Protein AF-A0AAV3VY71-F1 (afdb_monomer)

Foldseek 3Di:
DDDQDDPPDDLVNLLCLLCPFLLNVQLVVDPLDPCLNVLLSLLLVVLVVLLVVQPAPLLNLVGSLQLSLLSNLLRLLCVQLVLSVLDHNHLSSLLSLLSSQLQVLQSDQDLQLADPVVCVVLPCDPPCSNVSSVVCSLRSSLSVQCVSCVVVCVVPVLVNLSSQQSSLLSSLLVDALPDPSNFHDPVSCVSSVDDRLLSLLSSLSNNLSVLLCLAVVSGVLLVSLLVPGDDLLSNLSSVSRDQFHDWDRQHPLEIETEGADAPPDDPVLLLLVLLSVLSNLVSQSSQVSNVVSSSHRDYYHYVVRRGHHYHDPVSVSNCVLCVDPLCVQCSSVSNVVNGDQLSQPHDDDPVVVVSSVVSVRDDHDHCVVVVQPPPPVQPDSLLSRLQSCLVVVDPPVVVVLVVLVVVLVVCVVVLVLVSNLVSLLSCLVRPLCVPCLSNVLSLLSLLLLPQAVVSVCSSVVRQDQDDLVSLLSQLLNCLLLVPPVSNVVSLVVNLVDQPLPRDLDPSVLSSVLSNLLSCCVNPVPNCVVSVVSVLVSCVVVCSNNLSVVVSNVLSVLLLCLQQAHDDDLCVVVVNPDDPLVSLLSQLSNCLLQVVLVSNVVSLVVNVVVDDPPHLLVQLSLLSVVVSVLLVCVQCVPDPDDPPVVVVSVVVSVVSLVVNSVNVSVVSNVVNLVVQLPDPPHDLSRNSSSLSSQLSVCSVSSRLNSNLVSLQSLLSSLLVVLVVCLVVVHDNLSLLSSLVSQLSNLDPPPPPPVLLLSLLSCVLRPLVSLQVSLCSLLPTGGLSSVLVVLVSLLNCQQSHDPVCLVSVLVSVLVNVVVCVVNRPDDPCVSVNSVQSVLQNDADDPVSCVSCVVVLLVQLLDLVCLVPPVSSNLSSLVRDDLVSNLVSLVSNLVVCLVPVVCVVSNLVSLQVSLVVPVVCLVVSLVSLVVSCVVPVPCVSVQSSVVRPDPDLVPHDADPLVVLLVLLLVLLVVQVVCLVVVHDDVVSLVVNLVSQQSHLCQPPDPVSLVSSLVSLLVSLVVCVLRDFLVSLLSSLSSLLSNLVNHDLVSLLSSLVSLVVSVVSNVVNVVVVVPDDDPCVPVVLVRVVSNVLSSLVSCLSSVVSDDPVSLVVVLVVLLVCVVVDDLQSLLSLLSSLLCQLQPHDPVSVVSSLVSLVSLVVCCVVCCVPDVSNLLSSLVSLQVNLLVQVPDPDPRLVSCQPDPSNLVSVLSSLLVLLPDSRDSSNVSSLSSLVSNPDVSSNCVSLVVHDPSSNVSNVVVVD

Organism: NCBI:txid223919

Radius of gyration: 44.7 Å; Cα contacts (8 Å, |Δi|>4): 1406; chains: 1; bounding box: 114×66×112 Å

Sequence (1257 aa):
MKELPDFNINIYQAINYIFESDLAVVAFKNPPFINFVNIVRRTIETIDRLSENCNMPEFTNHGLRHICSLVKRTSEWAITDGWIENINCKEAGYLLMALIVHDLGMLSQETSDLSSDVALEYKRGIGDLATWVRKTHVLRLSKLLHRIFYEFENEDIEVKNHIEAIAQMAASHNYWPWDKEYDIDEKLTKFIGIENDRIYGLNAVIAVVDLLDEDSNRCDSEVLIKHKRGNKINIAHWYRHALTAKVNPIKNHKVKISLRAIDGMDESFEDVFKVIRNQFRIVLVYKKYLSIINAQIDELEFEPTNEMPKIDKEVKELDVWNEKVELKYSMKELLMLTFIPETRGERCDSKLYNELVKLNLEQVKPLEETGLTDNNQLLFDDEKLLYKISYMKLENYDEIFSYYKEQVEHSFLLGEVGKVKNICCMILEYLECSNIDRTYWVFVYLIYLLDSEQDYRLISEKINFSGRYGVLLQLVIALLNNDEKECQICWNKLLTINLMKFNKDSETRLLFSILIEYSYQFFYKTTDKYIQELMNKIKENEFLYSYLVKVQTRLSIQFRLITGEDINVDILDKFNIEKEERILCEIWKNFFVSDAEKLDASLRKVSKLITPESKYYKSYMGLFIATEHIRDLSIKESSIKKEDIYTKHYRFIRLEMENQYNVLEQRREKNIEKFLNDELYDHKQIERLIVSGQMEAMRNWDILNFISFRSLYARYYEKLGEKCYDSGKNSSYICRAIICWIQSLKTYDEKKDKKKLIGIIEVNEKNNIEELYRLIFHNIAMVYWDNASTWLKALGDLMPKELVDDWVRWIYKYNSIIRSHMSIIRLADLDFIKTIIEEYKFNDEQMNILEPILVGICKKDYYWSIELELCKSIMMTLSIEKCKEIIEQLTIATEERPGYSSIYINTMLKLAHERFEISEYIKEMMQKRYNLTENEKYLEYQKLIGVKCIENLEMPDIFKINTEVKHILEEYEVELSKGHHNVSNIKNIAEIVSNKNLSICDEKSICCLLEEIKRFTHNNASRLYQLDYNIIFSILVSISNGGSDETRKAILSIGFEIYGEFLTNEKFFSNQKKSLKRSIIDQRDMKEIGFLYMFSSLIDYSDNKQLNNTMEWCIDIAEHIKEDSMHFYVYIFSYSYIFRNDYLKNISYRGLELLAIIIKFKSETKKDYLYYVLLGIQEFIHNIKHSEKNSFDKIKENKTYVKWLKRILNFGSKSIYYENRKKVFKIIEEINDNKLFEKVCEILKEDARMSIAKYFE

Solvent-accessible surface area (backbone atoms only — not comparable to full-atom values): 69212 Å² total; per-residue (Å²): 132,80,78,85,74,62,95,84,63,47,72,69,56,46,50,51,54,50,56,71,28,65,45,39,53,44,8,65,74,48,50,71,51,87,66,45,71,58,50,54,52,50,48,55,56,47,40,45,54,31,27,75,67,33,90,46,70,76,36,39,70,67,18,62,67,39,41,50,50,48,55,46,50,53,26,50,28,23,60,59,49,50,24,56,79,68,50,53,28,44,57,31,30,47,49,54,53,16,60,62,47,38,57,52,22,52,40,49,89,61,71,81,30,38,53,73,67,54,44,66,73,59,56,86,49,92,89,46,55,67,62,51,30,68,78,40,15,58,73,17,32,49,52,43,51,52,64,74,41,44,70,56,31,73,77,36,69,66,49,49,55,54,53,46,48,32,33,31,46,21,36,12,57,82,43,53,95,84,43,77,66,30,50,64,58,71,68,48,37,62,70,72,69,54,60,67,68,55,50,46,14,49,26,33,50,50,30,40,48,58,66,61,58,56,17,37,84,73,39,66,29,60,60,51,59,66,69,68,58,65,58,71,55,55,50,27,42,32,49,52,18,49,31,24,54,36,61,47,74,48,45,78,34,28,35,44,37,34,47,39,31,52,79,91,68,56,82,86,45,41,57,54,56,44,26,55,53,25,55,58,50,54,53,55,75,37,25,76,38,15,47,70,48,52,60,35,59,79,46,80,46,50,41,53,74,88,57,75,39,64,68,45,82,87,55,68,70,65,44,58,43,73,76,33,74,86,33,55,80,40,44,69,59,35,37,56,68,62,49,64,60,75,38,40,57,48,96,63,57,77,67,61,44,61,58,52,63,76,61,70,62,63,93,41,79,42,58,63,84,70,67,72,63,77,50,87,79,61,86,48,77,73,48,54,54,51,49,49,48,51,72,65,67,53,93,60,52,70,63,54,56,50,50,54,50,52,52,36,53,52,29,53,75,73,34,38,55,69,58,31,48,48,55,38,52,47,45,67,73,51,40,88,66,79,52,29,80,79,45,47,56,46,54,42,53,48,64,74,67,53,49,52,64,67,56,50,49,57,54,66,76,64,62,64,75,60,55,83,52,25,44,54,53,48,28,45,50,21,54,51,63,69,35,67,67,57,28,52,54,29,50,56,52,52,71,71,50,73,68,79,74,59,74,95,50,70,51,54,50,48,43,54,48,51,44,52,51,51,42,46,74,78,30,60,89,69,35,55,61,58,50,51,54,48,48,64,64,32,52,86,37,57,81,53,31,61,53,50,51,47,54,53,51,50,49,55,50,52,53,32,39,64,31,42,49,90,75,74,69,71,58,53,74,77,60,82,63,58,74,65,59,52,51,51,49,53,37,51,47,24,50,29,64,51,38,61,70,62,28,53,56,42,52,62,54,43,67,76,71,47,47,90,86,37,95,52,30,63,22,52,50,30,45,52,51,50,53,49,47,57,48,44,73,74,46,78,87,66,99,73,73,64,65,69,55,49,53,55,48,48,52,46,51,48,52,44,71,68,34,54,61,44,56,49,53,55,46,29,52,52,46,42,55,53,45,70,72,46,94,86,56,63,67,57,59,46,51,37,48,45,52,52,52,33,52,52,16,59,76,56,59,22,54,42,56,33,27,53,37,26,43,53,50,12,55,52,24,39,58,51,19,54,57,24,53,80,70,76,44,77,45,67,36,36,53,51,11,53,53,23,38,28,63,22,78,57,85,81,78,56,71,71,54,58,40,36,53,53,23,51,33,61,76,73,42,60,67,55,52,50,52,50,52,52,36,63,61,70,45,47,17,57,58,32,46,68,50,39,36,62,49,45,42,71,52,35,75,72,61,55,80,86,46,50,68,51,47,56,54,38,52,50,52,52,52,57,48,47,69,74,73,40,101,66,81,65,68,74,69,50,57,34,51,39,45,44,58,74,74,50,89,75,53,73,73,57,42,68,62,44,45,70,54,54,52,58,53,59,64,39,72,70,40,63,77,74,44,45,67,46,48,48,54,49,56,73,70,50,56,72,70,58,45,52,56,40,51,53,50,53,56,54,56,41,72,82,37,72,92,44,54,67,60,51,52,57,49,54,49,53,48,25,71,79,39,61,92,48,30,70,60,50,36,52,53,29,50,55,47,22,78,73,65,73,44,62,65,34,56,60,53,37,67,52,58,86,57,92,52,71,84,76,50,70,84,60,61,61,66,59,51,42,51,50,48,49,50,45,52,51,54,48,50,56,36,48,76,72,73,46,87,65,69,64,53,62,50,50,48,35,62,69,44,63,79,48,38,48,57,81,50,59,67,70,63,52,50,50,46,52,49,50,55,47,50,52,49,63,78,33,59,92,74,64,55,56,69,53,52,24,50,50,30,50,36,52,43,38,50,38,79,18,38,50,76,68,47,37,37,49,47,50,53,51,52,50,52,56,51,50,55,48,61,62,50,50,69,62,58,73,73,57,71,90,85,53,68,69,60,53,66,72,46,58,52,54,39,52,46,22,49,44,52,35,46,58,75,45,54,89,59,54,53,75,66,63,47,50,56,50,54,53,50,56,49,75,48,50,91,70,64,55,43,88,52,35,19,46,54,45,31,46,28,52,51,39,43,68,76,53,57,76,70,49,24,54,54,20,48,52,44,52,50,48,54,54,48,50,40,68,74,39,43,89,83,44,65,59,41,56,46,26,39,48,49,13,51,36,54,46,50,54,53,42,72,74,41,95,57,88,52,59,62,56,55,72,70,36,66,66,59,52,53,50,52,49,52,53,47,55,50,27,62,67,42,56,38,45,66,37,30,54,48,40,49,51,40,57,57,69,58,77,41,72,72,56,53,49,54,52,53,75,65,49,55,71,71,60,44,52,60,52,53,66,68,78,102

Structure (mmCIF, N/CA/C/O backbone):
data_AF-A0AAV3VY71-F1
#
_entry.id   AF-A0AAV3VY71-F1
#
loop_
_atom_site.group_PDB
_atom_site.id
_atom_site.type_symbol
_atom_site.label_atom_id
_atom_site.label_alt_id
_atom_site.label_comp_id
_atom_site.label_asym_id
_atom_site.label_entity_id
_atom_site.label_seq_id
_atom_site.pdbx_PDB_ins_code
_atom_site.Cartn_x
_atom_site.Cartn_y
_atom_site.Cartn_z
_atom_site.occupancy
_atom_site.B_iso_or_equiv
_atom_site.auth_seq_id
_atom_site.auth_comp_id
_atom_site.auth_asym_id
_atom_site.auth_atom_id
_atom_site.pdbx_PDB_model_num
ATOM 1 N N . MET A 1 1 ? -28.220 12.076 53.683 1.00 46.00 1 MET A N 1
ATOM 2 C CA . MET A 1 1 ? -27.997 12.637 52.328 1.00 46.00 1 MET A CA 1
ATOM 3 C C . MET A 1 1 ? -29.329 12.823 51.599 1.00 46.00 1 MET A C 1
ATOM 5 O O . MET A 1 1 ? -30.300 12.172 51.970 1.00 46.00 1 MET A O 1
ATOM 9 N N . LYS A 1 2 ? -29.394 13.719 50.599 1.00 44.66 2 LYS A N 1
ATOM 10 C CA . LYS A 1 2 ? -30.541 13.835 49.669 1.00 44.66 2 LYS A CA 1
ATOM 11 C C . LYS A 1 2 ? -30.701 12.531 48.858 1.00 44.66 2 LYS A C 1
ATOM 13 O O . LYS A 1 2 ? -29.743 11.757 48.753 1.00 44.66 2 LYS A O 1
ATOM 18 N N . GLU A 1 3 ? -31.893 12.285 48.301 1.00 56.34 3 GLU A N 1
ATOM 19 C CA . GLU A 1 3 ? -32.127 11.195 47.334 1.00 56.34 3 GLU A CA 1
ATOM 20 C C . GLU A 1 3 ? -31.067 11.212 46.218 1.00 56.34 3 GLU A C 1
ATOM 22 O O . GLU A 1 3 ? -30.446 12.249 45.968 1.00 56.34 3 GLU A O 1
ATOM 27 N N . LEU A 1 4 ? -30.803 10.049 45.602 1.00 55.25 4 LEU A N 1
ATOM 28 C CA . LEU A 1 4 ? -29.862 9.994 44.477 1.00 55.25 4 LEU A CA 1
ATOM 29 C C . LEU A 1 4 ? -30.320 11.012 43.417 1.00 55.25 4 LEU A C 1
ATOM 31 O O . LEU A 1 4 ? -31.502 11.012 43.073 1.00 55.25 4 LEU A O 1
ATOM 35 N N . PRO A 1 5 ? -29.431 11.892 42.935 1.00 56.69 5 PRO A N 1
ATOM 36 C CA . PRO A 1 5 ? -29.774 12.821 41.868 1.00 56.69 5 PRO A CA 1
ATOM 37 C C . PRO A 1 5 ? -30.229 12.065 40.609 1.00 56.69 5 PRO A C 1
ATOM 39 O O . PRO A 1 5 ? -29.777 10.947 40.341 1.00 56.69 5 PRO A O 1
ATOM 42 N N . ASP A 1 6 ? -31.141 12.693 39.861 1.00 56.69 6 ASP A N 1
ATOM 43 C CA . ASP A 1 6 ? -31.670 12.195 38.585 1.00 56.69 6 ASP A CA 1
ATOM 44 C C . ASP A 1 6 ? -30.529 11.859 37.600 1.00 56.69 6 ASP A C 1
ATOM 46 O O . ASP A 1 6 ? -29.410 12.363 37.723 1.00 56.69 6 ASP A O 1
ATOM 50 N N . PHE A 1 7 ? -30.808 11.013 36.608 1.00 56.50 7 PHE A N 1
ATOM 51 C CA . PHE A 1 7 ? -29.862 10.546 35.591 1.00 56.50 7 PHE A CA 1
ATOM 52 C C . PHE A 1 7 ? -29.117 11.687 34.879 1.00 56.50 7 PHE A C 1
ATOM 54 O O . PHE A 1 7 ? -27.956 11.524 34.512 1.00 56.50 7 PHE A O 1
ATOM 61 N N . ASN A 1 8 ? -29.738 12.866 34.784 1.00 63.25 8 ASN A N 1
ATOM 62 C CA . ASN A 1 8 ? -29.177 14.091 34.206 1.00 63.25 8 ASN A CA 1
ATOM 63 C C . ASN A 1 8 ? -28.442 14.977 35.236 1.00 63.25 8 ASN A C 1
ATOM 65 O O . ASN A 1 8 ? -28.621 16.199 35.249 1.00 63.25 8 ASN A O 1
ATOM 69 N N . ILE A 1 9 ? -27.648 14.382 36.132 1.00 75.69 9 ILE A N 1
ATOM 70 C CA . ILE A 1 9 ? -26.863 15.144 37.110 1.00 75.69 9 ILE A CA 1
ATOM 71 C C . ILE A 1 9 ? -25.789 15.977 36.398 1.00 75.69 9 ILE A C 1
ATOM 73 O O . ILE A 1 9 ? -24.968 15.448 35.655 1.00 75.69 9 ILE A O 1
ATOM 77 N N . ASN A 1 10 ? -25.769 17.289 36.638 1.00 82.19 10 ASN A N 1
ATOM 78 C CA . ASN A 1 10 ? -24.692 18.140 36.130 1.00 82.19 10 ASN A CA 1
ATOM 79 C C . ASN A 1 10 ? -23.477 18.149 37.071 1.00 82.19 10 ASN A C 1
ATOM 81 O O . ASN A 1 10 ? -23.571 17.817 38.256 1.00 82.19 10 ASN A O 1
ATOM 85 N N . ILE A 1 11 ? -22.339 18.612 36.556 1.00 87.12 11 ILE A N 1
ATOM 86 C CA . ILE A 1 11 ? -21.078 18.679 37.298 1.00 87.12 11 ILE A CA 1
ATOM 87 C C . ILE A 1 11 ? -21.177 19.407 38.650 1.00 87.12 11 ILE A C 1
ATOM 89 O O . ILE A 1 11 ? -20.615 18.945 39.640 1.00 87.12 11 ILE A O 1
ATOM 93 N N . TYR A 1 12 ? -21.930 20.509 38.743 1.00 84.75 12 TYR A N 1
ATOM 94 C CA . TYR A 1 12 ? -22.078 21.261 39.995 1.00 84.75 12 TYR A CA 1
ATOM 95 C C . TYR A 1 12 ? -22.870 20.479 41.043 1.00 84.75 12 TYR A C 1
ATOM 97 O O . TYR A 1 12 ? -22.529 20.501 42.225 1.00 84.75 12 TYR A O 1
ATOM 105 N N . GLN A 1 13 ? -23.918 19.776 40.614 1.00 85.38 13 GLN A N 1
ATOM 106 C CA . GLN A 1 13 ? -24.685 18.890 41.481 1.00 85.38 13 GLN A CA 1
ATOM 107 C C . GLN A 1 13 ? -23.823 17.721 41.963 1.00 85.38 13 GLN A C 1
ATOM 109 O O . GLN A 1 13 ? -23.858 17.431 43.153 1.00 85.38 13 GLN A O 1
ATOM 114 N N . ALA A 1 14 ? -23.015 17.111 41.088 1.00 88.06 14 ALA A N 1
ATOM 115 C CA . ALA A 1 14 ? -22.105 16.021 41.450 1.00 88.06 14 ALA A CA 1
ATOM 116 C C . ALA A 1 14 ? -21.040 16.463 42.463 1.00 88.06 14 ALA A C 1
ATOM 118 O O . ALA A 1 14 ? -20.851 15.808 43.487 1.00 88.06 14 ALA A O 1
ATOM 119 N N . ILE A 1 15 ? -20.392 17.609 42.218 1.00 89.38 15 ILE A N 1
ATOM 120 C CA . ILE A 1 15 ? -19.400 18.187 43.134 1.00 89.38 15 ILE A CA 1
ATOM 121 C C . ILE A 1 15 ? -20.032 18.448 44.499 1.00 89.38 15 ILE A C 1
ATOM 123 O O . ILE A 1 15 ? -19.516 17.960 45.500 1.00 89.38 15 ILE A O 1
ATOM 127 N N . ASN A 1 16 ? -21.159 19.165 44.550 1.00 88.50 16 ASN A N 1
ATOM 128 C CA . ASN A 1 16 ? -21.824 19.464 45.818 1.00 88.50 16 ASN A CA 1
ATOM 129 C C . ASN A 1 16 ? -22.248 18.180 46.537 1.00 88.50 16 ASN A C 1
ATOM 131 O O . ASN A 1 16 ? -22.034 18.053 47.735 1.00 88.50 16 ASN A O 1
ATOM 135 N N . TYR A 1 17 ? -22.791 17.207 45.804 1.00 89.69 17 TYR A N 1
ATOM 136 C CA . TYR A 1 17 ? -23.241 15.942 46.373 1.00 89.69 17 TYR A CA 1
ATOM 137 C C . TYR A 1 17 ? -22.098 15.143 47.009 1.00 89.69 17 TYR A C 1
ATOM 139 O O . TYR A 1 17 ? -22.233 14.661 48.133 1.00 89.69 17 TYR A O 1
ATOM 147 N N . ILE A 1 18 ? -20.961 15.031 46.315 1.00 92.69 18 ILE A N 1
ATOM 148 C CA . ILE A 1 18 ? -19.771 14.345 46.831 1.00 92.69 18 ILE A CA 1
ATOM 149 C C . ILE A 1 18 ? -19.171 15.131 48.000 1.00 92.69 18 ILE A C 1
ATOM 151 O O . ILE A 1 18 ? -18.834 14.533 49.018 1.00 92.69 18 ILE A O 1
ATOM 155 N N . PHE A 1 19 ? -19.070 16.459 47.900 1.00 93.62 19 PHE A N 1
ATOM 156 C CA . PHE A 1 19 ? -18.446 17.303 48.927 1.00 93.62 19 PHE A CA 1
ATOM 157 C C . PHE A 1 19 ? -19.280 17.382 50.215 1.00 93.62 19 PHE A C 1
ATOM 159 O O . PHE A 1 19 ? -18.713 17.532 51.294 1.00 93.62 19 PHE A O 1
ATOM 166 N N . GLU A 1 20 ? -20.606 17.257 50.114 1.00 91.56 20 GLU A N 1
ATOM 167 C CA . GLU A 1 20 ? -21.534 17.194 51.252 1.00 91.56 20 GLU A CA 1
ATOM 168 C C . GLU A 1 20 ? -21.656 15.780 51.856 1.00 91.56 20 GLU A C 1
ATOM 170 O O . GLU A 1 20 ? -22.380 15.602 52.837 1.00 91.56 20 GLU A O 1
ATOM 175 N N . SER A 1 21 ? -20.985 14.766 51.295 1.00 93.38 21 SER A N 1
ATOM 176 C CA . SER A 1 21 ? -21.010 13.403 51.841 1.00 93.38 21 SER A CA 1
ATOM 177 C C . SER A 1 21 ? -20.244 13.299 53.162 1.00 93.38 21 SER A C 1
ATOM 179 O O . SER A 1 21 ? -19.217 13.953 53.349 1.00 93.38 21 SER A O 1
ATOM 181 N N . ASP A 1 22 ? -20.708 12.439 54.072 1.00 93.56 22 ASP A N 1
ATOM 182 C CA . ASP A 1 22 ? -20.070 12.256 55.382 1.00 93.56 22 ASP A CA 1
ATOM 183 C C . ASP A 1 22 ? -18.600 11.816 55.252 1.00 93.56 22 ASP A C 1
ATOM 185 O O . ASP A 1 22 ? -17.736 12.305 55.985 1.00 93.56 22 ASP A O 1
ATOM 189 N N . LEU A 1 23 ? -18.288 10.976 54.256 1.00 95.06 23 LEU A N 1
ATOM 190 C CA . LEU A 1 23 ? -16.916 10.566 53.953 1.00 95.06 23 LEU A CA 1
ATOM 191 C C . LEU A 1 23 ? -16.037 11.757 53.530 1.00 95.06 23 LEU A C 1
ATOM 193 O O . LEU A 1 23 ? -14.920 11.908 54.032 1.00 95.06 23 LEU A O 1
ATOM 197 N N . ALA A 1 24 ? -16.538 12.634 52.653 1.00 94.75 24 ALA A N 1
ATOM 198 C CA . ALA A 1 24 ? -15.802 13.821 52.219 1.00 94.75 24 ALA A CA 1
ATOM 199 C C . ALA A 1 24 ? -15.635 14.851 53.340 1.00 94.75 24 ALA A C 1
ATOM 201 O O . ALA A 1 24 ? -14.554 15.420 53.496 1.00 94.75 24 ALA A O 1
ATOM 202 N N . VAL A 1 25 ? -16.656 15.039 54.179 1.00 94.06 25 VAL A N 1
ATOM 203 C CA . VAL A 1 25 ? -16.579 15.916 55.354 1.00 94.06 25 VAL A CA 1
ATOM 204 C C . VAL A 1 25 ? -15.474 15.457 56.310 1.00 94.06 25 VAL A C 1
ATOM 206 O O . VAL A 1 25 ? -14.746 16.296 56.842 1.00 94.06 25 VAL A O 1
ATOM 209 N N . VAL A 1 26 ? -15.300 14.147 56.522 1.00 95.50 26 VAL A N 1
ATOM 210 C CA . VAL A 1 26 ? -14.182 13.617 57.322 1.00 95.50 26 VAL A CA 1
ATOM 211 C C . VAL A 1 26 ? -12.843 13.811 56.607 1.00 95.50 26 VAL A C 1
ATOM 213 O O . VAL A 1 26 ? -11.899 14.299 57.230 1.00 95.50 26 VAL A O 1
ATOM 216 N N . ALA A 1 27 ? -12.761 13.506 55.310 1.00 96.19 27 ALA A N 1
ATOM 217 C CA . ALA A 1 27 ? -11.540 13.672 54.519 1.00 96.19 27 ALA A CA 1
ATOM 218 C C . ALA A 1 27 ? -11.027 15.125 54.501 1.00 96.19 27 ALA A C 1
ATOM 220 O O . ALA A 1 27 ? -9.825 15.370 54.590 1.00 96.19 27 ALA A O 1
ATOM 221 N N . PHE A 1 28 ? -11.927 16.109 54.421 1.00 95.50 28 PHE A N 1
ATOM 222 C CA . PHE A 1 28 ? -11.566 17.523 54.287 1.00 95.50 28 PHE A CA 1
ATOM 223 C C . PHE A 1 28 ? -11.209 18.217 55.607 1.00 95.50 28 PHE A C 1
ATOM 225 O O . PHE A 1 28 ? -10.631 19.303 55.571 1.00 95.50 28 PHE A O 1
ATOM 232 N N . LYS A 1 29 ? -11.488 17.607 56.770 1.00 93.19 29 LYS A N 1
ATOM 233 C CA . LYS A 1 29 ? -11.072 18.155 58.078 1.00 93.19 29 LYS A CA 1
ATOM 234 C C . LYS A 1 29 ? -9.551 18.241 58.210 1.00 93.19 29 LYS A C 1
ATOM 236 O O . LYS A 1 29 ? -9.044 19.212 58.761 1.00 93.19 29 LYS A O 1
ATOM 241 N N . ASN A 1 30 ? -8.842 17.224 57.724 1.00 91.69 30 ASN A N 1
ATOM 242 C CA . ASN A 1 30 ? -7.384 17.188 57.675 1.00 91.69 30 ASN A CA 1
ATOM 243 C C . ASN A 1 30 ? -6.943 16.363 56.450 1.00 91.69 30 ASN A C 1
ATOM 245 O O . ASN A 1 30 ? -6.755 15.148 56.580 1.00 91.69 30 ASN A O 1
ATOM 249 N N . PRO A 1 31 ? -6.862 16.988 55.259 1.00 91.50 31 PRO A N 1
ATOM 250 C CA . PRO A 1 31 ? -6.631 16.280 54.006 1.00 91.50 31 PRO A CA 1
ATOM 251 C C . PRO A 1 31 ? -5.272 15.562 53.980 1.00 91.50 31 PRO A C 1
ATOM 253 O O . PRO A 1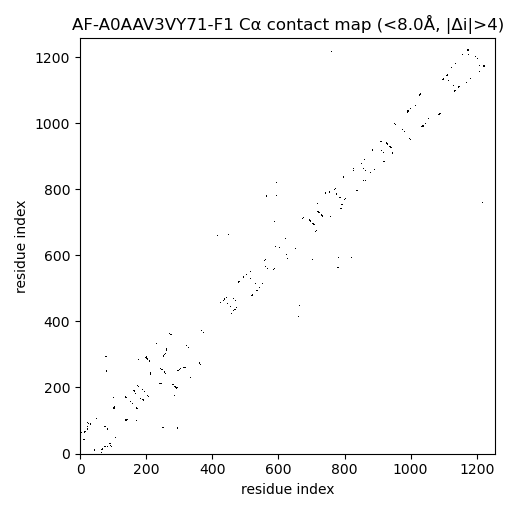 31 ? -4.327 16.009 54.632 1.00 91.50 31 PRO A O 1
ATOM 256 N N . PRO A 1 32 ? -5.140 14.467 53.204 1.00 91.19 32 PRO A N 1
ATOM 257 C CA . PRO A 1 32 ? -3.940 13.631 53.204 1.00 91.19 32 PRO A CA 1
ATOM 258 C C . PRO A 1 32 ? -2.674 14.344 52.703 1.00 91.19 32 PRO A C 1
ATOM 260 O O . PRO A 1 32 ? -1.582 13.920 53.079 1.00 91.19 32 PRO A O 1
ATOM 263 N N . PHE A 1 33 ? -2.818 15.389 51.878 1.00 91.62 33 PHE A N 1
ATOM 264 C CA . PHE A 1 33 ? -1.736 16.218 51.335 1.00 91.62 33 PHE A CA 1
ATOM 265 C C . PHE A 1 33 ? -2.266 17.580 50.826 1.00 91.62 33 PHE A C 1
ATOM 267 O O . PHE A 1 33 ? -3.481 17.817 50.777 1.00 91.62 33 PHE A O 1
ATOM 274 N N . ILE A 1 34 ? -1.360 18.502 50.479 1.00 85.75 34 ILE A N 1
ATOM 275 C CA . ILE A 1 34 ? -1.691 19.866 50.020 1.00 85.75 34 ILE A CA 1
ATOM 276 C C . ILE A 1 34 ? -2.453 19.806 48.682 1.00 85.75 34 ILE A C 1
ATOM 278 O O . ILE A 1 34 ? -2.233 18.920 47.871 1.00 85.75 34 ILE A O 1
ATOM 282 N N . ASN A 1 35 ? -3.386 20.733 48.439 1.00 86.62 35 ASN A N 1
ATOM 283 C CA . ASN A 1 35 ? -4.239 20.773 47.235 1.00 86.62 35 ASN A CA 1
ATOM 284 C C . ASN A 1 35 ? -5.231 19.606 47.051 1.00 86.62 35 ASN A C 1
ATOM 286 O O . ASN A 1 35 ? -5.971 19.618 46.068 1.00 86.62 35 ASN A O 1
ATOM 290 N N . PHE A 1 36 ? -5.352 18.666 47.997 1.00 93.06 36 PHE A N 1
ATOM 291 C CA . PHE A 1 36 ? -6.254 17.507 47.888 1.00 93.06 36 PHE A CA 1
ATOM 292 C C . PHE A 1 36 ? -7.687 17.859 47.444 1.00 93.06 36 PHE A C 1
ATOM 294 O O . PHE A 1 36 ? -8.204 17.263 46.507 1.00 93.06 36 PHE A O 1
ATOM 301 N N . VAL A 1 37 ? -8.321 18.874 48.045 1.00 93.00 37 VAL A N 1
ATOM 302 C CA . VAL A 1 37 ? -9.694 19.294 47.685 1.00 93.00 37 VAL A CA 1
ATOM 303 C C . VAL A 1 37 ? -9.789 19.759 46.224 1.00 93.00 37 VAL A C 1
ATOM 305 O O . VAL A 1 37 ? -10.756 19.446 45.528 1.00 93.00 37 VAL A O 1
ATOM 308 N N . ASN A 1 38 ? -8.770 20.476 45.735 1.00 89.31 38 ASN A N 1
ATOM 309 C CA . ASN A 1 38 ? -8.694 20.905 44.338 1.00 89.31 38 ASN A CA 1
ATOM 310 C C . ASN A 1 38 ? -8.489 19.708 43.403 1.00 89.31 38 ASN A C 1
ATOM 312 O O . ASN A 1 38 ? -9.104 19.675 42.339 1.00 89.31 38 ASN A O 1
ATOM 316 N N . ILE A 1 39 ? -7.689 18.718 43.812 1.00 92.19 39 ILE A N 1
ATOM 317 C CA . ILE A 1 39 ? -7.515 17.463 43.072 1.00 92.19 39 ILE A CA 1
ATOM 318 C C . ILE A 1 39 ? -8.837 16.696 42.998 1.00 92.19 39 ILE A C 1
ATOM 320 O O . ILE A 1 39 ? -9.237 16.317 41.901 1.00 92.19 39 ILE A O 1
ATOM 324 N N . VAL A 1 40 ? -9.575 16.541 44.103 1.00 94.31 40 VAL A N 1
ATOM 325 C CA . VAL A 1 40 ? -10.899 15.889 44.095 1.00 94.31 40 VAL A CA 1
ATOM 326 C C . VAL A 1 40 ? -11.850 16.614 43.136 1.00 94.31 40 VAL A C 1
ATOM 328 O O . VAL A 1 40 ? -12.450 15.977 42.271 1.00 94.31 40 VAL A O 1
ATOM 331 N N . ARG A 1 41 ? -11.929 17.953 43.201 1.00 92.50 41 ARG A N 1
ATOM 332 C CA . ARG A 1 41 ? -12.740 18.745 42.257 1.00 92.50 41 ARG A CA 1
ATOM 333 C C . ARG A 1 41 ? -12.315 18.504 40.806 1.00 92.50 41 ARG A C 1
ATOM 335 O O . ARG A 1 41 ? -13.159 18.242 39.952 1.00 92.50 41 ARG A O 1
ATOM 342 N N . ARG A 1 42 ? -11.008 18.560 40.531 1.00 89.88 42 ARG A N 1
ATOM 343 C CA . ARG A 1 42 ? -10.445 18.363 39.191 1.00 89.88 42 ARG A CA 1
ATOM 344 C C . ARG A 1 42 ? -10.691 16.956 38.658 1.00 89.88 42 ARG A C 1
ATOM 346 O O . ARG A 1 42 ? -10.878 16.784 37.457 1.00 89.88 42 ARG A O 1
ATOM 353 N N . THR A 1 43 ? -10.720 15.965 39.538 1.00 92.12 43 THR A N 1
ATOM 354 C CA . THR A 1 43 ? -11.038 14.579 39.194 1.00 92.12 43 THR A CA 1
ATOM 355 C C . THR A 1 43 ? -12.470 14.472 38.693 1.00 92.12 43 THR A C 1
ATOM 357 O O . THR A 1 43 ? -12.691 13.948 37.608 1.00 92.12 43 THR A O 1
ATOM 360 N N . ILE A 1 44 ? -13.427 15.053 39.423 1.00 92.81 44 ILE A N 1
ATOM 361 C CA . ILE A 1 44 ? -14.845 15.073 39.037 1.00 92.81 44 ILE A CA 1
ATOM 362 C C . ILE A 1 44 ? -15.031 15.818 37.702 1.00 92.81 44 ILE A C 1
ATOM 364 O O . ILE A 1 44 ? -15.691 15.304 36.804 1.00 92.81 44 ILE A O 1
ATOM 368 N N . GLU A 1 45 ? -14.377 16.975 37.524 1.00 88.19 45 GLU A N 1
ATOM 369 C CA . GLU A 1 45 ? -14.349 17.704 36.240 1.00 88.19 45 GLU A CA 1
ATOM 370 C C . GLU A 1 45 ? -13.775 16.868 35.090 1.00 88.19 45 GLU A C 1
ATOM 372 O O . GLU A 1 45 ? -14.220 16.973 33.948 1.00 88.19 45 GLU A O 1
ATOM 377 N N . THR A 1 46 ? -12.760 16.054 35.371 1.00 88.25 46 THR A N 1
ATOM 378 C CA . THR A 1 46 ? -12.116 15.221 34.355 1.00 88.25 46 THR A CA 1
ATOM 379 C C . THR A 1 46 ? -12.979 14.020 33.994 1.00 88.25 46 THR A C 1
ATOM 381 O O . THR 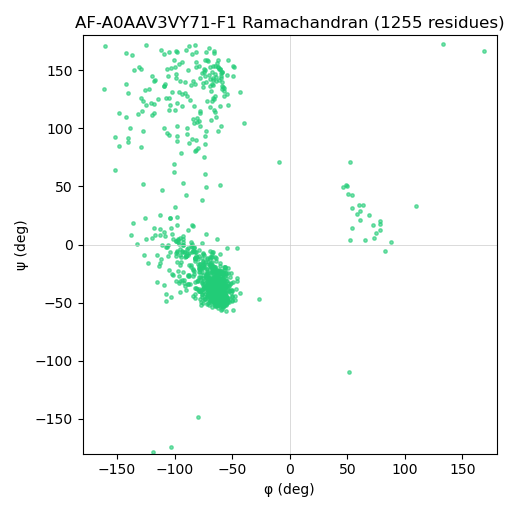A 1 46 ? -13.068 13.691 32.817 1.00 88.25 46 THR A O 1
ATOM 384 N N . ILE A 1 47 ? -13.655 13.408 34.968 1.00 89.81 47 ILE A N 1
ATOM 385 C CA . ILE A 1 47 ? -14.625 12.329 34.740 1.00 89.81 47 ILE A CA 1
ATOM 386 C C . ILE A 1 47 ? -15.760 12.813 33.841 1.00 89.81 47 ILE A C 1
ATOM 388 O O . ILE A 1 47 ? -16.095 12.128 32.881 1.00 89.81 47 ILE A O 1
ATOM 392 N N . ASP A 1 48 ? -16.301 14.003 34.108 1.00 88.06 48 ASP A N 1
ATOM 393 C CA . ASP A 1 48 ? -17.347 14.619 33.285 1.00 88.06 48 ASP A CA 1
ATOM 394 C C . ASP A 1 48 ? -16.879 14.787 31.830 1.00 88.06 48 ASP A C 1
ATOM 396 O O . ASP A 1 48 ? -17.472 14.238 30.905 1.00 88.06 48 ASP A O 1
ATOM 400 N N . ARG A 1 49 ? -15.710 15.411 31.631 1.00 85.31 49 ARG A N 1
ATOM 401 C CA . ARG A 1 49 ? -15.119 15.597 30.295 1.00 85.31 49 ARG A CA 1
ATOM 402 C C . ARG A 1 49 ? -14.802 14.286 29.586 1.00 85.31 49 ARG A C 1
ATOM 404 O O . ARG A 1 49 ? -14.984 14.192 28.376 1.00 85.31 49 ARG A O 1
ATOM 411 N N . LEU A 1 50 ? -14.255 13.295 30.289 1.00 84.50 50 LEU A N 1
ATOM 412 C CA . LEU A 1 50 ? -13.948 11.996 29.691 1.00 84.50 50 LEU A CA 1
ATOM 413 C C . LEU A 1 50 ? -15.232 11.247 29.332 1.00 84.50 50 LEU A C 1
ATOM 415 O O . LEU A 1 50 ? -15.272 10.617 28.284 1.00 84.50 50 LEU A O 1
ATOM 419 N N . SER A 1 51 ? -16.285 11.366 30.144 1.00 83.19 51 SER A N 1
ATOM 420 C CA . SER A 1 51 ? -17.607 10.810 29.850 1.00 83.19 51 SER A CA 1
ATOM 421 C C . SER A 1 51 ? -18.227 11.459 28.607 1.00 83.19 51 SER A C 1
ATOM 423 O O . SER A 1 51 ? -18.646 10.738 27.704 1.00 83.19 51 SER A O 1
ATOM 425 N N . GLU A 1 52 ? -18.181 12.792 28.484 1.00 77.69 52 GLU A N 1
ATOM 426 C CA . GLU A 1 52 ? -18.657 13.526 27.296 1.00 77.69 52 GLU A CA 1
ATOM 427 C C . GLU A 1 52 ? -17.884 13.166 26.015 1.00 77.69 52 GLU A C 1
ATOM 429 O O . GLU A 1 52 ? -18.463 13.115 24.930 1.00 77.69 52 GLU A O 1
ATOM 434 N N . ASN A 1 53 ? -16.579 12.901 26.132 1.00 75.38 53 ASN A N 1
ATOM 435 C CA . ASN A 1 53 ? -15.722 12.515 25.006 1.00 75.38 53 ASN A CA 1
ATOM 436 C C . ASN A 1 53 ? -15.678 10.995 24.762 1.00 75.38 53 ASN A C 1
ATOM 438 O O . ASN A 1 53 ? -15.041 10.539 23.806 1.00 75.38 53 ASN A O 1
ATOM 442 N N . CYS A 1 54 ? -16.332 10.193 25.606 1.00 74.25 54 CYS A N 1
ATOM 443 C CA . CYS A 1 54 ? -16.378 8.751 25.438 1.00 74.25 54 CYS A CA 1
ATOM 444 C C . CYS A 1 54 ? -17.399 8.399 24.352 1.00 74.25 54 CYS A C 1
ATOM 446 O O . CYS A 1 54 ? -18.603 8.335 24.582 1.00 74.25 54 CYS A O 1
ATOM 448 N N . ASN A 1 55 ? -16.903 8.093 23.153 1.00 68.06 55 ASN A N 1
ATOM 449 C CA . ASN A 1 55 ? -17.740 7.669 22.024 1.00 68.06 55 ASN A CA 1
ATOM 450 C C . ASN A 1 55 ? -18.312 6.242 22.168 1.00 68.06 55 ASN A C 1
ATOM 452 O O . ASN A 1 55 ? -18.854 5.709 21.201 1.00 68.06 55 ASN A O 1
ATOM 456 N N . MET A 1 56 ? -18.167 5.612 23.339 1.00 74.00 56 MET A N 1
ATOM 457 C CA . MET A 1 56 ? -18.733 4.300 23.658 1.00 74.00 56 MET A CA 1
ATOM 458 C C . MET A 1 56 ? -19.865 4.481 24.674 1.00 74.00 56 MET A C 1
ATOM 460 O O . MET A 1 56 ? -19.589 4.640 25.868 1.00 74.00 56 MET A O 1
ATOM 464 N N . PRO A 1 57 ? -21.134 4.460 24.223 1.00 67.25 57 PRO A N 1
ATOM 465 C CA . PRO A 1 57 ? -22.309 4.569 25.091 1.00 67.25 57 PRO A CA 1
ATOM 466 C C . PRO A 1 57 ? -22.320 3.550 26.235 1.00 67.25 57 PRO A C 1
ATOM 468 O O . PRO A 1 57 ? -22.993 3.750 27.241 1.00 67.25 57 PRO A O 1
ATOM 471 N N . GLU A 1 58 ? -21.564 2.460 26.102 1.00 69.06 58 GLU A N 1
ATOM 472 C CA . GLU A 1 58 ? -21.472 1.409 27.109 1.00 69.06 58 GLU A CA 1
ATOM 473 C C . GLU A 1 58 ? -20.629 1.751 28.323 1.00 69.06 58 GLU A C 1
ATOM 475 O O . GLU A 1 58 ? -20.740 1.049 29.324 1.00 69.06 58 GLU A O 1
ATOM 480 N N . PHE A 1 59 ? -19.828 2.817 28.248 1.00 77.12 59 PHE A N 1
ATOM 481 C CA . PHE A 1 59 ? -18.999 3.264 29.363 1.00 77.12 59 PHE A CA 1
ATOM 482 C C . PHE A 1 59 ? -19.392 4.636 29.906 1.00 77.12 59 PHE A C 1
ATOM 484 O O . PHE A 1 59 ? -18.926 5.025 30.973 1.00 77.12 59 PHE A O 1
ATOM 491 N N . THR A 1 60 ? -20.294 5.369 29.245 1.00 69.19 60 THR A N 1
ATOM 492 C CA . THR A 1 60 ? -20.753 6.683 29.730 1.00 69.19 60 THR A CA 1
ATOM 493 C C . THR A 1 60 ? -21.481 6.589 31.079 1.00 69.19 60 THR A C 1
ATOM 495 O O . THR A 1 60 ? -21.454 7.535 31.865 1.00 69.19 60 THR A O 1
ATOM 498 N N . ASN A 1 61 ? -22.062 5.430 31.408 1.00 70.50 61 ASN A N 1
ATOM 499 C CA . ASN A 1 61 ? -22.664 5.125 32.714 1.00 70.50 61 ASN A CA 1
ATOM 500 C C . ASN A 1 61 ? -21.641 4.985 33.866 1.00 70.50 61 ASN A C 1
ATOM 502 O O . ASN A 1 61 ? -22.056 4.977 35.027 1.00 70.50 61 ASN A O 1
ATOM 506 N N . HIS A 1 62 ? -20.336 4.922 33.575 1.00 76.75 62 HIS A N 1
ATOM 507 C CA . HIS A 1 62 ? -19.248 5.007 34.562 1.00 76.75 62 HIS A CA 1
ATOM 508 C C . HIS A 1 62 ? -18.799 6.466 34.825 1.00 76.75 62 HIS A C 1
ATOM 510 O O . HIS A 1 62 ? -17.774 6.705 35.455 1.00 76.75 62 HIS A O 1
ATOM 516 N N . GLY A 1 63 ? -19.570 7.460 34.356 1.00 81.50 63 GLY A N 1
ATOM 517 C CA . GLY A 1 63 ? -19.370 8.889 34.636 1.00 81.50 63 GLY A CA 1
ATOM 518 C C . GLY A 1 63 ? -19.885 9.352 36.012 1.00 81.50 63 GLY A C 1
ATOM 519 O O . GLY A 1 63 ? -19.920 8.600 36.987 1.00 81.50 63 GLY A O 1
ATOM 520 N N . LEU A 1 64 ? -20.337 10.611 36.101 1.00 86.19 64 LEU A N 1
ATOM 521 C CA . LEU A 1 64 ? -20.671 11.292 37.367 1.00 86.19 64 LEU A CA 1
ATOM 522 C C . LEU A 1 64 ? -21.684 10.558 38.262 1.00 86.19 64 LEU A C 1
ATOM 524 O O . LEU A 1 64 ? -21.584 10.593 39.490 1.00 86.19 64 LEU A O 1
ATOM 528 N N . ARG A 1 65 ? -22.674 9.890 37.668 1.00 79.69 65 ARG A N 1
ATOM 529 C CA . ARG A 1 65 ? -23.741 9.226 38.425 1.00 79.69 65 ARG A CA 1
ATOM 530 C C . ARG A 1 65 ? -23.255 7.997 39.188 1.00 79.69 65 ARG A C 1
ATOM 532 O O . ARG A 1 65 ? -23.670 7.781 40.325 1.00 79.69 65 ARG A O 1
ATOM 539 N N . HIS A 1 66 ? -22.362 7.224 38.583 1.00 84.00 66 HIS A N 1
ATOM 540 C CA . HIS A 1 66 ? -21.779 6.044 39.210 1.00 84.00 66 HIS A CA 1
ATOM 541 C C . HIS A 1 66 ? -20.921 6.420 40.417 1.00 84.00 66 HIS A C 1
ATOM 543 O O . HIS A 1 66 ? -21.171 5.924 41.513 1.00 84.00 66 HIS A O 1
ATOM 549 N N . ILE A 1 67 ? -20.020 7.395 40.269 1.00 88.75 67 ILE A N 1
ATOM 550 C CA . ILE A 1 67 ? -19.191 7.845 41.395 1.00 88.75 67 ILE A CA 1
ATOM 551 C C . ILE A 1 67 ? -20.036 8.432 42.539 1.00 88.75 67 ILE A C 1
ATOM 553 O O . ILE A 1 67 ? -19.728 8.208 43.707 1.00 88.75 67 ILE A O 1
ATOM 557 N N . CYS A 1 68 ? -21.151 9.116 42.238 1.00 87.69 68 CYS A N 1
ATOM 558 C CA . CYS A 1 68 ? -22.078 9.589 43.271 1.00 87.69 68 CYS A CA 1
ATOM 559 C C . CYS A 1 68 ? -22.777 8.429 43.998 1.00 87.69 68 CYS A C 1
ATOM 561 O O . CYS A 1 68 ? -22.948 8.507 45.215 1.00 87.69 68 CYS A O 1
ATOM 563 N N . SER A 1 69 ? -23.166 7.363 43.282 1.00 84.88 69 SER A N 1
ATOM 564 C CA . SER A 1 69 ? -23.750 6.145 43.874 1.00 84.88 69 SER A CA 1
ATOM 565 C C . SER A 1 69 ? -22.781 5.492 44.855 1.00 84.88 69 SER A C 1
ATOM 567 O O . SER A 1 69 ? -23.146 5.270 46.010 1.00 84.88 69 SER A O 1
ATOM 569 N N . LEU A 1 70 ? -21.533 5.266 44.437 1.00 89.69 70 LEU A N 1
ATOM 570 C CA . LEU A 1 70 ? -20.518 4.636 45.282 1.00 89.69 70 LEU A CA 1
ATOM 571 C C . LEU A 1 70 ? -20.218 5.473 46.527 1.00 89.69 70 LEU A C 1
ATOM 573 O O . LEU A 1 70 ? -20.306 4.967 47.643 1.00 89.69 70 LEU A O 1
ATOM 577 N N . VAL A 1 71 ? -19.950 6.776 46.368 1.00 91.81 71 VAL A N 1
ATOM 578 C CA . VAL A 1 71 ? -19.669 7.669 47.507 1.00 91.81 71 VAL A CA 1
ATOM 579 C C . VAL A 1 71 ? -20.851 7.721 48.478 1.00 91.81 71 VAL A C 1
ATOM 581 O O . VAL A 1 71 ? -20.645 7.706 49.695 1.00 91.81 71 VAL A O 1
ATOM 584 N N . LYS A 1 72 ? -22.090 7.731 47.967 1.00 86.75 72 LYS A N 1
ATOM 585 C CA . LYS A 1 72 ? -23.298 7.663 48.796 1.00 86.75 72 LYS A CA 1
ATOM 586 C C . LYS A 1 72 ? -23.361 6.360 49.582 1.00 86.75 72 LYS A C 1
ATOM 588 O O . LYS A 1 72 ? -23.503 6.412 50.800 1.00 86.75 72 LYS A O 1
ATOM 593 N N . ARG A 1 73 ? -23.272 5.211 48.904 1.00 87.06 73 ARG A N 1
ATOM 594 C CA . ARG A 1 73 ? -23.380 3.888 49.541 1.00 87.06 73 ARG A CA 1
ATOM 595 C C . ARG A 1 73 ? -22.320 3.720 50.615 1.00 87.06 73 ARG A C 1
ATOM 597 O O . ARG A 1 73 ? -22.660 3.332 51.727 1.00 87.06 73 ARG A O 1
ATOM 604 N N . THR A 1 74 ? -21.079 4.095 50.316 1.00 93.25 74 THR A N 1
ATOM 605 C CA . THR A 1 74 ? -19.989 4.065 51.290 1.00 93.25 74 THR A CA 1
ATOM 606 C C . THR A 1 74 ? -20.276 4.979 52.477 1.00 93.25 74 THR A C 1
ATOM 608 O O . THR A 1 74 ? -20.111 4.553 53.613 1.00 93.25 74 THR A O 1
ATOM 611 N N . SER A 1 75 ? -20.747 6.209 52.248 1.00 92.56 75 SER A N 1
ATOM 612 C CA . SER A 1 75 ? -21.043 7.155 53.336 1.00 92.56 75 SER A CA 1
ATOM 613 C C . SER A 1 75 ? -22.206 6.687 54.218 1.00 92.56 75 SER A C 1
ATOM 615 O O . SER A 1 75 ? -22.105 6.719 55.442 1.00 92.56 75 SER A O 1
ATOM 617 N N . GLU A 1 76 ? -23.299 6.206 53.620 1.00 89.88 76 GLU A N 1
ATOM 618 C CA . GLU A 1 76 ? -24.457 5.683 54.356 1.00 89.88 76 GLU A CA 1
ATOM 619 C C . GLU A 1 76 ? -24.107 4.419 55.144 1.00 89.88 76 GLU A C 1
ATOM 621 O O . GLU A 1 76 ? -24.546 4.272 56.286 1.00 89.88 76 GLU A O 1
ATOM 626 N N . TRP A 1 77 ? -23.286 3.542 54.563 1.00 93.25 77 TRP A N 1
ATOM 627 C CA . TRP A 1 77 ? -22.743 2.374 55.244 1.00 93.25 77 TRP A CA 1
ATOM 628 C C . TRP A 1 77 ? -21.871 2.775 56.436 1.00 93.25 77 TRP A C 1
ATOM 630 O O . TRP A 1 77 ? -22.094 2.297 57.547 1.00 93.25 77 TRP A O 1
ATOM 640 N N . ALA A 1 78 ? -20.938 3.707 56.227 1.00 93.81 78 ALA A N 1
ATOM 641 C CA . ALA A 1 78 ? -20.018 4.190 57.253 1.00 93.81 78 ALA A CA 1
ATOM 642 C C . ALA A 1 78 ? -20.729 4.801 58.454 1.00 93.81 78 ALA A C 1
ATOM 644 O O . ALA A 1 78 ? -20.319 4.584 59.595 1.00 93.81 78 ALA A O 1
ATOM 645 N N . ILE A 1 79 ? -21.805 5.543 58.198 1.00 93.12 79 ILE A N 1
ATOM 646 C CA . ILE A 1 79 ? -22.627 6.160 59.237 1.00 93.12 79 ILE A CA 1
ATOM 647 C C . ILE A 1 79 ? -23.499 5.117 59.934 1.00 93.12 79 ILE A C 1
ATOM 649 O O . ILE A 1 79 ? -23.561 5.101 61.160 1.00 93.12 79 ILE A O 1
ATOM 653 N N . THR A 1 80 ? -24.177 4.249 59.177 1.00 90.44 80 THR A N 1
ATOM 654 C CA . THR A 1 80 ? -25.153 3.313 59.759 1.00 90.44 80 THR A CA 1
ATOM 655 C C . THR A 1 80 ? -24.484 2.251 60.625 1.00 90.44 80 THR A C 1
ATOM 657 O O . THR A 1 80 ? -24.987 1.947 61.703 1.00 90.44 80 THR A O 1
ATOM 660 N N . ASP A 1 81 ? -23.342 1.728 60.180 1.00 91.38 81 ASP A N 1
ATOM 661 C CA . ASP A 1 81 ? -22.583 0.705 60.907 1.00 91.38 81 ASP A CA 1
ATOM 662 C C . ASP A 1 81 ? -21.497 1.323 61.818 1.00 91.38 81 ASP A C 1
ATOM 664 O O . ASP A 1 81 ? -20.744 0.612 62.482 1.00 91.38 81 ASP A O 1
ATOM 668 N N . GLY A 1 82 ? -21.411 2.659 61.872 1.00 91.06 82 GLY A N 1
ATOM 669 C CA . GLY A 1 82 ? -20.563 3.411 62.802 1.00 91.06 82 GLY A CA 1
ATOM 670 C C . GLY A 1 82 ? -19.059 3.380 62.511 1.00 91.06 82 GLY A C 1
ATOM 671 O O . GLY A 1 82 ? -18.276 3.919 63.291 1.00 91.06 82 GLY A O 1
ATOM 672 N N . TRP A 1 83 ? -18.611 2.786 61.401 1.00 94.56 83 TRP A N 1
ATOM 673 C CA . TRP A 1 83 ? -17.181 2.707 61.089 1.00 94.56 83 TRP A CA 1
ATOM 674 C C . TRP A 1 83 ? -16.575 4.017 60.572 1.00 94.56 83 TRP A C 1
ATOM 676 O O . TRP A 1 83 ? -15.351 4.150 60.561 1.00 94.56 83 TRP A O 1
ATOM 686 N N . ILE A 1 84 ? -17.391 5.021 60.230 1.00 94.25 84 ILE A N 1
ATOM 687 C CA . ILE A 1 84 ? -16.898 6.367 59.894 1.00 94.25 84 ILE A CA 1
ATOM 688 C C . ILE A 1 84 ? -16.087 6.993 61.041 1.00 94.25 84 ILE A C 1
ATOM 690 O O . ILE A 1 84 ? -15.157 7.756 60.798 1.00 94.25 84 ILE A O 1
ATOM 694 N N . GLU A 1 85 ? -16.418 6.650 62.291 1.00 89.88 85 GLU A N 1
ATOM 695 C CA . GLU A 1 85 ? -15.722 7.123 63.493 1.00 89.88 85 GLU A CA 1
ATOM 696 C C . GLU A 1 85 ? -14.409 6.364 63.741 1.00 89.88 85 GLU A C 1
ATOM 698 O O . GLU A 1 85 ? -13.531 6.851 64.453 1.00 89.88 85 GLU A O 1
ATOM 703 N N . ASN A 1 86 ? -14.256 5.189 63.123 1.00 89.62 86 ASN A N 1
ATOM 704 C CA . ASN A 1 86 ? -13.088 4.327 63.273 1.00 89.62 86 ASN A CA 1
ATOM 705 C C . ASN A 1 86 ? -11.988 4.624 62.254 1.00 89.62 86 ASN A C 1
ATOM 707 O O . ASN A 1 86 ? -10.898 4.065 62.391 1.00 89.62 86 ASN A O 1
ATOM 711 N N . ILE A 1 87 ? -12.246 5.459 61.243 1.00 94.12 87 ILE A N 1
ATOM 712 C CA . ILE A 1 87 ? -11.251 5.875 60.250 1.00 94.12 87 ILE A CA 1
ATOM 713 C C . ILE A 1 87 ? -10.794 7.314 60.492 1.00 94.12 87 ILE A C 1
ATOM 715 O O . ILE A 1 87 ? -11.563 8.180 60.907 1.00 94.12 87 ILE A O 1
ATOM 719 N N . ASN A 1 88 ? -9.519 7.592 60.227 1.00 94.44 88 ASN A N 1
ATOM 720 C CA . ASN A 1 88 ? -8.985 8.951 60.348 1.00 94.44 88 ASN A CA 1
ATOM 721 C C . ASN A 1 88 ? -9.173 9.767 59.049 1.00 94.44 88 ASN A C 1
ATOM 723 O O . ASN A 1 88 ? -9.542 9.240 58.000 1.00 94.44 88 ASN A O 1
ATOM 727 N N . CYS A 1 89 ? -8.892 11.076 59.099 1.00 95.31 89 CYS A N 1
ATOM 728 C CA . CYS A 1 89 ? -9.072 11.969 57.944 1.00 95.31 89 CYS A CA 1
ATOM 729 C C . CYS A 1 89 ? -8.219 11.565 56.727 1.00 95.31 89 CYS A C 1
ATOM 731 O O . CYS A 1 89 ? -8.654 11.726 55.589 1.00 95.31 89 CYS A O 1
ATOM 733 N N . LYS A 1 90 ? -7.021 11.010 56.962 1.00 94.69 90 LYS A N 1
ATOM 734 C CA . LYS A 1 90 ? -6.106 10.564 55.907 1.00 94.69 90 LYS A CA 1
ATOM 735 C C . LYS A 1 90 ? -6.665 9.330 55.196 1.00 94.69 90 LYS A C 1
ATOM 737 O O . LYS A 1 90 ? -6.745 9.324 53.973 1.00 94.69 90 LYS A O 1
ATOM 742 N N . GLU A 1 91 ? -7.114 8.337 55.962 1.00 96.75 91 GLU A N 1
ATOM 743 C CA . GLU A 1 91 ? -7.788 7.126 55.471 1.00 96.75 91 GLU A CA 1
ATOM 744 C C . GLU A 1 91 ? -9.051 7.464 54.674 1.00 96.75 91 GLU A C 1
ATOM 746 O O . GLU A 1 91 ? -9.213 6.988 53.552 1.00 96.75 91 GLU A O 1
ATOM 751 N N . ALA A 1 92 ? -9.894 8.355 55.207 1.00 96.81 92 ALA A N 1
ATOM 752 C CA . ALA A 1 92 ? -11.081 8.849 54.514 1.00 96.81 92 ALA A CA 1
ATOM 753 C C . ALA A 1 92 ? -10.730 9.543 53.186 1.00 96.81 92 ALA A C 1
ATOM 755 O O . ALA A 1 92 ? -11.430 9.354 52.194 1.00 96.81 92 ALA A O 1
ATOM 756 N N . GLY A 1 93 ? -9.636 10.313 53.147 1.00 96.81 93 GLY A N 1
ATOM 757 C CA . GLY A 1 93 ? -9.158 10.979 51.935 1.00 96.81 93 GLY A CA 1
ATOM 758 C C . GLY A 1 93 ? -8.716 10.009 50.840 1.00 96.81 93 GLY A C 1
ATOM 759 O O . GLY A 1 93 ? -9.156 10.142 49.698 1.00 96.81 93 GLY A O 1
ATOM 760 N N . TYR A 1 94 ? -7.894 9.010 51.173 1.00 97.25 94 TYR A N 1
ATOM 761 C CA . TYR A 1 94 ? -7.489 7.994 50.195 1.00 97.25 94 TYR A CA 1
ATOM 762 C C . TYR A 1 94 ? -8.663 7.143 49.723 1.00 97.25 94 TYR A C 1
ATOM 764 O O . TYR A 1 94 ? -8.794 6.931 48.521 1.00 97.25 94 TYR A O 1
ATOM 772 N N . LEU A 1 95 ? -9.544 6.717 50.636 1.00 97.19 95 LEU A N 1
ATOM 773 C CA . LEU A 1 95 ? -10.737 5.949 50.282 1.00 97.19 95 LEU A CA 1
ATOM 774 C C . LEU A 1 95 ? -11.659 6.744 49.349 1.00 97.19 95 LEU A C 1
ATOM 776 O O . LEU A 1 95 ? -12.071 6.226 48.316 1.00 97.19 95 LEU A O 1
ATOM 780 N N . LEU A 1 96 ? -11.946 8.011 49.671 1.00 97.62 96 LEU A N 1
ATOM 781 C CA . LEU A 1 96 ? -12.772 8.879 48.830 1.00 97.62 96 LEU A CA 1
ATOM 782 C C . LEU A 1 96 ? -12.195 8.998 47.419 1.00 97.62 96 LEU A C 1
ATOM 784 O O . LEU A 1 96 ? -12.915 8.833 46.437 1.00 97.62 96 LEU A O 1
ATOM 788 N N . MET A 1 97 ? -10.900 9.294 47.316 1.00 96.62 97 MET A N 1
ATOM 789 C CA . MET A 1 97 ? -10.264 9.500 46.023 1.00 96.62 97 MET A CA 1
ATOM 790 C C . MET A 1 97 ? -10.183 8.196 45.220 1.00 96.62 97 MET A C 1
ATOM 792 O O . MET A 1 97 ? -10.476 8.210 44.028 1.00 96.62 97 MET A O 1
ATOM 796 N N . ALA A 1 98 ? -9.871 7.068 45.867 1.00 96.69 98 ALA A N 1
ATOM 797 C CA . ALA A 1 98 ? -9.855 5.756 45.229 1.00 96.69 98 ALA A CA 1
ATOM 798 C C . ALA A 1 98 ? -11.244 5.359 44.693 1.00 96.69 98 ALA A C 1
ATOM 800 O O . ALA A 1 98 ? -11.346 4.936 43.544 1.00 96.69 98 ALA A O 1
ATOM 801 N N . LEU A 1 99 ? -12.319 5.599 45.457 1.00 95.75 99 LEU A N 1
ATOM 802 C CA . LEU A 1 99 ? -13.700 5.386 44.999 1.00 95.75 99 LEU A CA 1
ATOM 803 C C . LEU A 1 99 ? -14.042 6.235 43.767 1.00 95.75 99 LEU A C 1
ATOM 805 O O . LEU A 1 99 ? -14.700 5.751 42.850 1.00 95.75 99 LEU A O 1
ATOM 809 N N . ILE A 1 100 ? -13.582 7.488 43.714 1.00 95.44 100 ILE A N 1
ATOM 810 C CA . ILE A 1 100 ? -13.853 8.381 42.578 1.00 95.44 100 ILE A CA 1
ATOM 811 C C . ILE A 1 100 ? -13.121 7.920 41.306 1.00 95.44 100 ILE A C 1
ATOM 813 O O . ILE A 1 100 ? -13.649 8.116 40.214 1.00 95.44 100 ILE A O 1
ATOM 817 N N . VAL A 1 101 ? -11.930 7.315 41.414 1.00 94.94 101 VAL A N 1
ATOM 818 C CA . VAL A 1 101 ? -11.086 7.001 40.242 1.00 94.94 101 VAL A CA 1
ATOM 819 C C . VAL A 1 101 ? -11.043 5.534 39.822 1.00 94.94 101 VAL A C 1
ATOM 821 O O . VAL A 1 101 ? -10.498 5.274 38.753 1.00 94.94 101 VAL A O 1
ATOM 824 N N . HIS A 1 102 ? -11.571 4.592 40.610 1.00 93.44 102 HIS A N 1
ATOM 825 C CA . HIS A 1 102 ? -11.422 3.147 40.351 1.00 93.44 102 HIS A CA 1
ATOM 826 C C . HIS A 1 102 ? -11.799 2.728 38.921 1.00 93.44 102 HIS A C 1
ATOM 828 O O . HIS A 1 102 ? -11.047 1.987 38.295 1.00 93.44 102 HIS A O 1
ATOM 834 N N . ASP A 1 103 ? -12.856 3.318 38.360 1.00 91.06 103 ASP A N 1
ATOM 835 C CA . ASP A 1 103 ? -13.328 3.044 37.001 1.00 91.06 103 ASP A CA 1
ATOM 836 C C . ASP A 1 103 ? -12.949 4.109 35.962 1.00 91.06 103 ASP A C 1
ATOM 838 O O . ASP A 1 103 ? -13.374 4.054 34.807 1.00 91.06 103 ASP A O 1
ATOM 842 N N . LEU A 1 104 ? -12.095 5.077 36.308 1.00 91.50 104 LEU A N 1
ATOM 843 C CA . LEU A 1 104 ? -11.702 6.160 35.396 1.00 91.50 104 LEU A CA 1
ATOM 844 C C . LEU A 1 104 ? -11.095 5.634 34.083 1.00 91.50 104 LEU A C 1
ATOM 846 O O . LEU A 1 104 ? -11.255 6.238 33.020 1.00 91.50 104 LEU A O 1
ATOM 850 N N . GLY A 1 105 ? -10.420 4.483 34.144 1.00 90.00 105 GLY A N 1
ATOM 851 C CA . GLY A 1 105 ? -9.859 3.809 32.979 1.00 90.00 105 GLY A CA 1
ATOM 852 C C . GLY A 1 105 ? -10.907 3.368 31.950 1.00 90.00 105 GLY A C 1
ATOM 853 O O . GLY A 1 105 ? -10.589 3.327 30.761 1.00 90.00 105 GLY A O 1
ATOM 854 N N . MET A 1 106 ? -12.153 3.117 32.364 1.00 88.69 106 MET A N 1
ATOM 855 C CA . MET A 1 106 ? -13.259 2.757 31.467 1.00 88.69 106 MET A CA 1
ATOM 856 C C . MET A 1 106 ? -13.646 3.911 30.530 1.00 88.69 106 MET A C 1
ATOM 858 O O . MET A 1 106 ? -14.165 3.681 29.439 1.00 88.69 106 MET A O 1
ATOM 862 N N . LEU A 1 107 ? -13.339 5.155 30.918 1.00 88.00 107 LEU A N 1
ATOM 863 C CA . LEU A 1 107 ? -13.604 6.359 30.125 1.00 88.00 107 LEU A CA 1
ATOM 864 C C . LEU A 1 107 ? -12.431 6.757 29.208 1.00 88.00 107 LEU A C 1
ATOM 866 O O . LEU A 1 107 ? -12.569 7.672 28.398 1.00 88.00 107 LEU A O 1
ATOM 870 N N . SER A 1 108 ? -11.276 6.085 29.302 1.00 85.19 108 SER A N 1
ATOM 871 C CA . SER A 1 108 ? -10.129 6.323 28.414 1.00 85.19 108 SER A CA 1
ATOM 872 C C . SER A 1 108 ? -10.119 5.335 27.242 1.00 85.19 108 SER A C 1
ATOM 874 O O . SER A 1 108 ? -10.363 4.140 27.399 1.00 85.19 108 SER A O 1
ATOM 876 N N . GLN A 1 109 ? -9.757 5.811 26.048 1.00 79.50 109 GLN A N 1
ATOM 877 C CA . GLN A 1 109 ? -9.570 4.983 24.843 1.00 79.50 109 GLN A CA 1
ATOM 878 C C . GLN A 1 109 ? -8.137 5.071 24.286 1.00 79.50 109 GLN A C 1
ATOM 880 O O . GLN A 1 109 ? -7.838 4.527 23.220 1.00 79.50 109 GLN A O 1
ATOM 885 N N . GLU A 1 110 ? -7.248 5.758 25.006 1.00 82.00 110 GLU A N 1
ATOM 886 C CA . GLU A 1 110 ? -5.898 6.089 24.559 1.00 82.00 110 GLU A CA 1
ATOM 887 C C . GLU A 1 110 ? -4.911 4.966 24.885 1.00 82.00 110 GLU A C 1
ATOM 889 O O . GLU A 1 110 ? -4.725 4.584 26.039 1.00 82.00 110 GLU A O 1
ATOM 894 N N . THR A 1 111 ? -4.209 4.456 23.871 1.00 79.88 111 THR A N 1
ATOM 895 C CA . THR A 1 111 ? -3.172 3.426 24.064 1.00 79.88 111 THR A CA 1
ATOM 896 C C . THR A 1 111 ? -1.956 3.950 24.827 1.00 79.88 111 THR A C 1
ATOM 898 O O . THR A 1 111 ? -1.213 3.162 25.403 1.00 79.88 111 THR A O 1
ATOM 901 N N . SER A 1 112 ? -1.741 5.269 24.837 1.00 83.19 112 SER A N 1
ATOM 902 C CA . SER A 1 112 ? -0.651 5.924 25.572 1.00 83.19 112 SER A CA 1
ATOM 903 C C . SER A 1 112 ? -0.793 5.812 27.094 1.00 83.19 112 SER A C 1
ATOM 905 O O . SER A 1 112 ? 0.212 5.910 27.802 1.00 83.19 112 SER A O 1
ATOM 907 N 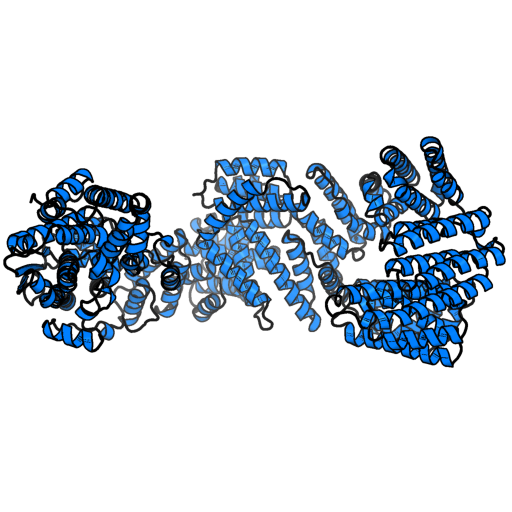N . ASP A 1 113 ? -2.005 5.533 27.584 1.00 87.00 113 ASP A N 1
ATOM 908 C CA . ASP A 1 113 ? -2.282 5.316 29.005 1.00 87.00 113 ASP A CA 1
ATOM 909 C C . ASP A 1 113 ? -1.874 3.906 29.474 1.00 87.00 113 ASP A C 1
ATOM 911 O O . 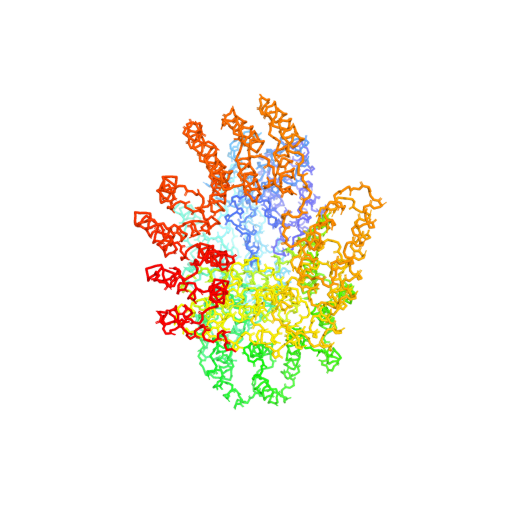ASP A 1 113 ? -1.922 3.616 30.662 1.00 87.00 113 ASP A O 1
ATOM 915 N N . LEU A 1 114 ? -1.415 3.024 28.578 1.00 84.12 114 LEU A N 1
ATOM 916 C CA . LEU A 1 114 ? -0.866 1.709 28.931 1.00 84.12 114 LEU A CA 1
ATOM 917 C C . LEU A 1 114 ? 0.664 1.721 28.943 1.00 84.12 114 LEU A C 1
ATOM 919 O O . LEU A 1 114 ? 1.315 2.510 28.251 1.00 84.12 114 LEU A O 1
ATOM 923 N N . SER A 1 115 ? 1.282 0.842 29.737 1.00 80.50 115 SER A N 1
ATOM 924 C CA . SER A 1 115 ? 2.718 0.561 29.614 1.00 80.50 115 SER A CA 1
ATOM 925 C C . SER A 1 115 ? 3.018 -0.100 28.263 1.00 80.50 115 SER A C 1
ATOM 927 O O . SER A 1 115 ? 2.150 -0.732 27.663 1.00 80.50 115 SER A O 1
ATOM 929 N N . SER A 1 116 ? 4.243 0.068 27.757 1.00 74.62 116 SER A N 1
ATOM 930 C CA . SER A 1 116 ? 4.629 -0.453 26.439 1.00 74.62 116 SER A CA 1
ATOM 931 C C . SER A 1 116 ? 4.449 -1.970 26.344 1.00 74.62 116 SER A C 1
ATOM 933 O O . SER A 1 116 ? 3.993 -2.463 25.317 1.00 74.62 116 SER A O 1
ATOM 935 N N . ASP A 1 117 ? 4.743 -2.692 27.427 1.00 75.75 117 ASP A N 1
ATOM 936 C CA . ASP A 1 117 ? 4.616 -4.150 27.496 1.00 75.75 117 ASP A CA 1
ATOM 937 C C . ASP A 1 117 ? 3.143 -4.587 27.471 1.00 75.75 117 ASP A C 1
ATOM 939 O O . ASP A 1 117 ? 2.763 -5.449 26.680 1.00 75.75 117 ASP A O 1
ATOM 943 N N . VAL A 1 118 ? 2.281 -3.910 28.238 1.00 72.56 118 VAL A N 1
ATOM 944 C CA . VAL A 1 118 ? 0.834 -4.184 28.262 1.00 72.56 118 VAL A CA 1
ATOM 945 C C . VAL A 1 118 ? 0.181 -3.820 26.926 1.00 72.56 118 VAL A C 1
ATOM 947 O O . VAL A 1 118 ? -0.693 -4.538 26.452 1.00 72.56 118 VAL A O 1
ATOM 950 N N . ALA A 1 119 ? 0.623 -2.746 26.266 1.00 68.19 119 ALA A N 1
ATOM 951 C CA . ALA A 1 119 ? 0.140 -2.380 24.934 1.00 68.19 119 ALA A CA 1
ATOM 952 C C . ALA A 1 119 ? 0.531 -3.410 23.851 1.00 68.19 119 ALA A C 1
ATOM 954 O O . ALA A 1 119 ? -0.177 -3.551 22.849 1.00 68.19 119 ALA A O 1
ATOM 955 N N . LEU A 1 120 ? 1.647 -4.127 24.038 1.00 65.88 120 LEU A N 1
ATOM 956 C CA . LEU A 1 120 ? 2.091 -5.209 23.153 1.00 65.88 120 LEU A CA 1
ATOM 957 C C . LEU A 1 120 ? 1.321 -6.512 23.396 1.00 65.88 120 LEU A C 1
ATOM 959 O O . LEU A 1 120 ? 0.993 -7.199 22.425 1.00 65.88 120 LEU A O 1
ATOM 963 N N . GLU A 1 121 ? 1.039 -6.835 24.659 1.00 68.50 121 GLU A N 1
ATOM 964 C CA . GLU A 1 121 ? 0.270 -8.014 25.075 1.00 68.50 121 GLU A CA 1
ATOM 965 C C . GLU A 1 121 ? -1.216 -7.871 24.710 1.00 68.50 121 GLU A C 1
ATOM 967 O O . GLU A 1 121 ? -1.786 -8.716 24.018 1.00 68.50 121 GLU A O 1
ATOM 972 N N . TYR A 1 122 ? -1.823 -6.741 25.074 1.00 61.47 122 TYR A N 1
ATOM 973 C CA . TYR A 1 122 ? -3.221 -6.412 24.812 1.00 61.47 122 TYR A CA 1
ATOM 974 C C . TYR A 1 122 ? -3.327 -5.467 23.617 1.00 61.47 122 TYR A C 1
ATOM 976 O O . TYR A 1 122 ? -3.669 -4.287 23.753 1.00 61.47 122 TYR A O 1
ATOM 984 N N . LYS A 1 123 ? -3.033 -5.983 22.417 1.00 59.66 123 LYS A N 1
ATOM 985 C CA . LYS A 1 123 ? -3.159 -5.196 21.181 1.00 59.66 123 LYS A CA 1
ATOM 986 C C . LYS A 1 123 ? -4.582 -4.666 21.031 1.00 59.66 123 LYS A C 1
ATOM 988 O O . LYS A 1 123 ? -5.543 -5.433 21.062 1.00 59.66 123 LYS A O 1
ATOM 993 N N . ARG A 1 124 ? -4.705 -3.355 20.807 1.00 54.34 124 ARG A N 1
ATOM 994 C CA . ARG A 1 124 ? -5.981 -2.699 20.499 1.00 54.34 124 ARG A CA 1
ATOM 995 C C . ARG A 1 124 ? -6.562 -3.300 19.215 1.00 54.34 124 ARG A C 1
ATOM 997 O O . ARG A 1 124 ? -6.098 -3.001 18.116 1.00 54.34 124 ARG A O 1
ATOM 1004 N N . GLY A 1 125 ? -7.544 -4.185 19.363 1.00 54.19 125 GLY A N 1
ATOM 1005 C CA . GLY A 1 125 ? -8.268 -4.789 18.249 1.00 54.19 125 GLY A CA 1
ATOM 1006 C C . GLY A 1 125 ? -9.261 -3.796 17.647 1.00 54.19 125 GLY A C 1
ATOM 1007 O O . GLY A 1 125 ? -9.982 -3.123 18.376 1.00 54.19 125 GLY A O 1
ATOM 1008 N N . ILE A 1 126 ? -9.309 -3.709 16.317 1.00 43.31 126 ILE A N 1
ATOM 1009 C CA . ILE A 1 126 ? -10.207 -2.786 15.595 1.00 43.31 126 ILE A CA 1
ATOM 1010 C C . ILE A 1 126 ? -11.677 -3.251 15.676 1.00 43.31 126 ILE A C 1
ATOM 1012 O O . ILE A 1 126 ? -12.578 -2.431 15.558 1.00 43.31 126 ILE A O 1
ATOM 1016 N N . GLY A 1 127 ? -11.925 -4.544 15.926 1.00 48.28 127 GLY A N 1
ATOM 1017 C CA . GLY A 1 127 ? -13.274 -5.129 15.957 1.00 48.28 127 GLY A CA 1
ATOM 1018 C C . GLY A 1 127 ? -13.941 -5.242 17.334 1.00 48.28 127 GLY A C 1
ATOM 1019 O O . GLY A 1 127 ? -15.116 -5.579 17.379 1.00 48.28 127 GLY A O 1
ATOM 1020 N N . ASP A 1 128 ? -13.231 -4.987 18.443 1.00 64.75 128 ASP A N 1
ATOM 1021 C CA . ASP A 1 128 ? -13.794 -5.140 19.798 1.00 64.75 128 ASP A CA 1
ATOM 1022 C C . ASP A 1 128 ? -13.127 -4.203 20.825 1.00 64.75 128 ASP A C 1
ATOM 1024 O O . ASP A 1 128 ? -12.429 -4.612 21.761 1.00 64.75 128 ASP A O 1
ATOM 1028 N N . LEU A 1 129 ? -13.305 -2.896 20.608 1.00 69.88 129 LEU A N 1
ATOM 1029 C CA . LEU A 1 129 ? -12.731 -1.852 21.461 1.00 69.88 129 LEU A CA 1
ATOM 1030 C C . LEU A 1 129 ? -13.275 -1.909 22.898 1.00 69.88 129 LEU A C 1
ATOM 1032 O O . LEU A 1 129 ? -12.525 -1.660 23.840 1.00 69.88 129 LEU A O 1
ATOM 1036 N N . ALA A 1 130 ? -14.550 -2.266 23.073 1.00 73.25 130 ALA A N 1
ATOM 1037 C CA . ALA A 1 130 ? -15.197 -2.315 24.380 1.00 73.25 130 ALA A CA 1
ATOM 1038 C C . ALA A 1 130 ? -14.584 -3.399 25.282 1.00 73.25 130 ALA A C 1
ATOM 1040 O O . ALA A 1 130 ? -14.202 -3.120 26.420 1.00 73.25 130 ALA A O 1
ATOM 1041 N N . THR A 1 131 ? -14.402 -4.618 24.767 1.00 72.25 131 THR A N 1
ATOM 1042 C CA . THR A 1 131 ? -13.729 -5.685 25.524 1.00 72.25 131 THR A CA 1
ATOM 1043 C C . THR A 1 131 ? -12.273 -5.339 25.811 1.00 72.25 131 THR A C 1
ATOM 1045 O O . THR A 1 131 ? -11.775 -5.631 26.898 1.00 72.25 131 THR A O 1
ATOM 1048 N N . TRP A 1 132 ? -11.581 -4.686 24.871 1.00 77.25 132 TRP A N 1
ATOM 1049 C CA . TRP A 1 132 ? -10.216 -4.214 25.105 1.00 77.25 132 TRP A CA 1
ATOM 1050 C C . TRP A 1 132 ? -10.147 -3.202 26.255 1.00 77.25 132 TRP A C 1
ATOM 1052 O O . TRP A 1 132 ? -9.297 -3.354 27.134 1.00 77.25 132 TRP A O 1
ATOM 1062 N N . VAL A 1 133 ? -11.051 -2.214 26.298 1.00 83.19 133 VAL A N 1
ATOM 1063 C CA . VAL A 1 133 ? -11.119 -1.243 27.404 1.00 83.19 133 VAL A CA 1
ATOM 1064 C C . VAL A 1 133 ? -11.389 -1.951 28.729 1.00 83.19 133 VAL A C 1
ATOM 1066 O O . VAL A 1 133 ? -10.607 -1.769 29.657 1.00 83.19 133 VAL A O 1
ATOM 1069 N N . ARG A 1 134 ? -12.374 -2.855 28.798 1.00 80.12 134 ARG A N 1
ATOM 1070 C CA . ARG A 1 134 ? -12.644 -3.653 30.009 1.00 80.12 134 ARG A CA 1
ATOM 1071 C C . ARG A 1 134 ? -11.443 -4.452 30.498 1.00 80.12 134 ARG A C 1
ATOM 1073 O O . ARG A 1 134 ? -11.159 -4.453 31.683 1.00 80.12 134 ARG A O 1
ATOM 1080 N N . LYS A 1 135 ? -10.690 -5.100 29.610 1.00 81.50 135 LYS A N 1
ATOM 1081 C CA . LYS A 1 135 ? -9.505 -5.879 30.018 1.00 81.50 135 LYS A CA 1
ATOM 1082 C C . LYS A 1 135 ? -8.354 -5.016 30.535 1.00 81.50 135 LYS A C 1
ATOM 1084 O O . LYS A 1 135 ? -7.452 -5.529 31.183 1.00 81.50 135 LYS A O 1
ATOM 1089 N N . THR A 1 136 ? -8.349 -3.723 30.220 1.00 87.69 136 THR A N 1
ATOM 1090 C CA . THR A 1 136 ? -7.190 -2.848 30.441 1.00 87.69 136 THR A CA 1
ATOM 1091 C C . THR A 1 136 ? -7.505 -1.599 31.270 1.00 87.69 136 THR A C 1
ATOM 1093 O O . THR A 1 136 ? -6.628 -0.751 31.430 1.00 87.69 136 THR A O 1
ATOM 1096 N N . HIS A 1 137 ? -8.728 -1.451 31.794 1.00 90.75 137 HIS A N 1
ATOM 1097 C CA . HIS A 1 137 ? -9.169 -0.250 32.513 1.00 90.75 137 HIS A CA 1
ATOM 1098 C C . HIS A 1 137 ? -8.413 -0.038 33.832 1.00 90.75 137 HIS A C 1
ATOM 1100 O O . HIS A 1 137 ? -7.941 1.068 34.075 1.00 90.75 137 HIS A O 1
ATOM 1106 N N . VAL A 1 138 ? -8.187 -1.090 34.625 1.00 92.81 138 VAL A N 1
ATOM 1107 C CA . VAL A 1 138 ? -7.347 -1.003 35.831 1.00 92.81 138 VAL A CA 1
ATOM 1108 C C . VAL A 1 138 ? -5.880 -0.754 35.474 1.00 92.81 138 VAL A C 1
ATOM 1110 O O . VAL A 1 138 ? -5.227 0.112 36.055 1.00 92.81 138 VAL A O 1
ATOM 1113 N N . LEU A 1 139 ? -5.365 -1.447 34.451 1.00 90.94 139 LEU A N 1
ATOM 1114 C CA . LEU A 1 139 ? -3.950 -1.385 34.052 1.00 90.94 139 LEU A CA 1
ATOM 1115 C C . LEU A 1 139 ? -3.501 0.001 33.567 1.00 90.94 139 LEU A C 1
ATOM 1117 O O . LEU A 1 139 ? -2.306 0.300 33.574 1.00 90.94 139 LEU A O 1
ATOM 1121 N N . ARG A 1 140 ? -4.437 0.852 33.135 1.00 92.50 140 ARG A N 1
ATOM 1122 C CA . ARG A 1 140 ? -4.140 2.216 32.678 1.00 92.50 140 ARG A CA 1
ATOM 1123 C C . ARG A 1 140 ? -4.277 3.291 33.754 1.00 92.50 140 ARG A C 1
ATOM 1125 O O . ARG A 1 140 ? -3.860 4.420 33.502 1.00 92.50 140 ARG A O 1
ATOM 1132 N N . LEU A 1 141 ? -4.852 2.980 34.923 1.00 92.81 141 LEU A N 1
ATOM 1133 C CA . LEU A 1 141 ? -5.175 3.979 35.952 1.00 92.81 141 LEU A CA 1
ATOM 1134 C C . LEU A 1 141 ? -3.958 4.813 36.358 1.00 92.81 141 LEU A C 1
ATOM 1136 O O . LEU A 1 141 ? -4.038 6.036 36.326 1.00 92.81 141 LEU A O 1
ATOM 1140 N N . SER A 1 142 ? -2.825 4.173 36.665 1.00 92.44 142 SER A N 1
ATOM 1141 C CA . SER A 1 142 ? -1.598 4.866 37.098 1.00 92.44 142 SER A CA 1
ATOM 1142 C C . SER A 1 142 ? -1.153 5.930 36.083 1.00 92.44 142 SER A C 1
ATOM 1144 O O . SER A 1 142 ? -1.112 7.123 36.393 1.00 92.44 142 SER A O 1
ATOM 1146 N N . LYS A 1 143 ? -0.911 5.544 34.823 1.00 93.00 143 LYS A N 1
ATOM 1147 C CA . LYS A 1 143 ? -0.495 6.490 33.772 1.00 93.00 143 LYS A CA 1
ATOM 1148 C C . LYS A 1 143 ? -1.554 7.548 33.468 1.00 93.00 143 LYS A C 1
ATOM 1150 O O . LYS A 1 143 ? -1.196 8.702 33.229 1.00 93.00 143 LYS A O 1
ATOM 1155 N N . LEU A 1 144 ? -2.833 7.171 33.468 1.00 92.88 144 LEU A N 1
ATOM 1156 C CA . LEU A 1 144 ? -3.935 8.096 33.224 1.00 92.88 144 LEU A CA 1
ATOM 1157 C C . LEU A 1 144 ? -3.993 9.182 34.305 1.00 92.88 144 LEU A C 1
ATOM 1159 O O . LEU A 1 144 ? -4.074 10.363 33.972 1.00 92.88 144 LEU A O 1
ATOM 1163 N N . LEU A 1 145 ? -3.898 8.806 35.582 1.00 93.44 145 LEU A N 1
ATOM 1164 C CA . LEU A 1 145 ? -3.912 9.750 36.698 1.00 93.44 145 LEU A CA 1
ATOM 1165 C C . LEU A 1 145 ? -2.677 10.660 36.679 1.00 93.44 145 LEU A C 1
ATOM 1167 O O . LEU A 1 145 ? -2.834 11.873 36.797 1.00 93.44 145 LEU A O 1
ATOM 1171 N N . HIS A 1 146 ? -1.482 10.120 36.414 1.00 92.62 146 HIS A N 1
ATOM 1172 C CA . HIS A 1 146 ? -0.268 10.928 36.237 1.00 92.62 146 HIS A CA 1
ATOM 1173 C C . HIS A 1 146 ? -0.397 11.944 35.094 1.00 92.62 146 HIS A C 1
ATOM 1175 O O . HIS A 1 146 ? 0.038 13.089 35.207 1.00 92.62 146 HIS A O 1
ATOM 1181 N N . ARG A 1 147 ? -1.046 11.565 33.986 1.00 90.88 147 ARG A N 1
ATOM 1182 C CA . ARG A 1 147 ? -1.327 12.495 32.884 1.00 90.88 147 ARG A CA 1
ATOM 1183 C C . ARG A 1 147 ? -2.306 13.593 33.302 1.00 90.88 147 ARG A C 1
ATOM 1185 O O . ARG A 1 147 ? -2.109 14.748 32.936 1.00 90.88 147 ARG A O 1
ATOM 1192 N N . ILE A 1 148 ? -3.358 13.244 34.044 1.00 89.44 148 ILE A N 1
ATOM 1193 C CA . ILE A 1 148 ? -4.394 14.190 34.488 1.00 89.44 148 ILE A CA 1
ATOM 1194 C C . ILE A 1 148 ? -3.837 15.191 35.509 1.00 89.44 148 ILE A C 1
ATOM 1196 O O . ILE A 1 148 ? -4.193 16.369 35.458 1.00 89.44 148 ILE A O 1
ATOM 1200 N N . PHE A 1 149 ? -2.956 14.744 36.408 1.00 90.44 149 PHE A N 1
ATOM 1201 C CA . PHE A 1 149 ? -2.417 15.559 37.503 1.00 90.44 149 PHE A CA 1
ATOM 1202 C C . PHE A 1 149 ? -0.989 16.060 37.277 1.00 90.44 149 PHE A C 1
ATOM 1204 O O . PHE A 1 149 ? -0.385 16.589 38.205 1.00 90.44 149 PHE A O 1
ATOM 1211 N N . TYR A 1 150 ? -0.481 15.985 36.045 1.00 89.56 150 TYR A N 1
ATOM 1212 C CA . TYR A 1 150 ? 0.870 16.427 35.684 1.00 89.56 150 TYR A CA 1
ATOM 1213 C C . TYR A 1 150 ? 1.210 17.847 36.178 1.00 89.56 150 TYR A C 1
ATOM 1215 O O . TYR A 1 150 ? 2.322 18.100 36.633 1.00 89.56 150 TYR A O 1
ATOM 1223 N N . GLU A 1 151 ? 0.254 18.780 36.125 1.00 85.50 151 GLU A N 1
ATOM 1224 C CA . GLU A 1 151 ? 0.444 20.151 36.625 1.00 85.50 151 GLU A CA 1
ATOM 1225 C C . GLU A 1 151 ? 0.666 20.184 38.147 1.00 85.50 151 GLU A C 1
ATOM 1227 O O . GLU A 1 151 ? 1.601 20.834 38.607 1.00 85.50 151 GLU A O 1
ATOM 1232 N N . PHE A 1 152 ? -0.114 19.419 38.919 1.00 86.12 152 PHE A N 1
ATOM 1233 C CA . PHE A 1 152 ? 0.029 19.332 40.377 1.00 86.12 152 PHE A CA 1
ATOM 1234 C C . PHE A 1 152 ? 1.322 18.620 40.791 1.00 86.12 152 PHE A C 1
ATOM 1236 O O . PHE A 1 152 ? 1.938 19.006 41.778 1.00 86.12 152 PHE A O 1
ATOM 1243 N N . GLU A 1 153 ? 1.764 17.619 40.026 1.00 87.69 153 GLU A N 1
ATOM 1244 C CA . GLU A 1 153 ? 3.035 16.921 40.268 1.00 87.69 153 GLU A CA 1
ATOM 1245 C C . GLU A 1 153 ? 4.262 17.811 40.040 1.00 87.69 153 GLU A C 1
ATOM 1247 O O . GLU A 1 153 ? 5.289 17.632 40.695 1.00 87.69 153 GLU A O 1
ATOM 1252 N N . ASN A 1 154 ? 4.174 18.769 39.112 1.00 85.56 154 ASN A N 1
ATOM 1253 C CA . ASN A 1 154 ? 5.243 19.742 38.887 1.00 85.56 154 ASN A CA 1
ATOM 1254 C C . ASN A 1 154 ? 5.291 20.819 39.980 1.00 85.56 154 ASN A C 1
ATOM 1256 O O . ASN A 1 154 ? 6.361 21.372 40.237 1.00 85.56 154 ASN A O 1
ATOM 1260 N N . GLU A 1 155 ? 4.150 21.134 40.598 1.00 84.50 155 GLU A N 1
ATOM 1261 C CA . GLU A 1 155 ? 4.073 22.053 41.738 1.00 84.50 155 GLU A CA 1
ATOM 1262 C C . GLU A 1 155 ? 4.561 21.397 43.038 1.00 84.50 155 GLU A C 1
ATOM 1264 O O . GLU A 1 155 ? 5.251 22.044 43.827 1.00 84.50 155 GLU A O 1
ATOM 1269 N N . ASP A 1 156 ? 4.242 20.116 43.241 1.00 83.94 156 ASP A N 1
ATOM 1270 C CA . ASP A 1 156 ? 4.655 19.324 44.398 1.00 83.94 156 ASP A CA 1
ATOM 1271 C C . ASP A 1 156 ? 4.985 17.876 43.991 1.00 83.94 156 ASP A C 1
ATOM 1273 O O . ASP A 1 156 ? 4.112 17.061 43.684 1.00 83.94 156 ASP A O 1
ATOM 1277 N N . ILE A 1 157 ? 6.279 17.541 44.036 1.00 85.94 157 ILE A N 1
ATOM 1278 C CA . ILE A 1 157 ? 6.802 16.232 43.627 1.00 85.94 157 ILE A CA 1
ATOM 1279 C C . ILE A 1 157 ? 6.256 15.079 44.487 1.00 85.94 157 ILE A C 1
ATOM 1281 O O . ILE A 1 157 ? 6.221 13.935 44.028 1.00 85.94 157 ILE A O 1
ATOM 1285 N N . GLU A 1 158 ? 5.823 15.355 45.723 1.00 89.25 158 GLU A N 1
ATOM 1286 C CA . GLU A 1 158 ? 5.263 14.347 46.628 1.00 89.25 158 GLU A CA 1
ATOM 1287 C C . GLU A 1 158 ? 3.868 13.886 46.182 1.00 89.25 158 GLU A C 1
ATOM 1289 O O . GLU A 1 158 ? 3.512 12.720 46.394 1.00 89.25 158 GLU A O 1
ATOM 1294 N N . VAL A 1 159 ? 3.117 14.738 45.466 1.00 91.12 159 VAL A N 1
ATOM 1295 C CA . VAL A 1 159 ? 1.802 14.404 44.885 1.00 91.12 159 VAL A CA 1
ATOM 1296 C C . VAL A 1 159 ? 1.897 13.168 44.001 1.00 91.12 159 VAL A C 1
ATOM 1298 O O . VAL A 1 159 ? 1.006 12.324 44.038 1.00 91.12 159 VAL A O 1
ATOM 1301 N N . LYS A 1 160 ? 3.011 12.985 43.286 1.00 92.31 160 LYS A N 1
ATOM 1302 C CA . LYS A 1 160 ? 3.235 11.809 42.442 1.00 92.31 160 LYS A CA 1
ATOM 1303 C C . LYS A 1 160 ? 3.097 10.491 43.215 1.00 92.31 160 LYS A C 1
ATOM 1305 O O . LYS A 1 160 ? 2.456 9.561 42.734 1.00 92.31 160 LYS A O 1
ATOM 1310 N N . ASN A 1 161 ? 3.666 10.407 44.420 1.00 93.94 161 ASN A N 1
ATOM 1311 C CA . ASN A 1 161 ? 3.579 9.200 45.248 1.00 93.94 161 ASN A CA 1
ATOM 1312 C C . ASN A 1 161 ? 2.169 9.013 45.826 1.00 93.94 161 ASN A C 1
ATOM 1314 O O . ASN A 1 161 ? 1.700 7.884 45.950 1.00 93.94 161 ASN A O 1
ATOM 1318 N N . HIS A 1 162 ? 1.481 10.111 46.156 1.00 94.94 162 HIS A N 1
ATOM 1319 C CA . HIS A 1 162 ? 0.086 10.066 46.593 1.00 94.94 162 HIS A CA 1
ATOM 1320 C C . HIS A 1 162 ? -0.841 9.540 45.490 1.00 94.94 162 HIS A C 1
ATOM 1322 O O . HIS A 1 162 ? -1.664 8.668 45.761 1.00 94.94 162 HIS A O 1
ATOM 1328 N N . ILE A 1 163 ? -0.683 10.027 44.254 1.00 94.44 163 ILE A N 1
ATOM 1329 C CA . ILE A 1 163 ? -1.462 9.591 43.088 1.00 94.44 163 ILE A CA 1
ATOM 1330 C C . ILE A 1 163 ? -1.217 8.114 42.771 1.00 94.44 163 ILE A C 1
ATOM 1332 O O . ILE A 1 163 ? -2.175 7.385 42.524 1.00 94.44 163 ILE A O 1
ATOM 1336 N N . GLU A 1 164 ? 0.029 7.647 42.845 1.00 94.81 164 GLU A N 1
ATOM 1337 C CA . GLU A 1 164 ? 0.339 6.232 42.621 1.00 94.81 164 GLU A CA 1
ATOM 1338 C C . GLU A 1 164 ? -0.273 5.330 43.710 1.00 94.81 164 GLU A C 1
ATOM 1340 O O . GLU A 1 164 ? -0.862 4.297 43.395 1.00 94.81 164 GLU A O 1
ATOM 1345 N N . ALA A 1 165 ? -0.227 5.740 44.985 1.00 95.12 165 ALA A N 1
ATOM 1346 C CA . ALA A 1 165 ? -0.889 5.004 46.065 1.00 95.12 165 ALA A CA 1
ATOM 1347 C C . ALA A 1 165 ? -2.415 4.935 45.861 1.00 95.12 165 ALA A C 1
ATOM 1349 O O . ALA A 1 165 ? -3.015 3.876 46.029 1.00 95.12 165 ALA A O 1
ATOM 1350 N N . ILE A 1 166 ? -3.036 6.044 45.440 1.00 96.06 166 ILE A N 1
ATOM 1351 C CA . ILE A 1 166 ? -4.461 6.096 45.082 1.00 96.06 166 ILE A CA 1
ATOM 1352 C C . ILE A 1 166 ? -4.765 5.133 43.928 1.00 96.06 166 ILE A C 1
ATOM 1354 O O . ILE A 1 166 ? -5.749 4.404 44.006 1.00 96.06 166 ILE A O 1
ATOM 1358 N N . ALA A 1 167 ? -3.939 5.112 42.877 1.00 95.31 167 ALA A N 1
ATOM 1359 C CA . ALA A 1 167 ? -4.131 4.238 41.722 1.00 95.31 167 ALA A CA 1
ATOM 1360 C C . ALA A 1 167 ? -4.108 2.754 42.120 1.00 95.31 167 ALA A C 1
ATOM 1362 O O . ALA A 1 167 ? -4.960 1.991 41.671 1.00 95.31 167 ALA A O 1
ATOM 1363 N N . GLN A 1 168 ? -3.177 2.360 42.995 1.00 95.06 168 GLN A N 1
ATOM 1364 C CA . GLN A 1 168 ? -3.062 0.982 43.486 1.00 95.06 168 GLN A CA 1
ATOM 1365 C C . GLN A 1 168 ? -4.218 0.600 44.422 1.00 95.06 168 GLN A C 1
ATOM 1367 O O . GLN A 1 168 ? -4.794 -0.473 44.266 1.00 95.06 168 GLN A O 1
ATOM 1372 N N . MET A 1 169 ? -4.639 1.491 45.330 1.00 96.38 169 MET A N 1
ATOM 1373 C CA . MET A 1 169 ? -5.841 1.254 46.146 1.00 96.38 169 MET A CA 1
ATOM 1374 C C . MET A 1 169 ? -7.093 1.112 45.276 1.00 96.38 169 MET A C 1
ATOM 1376 O O . MET A 1 169 ? -7.901 0.213 45.488 1.00 96.38 169 MET A O 1
ATOM 1380 N N . ALA A 1 170 ? -7.248 1.966 44.265 1.00 95.62 170 ALA A N 1
ATOM 1381 C CA . ALA A 1 170 ? -8.386 1.928 43.356 1.00 95.62 170 ALA A CA 1
ATOM 1382 C C . ALA A 1 170 ? -8.396 0.653 42.492 1.00 95.62 170 ALA A C 1
ATOM 1384 O O . ALA A 1 170 ? -9.460 0.099 42.229 1.00 95.62 170 ALA A O 1
ATOM 1385 N N . ALA A 1 171 ? -7.222 0.141 42.112 1.00 94.56 171 ALA A N 1
ATOM 1386 C CA . ALA A 1 171 ? -7.062 -1.099 41.355 1.00 94.56 171 ALA A CA 1
ATOM 1387 C C . ALA A 1 171 ? -7.512 -2.363 42.112 1.00 94.56 171 ALA A C 1
ATOM 1389 O O . ALA A 1 171 ? -7.794 -3.378 41.476 1.00 94.56 171 ALA A O 1
ATOM 1390 N N . SER A 1 172 ? -7.612 -2.307 43.445 1.00 93.88 172 SER A N 1
ATOM 1391 C CA . SER A 1 172 ? -7.935 -3.465 44.292 1.00 93.88 172 SER A CA 1
ATOM 1392 C C . SER A 1 172 ? -9.288 -4.125 43.994 1.00 93.88 172 SER A C 1
ATOM 1394 O O . SER A 1 172 ? -9.440 -5.312 44.268 1.00 93.88 172 SER A O 1
ATOM 1396 N N . HIS A 1 173 ? -10.246 -3.414 43.383 1.00 91.88 173 HIS A N 1
ATOM 1397 C CA . HIS A 1 173 ? -11.545 -3.990 43.000 1.00 91.88 173 HIS A CA 1
ATOM 1398 C C . HIS A 1 173 ? -11.434 -5.091 41.926 1.00 91.88 173 HIS A C 1
ATOM 1400 O O . HIS A 1 173 ? -12.314 -5.938 41.822 1.00 91.88 173 HIS A O 1
ATOM 1406 N N . ASN A 1 174 ? -10.333 -5.125 41.168 1.00 91.62 174 ASN A N 1
ATOM 1407 C CA . ASN A 1 174 ? -10.080 -6.124 40.127 1.00 91.62 174 ASN A CA 1
ATOM 1408 C C . ASN A 1 174 ? -9.230 -7.315 40.622 1.00 91.62 174 ASN A C 1
ATOM 1410 O O . ASN A 1 174 ? -8.840 -8.163 39.819 1.00 91.62 174 ASN A O 1
ATOM 1414 N N . TYR A 1 175 ? -8.917 -7.387 41.921 1.00 90.69 175 TYR A N 1
ATOM 1415 C CA . TYR A 1 175 ? -8.045 -8.415 42.495 1.00 90.69 175 TYR A CA 1
ATOM 1416 C C . TYR A 1 175 ? -8.657 -9.075 43.736 1.00 90.69 175 TYR A C 1
ATOM 1418 O O . TYR A 1 175 ? -9.433 -8.471 44.484 1.00 90.69 175 TYR A O 1
ATOM 1426 N N . TRP A 1 176 ? -8.276 -10.327 43.992 1.00 89.75 176 TRP A N 1
ATOM 1427 C CA . TRP A 1 176 ? -8.666 -11.022 45.215 1.00 89.75 176 TRP A CA 1
ATOM 1428 C C . TRP A 1 176 ? -7.803 -10.581 46.405 1.00 89.75 176 TRP A C 1
ATOM 1430 O O . TRP A 1 176 ? -6.627 -10.275 46.221 1.00 89.75 176 TRP A O 1
ATOM 1440 N N . PRO A 1 177 ? -8.293 -10.663 47.659 1.00 89.69 177 PRO A N 1
ATOM 1441 C CA . PRO A 1 177 ? -7.535 -10.228 48.842 1.00 89.69 177 PRO A CA 1
ATOM 1442 C C . PRO A 1 177 ? -6.199 -10.930 49.122 1.00 89.69 177 PRO A C 1
ATOM 1444 O O . PRO A 1 177 ? -5.502 -10.577 50.073 1.00 89.69 177 PRO A O 1
ATOM 1447 N N . TRP A 1 178 ? -5.873 -11.989 48.386 1.00 88.25 178 TRP A N 1
ATOM 1448 C CA . TRP A 1 178 ? -4.610 -12.722 48.495 1.00 88.25 178 TRP A CA 1
ATOM 1449 C C . TRP A 1 178 ? -3.708 -12.550 47.271 1.00 88.25 178 TRP A C 1
ATOM 1451 O O . TRP A 1 178 ? -2.636 -13.165 47.241 1.00 88.25 178 TRP A O 1
ATOM 1461 N N . ASP A 1 179 ? -4.150 -11.790 46.271 1.00 88.50 179 ASP A N 1
ATOM 1462 C CA . ASP A 1 179 ? -3.333 -11.399 45.130 1.00 88.50 179 ASP A CA 1
ATOM 1463 C C . ASP A 1 179 ? -2.377 -10.291 45.565 1.00 88.50 179 ASP A C 1
ATOM 1465 O O . ASP A 1 179 ? -2.676 -9.492 46.455 1.00 88.50 179 ASP A O 1
ATOM 1469 N N . LYS A 1 180 ? -1.189 -10.251 44.964 1.00 87.06 180 LYS A N 1
ATOM 1470 C CA . LYS A 1 180 ? -0.154 -9.296 45.372 1.00 87.06 180 LYS A CA 1
ATOM 1471 C C . LYS A 1 180 ? -0.568 -7.861 45.034 1.00 87.06 180 LYS A C 1
ATOM 1473 O O . LYS A 1 180 ? -0.254 -6.938 45.773 1.00 87.06 180 LYS A O 1
ATOM 1478 N N . GLU A 1 181 ? -1.268 -7.708 43.920 1.00 89.75 181 GLU A N 1
ATOM 1479 C CA . GLU A 1 181 ? -1.765 -6.462 43.347 1.00 89.75 181 GLU A CA 1
ATOM 1480 C C . GLU A 1 181 ? -2.983 -5.897 44.095 1.00 89.75 181 GLU A C 1
ATOM 1482 O O . GLU A 1 181 ? -3.395 -4.771 43.827 1.00 89.75 181 GLU A O 1
ATOM 1487 N N . TYR A 1 182 ? -3.554 -6.655 45.038 1.00 90.94 182 TYR A N 1
ATOM 1488 C CA . TYR A 1 182 ? -4.605 -6.163 45.929 1.00 90.94 182 TYR A CA 1
ATOM 1489 C C . TYR A 1 182 ? -4.073 -5.179 46.980 1.00 90.94 182 TYR A C 1
ATOM 1491 O O . TYR A 1 182 ? -4.831 -4.363 47.505 1.00 90.94 182 TYR A O 1
ATOM 1499 N N . ASP A 1 183 ? -2.783 -5.267 47.301 1.00 88.69 183 ASP A N 1
ATOM 1500 C CA . ASP A 1 183 ? -2.090 -4.388 48.241 1.00 88.69 183 ASP A CA 1
ATOM 1501 C C . ASP A 1 183 ? -1.317 -3.285 47.504 1.00 88.69 183 ASP A C 1
ATOM 1503 O O . ASP A 1 183 ? -1.092 -3.357 46.294 1.00 88.69 183 ASP A O 1
ATOM 1507 N N . ILE A 1 184 ? -0.873 -2.269 48.241 1.00 90.88 184 ILE A N 1
ATOM 1508 C CA . ILE A 1 184 ? -0.011 -1.213 47.702 1.00 90.88 184 ILE A CA 1
ATOM 1509 C C . ILE A 1 184 ? 1.478 -1.535 47.925 1.00 90.88 184 ILE A C 1
ATOM 1511 O O . ILE A 1 184 ? 1.848 -2.283 48.831 1.00 90.88 184 ILE A O 1
ATOM 1515 N N . ASP A 1 185 ? 2.366 -0.953 47.112 1.00 90.81 185 ASP A N 1
ATOM 1516 C CA . ASP A 1 185 ? 3.817 -1.131 47.265 1.00 90.81 185 ASP A CA 1
ATOM 1517 C C . ASP A 1 185 ? 4.293 -0.696 48.664 1.00 90.81 185 ASP A C 1
ATOM 1519 O O . ASP A 1 185 ? 3.969 0.391 49.144 1.00 90.81 185 ASP A O 1
ATOM 1523 N N . GLU A 1 186 ? 5.140 -1.513 49.297 1.00 89.50 186 GLU A N 1
ATOM 1524 C CA . GLU A 1 186 ? 5.610 -1.305 50.674 1.00 89.50 186 GLU A CA 1
ATOM 1525 C C . GLU A 1 186 ? 6.256 0.080 50.895 1.00 89.50 186 GLU A C 1
ATOM 1527 O O . GLU A 1 186 ? 6.175 0.657 51.987 1.00 89.50 186 GLU A O 1
ATOM 1532 N N . LYS A 1 187 ? 6.905 0.649 49.867 1.00 91.94 187 LYS A N 1
ATOM 1533 C CA . LYS A 1 187 ? 7.477 2.003 49.937 1.00 91.94 187 LYS A CA 1
ATOM 1534 C C . LYS A 1 187 ? 6.386 3.064 49.983 1.00 91.94 187 LYS A C 1
ATOM 1536 O O . LYS A 1 187 ? 6.536 4.041 50.718 1.00 91.94 187 LYS A O 1
ATOM 1541 N N . LEU A 1 188 ? 5.306 2.872 49.228 1.00 92.31 188 LEU A N 1
ATOM 1542 C CA . LEU A 1 188 ? 4.153 3.765 49.224 1.00 92.31 188 LEU A CA 1
ATOM 1543 C C . LEU A 1 188 ? 3.379 3.653 50.537 1.00 92.31 188 LEU A C 1
ATOM 1545 O O . LEU A 1 188 ? 3.071 4.694 51.107 1.00 92.31 188 LEU A O 1
ATOM 1549 N N . THR A 1 189 ? 3.183 2.450 51.096 1.00 91.81 189 THR A N 1
ATOM 1550 C CA . THR A 1 189 ? 2.595 2.257 52.440 1.00 91.81 189 THR A CA 1
ATOM 1551 C C . THR A 1 189 ? 3.329 3.074 53.497 1.00 91.81 189 THR A C 1
ATOM 1553 O O . THR A 1 189 ? 2.723 3.835 54.255 1.00 91.81 189 THR A O 1
ATOM 1556 N N . LYS A 1 190 ? 4.665 2.975 53.515 1.00 91.00 190 LYS A N 1
ATOM 1557 C CA . LYS A 1 190 ? 5.520 3.733 54.440 1.00 91.00 190 LYS A CA 1
ATOM 1558 C C . LYS A 1 190 ? 5.421 5.241 54.216 1.00 91.00 190 LYS A C 1
ATOM 1560 O O . LYS A 1 190 ? 5.383 5.989 55.188 1.00 91.00 190 LYS A O 1
ATOM 1565 N N . PHE A 1 191 ? 5.367 5.678 52.960 1.00 92.94 191 PHE A N 1
ATOM 1566 C CA . PHE A 1 191 ? 5.242 7.088 52.595 1.00 92.94 191 PHE A CA 1
ATOM 1567 C C . PHE A 1 191 ? 3.887 7.678 53.019 1.00 92.94 191 PHE A C 1
ATOM 1569 O O . PHE A 1 191 ? 3.835 8.727 53.663 1.00 92.94 191 PHE A O 1
ATOM 1576 N N . ILE A 1 192 ? 2.781 6.990 52.722 1.00 93.25 192 ILE A N 1
ATOM 1577 C CA . ILE A 1 192 ? 1.445 7.457 53.101 1.00 93.25 192 ILE A CA 1
ATOM 1578 C C . ILE A 1 192 ? 1.170 7.277 54.597 1.00 93.25 192 ILE A C 1
ATOM 1580 O O . ILE A 1 192 ? 0.265 7.923 55.114 1.00 93.25 192 ILE A O 1
ATOM 1584 N N . GLY A 1 193 ? 1.941 6.465 55.319 1.00 91.69 193 GLY A N 1
ATOM 1585 C CA . GLY A 1 193 ? 1.852 6.346 56.776 1.00 91.69 193 GLY A CA 1
ATOM 1586 C C . GLY A 1 193 ? 0.513 5.793 57.275 1.00 91.69 193 GLY A C 1
ATOM 1587 O O . GLY A 1 193 ? 0.037 6.226 58.322 1.00 91.69 193 GLY A O 1
ATOM 1588 N N . ILE A 1 194 ? -0.103 4.885 56.514 1.00 93.38 194 ILE A N 1
ATOM 1589 C CA . ILE A 1 194 ? -1.277 4.104 56.929 1.00 93.38 194 ILE A CA 1
ATOM 1590 C C . ILE A 1 194 ? -0.809 2.665 57.159 1.00 93.38 194 ILE A C 1
ATOM 1592 O O . ILE A 1 194 ? 0.013 2.150 56.402 1.00 93.38 194 ILE A O 1
ATOM 1596 N N . GLU A 1 195 ? -1.291 2.028 58.225 1.00 91.88 195 GLU A N 1
ATOM 1597 C CA . GLU A 1 195 ? -0.963 0.631 58.520 1.00 91.88 195 GLU A CA 1
ATOM 1598 C C . GLU A 1 195 ? -1.497 -0.305 57.429 1.00 91.88 195 GLU A C 1
ATOM 1600 O O . GLU A 1 195 ? -2.617 -0.127 56.946 1.00 91.88 195 GLU A O 1
ATOM 1605 N N . ASN A 1 196 ? -0.716 -1.330 57.074 1.00 91.25 196 ASN A N 1
ATOM 1606 C CA . ASN A 1 196 ? -1.046 -2.214 55.953 1.00 91.25 196 ASN A CA 1
ATOM 1607 C C . ASN A 1 196 ? -2.411 -2.892 56.131 1.00 91.25 196 ASN A C 1
ATOM 1609 O O . ASN A 1 196 ? -3.255 -2.830 55.247 1.00 91.25 196 ASN A O 1
ATOM 1613 N N . ASP A 1 197 ? -2.684 -3.439 57.318 1.00 92.50 197 ASP A N 1
ATOM 1614 C CA . ASP A 1 197 ? -3.967 -4.081 57.635 1.00 92.50 197 ASP A CA 1
ATOM 1615 C C . ASP A 1 197 ? -5.159 -3.130 57.432 1.00 92.50 197 ASP A C 1
ATOM 1617 O O . ASP A 1 197 ? -6.230 -3.541 56.980 1.00 92.50 197 ASP A O 1
ATOM 1621 N N . ARG A 1 198 ? -4.972 -1.834 57.705 1.00 94.94 198 ARG A N 1
ATOM 1622 C CA . ARG A 1 198 ? -6.012 -0.823 57.495 1.00 94.94 198 ARG A CA 1
ATOM 1623 C C . ARG A 1 198 ? -6.222 -0.533 56.011 1.00 94.94 198 ARG A C 1
ATOM 1625 O O . ARG A 1 198 ? -7.373 -0.419 55.602 1.00 94.94 198 ARG A O 1
ATOM 1632 N N . ILE A 1 199 ? -5.163 -0.507 55.196 1.00 94.56 199 ILE A N 1
ATOM 1633 C CA . ILE A 1 199 ? -5.276 -0.424 53.726 1.00 94.56 199 ILE A CA 1
ATOM 1634 C C . ILE A 1 199 ? -6.063 -1.615 53.173 1.00 94.56 199 ILE A C 1
ATOM 1636 O O . ILE A 1 199 ? -6.979 -1.397 52.387 1.00 94.56 199 ILE A O 1
ATOM 1640 N N . TYR A 1 200 ? -5.814 -2.843 53.643 1.00 94.38 200 TYR A N 1
ATOM 1641 C CA . TYR A 1 200 ? -6.615 -4.012 53.242 1.00 94.38 200 TYR A CA 1
ATOM 1642 C C . TYR A 1 200 ? -8.104 -3.840 53.559 1.00 94.38 200 TYR A C 1
ATOM 1644 O O . TYR A 1 200 ? -8.950 -4.233 52.754 1.00 94.38 200 TYR A O 1
ATOM 1652 N N . GLY A 1 201 ? -8.427 -3.259 54.720 1.00 95.19 201 GLY A N 1
ATOM 1653 C CA . GLY A 1 201 ? -9.802 -2.934 55.100 1.00 95.19 201 GLY A CA 1
ATOM 1654 C C . GLY A 1 201 ? -10.442 -1.890 54.179 1.00 95.19 201 GLY A C 1
ATOM 1655 O O . GLY A 1 201 ? -11.585 -2.063 53.765 1.00 95.19 201 GLY A O 1
ATOM 1656 N N . LEU A 1 202 ? -9.702 -0.843 53.798 1.00 96.50 202 LEU A N 1
ATOM 1657 C CA . LEU A 1 202 ? -10.180 0.186 52.864 1.00 96.50 202 LEU A CA 1
ATOM 1658 C C . LEU A 1 202 ? -10.334 -0.358 51.434 1.00 96.50 202 LEU A C 1
ATOM 1660 O O . LEU A 1 202 ? -11.350 -0.100 50.796 1.00 96.50 202 LEU A O 1
ATOM 1664 N N . ASN A 1 203 ? -9.385 -1.161 50.953 1.00 96.75 203 ASN A N 1
ATOM 1665 C CA . ASN A 1 203 ? -9.466 -1.839 49.656 1.00 96.75 203 ASN A CA 1
ATOM 1666 C C . ASN A 1 203 ? -10.664 -2.801 49.608 1.00 96.75 203 ASN A C 1
ATOM 1668 O O . ASN A 1 203 ? -11.368 -2.875 48.603 1.00 96.75 203 ASN A O 1
ATOM 1672 N N . ALA A 1 204 ? -10.978 -3.452 50.734 1.00 95.75 204 ALA A N 1
ATOM 1673 C CA . ALA A 1 204 ? -12.155 -4.307 50.846 1.00 95.75 204 ALA A CA 1
ATOM 1674 C C . ALA A 1 204 ? -13.461 -3.508 50.731 1.00 95.75 204 ALA A C 1
ATOM 1676 O O . ALA A 1 204 ? -14.413 -3.985 50.118 1.00 95.75 204 ALA A O 1
ATOM 1677 N N . VAL A 1 205 ? -13.508 -2.283 51.269 1.00 95.88 205 VAL A N 1
ATOM 1678 C CA . VAL A 1 205 ? -14.646 -1.369 51.073 1.00 95.88 205 VAL A CA 1
ATOM 1679 C C . VAL A 1 205 ? -14.801 -1.006 49.595 1.00 95.88 205 VAL A C 1
ATOM 1681 O O . VAL A 1 205 ? -15.922 -1.040 49.097 1.00 95.88 205 VAL A O 1
ATOM 1684 N N . ILE A 1 206 ? -13.707 -0.706 48.884 1.00 95.50 206 ILE A N 1
ATOM 1685 C CA . ILE A 1 206 ? -13.741 -0.375 47.446 1.00 95.50 206 ILE A CA 1
ATOM 1686 C C . ILE A 1 206 ? -14.316 -1.550 46.643 1.00 95.50 206 ILE A C 1
ATOM 1688 O O . ILE A 1 206 ? -15.302 -1.369 45.933 1.00 95.50 206 ILE A O 1
ATOM 1692 N N . ALA A 1 207 ? -13.760 -2.753 46.815 1.00 93.44 207 ALA A N 1
ATOM 1693 C CA . ALA A 1 207 ? -14.202 -3.949 46.096 1.00 93.44 207 ALA A CA 1
ATOM 1694 C C . ALA A 1 207 ? -15.671 -4.310 46.385 1.00 93.44 207 ALA A C 1
ATOM 1696 O O . ALA A 1 207 ? -16.430 -4.645 45.480 1.00 93.44 207 ALA A O 1
ATOM 1697 N N . VAL A 1 208 ? -16.105 -4.220 47.647 1.00 93.50 208 VAL A N 1
ATOM 1698 C CA . VAL A 1 208 ? -17.482 -4.566 48.026 1.00 93.50 208 VAL A CA 1
ATOM 1699 C C . VAL A 1 208 ? -18.493 -3.545 47.523 1.00 93.50 208 VAL A C 1
ATOM 1701 O O . VAL A 1 208 ? -19.576 -3.933 47.093 1.00 93.50 208 VAL A O 1
ATOM 1704 N N . VAL A 1 209 ? -18.174 -2.252 47.566 1.00 91.88 209 VAL A N 1
ATOM 1705 C CA . VAL A 1 209 ? -19.104 -1.216 47.098 1.00 91.88 209 VAL A CA 1
ATOM 1706 C C . VAL A 1 209 ? -19.254 -1.273 45.577 1.00 91.88 209 VAL A C 1
ATOM 1708 O O . VAL A 1 209 ? -20.377 -1.111 45.108 1.00 91.88 209 VAL A O 1
ATOM 1711 N N . ASP A 1 210 ? -18.189 -1.603 44.840 1.00 90.12 210 ASP A N 1
ATOM 1712 C CA . ASP A 1 210 ? -18.247 -1.881 43.399 1.00 90.12 210 ASP A CA 1
ATOM 1713 C C . ASP A 1 210 ? -19.135 -3.102 43.079 1.00 90.12 210 ASP A C 1
ATOM 1715 O O . ASP A 1 210 ? -20.127 -2.981 42.359 1.00 90.12 210 ASP A O 1
ATOM 1719 N N . LEU A 1 211 ? -18.892 -4.247 43.736 1.00 89.06 211 LEU A N 1
ATOM 1720 C CA . LEU A 1 211 ? -19.707 -5.465 43.577 1.00 89.06 211 LEU A CA 1
ATOM 1721 C C . LEU A 1 211 ? -21.190 -5.262 43.934 1.00 89.06 211 LEU A C 1
ATOM 1723 O O . LEU A 1 211 ? -22.066 -5.929 43.383 1.00 89.06 211 LEU A O 1
ATOM 1727 N N . LEU A 1 212 ? -21.492 -4.367 44.878 1.00 88.88 212 LEU A N 1
ATOM 1728 C CA . LEU A 1 212 ? -22.864 -4.053 45.277 1.00 88.88 212 LEU A CA 1
ATOM 1729 C C . LEU A 1 212 ? -23.550 -3.038 44.351 1.00 88.88 212 LEU A C 1
ATOM 1731 O O . LEU A 1 212 ? -24.766 -2.875 44.460 1.00 88.88 212 LEU A O 1
ATOM 1735 N N . ASP A 1 213 ? -22.827 -2.363 43.454 1.00 84.56 213 ASP A N 1
ATOM 1736 C CA . ASP A 1 213 ? -23.357 -1.324 42.556 1.00 84.56 213 ASP A CA 1
ATOM 1737 C C . ASP A 1 213 ? -23.992 -1.889 41.261 1.00 84.56 213 ASP A C 1
ATOM 1739 O O . ASP A 1 213 ? -24.240 -1.157 40.299 1.00 84.56 213 ASP A O 1
ATOM 1743 N N . GLU A 1 214 ? -24.301 -3.190 41.231 1.00 81.94 214 GLU A N 1
ATOM 1744 C CA . GLU A 1 214 ? -24.870 -3.924 40.088 1.00 81.94 214 GLU A CA 1
ATOM 1745 C C . GLU A 1 214 ? -26.423 -4.004 40.099 1.00 81.94 214 GLU A C 1
ATOM 1747 O O . GLU A 1 214 ? -26.996 -5.093 40.000 1.00 81.94 214 GLU A O 1
ATOM 1752 N N . ASP A 1 215 ? -27.136 -2.870 40.220 1.00 85.88 215 ASP A N 1
ATOM 1753 C CA . ASP A 1 215 ? -28.619 -2.833 40.235 1.00 85.88 215 ASP A CA 1
ATOM 1754 C C . ASP A 1 215 ? -29.277 -1.713 39.406 1.00 85.88 215 ASP A C 1
ATOM 1756 O O . ASP A 1 215 ? -28.652 -0.709 39.036 1.00 85.88 215 ASP A O 1
ATOM 1760 N N . SER A 1 216 ? -30.578 -1.872 39.127 1.00 78.25 216 SER A N 1
ATOM 1761 C CA . SER A 1 216 ? -31.351 -0.964 38.267 1.00 78.25 216 SER A CA 1
ATOM 1762 C C . SER A 1 216 ? -31.533 0.451 38.819 1.00 78.25 216 SER A C 1
ATOM 1764 O O . SER A 1 216 ? -31.779 1.366 38.039 1.00 78.25 216 SER A O 1
ATOM 1766 N N . ASN A 1 217 ? -31.381 0.692 40.128 1.00 72.31 217 ASN A N 1
ATOM 1767 C CA . ASN A 1 217 ? -31.470 2.061 40.656 1.00 72.31 217 ASN A CA 1
ATOM 1768 C C . ASN A 1 217 ? -30.210 2.879 40.357 1.00 72.31 217 ASN A C 1
ATOM 1770 O O . ASN A 1 217 ? -30.281 4.109 40.316 1.00 72.31 217 ASN A O 1
ATOM 1774 N N . ARG A 1 218 ? -29.059 2.225 40.132 1.00 70.50 218 ARG A N 1
ATOM 1775 C CA . ARG A 1 218 ? -27.809 2.897 39.748 1.00 70.50 218 ARG A CA 1
ATOM 1776 C C . ARG A 1 218 ? -27.592 2.919 38.246 1.00 70.50 218 ARG A C 1
ATOM 1778 O O . ARG A 1 218 ? -27.122 3.927 37.735 1.00 70.50 218 ARG A O 1
ATOM 1785 N N . CYS A 1 219 ? -27.877 1.855 37.513 1.00 70.19 219 CYS A N 1
ATOM 1786 C CA . CYS A 1 219 ? -27.622 1.832 36.074 1.00 70.19 219 CYS A CA 1
ATOM 1787 C C . CYS A 1 219 ? -28.906 2.198 35.327 1.00 70.19 219 CYS A C 1
ATOM 1789 O O . CYS A 1 219 ? -29.942 1.614 35.629 1.00 70.19 219 CYS A O 1
ATOM 1791 N N . ASP A 1 220 ? -28.851 3.124 34.354 1.00 68.56 220 ASP A N 1
ATOM 1792 C CA . ASP A 1 220 ? -30.002 3.467 33.488 1.00 68.56 220 ASP A CA 1
ATOM 1793 C C . ASP A 1 220 ? -30.283 2.361 32.478 1.00 68.56 220 ASP A C 1
ATOM 1795 O O . ASP A 1 220 ? -30.318 2.560 31.267 1.00 68.56 220 ASP A O 1
ATOM 1799 N N . SER A 1 221 ? -30.351 1.136 32.983 1.00 72.38 221 SER A N 1
ATOM 1800 C CA . SER A 1 221 ? -30.337 -0.074 32.186 1.00 72.38 221 SER A CA 1
ATOM 1801 C C . SER A 1 221 ? -31.532 -0.060 31.246 1.00 72.38 221 SER A C 1
ATOM 1803 O O . SER A 1 221 ? -31.384 -0.415 30.089 1.00 72.38 221 SER A O 1
ATOM 1805 N N . GLU A 1 222 ? -32.678 0.453 31.697 1.00 71.75 222 GLU A N 1
ATOM 1806 C CA . GLU A 1 222 ? -33.892 0.592 30.893 1.00 71.75 222 GLU A CA 1
ATOM 1807 C C . GLU A 1 222 ? -33.687 1.549 29.705 1.00 71.75 222 GLU A C 1
ATOM 1809 O O . GLU A 1 222 ? -33.948 1.162 28.565 1.00 71.75 222 GLU A O 1
ATOM 1814 N N . VAL A 1 223 ? -33.131 2.748 29.911 1.00 68.00 223 VAL A N 1
ATOM 1815 C CA . VAL A 1 223 ? -32.832 3.705 28.825 1.00 68.00 223 VAL A CA 1
ATOM 1816 C C . VAL A 1 223 ? -31.706 3.195 27.920 1.00 68.00 223 VAL A C 1
ATOM 1818 O O . VAL A 1 223 ? -31.824 3.261 26.695 1.00 68.00 223 VAL A O 1
ATOM 1821 N N . LEU A 1 224 ? -30.636 2.625 28.482 1.00 71.94 224 LEU A N 1
ATOM 1822 C CA . LEU A 1 224 ? -29.507 2.063 27.729 1.00 71.94 224 LEU A CA 1
ATOM 1823 C C . LEU A 1 224 ? -29.951 0.901 26.826 1.00 71.94 224 LEU A C 1
ATOM 1825 O O . LEU A 1 224 ? -29.611 0.864 25.638 1.00 71.94 224 LEU A O 1
ATOM 1829 N N . ILE A 1 225 ? -30.789 0.004 27.351 1.00 75.44 225 ILE A N 1
ATOM 1830 C CA . ILE A 1 225 ? -31.402 -1.099 26.601 1.00 75.44 225 ILE A CA 1
ATOM 1831 C C . ILE A 1 225 ? -32.346 -0.546 25.518 1.00 75.44 225 ILE A C 1
ATOM 1833 O O . ILE A 1 225 ? -32.273 -0.976 24.360 1.00 75.44 225 ILE A O 1
ATOM 1837 N N . LYS A 1 226 ? -33.169 0.463 25.842 1.00 69.56 226 LYS A N 1
ATOM 1838 C CA . LYS A 1 226 ? -34.145 1.088 24.926 1.00 69.56 226 LYS A CA 1
ATOM 1839 C C . LYS A 1 226 ? -33.498 1.832 23.758 1.00 69.56 226 LYS A C 1
ATOM 1841 O O . LYS A 1 226 ? -34.007 1.764 22.639 1.00 69.56 226 LYS A O 1
ATOM 1846 N N . HIS A 1 227 ? -32.365 2.502 23.973 1.00 64.19 227 HIS A N 1
ATOM 1847 C CA . HIS A 1 227 ? -31.655 3.247 22.924 1.00 64.19 227 HIS A CA 1
ATOM 1848 C C . HIS A 1 227 ? -30.680 2.397 22.091 1.00 64.19 227 HIS A C 1
ATOM 1850 O O . HIS A 1 227 ? -30.074 2.916 21.152 1.00 64.19 227 HIS A O 1
ATOM 1856 N N . LYS A 1 228 ? -30.602 1.083 22.351 1.00 59.91 228 LYS A N 1
ATOM 1857 C CA . LYS A 1 228 ? -30.002 0.052 21.479 1.00 59.91 228 LYS A CA 1
ATOM 1858 C C . LYS A 1 228 ? -28.520 0.261 21.105 1.00 59.91 228 LYS A C 1
ATOM 1860 O O . LYS A 1 228 ? -28.102 -0.259 20.072 1.00 59.91 228 LYS A O 1
ATOM 1865 N N . ARG A 1 229 ? -27.710 0.965 21.904 1.00 60.47 229 ARG A N 1
ATOM 1866 C CA . ARG A 1 229 ? -26.288 1.207 21.584 1.00 60.47 229 ARG A CA 1
ATOM 1867 C C . ARG A 1 229 ? -25.345 0.377 22.448 1.00 60.47 229 ARG A C 1
ATOM 1869 O O . ARG A 1 229 ? -24.997 0.810 23.529 1.00 60.47 229 ARG A O 1
ATOM 1876 N N . GLY A 1 230 ? -24.892 -0.769 21.955 1.00 63.72 230 GLY A N 1
ATOM 1877 C CA . GLY A 1 230 ? -23.742 -1.461 22.531 1.00 63.72 230 GLY A CA 1
ATOM 1878 C C . GLY A 1 230 ? -23.544 -2.878 22.010 1.00 63.72 230 GLY A C 1
ATOM 1879 O O . GLY A 1 230 ? -24.437 -3.418 21.354 1.00 63.72 230 GLY A O 1
ATOM 1880 N N . ASN A 1 231 ? -22.380 -3.481 22.267 1.00 69.00 231 ASN A N 1
ATOM 1881 C CA . ASN A 1 231 ? -22.146 -4.883 21.894 1.00 69.00 231 ASN A CA 1
ATOM 1882 C C . ASN A 1 231 ? -23.061 -5.854 22.686 1.00 69.00 231 ASN A C 1
ATOM 1884 O O . ASN A 1 231 ? -23.678 -5.488 23.689 1.00 69.00 231 ASN A O 1
ATOM 1888 N N . LYS A 1 232 ? -23.174 -7.107 22.227 1.00 74.88 232 LYS A N 1
ATOM 1889 C CA . LYS A 1 232 ? -24.141 -8.087 22.762 1.00 74.88 232 LYS A CA 1
ATOM 1890 C C . LYS A 1 232 ? -23.913 -8.395 24.245 1.00 74.88 232 LYS A C 1
ATOM 1892 O O . LYS A 1 232 ? -24.873 -8.418 25.013 1.00 74.88 232 LYS A O 1
ATOM 1897 N N . ILE A 1 233 ? -22.653 -8.561 24.655 1.00 74.38 233 ILE A N 1
ATOM 1898 C CA . ILE A 1 233 ? -22.273 -8.759 26.061 1.00 74.38 233 ILE A CA 1
ATOM 1899 C C . ILE A 1 233 ? -22.631 -7.532 26.908 1.00 74.38 233 ILE A C 1
ATOM 1901 O O . ILE A 1 233 ? -23.100 -7.687 28.030 1.00 74.38 233 ILE A O 1
ATOM 1905 N N . ASN A 1 234 ? -22.452 -6.311 26.398 1.00 75.88 234 ASN A N 1
ATOM 1906 C CA . ASN A 1 234 ? -22.785 -5.081 27.125 1.00 75.88 234 ASN A CA 1
ATOM 1907 C C . ASN A 1 234 ? -24.285 -4.971 27.368 1.00 75.88 234 ASN A C 1
ATOM 1909 O O . ASN A 1 234 ? -24.706 -4.676 28.484 1.00 75.88 234 ASN A O 1
ATOM 1913 N N . ILE A 1 235 ? -25.085 -5.280 26.347 1.00 79.56 235 ILE A N 1
ATOM 1914 C CA . ILE A 1 235 ? -26.537 -5.307 26.488 1.00 79.56 235 ILE A CA 1
ATOM 1915 C C . ILE A 1 235 ? -26.943 -6.362 27.522 1.00 79.56 235 ILE A C 1
ATOM 1917 O O . ILE A 1 235 ? -27.714 -6.055 28.427 1.00 79.56 235 ILE A O 1
ATOM 1921 N N . ALA A 1 236 ? -26.381 -7.573 27.456 1.00 82.19 236 ALA A N 1
ATOM 1922 C CA . ALA A 1 236 ? -26.643 -8.609 28.452 1.00 82.19 236 ALA A CA 1
ATOM 1923 C C . ALA A 1 236 ? -26.220 -8.189 29.870 1.00 82.19 236 ALA A C 1
ATOM 1925 O O . ALA A 1 236 ? -26.957 -8.422 30.822 1.00 82.19 236 ALA A O 1
ATOM 1926 N N . HIS A 1 237 ? -25.090 -7.497 30.020 1.00 83.50 237 HIS A N 1
ATOM 1927 C CA . HIS A 1 237 ? -24.637 -6.951 31.300 1.00 83.50 237 HIS A CA 1
ATOM 1928 C C . HIS A 1 237 ? -25.615 -5.905 31.865 1.00 83.50 237 HIS A C 1
ATOM 1930 O O . HIS A 1 237 ? -25.895 -5.896 33.062 1.00 83.50 237 HIS A O 1
ATOM 1936 N N . TRP A 1 238 ? -26.211 -5.058 31.022 1.00 84.31 238 TRP A N 1
ATOM 1937 C CA . TRP A 1 238 ? -27.272 -4.148 31.465 1.00 84.31 238 TRP A CA 1
ATOM 1938 C C . TRP A 1 238 ? -28.539 -4.884 31.870 1.00 84.31 238 TRP A C 1
ATOM 1940 O O . TRP A 1 238 ? -29.164 -4.523 32.863 1.00 84.31 238 TRP A O 1
ATOM 1950 N N . TYR A 1 239 ? -28.905 -5.942 31.148 1.00 87.06 239 TYR A N 1
ATOM 1951 C CA . TYR A 1 239 ? -30.003 -6.803 31.568 1.00 87.06 239 TYR A CA 1
ATOM 1952 C C . TYR A 1 239 ? -29.706 -7.475 32.906 1.00 87.06 239 TYR A C 1
ATOM 1954 O O . TYR A 1 239 ? -30.595 -7.512 33.744 1.00 87.06 239 TYR A O 1
ATOM 1962 N N . ARG A 1 240 ? -28.469 -7.916 33.167 1.00 88.44 240 ARG A N 1
ATOM 1963 C CA . ARG A 1 240 ? -28.057 -8.408 34.491 1.00 88.44 240 ARG A CA 1
ATOM 1964 C C . ARG A 1 240 ? -28.354 -7.372 35.581 1.00 88.44 240 ARG A C 1
ATOM 1966 O O . ARG A 1 240 ? -28.987 -7.721 36.571 1.00 88.44 240 ARG A O 1
ATOM 1973 N N . HIS A 1 241 ? -27.987 -6.103 35.380 1.00 87.12 241 HIS A N 1
ATOM 1974 C CA . HIS A 1 241 ? -28.319 -5.031 36.334 1.00 87.12 241 HIS A CA 1
ATOM 1975 C C . HIS A 1 241 ? -29.830 -4.805 36.437 1.00 87.12 241 HIS A C 1
ATOM 1977 O O . HIS A 1 241 ? -30.344 -4.553 37.520 1.00 87.12 241 HIS A O 1
ATOM 1983 N N . ALA A 1 242 ? -30.557 -4.928 35.327 1.00 86.44 242 ALA A N 1
ATOM 1984 C CA . ALA A 1 242 ? -32.005 -4.800 35.307 1.00 86.44 242 ALA A CA 1
ATOM 1985 C C . ALA A 1 242 ? -32.724 -5.953 36.032 1.00 86.44 242 ALA A C 1
ATOM 1987 O O . ALA A 1 242 ? -33.804 -5.726 36.568 1.00 86.44 242 ALA A O 1
ATOM 1988 N N . LEU A 1 243 ? -32.152 -7.163 36.073 1.00 90.50 243 LEU A N 1
ATOM 1989 C CA . LEU A 1 243 ? -32.678 -8.306 36.835 1.00 90.50 243 LEU A CA 1
ATOM 1990 C C . LEU A 1 243 ? -32.476 -8.136 38.348 1.00 90.50 243 LEU A C 1
ATOM 1992 O O . LEU A 1 243 ? -33.266 -8.655 39.140 1.00 90.50 243 LEU A O 1
ATOM 1996 N N . THR A 1 244 ? -31.472 -7.362 38.761 1.00 90.88 244 THR A N 1
ATOM 1997 C CA . THR A 1 244 ? -31.315 -6.904 40.145 1.00 90.88 244 THR A CA 1
ATOM 1998 C C . THR A 1 244 ? -32.149 -5.637 40.363 1.00 90.88 244 THR A C 1
ATOM 2000 O O . THR A 1 244 ? -31.683 -4.518 40.163 1.00 90.88 244 THR A O 1
ATOM 2003 N N . ALA A 1 245 ? -33.402 -5.801 40.794 1.00 86.94 245 ALA A N 1
ATOM 2004 C CA . ALA A 1 245 ? -34.347 -4.693 40.969 1.00 86.94 245 ALA A CA 1
ATOM 2005 C C . ALA A 1 245 ? -33.862 -3.640 41.982 1.00 86.94 245 ALA A C 1
ATOM 2007 O O . ALA A 1 245 ? -34.091 -2.436 41.824 1.00 86.94 245 ALA A O 1
ATOM 2008 N N . LYS A 1 246 ? -33.237 -4.093 43.076 1.00 88.25 246 LYS A N 1
ATOM 2009 C CA . LYS A 1 246 ? -32.735 -3.198 44.119 1.00 88.25 246 LYS A CA 1
ATOM 2010 C C . LYS A 1 246 ? -31.703 -3.867 45.009 1.00 88.25 246 LYS A C 1
ATOM 2012 O O . LYS A 1 246 ? -31.958 -4.937 45.556 1.00 88.25 246 LYS A O 1
ATOM 2017 N N . VAL A 1 247 ? -30.609 -3.159 45.267 1.00 89.38 247 VAL A N 1
ATOM 2018 C CA . VAL A 1 247 ? -29.707 -3.438 46.390 1.00 89.38 247 VAL A CA 1
ATOM 2019 C C . VAL A 1 247 ? -29.964 -2.377 47.459 1.00 89.38 247 VAL A C 1
ATOM 2021 O O . VAL A 1 247 ? -29.804 -1.180 47.222 1.00 89.38 247 VAL A O 1
ATOM 2024 N N . ASN A 1 248 ? -30.444 -2.788 48.633 1.00 86.88 248 ASN A N 1
ATOM 2025 C CA . ASN A 1 248 ? -30.683 -1.848 49.728 1.00 86.88 248 ASN A CA 1
ATOM 2026 C C . ASN A 1 248 ? -29.356 -1.409 50.373 1.00 86.88 248 ASN A C 1
ATOM 2028 O O . ASN A 1 248 ? -28.414 -2.202 50.408 1.00 86.88 248 ASN A O 1
ATOM 2032 N N . PRO A 1 249 ? -29.287 -0.185 50.937 1.00 85.06 249 PRO A N 1
ATOM 2033 C CA . PRO A 1 249 ? -28.118 0.258 51.689 1.00 85.06 249 PRO A CA 1
ATOM 2034 C C . PRO A 1 249 ? -27.763 -0.722 52.807 1.00 85.06 249 PRO A C 1
ATOM 2036 O O . PRO A 1 249 ? -28.659 -1.303 53.427 1.00 85.06 249 PRO A O 1
ATOM 2039 N N . ILE A 1 250 ? -26.467 -0.857 53.078 1.00 89.69 250 ILE A N 1
ATOM 2040 C CA . ILE A 1 250 ? -25.955 -1.714 54.147 1.00 89.69 250 ILE A CA 1
ATOM 2041 C C . ILE A 1 250 ? -26.368 -1.115 55.489 1.00 89.69 250 ILE A C 1
ATOM 2043 O O . ILE A 1 250 ? -26.093 0.057 55.757 1.00 89.69 250 ILE A O 1
ATOM 2047 N N . LYS A 1 251 ? -27.073 -1.899 56.310 1.00 87.62 251 LYS A N 1
ATOM 2048 C CA . LYS A 1 251 ? -27.526 -1.469 57.636 1.00 87.62 251 LYS A CA 1
ATOM 2049 C C . LYS A 1 251 ? -27.389 -2.588 58.649 1.00 87.62 251 LYS A C 1
ATOM 2051 O O . LYS A 1 251 ? -27.907 -3.681 58.426 1.00 87.62 251 LYS A O 1
ATOM 2056 N N . ASN A 1 252 ? -26.786 -2.281 59.792 1.00 89.25 252 ASN A N 1
ATOM 2057 C CA . ASN A 1 252 ? -26.513 -3.237 60.860 1.00 89.25 252 ASN A CA 1
ATOM 2058 C C . ASN A 1 252 ? -25.730 -4.454 60.341 1.00 89.25 252 ASN A C 1
ATOM 2060 O O . ASN A 1 252 ? -26.083 -5.586 60.669 1.00 89.25 252 ASN A O 1
ATOM 2064 N N . HIS A 1 253 ? -24.727 -4.227 59.484 1.00 91.56 253 HIS A N 1
ATOM 2065 C CA . HIS A 1 253 ? -23.941 -5.284 58.836 1.00 91.56 253 HIS A CA 1
ATOM 2066 C C . HIS A 1 253 ? -24.759 -6.241 57.941 1.00 91.56 253 HIS A C 1
ATOM 2068 O O . HIS A 1 253 ? -24.315 -7.356 57.656 1.00 91.56 253 HIS A O 1
ATOM 2074 N N . LYS A 1 254 ? -25.950 -5.834 57.477 1.00 92.44 254 LYS A N 1
ATOM 2075 C CA . LYS A 1 254 ? -26.811 -6.630 56.586 1.00 92.44 254 LYS A CA 1
ATOM 2076 C C . LYS A 1 254 ? -27.080 -5.931 55.262 1.00 92.44 254 LYS A C 1
ATOM 2078 O O . LYS A 1 254 ? -27.267 -4.712 55.228 1.00 92.44 254 LYS A O 1
ATOM 2083 N N . VAL A 1 255 ? -27.185 -6.715 54.189 1.00 92.38 255 VAL A N 1
ATOM 2084 C CA . VAL A 1 255 ? -27.586 -6.237 52.856 1.00 92.38 255 VAL A CA 1
ATOM 2085 C C . VAL A 1 255 ? -28.766 -7.050 52.352 1.00 92.38 255 VAL A C 1
ATOM 2087 O O . VAL A 1 255 ? -28.757 -8.277 52.408 1.00 92.38 255 VAL A O 1
ATOM 2090 N N . LYS A 1 256 ? -29.782 -6.357 51.835 1.00 93.50 256 LYS A N 1
ATOM 2091 C CA . LYS A 1 256 ? -30.977 -6.976 51.259 1.00 93.50 256 LYS A CA 1
ATOM 2092 C C . LYS A 1 256 ? -31.055 -6.690 49.764 1.00 93.50 256 LYS A C 1
ATOM 2094 O O . LYS A 1 256 ? -31.060 -5.520 49.375 1.00 93.50 256 LYS A O 1
ATOM 2099 N N . ILE A 1 257 ? -31.158 -7.744 48.963 1.00 93.75 257 ILE A N 1
ATOM 2100 C CA . ILE A 1 257 ? -31.103 -7.719 47.500 1.00 93.75 257 ILE A CA 1
ATOM 2101 C C . ILE A 1 257 ? -32.416 -8.276 46.950 1.00 93.75 257 ILE A C 1
ATOM 2103 O O . ILE A 1 257 ? -32.796 -9.412 47.236 1.00 93.75 257 ILE A O 1
ATOM 2107 N N . SER A 1 258 ? -33.113 -7.473 46.154 1.00 92.75 258 SER A N 1
ATOM 2108 C CA . SER A 1 258 ? -34.370 -7.849 45.509 1.00 92.75 258 SER A CA 1
ATOM 2109 C C . SER A 1 258 ? -34.118 -8.122 44.028 1.00 92.75 258 SER A C 1
ATOM 2111 O O . SER A 1 258 ? -33.575 -7.273 43.318 1.00 92.75 258 SER A O 1
ATOM 2113 N N . LEU A 1 259 ? -34.521 -9.303 43.568 1.00 93.00 259 LEU A N 1
ATOM 2114 C CA . LEU A 1 259 ? -34.394 -9.761 42.187 1.00 93.00 259 LEU A CA 1
ATOM 2115 C C . LEU A 1 259 ? -35.765 -9.744 41.501 1.00 93.00 259 LEU A C 1
ATOM 2117 O O . LEU A 1 259 ? -36.796 -9.941 42.147 1.00 93.00 259 LEU A O 1
ATOM 2121 N N . ARG A 1 260 ? -35.780 -9.547 40.183 1.00 90.81 260 ARG A N 1
ATOM 2122 C CA . ARG A 1 260 ? -36.988 -9.611 39.348 1.00 90.81 260 ARG A CA 1
ATOM 2123 C C . ARG A 1 260 ? -36.729 -10.404 38.072 1.00 90.81 260 ARG A C 1
ATOM 2125 O O . ARG A 1 260 ? -35.612 -10.410 37.565 1.00 90.81 260 ARG A O 1
ATOM 2132 N N . ALA A 1 261 ? -37.767 -11.053 37.554 1.00 89.19 261 ALA A N 1
ATOM 2133 C CA . ALA A 1 261 ? -37.753 -11.666 36.231 1.00 89.19 261 ALA A CA 1
ATOM 2134 C C . ALA A 1 261 ? -38.525 -10.772 35.256 1.00 89.19 261 ALA A C 1
ATOM 2136 O O . ALA A 1 261 ? -39.439 -10.054 35.660 1.00 89.19 261 ALA A O 1
ATOM 2137 N N . ILE A 1 262 ? -38.160 -10.820 33.980 1.00 88.44 262 ILE A N 1
ATOM 2138 C CA . ILE A 1 262 ? -38.812 -10.064 32.901 1.00 88.44 262 ILE A CA 1
ATOM 2139 C C . ILE A 1 262 ? -39.556 -11.014 31.958 1.00 88.44 262 ILE A C 1
ATOM 2141 O O . ILE A 1 262 ? -39.386 -12.233 32.049 1.00 88.44 262 ILE A O 1
ATOM 2145 N N . ASP A 1 263 ? -40.403 -10.477 31.076 1.00 83.69 263 ASP A N 1
ATOM 2146 C CA . ASP A 1 263 ? -41.224 -11.311 30.197 1.00 83.69 263 ASP A CA 1
ATOM 2147 C C . ASP A 1 263 ? -40.367 -12.135 29.217 1.00 83.69 263 ASP A C 1
ATOM 2149 O O . ASP A 1 263 ? -39.309 -11.705 28.741 1.00 83.69 263 ASP A O 1
ATOM 2153 N N . GLY A 1 264 ? -40.816 -13.358 28.932 1.00 78.88 264 GLY A N 1
ATOM 2154 C CA . GLY A 1 264 ? -40.092 -14.336 28.109 1.00 78.88 264 GLY A CA 1
ATOM 2155 C C . GLY A 1 264 ? -39.015 -15.159 28.832 1.00 78.88 264 GLY A C 1
ATOM 2156 O O . GLY A 1 264 ? -38.475 -16.083 28.229 1.00 78.88 264 GLY A O 1
ATOM 2157 N N . MET A 1 265 ? -38.714 -14.886 30.109 1.00 86.62 265 MET A N 1
ATOM 2158 C CA . MET A 1 265 ? -37.864 -15.772 30.916 1.00 86.62 265 MET A CA 1
ATOM 2159 C C . MET A 1 265 ? -38.686 -16.926 31.497 1.00 86.62 265 MET A C 1
ATOM 2161 O O . MET A 1 265 ? -39.620 -16.709 32.269 1.00 86.62 265 MET A O 1
ATOM 2165 N N . ASP A 1 266 ? -38.320 -18.154 31.136 1.00 84.25 266 ASP A N 1
ATOM 2166 C CA . ASP A 1 266 ? -38.909 -19.391 31.653 1.00 84.25 266 ASP A CA 1
ATOM 2167 C C . ASP A 1 266 ? -37.994 -20.071 32.692 1.00 84.25 266 ASP A C 1
ATOM 2169 O O . ASP A 1 266 ? -36.938 -19.549 33.059 1.00 84.25 266 ASP A O 1
ATOM 2173 N N . GLU A 1 267 ? -38.377 -21.268 33.150 1.00 84.00 267 GLU A N 1
ATOM 2174 C CA . GLU A 1 267 ? -37.606 -22.058 34.124 1.00 84.00 267 GLU A CA 1
ATOM 2175 C C . GLU A 1 267 ? -36.160 -22.342 33.674 1.00 84.00 267 GLU A C 1
ATOM 2177 O O . GLU A 1 267 ? -35.297 -22.638 34.503 1.00 84.00 267 GLU A O 1
ATOM 2182 N N . SER A 1 268 ? -35.843 -22.224 32.377 1.00 80.00 268 SER A N 1
ATOM 2183 C CA . SER A 1 268 ? -34.477 -22.418 31.891 1.00 80.00 268 SER A CA 1
ATOM 2184 C C . SER A 1 268 ? -33.511 -21.327 32.372 1.00 80.00 268 SER A C 1
ATOM 2186 O O . SER A 1 268 ? -32.302 -21.574 32.383 1.00 80.00 268 SER A O 1
ATOM 2188 N N . PHE A 1 269 ? -34.004 -20.162 32.815 1.00 88.00 269 PHE A N 1
ATOM 2189 C CA . PHE A 1 269 ? -33.195 -19.060 33.352 1.00 88.00 269 PHE A CA 1
ATOM 2190 C C . PHE A 1 269 ? -32.871 -19.186 34.845 1.00 88.00 269 PHE A C 1
ATOM 2192 O O . PHE A 1 269 ? -32.119 -18.358 35.354 1.00 88.00 269 PHE A O 1
ATOM 2199 N N . GLU A 1 270 ? -33.359 -20.217 35.542 1.00 89.19 270 GLU A N 1
ATOM 2200 C CA . GLU A 1 270 ? -33.087 -20.422 36.973 1.00 89.19 270 GLU A CA 1
ATOM 2201 C C . GLU A 1 270 ? -31.585 -20.327 37.296 1.00 89.19 270 GLU A C 1
ATOM 2203 O O . GLU A 1 270 ? -31.185 -19.625 38.222 1.00 89.19 270 GLU A O 1
ATOM 2208 N N . ASP A 1 271 ? -30.732 -20.949 36.476 1.00 88.06 271 ASP A N 1
ATOM 2209 C CA . ASP A 1 271 ? -29.277 -20.914 36.657 1.00 88.06 271 ASP A CA 1
ATOM 2210 C C . ASP A 1 271 ? -28.698 -19.487 36.611 1.00 88.06 271 ASP A C 1
ATOM 2212 O O . ASP A 1 271 ? -27.762 -19.197 37.350 1.00 88.06 271 ASP A O 1
ATOM 2216 N N . VAL A 1 272 ? -29.278 -18.567 35.829 1.00 89.94 272 VAL A N 1
ATOM 2217 C CA . VAL A 1 272 ? -28.845 -17.157 35.802 1.00 89.94 272 VAL A CA 1
ATOM 2218 C C . VAL A 1 272 ? -29.099 -16.496 37.157 1.00 89.94 272 VAL A C 1
ATOM 2220 O O . VAL A 1 272 ? -28.224 -15.810 37.678 1.00 89.94 272 VAL A O 1
ATOM 2223 N N . PHE A 1 273 ? -30.263 -16.726 37.771 1.00 92.56 273 PHE A N 1
ATOM 2224 C CA . PHE A 1 273 ? -30.586 -16.147 39.080 1.00 92.56 273 PHE A CA 1
ATOM 2225 C C . PHE A 1 273 ? -29.728 -16.732 40.202 1.00 92.56 273 PHE A C 1
ATOM 2227 O O . PHE A 1 273 ? -29.301 -15.986 41.085 1.00 92.56 273 PHE A O 1
ATOM 2234 N N . LYS A 1 274 ? -29.391 -18.026 40.137 1.00 91.56 274 LYS A N 1
ATOM 2235 C CA . LYS A 1 274 ? -28.402 -18.627 41.047 1.00 91.56 274 LYS A CA 1
ATOM 2236 C C . LYS A 1 274 ? -27.045 -17.938 40.938 1.00 91.56 274 LYS A C 1
ATOM 2238 O O . LYS A 1 274 ? -26.419 -17.651 41.954 1.00 91.56 274 LYS A O 1
ATOM 2243 N N . VAL A 1 275 ? -26.608 -17.635 39.717 1.00 91.06 275 VAL A N 1
ATOM 2244 C CA . VAL A 1 275 ? -25.326 -16.964 39.460 1.00 91.06 275 VAL A CA 1
ATOM 2245 C C . VAL A 1 275 ? -25.354 -15.515 39.947 1.00 91.06 275 VAL A C 1
ATOM 2247 O O . VAL A 1 275 ? -24.389 -15.087 40.571 1.00 91.06 275 VAL A O 1
ATOM 2250 N N . ILE A 1 276 ? -26.467 -14.788 39.780 1.00 92.75 276 ILE A N 1
ATOM 2251 C CA . ILE A 1 276 ? -26.650 -13.452 40.383 1.00 92.75 276 ILE A CA 1
ATOM 2252 C C . ILE A 1 276 ? -26.514 -13.531 41.909 1.00 92.75 276 ILE A C 1
ATOM 2254 O O . ILE A 1 276 ? -25.779 -12.748 42.511 1.00 92.75 276 ILE A O 1
ATOM 2258 N N . ARG A 1 277 ? -27.174 -14.501 42.558 1.00 92.31 277 ARG A N 1
ATOM 2259 C CA . ARG A 1 277 ? -27.042 -14.702 44.011 1.00 92.31 277 ARG A CA 1
ATOM 2260 C C . ARG A 1 277 ? -25.602 -15.046 44.402 1.00 92.31 277 ARG A C 1
ATOM 2262 O O . ARG A 1 277 ? -25.091 -14.492 45.375 1.00 92.31 277 ARG A O 1
ATOM 2269 N N . ASN A 1 278 ? -24.926 -15.898 43.631 1.00 91.31 278 ASN A N 1
ATOM 2270 C CA . ASN A 1 278 ? -23.517 -16.237 43.838 1.00 91.31 278 ASN A CA 1
ATOM 2271 C C . ASN A 1 278 ? -22.597 -15.012 43.706 1.00 91.31 278 ASN A C 1
ATOM 2273 O O . ASN A 1 278 ? -21.739 -14.829 44.566 1.00 91.31 278 ASN A O 1
ATOM 2277 N N . GLN A 1 279 ? -22.805 -14.155 42.700 1.00 91.31 279 GLN A N 1
ATOM 2278 C CA . GLN A 1 279 ? -22.059 -12.905 42.490 1.00 91.31 279 GLN A CA 1
ATOM 2279 C C . GLN A 1 279 ? -22.105 -12.021 43.737 1.00 91.31 279 GLN A C 1
ATOM 2281 O O . GLN A 1 279 ? -21.068 -11.585 44.228 1.00 91.31 279 GLN A O 1
ATOM 2286 N N . PHE A 1 280 ? -23.289 -11.829 44.320 1.00 91.75 280 PHE A N 1
ATOM 2287 C CA . PHE A 1 280 ? -23.410 -11.054 45.551 1.00 91.75 280 PHE A CA 1
ATOM 2288 C C . PHE A 1 280 ? -22.847 -11.776 46.780 1.00 91.75 280 PHE A C 1
ATOM 2290 O O . PHE A 1 280 ? -22.307 -11.119 47.663 1.00 91.75 280 PHE A O 1
ATOM 2297 N N . ARG A 1 281 ? -22.906 -13.114 46.860 1.00 91.56 281 ARG A N 1
ATOM 2298 C CA . ARG A 1 281 ? -22.295 -13.869 47.976 1.00 91.56 281 ARG A CA 1
ATOM 2299 C C . ARG A 1 281 ? -20.777 -13.720 48.043 1.00 91.56 281 ARG A C 1
ATOM 2301 O O . ARG A 1 281 ? -20.216 -13.843 49.131 1.00 91.56 281 ARG A O 1
ATOM 2308 N N . ILE A 1 282 ? -20.117 -13.408 46.930 1.00 90.12 282 ILE A N 1
ATOM 2309 C CA . ILE A 1 282 ? -18.662 -13.223 46.881 1.00 90.12 282 ILE A CA 1
ATOM 2310 C C . ILE A 1 282 ? -18.180 -12.052 47.744 1.00 90.12 282 ILE A C 1
ATOM 2312 O O . ILE A 1 282 ? -17.067 -12.113 48.265 1.00 90.12 282 ILE A O 1
ATOM 2316 N N . VAL A 1 283 ? -19.022 -11.054 48.038 1.00 91.00 283 VAL A N 1
ATOM 2317 C CA . VAL A 1 283 ? -18.647 -9.966 48.964 1.00 91.00 283 VAL A CA 1
ATOM 2318 C C . VAL A 1 283 ? -18.246 -10.488 50.354 1.00 91.00 283 VAL A C 1
ATOM 2320 O O . VAL A 1 283 ? -17.449 -9.862 51.050 1.00 91.00 283 VAL A O 1
ATOM 2323 N N . LEU A 1 284 ? -18.729 -11.672 50.757 1.00 91.25 284 LEU A N 1
ATOM 2324 C CA . LEU A 1 284 ? -18.392 -12.294 52.040 1.00 91.25 284 LEU A CA 1
ATOM 2325 C C . LEU A 1 284 ? -16.934 -12.780 52.118 1.00 91.25 284 LEU A C 1
ATOM 2327 O O . LEU A 1 284 ? -16.423 -12.946 53.227 1.00 91.25 284 LEU A O 1
ATOM 2331 N N . VAL A 1 285 ? -16.228 -12.933 50.987 1.00 90.62 285 VAL A N 1
ATOM 2332 C CA . VAL A 1 285 ? -14.768 -13.179 50.963 1.00 90.62 285 VAL A CA 1
ATOM 2333 C C . VAL A 1 285 ? -14.021 -12.063 51.698 1.00 90.62 285 VAL A C 1
ATOM 2335 O O . VAL A 1 285 ? -13.044 -12.309 52.407 1.00 90.62 285 VAL A O 1
ATOM 2338 N N . TYR A 1 286 ? -14.524 -10.834 51.595 1.00 92.44 286 TYR A N 1
ATOM 2339 C CA . TYR A 1 286 ? -13.899 -9.646 52.163 1.00 92.44 286 TYR A CA 1
ATOM 2340 C C . TYR A 1 286 ? -14.188 -9.461 53.660 1.00 92.44 286 TYR A C 1
ATOM 2342 O O . TYR A 1 286 ? -13.574 -8.602 54.295 1.00 92.44 286 TYR A O 1
ATOM 2350 N N . LYS A 1 287 ? -15.054 -10.292 54.267 1.00 92.88 287 LYS A N 1
ATOM 2351 C CA . LYS A 1 287 ? -15.518 -10.150 55.660 1.00 92.88 287 LYS A CA 1
ATOM 2352 C C . LYS A 1 287 ? -14.378 -9.961 56.663 1.00 92.88 287 LYS A C 1
ATOM 2354 O O . LYS A 1 287 ? -14.426 -9.041 57.472 1.00 92.88 287 LYS A O 1
ATOM 2359 N N . LYS A 1 288 ? -13.338 -10.801 56.593 1.00 92.50 288 LYS A N 1
ATOM 2360 C CA . LYS A 1 288 ? -12.179 -10.741 57.504 1.00 92.50 288 LYS A CA 1
ATOM 2361 C C . LYS A 1 288 ? -11.469 -9.383 57.450 1.00 92.50 288 LYS A C 1
ATOM 2363 O O . LYS A 1 288 ? -11.044 -8.880 58.485 1.00 92.50 288 LYS A O 1
ATOM 2368 N N . TYR A 1 289 ? -11.314 -8.825 56.254 1.00 94.19 289 TYR A N 1
ATOM 2369 C CA . TYR A 1 289 ? -10.583 -7.579 56.026 1.00 94.19 289 TYR A CA 1
ATOM 2370 C C . TYR A 1 289 ? -11.436 -6.367 56.395 1.00 94.19 289 TYR A C 1
ATOM 2372 O O . TYR A 1 289 ? -10.962 -5.456 57.065 1.00 94.19 289 TYR A O 1
ATOM 2380 N N . LEU A 1 290 ? -12.727 -6.407 56.066 1.00 94.94 290 LEU A N 1
ATOM 2381 C CA . LEU A 1 290 ? -13.696 -5.402 56.490 1.00 94.94 290 LEU A CA 1
ATOM 2382 C C . LEU A 1 290 ? -13.792 -5.275 58.021 1.00 94.94 290 LEU A C 1
ATOM 2384 O O . LEU A 1 290 ? -13.910 -4.165 58.542 1.00 94.94 290 LEU A O 1
ATOM 2388 N N . SER A 1 291 ? -13.679 -6.385 58.761 1.00 94.62 291 SER A N 1
ATOM 2389 C CA . SER A 1 291 ? -13.679 -6.369 60.232 1.00 94.62 291 SER A CA 1
ATOM 2390 C C . SER A 1 291 ? -12.550 -5.538 60.850 1.00 94.62 291 SER A C 1
ATOM 2392 O O . SER A 1 291 ? -12.705 -5.078 61.978 1.00 94.62 291 SER A O 1
ATOM 2394 N N . ILE A 1 292 ? -11.443 -5.294 60.135 1.00 94.56 292 ILE A N 1
ATOM 2395 C CA . ILE A 1 292 ? -10.309 -4.488 60.627 1.00 94.56 292 ILE A CA 1
ATOM 2396 C C . ILE A 1 292 ? -10.745 -3.048 60.937 1.00 94.56 292 ILE A C 1
ATOM 2398 O O . ILE A 1 292 ? -10.249 -2.433 61.880 1.00 94.56 292 ILE A O 1
ATOM 2402 N N . ILE A 1 293 ? -11.708 -2.529 60.172 1.00 93.81 293 ILE A N 1
ATOM 2403 C CA . ILE A 1 293 ? -12.282 -1.190 60.356 1.00 93.81 293 ILE A CA 1
ATOM 2404 C C . ILE A 1 293 ? -13.725 -1.233 60.885 1.00 93.81 293 ILE A C 1
ATOM 2406 O O . ILE A 1 293 ? -14.380 -0.200 60.946 1.00 93.81 293 ILE A O 1
ATOM 2410 N N . ASN A 1 294 ? -14.208 -2.405 61.319 1.00 92.44 294 ASN A N 1
ATOM 2411 C CA . ASN A 1 294 ? -15.595 -2.657 61.732 1.00 92.44 294 ASN A CA 1
ATOM 2412 C C . ASN A 1 294 ? -16.638 -2.413 60.620 1.00 92.44 294 ASN A C 1
ATOM 2414 O O . ASN A 1 294 ? -17.755 -1.976 60.885 1.00 92.44 294 ASN A O 1
ATOM 2418 N N . ALA A 1 295 ? -16.274 -2.693 59.370 1.00 94.12 295 ALA A N 1
ATOM 2419 C CA . ALA A 1 295 ? -17.158 -2.588 58.213 1.00 94.12 295 ALA A CA 1
ATOM 2420 C C . ALA A 1 295 ? -17.648 -3.966 57.735 1.00 94.12 295 ALA A C 1
ATOM 2422 O O . ALA A 1 295 ? -17.946 -4.132 56.566 1.00 94.12 295 ALA A O 1
ATOM 2423 N N . GLN A 1 296 ? -17.663 -5.016 58.563 1.00 94.06 296 GLN A N 1
ATOM 2424 C CA . GLN A 1 296 ? -18.054 -6.356 58.095 1.00 94.06 296 GLN A CA 1
ATOM 2425 C C . GLN A 1 296 ? -19.486 -6.409 57.547 1.00 94.06 296 GLN A C 1
ATOM 2427 O O . GLN A 1 296 ? -20.369 -5.690 58.007 1.00 94.06 296 GLN A O 1
ATOM 2432 N N . ILE A 1 297 ? -19.717 -7.323 56.602 1.00 93.69 297 ILE A N 1
ATOM 2433 C CA . ILE A 1 297 ? -21.056 -7.768 56.210 1.00 93.69 297 ILE A CA 1
ATOM 2434 C C . ILE A 1 297 ? -21.266 -9.151 56.822 1.00 93.69 297 ILE A C 1
ATOM 2436 O O . ILE A 1 297 ? -20.504 -10.088 56.564 1.00 93.69 297 ILE A O 1
ATOM 2440 N N . ASP A 1 298 ? -22.283 -9.264 57.664 1.00 89.94 298 ASP A N 1
ATOM 2441 C CA . ASP A 1 298 ? -22.612 -10.484 58.388 1.00 89.94 298 ASP A CA 1
ATOM 2442 C C . ASP A 1 298 ? -23.688 -11.311 57.688 1.00 89.94 298 ASP A C 1
ATOM 2444 O O . ASP A 1 298 ? -23.624 -12.540 57.747 1.00 89.94 298 ASP A O 1
ATOM 2448 N N . GLU A 1 299 ? -24.639 -10.663 57.008 1.00 89.81 299 GLU A N 1
ATOM 2449 C CA . GLU A 1 299 ? -25.794 -11.333 56.406 1.00 89.81 299 GLU A CA 1
ATOM 2450 C C . GLU A 1 299 ? -26.192 -10.725 55.052 1.00 89.81 299 GLU A C 1
ATOM 2452 O O . GLU A 1 299 ? -26.232 -9.503 54.882 1.00 89.81 299 GLU A O 1
ATOM 2457 N N . LEU A 1 300 ? -26.514 -11.603 54.096 1.00 92.06 300 LEU A N 1
ATOM 2458 C CA . LEU A 1 300 ? -27.078 -11.264 52.790 1.00 92.06 300 LEU A CA 1
ATOM 2459 C C . LEU A 1 300 ? -28.464 -11.897 52.662 1.00 92.06 300 LEU A C 1
ATOM 2461 O O . LEU A 1 300 ? -28.598 -13.121 52.715 1.00 92.06 300 LEU A O 1
ATOM 2465 N N . GLU A 1 301 ? -29.483 -11.071 52.459 1.00 93.44 301 GLU A N 1
ATOM 2466 C CA . GLU A 1 301 ? -30.868 -11.505 52.280 1.00 93.44 301 GLU A CA 1
ATOM 2467 C C . GLU A 1 301 ? -31.291 -11.328 50.817 1.00 93.44 301 GLU A C 1
ATOM 2469 O O . GLU A 1 301 ? -31.198 -10.228 50.272 1.00 93.44 301 GLU A O 1
ATOM 2474 N N . PHE A 1 302 ? -31.792 -12.395 50.188 1.00 93.31 302 PHE A N 1
ATOM 2475 C CA . PHE A 1 302 ? -32.297 -12.365 48.812 1.00 93.31 302 PHE A CA 1
ATOM 2476 C C . PHE A 1 302 ? -33.821 -12.495 48.776 1.00 93.31 302 PHE A C 1
ATOM 2478 O O . PHE A 1 302 ? -34.399 -13.354 49.449 1.00 93.31 302 PHE A O 1
ATOM 2485 N N . GLU A 1 303 ? -34.464 -11.681 47.940 1.00 91.50 303 GLU A N 1
ATOM 2486 C CA . GLU A 1 303 ? -35.890 -11.773 47.624 1.00 91.50 303 GLU A CA 1
ATOM 2487 C C . GLU A 1 303 ? -36.097 -12.017 46.123 1.00 91.50 303 GLU A C 1
ATOM 2489 O O . GLU A 1 303 ? -35.863 -11.097 45.336 1.00 91.50 303 GLU A O 1
ATOM 2494 N N . PRO A 1 304 ? -36.573 -13.206 45.704 1.00 87.62 304 PRO A N 1
ATOM 2495 C CA . PRO A 1 304 ? -36.761 -14.439 46.484 1.00 87.62 304 PRO A CA 1
ATOM 2496 C C . PRO A 1 304 ? -35.439 -15.132 46.866 1.00 87.62 304 PRO A C 1
ATOM 2498 O O . PRO A 1 304 ? -34.410 -14.972 46.209 1.00 87.62 304 PRO A O 1
ATOM 2501 N N . THR A 1 305 ? -35.485 -15.953 47.919 1.00 86.19 305 THR A N 1
ATOM 2502 C CA . THR A 1 305 ? -34.283 -16.540 48.533 1.00 86.19 305 THR A CA 1
ATOM 2503 C C . THR A 1 305 ? -33.602 -17.589 47.655 1.00 86.19 305 THR A C 1
ATOM 2505 O O . THR A 1 305 ? -32.410 -17.461 47.406 1.00 86.19 305 THR A O 1
ATOM 2508 N N . ASN A 1 306 ? -34.349 -18.586 47.162 1.00 82.38 306 ASN A N 1
ATOM 2509 C CA . ASN A 1 306 ? -33.800 -19.736 46.420 1.00 82.38 306 ASN A CA 1
ATOM 2510 C C . ASN A 1 306 ? -34.558 -20.057 45.118 1.00 82.38 306 ASN A C 1
ATOM 2512 O O . ASN A 1 306 ? -34.217 -21.019 44.444 1.00 82.38 306 ASN A O 1
ATOM 2516 N N . GLU A 1 307 ? -35.600 -19.298 44.783 1.00 84.81 307 GLU A N 1
ATOM 2517 C CA . GLU A 1 307 ? -36.463 -19.564 43.624 1.00 84.81 307 GLU A CA 1
ATOM 2518 C C . GLU A 1 307 ? -36.237 -18.512 42.533 1.00 84.81 307 GLU A C 1
ATOM 2520 O O . GLU A 1 307 ? -35.681 -17.442 42.810 1.00 84.81 307 GLU A O 1
ATOM 2525 N N . MET A 1 308 ? -36.694 -18.791 41.312 1.00 84.75 308 MET A N 1
ATOM 2526 C CA . MET A 1 308 ? -36.820 -17.785 40.263 1.00 84.75 308 MET A CA 1
ATOM 2527 C C . MET A 1 308 ? -37.758 -16.659 40.731 1.00 84.75 308 MET A C 1
ATOM 2529 O O . MET A 1 308 ? -38.846 -16.934 41.254 1.00 84.75 308 MET A O 1
ATOM 2533 N N . PRO A 1 309 ? -37.395 -15.381 40.540 1.00 89.19 309 PRO A N 1
ATOM 2534 C CA . PRO A 1 309 ? -38.308 -14.278 40.802 1.00 89.19 309 PRO A CA 1
ATOM 2535 C C . PRO A 1 309 ? -39.554 -14.362 39.922 1.00 89.19 309 PRO A C 1
ATOM 2537 O O . PRO A 1 309 ? -39.519 -14.854 38.795 1.00 89.19 309 PRO A O 1
ATOM 2540 N N . LYS A 1 310 ? -40.673 -13.831 40.419 1.00 85.94 310 LYS A N 1
ATOM 2541 C CA . LYS A 1 310 ? -41.875 -13.685 39.592 1.00 85.94 310 LYS A CA 1
ATOM 2542 C C . LYS A 1 310 ? -41.626 -12.649 38.497 1.00 85.94 310 LYS A C 1
ATOM 2544 O O . LYS A 1 310 ? -40.901 -11.679 38.718 1.00 85.94 310 LYS A O 1
ATOM 2549 N N . ILE A 1 311 ? -42.272 -12.850 37.349 1.00 84.06 311 ILE A N 1
ATOM 2550 C CA . ILE A 1 311 ? -42.255 -11.886 36.247 1.00 84.06 311 ILE A CA 1
ATOM 2551 C C . ILE A 1 311 ? -42.848 -10.564 36.740 1.00 84.06 311 ILE A C 1
ATOM 2553 O O . ILE A 1 311 ? -44.013 -10.509 37.151 1.00 84.06 311 ILE A O 1
ATOM 2557 N N . ASP A 1 312 ? -42.039 -9.513 36.686 1.00 82.19 312 ASP A N 1
ATOM 2558 C CA . ASP A 1 312 ? -42.435 -8.151 37.000 1.00 82.19 312 ASP A CA 1
ATOM 2559 C C . ASP A 1 312 ? -43.092 -7.514 35.769 1.00 82.19 312 ASP A C 1
ATOM 2561 O O . ASP A 1 312 ? -42.444 -7.154 34.787 1.00 82.19 312 ASP A O 1
ATOM 2565 N N . LYS A 1 313 ? -44.423 -7.405 35.812 1.00 73.81 313 LYS A N 1
ATOM 2566 C CA . LYS A 1 313 ? -45.233 -6.889 34.698 1.00 73.81 313 LYS A CA 1
ATOM 2567 C C . LYS A 1 313 ? -45.157 -5.370 34.541 1.00 73.81 313 LYS A C 1
ATOM 2569 O O . LYS A 1 313 ? -45.727 -4.844 33.581 1.00 73.81 313 LYS A O 1
ATOM 2574 N N . GLU A 1 314 ? -44.518 -4.668 35.474 1.00 69.44 314 GLU A N 1
ATOM 2575 C CA . GLU A 1 314 ? -44.398 -3.209 35.443 1.00 69.44 314 GLU A CA 1
ATOM 2576 C C . GLU A 1 314 ? -43.251 -2.739 34.529 1.00 69.44 314 GLU A C 1
ATOM 2578 O O . GLU A 1 314 ? -43.234 -1.577 34.135 1.00 69.44 314 GLU A O 1
ATOM 2583 N N . VAL A 1 315 ? -42.370 -3.647 34.078 1.00 72.44 315 VAL A N 1
ATOM 2584 C CA . VAL A 1 315 ? -41.132 -3.324 33.339 1.00 72.44 315 VAL A CA 1
ATOM 2585 C C . VAL A 1 315 ? -41.168 -3.746 31.863 1.00 72.44 315 VAL A C 1
ATOM 2587 O O . VAL A 1 315 ? -40.220 -4.319 31.326 1.00 72.44 315 VAL A O 1
ATOM 2590 N N . LYS A 1 316 ? -42.267 -3.436 31.166 1.00 67.50 316 LYS A N 1
ATOM 2591 C CA . LYS A 1 316 ? -42.473 -3.786 29.738 1.00 67.50 316 LYS A CA 1
ATOM 2592 C C . LYS A 1 316 ? -41.391 -3.255 28.794 1.00 67.50 316 LYS A C 1
ATOM 2594 O O . LYS A 1 316 ? -41.221 -3.738 27.681 1.00 67.50 316 LYS A O 1
ATOM 2599 N N . GLU A 1 317 ? -40.672 -2.220 29.211 1.00 67.75 317 GLU A N 1
ATOM 2600 C CA . GLU A 1 317 ? -39.638 -1.568 28.406 1.00 67.75 317 GLU A CA 1
ATOM 2601 C C . GLU A 1 317 ? -38.385 -2.439 28.231 1.00 67.75 317 GLU A C 1
ATOM 2603 O O . GLU A 1 317 ? -37.583 -2.182 27.334 1.00 67.75 317 GLU A O 1
ATOM 2608 N N . LEU A 1 318 ? -38.244 -3.498 29.036 1.00 76.38 318 LEU A N 1
ATOM 2609 C CA . LEU A 1 318 ? -37.165 -4.474 28.932 1.00 76.38 318 LEU A CA 1
ATOM 2610 C C . LEU A 1 318 ? -37.472 -5.618 27.957 1.00 76.38 318 LEU A C 1
ATOM 2612 O O . LEU A 1 318 ? -36.547 -6.354 27.627 1.00 76.38 318 LEU A O 1
ATOM 2616 N N . ASP A 1 319 ? -38.686 -5.737 27.409 1.00 75.00 319 ASP A N 1
ATOM 2617 C CA . ASP A 1 319 ? -39.074 -6.834 26.496 1.00 75.00 319 ASP A CA 1
ATOM 2618 C C . ASP A 1 319 ? -38.358 -6.789 25.130 1.00 75.00 319 ASP A C 1
ATOM 2620 O O . ASP A 1 319 ? -38.439 -7.727 24.338 1.00 75.00 319 ASP A O 1
ATOM 2624 N N . VAL A 1 320 ? -37.584 -5.730 24.866 1.00 75.38 320 VAL A N 1
ATOM 2625 C CA . VAL A 1 320 ? -36.833 -5.488 23.620 1.00 75.38 320 VAL A CA 1
ATOM 2626 C C . VAL A 1 320 ? -35.889 -6.644 23.246 1.00 75.38 320 VAL A C 1
ATOM 2628 O O . VAL A 1 320 ? -35.592 -6.832 22.065 1.00 75.38 320 VAL A O 1
ATOM 2631 N N . TRP A 1 321 ? -35.418 -7.452 24.204 1.00 79.50 321 TRP A N 1
ATOM 2632 C CA . TRP A 1 321 ? -34.572 -8.615 23.905 1.00 79.50 321 TRP A CA 1
ATOM 2633 C C . TRP A 1 321 ? -35.316 -9.718 23.145 1.00 79.50 321 TRP A C 1
ATOM 2635 O O . TRP A 1 321 ? -34.702 -10.384 22.314 1.00 79.50 321 TRP A O 1
ATOM 2645 N N . ASN A 1 322 ? -36.629 -9.859 23.356 1.00 76.38 322 ASN A N 1
ATOM 2646 C CA . ASN A 1 322 ? -37.470 -10.800 22.613 1.00 76.38 322 ASN A CA 1
ATOM 2647 C C . ASN A 1 322 ? -37.704 -10.346 21.161 1.00 76.38 322 ASN A C 1
ATOM 2649 O O . ASN A 1 322 ? -38.020 -11.170 20.303 1.00 76.38 322 ASN A O 1
ATOM 2653 N N . GLU A 1 323 ? -37.526 -9.052 20.867 1.00 74.38 323 GLU A N 1
ATOM 2654 C CA . GLU A 1 323 ? -37.628 -8.484 19.515 1.00 74.38 323 GLU A CA 1
ATOM 2655 C C . GLU A 1 323 ? -36.324 -8.612 18.710 1.00 74.38 323 GLU A C 1
ATOM 2657 O O . GLU A 1 323 ? -36.342 -8.542 17.481 1.00 74.38 323 GLU A O 1
ATOM 2662 N N . LYS A 1 324 ? -35.181 -8.771 19.387 1.00 75.56 324 LYS A N 1
ATOM 2663 C CA . LYS A 1 324 ? -33.849 -8.815 18.771 1.00 75.56 324 LYS A CA 1
ATOM 2664 C C . LYS A 1 324 ? -33.364 -10.249 18.617 1.00 75.56 324 LYS A C 1
ATOM 2666 O O . LYS A 1 324 ? -33.089 -10.915 19.612 1.00 75.56 324 LYS A O 1
ATOM 2671 N N . VAL A 1 325 ? -33.189 -10.705 17.377 1.00 74.06 325 VAL A N 1
ATOM 2672 C CA . VAL A 1 325 ? -32.761 -12.079 17.046 1.00 74.06 325 VAL A CA 1
ATOM 2673 C C . VAL A 1 325 ? -31.480 -12.474 17.788 1.00 74.06 325 VAL A C 1
ATOM 2675 O O . VAL A 1 325 ? -31.379 -13.583 18.309 1.00 74.06 325 VAL A O 1
ATOM 2678 N N . GLU A 1 326 ? -30.524 -11.554 17.901 1.00 68.06 326 GLU A N 1
ATOM 2679 C CA . GLU A 1 326 ? -29.237 -11.774 18.559 1.00 68.06 326 GLU A CA 1
ATOM 2680 C C . GLU A 1 326 ? -29.276 -11.873 20.087 1.00 68.06 326 GLU A C 1
ATOM 2682 O O . GLU A 1 326 ? -28.276 -12.258 20.689 1.00 68.06 326 GLU A O 1
ATOM 2687 N N . LEU A 1 327 ? -30.392 -11.499 20.714 1.00 76.31 327 LEU A N 1
ATOM 2688 C CA . LEU A 1 327 ? -30.602 -11.641 22.154 1.00 76.31 327 LEU A CA 1
ATOM 2689 C C . LEU A 1 327 ? -31.598 -12.766 22.423 1.00 76.31 327 LEU A C 1
ATOM 2691 O O . LEU A 1 327 ? -31.290 -13.671 23.188 1.00 76.31 327 LEU A O 1
ATOM 2695 N N . LYS A 1 328 ? -32.737 -12.782 21.726 1.00 78.06 328 LYS A N 1
ATOM 2696 C CA . LYS A 1 328 ? -33.821 -13.768 21.848 1.00 78.06 328 LYS A CA 1
ATOM 2697 C C . LYS A 1 328 ? -33.338 -15.221 21.956 1.00 78.06 328 LYS A C 1
ATOM 2699 O O . LYS A 1 328 ? -33.860 -15.978 22.766 1.00 78.06 328 LYS A O 1
ATOM 2704 N N . TYR A 1 329 ? -32.329 -15.610 21.170 1.00 73.31 329 TYR A N 1
ATOM 2705 C CA . TYR A 1 329 ? -31.844 -16.998 21.097 1.00 73.31 329 TYR A CA 1
ATOM 2706 C C . TYR A 1 329 ? -30.594 -17.309 21.940 1.00 73.31 329 TYR A C 1
ATOM 2708 O O . TYR A 1 329 ? -30.195 -18.475 22.044 1.00 73.31 329 TYR A O 1
ATOM 2716 N N . SER A 1 330 ? -29.975 -16.294 22.542 1.00 72.88 330 SER A N 1
ATOM 2717 C CA . SER A 1 330 ? -28.712 -16.421 23.290 1.00 72.88 330 SER A CA 1
ATOM 2718 C C . SER A 1 330 ? -28.678 -15.645 24.600 1.00 72.88 330 SER A C 1
ATOM 2720 O O . SER A 1 330 ? -27.625 -15.547 25.222 1.00 72.88 330 SER A O 1
ATOM 2722 N N . MET A 1 331 ? -29.802 -15.078 25.040 1.00 81.19 331 MET A N 1
ATOM 2723 C CA . MET A 1 331 ? -29.844 -14.191 26.200 1.00 81.19 331 MET A CA 1
ATOM 2724 C C . MET A 1 331 ? -29.348 -14.872 27.466 1.00 81.19 331 MET A C 1
ATOM 2726 O O . MET A 1 331 ? -28.566 -14.285 28.207 1.00 81.19 331 MET A O 1
ATOM 2730 N N . LYS A 1 332 ? -29.765 -16.123 27.693 1.00 80.69 332 LYS A N 1
ATOM 2731 C CA . LYS A 1 332 ? -29.311 -16.915 28.836 1.00 80.69 332 LYS A CA 1
ATOM 2732 C C . LYS A 1 332 ? -27.788 -17.001 28.848 1.00 80.69 332 LYS A C 1
ATOM 2734 O O . LYS A 1 332 ? -27.167 -16.704 29.859 1.00 80.69 332 LYS A O 1
ATOM 2739 N N . GLU A 1 333 ? -27.176 -17.377 27.732 1.00 75.00 333 GLU A N 1
ATOM 2740 C CA . GLU A 1 333 ? -25.731 -17.589 27.681 1.00 75.00 333 GLU A CA 1
ATOM 2741 C C . GLU A 1 333 ? -24.946 -16.283 27.674 1.00 75.00 333 GLU A C 1
ATOM 2743 O O . GLU A 1 333 ? -23.927 -16.192 28.351 1.00 75.00 333 GLU A O 1
ATOM 2748 N N . LEU A 1 334 ? -25.445 -15.250 26.994 1.00 78.38 334 LEU A N 1
ATOM 2749 C CA . LEU A 1 334 ? -24.868 -13.911 27.063 1.00 78.38 334 LEU A CA 1
ATOM 2750 C C . LEU A 1 334 ? -24.911 -13.370 28.498 1.00 78.38 334 LEU A C 1
ATOM 2752 O O . LEU A 1 334 ? -23.908 -12.833 28.953 1.00 78.38 334 LEU A O 1
ATOM 2756 N N . LEU A 1 335 ? -26.010 -13.568 29.238 1.00 84.25 335 LEU A N 1
ATOM 2757 C CA . LEU A 1 335 ? -26.090 -13.225 30.663 1.00 84.25 335 LEU A CA 1
ATOM 2758 C C . LEU A 1 335 ? -25.050 -14.002 31.464 1.00 84.25 335 LEU A C 1
ATOM 2760 O O . LEU A 1 335 ? -24.270 -13.391 32.187 1.00 84.25 335 LEU A O 1
ATOM 2764 N N . MET A 1 336 ? -24.972 -15.322 31.293 1.00 82.31 336 MET A N 1
ATOM 2765 C CA . MET A 1 336 ? -23.973 -16.147 31.977 1.00 82.31 336 MET A CA 1
ATOM 2766 C C . MET A 1 336 ? -22.535 -15.673 31.701 1.00 82.31 336 MET A C 1
ATOM 2768 O O . MET A 1 336 ? -21.708 -15.650 32.609 1.00 82.31 336 MET A O 1
ATOM 2772 N N . LEU A 1 337 ? -22.225 -15.229 30.480 1.00 78.00 337 LEU A N 1
ATOM 2773 C CA . LEU A 1 337 ? -20.902 -14.703 30.123 1.00 78.00 337 LEU A CA 1
ATOM 2774 C C . LEU A 1 337 ? -20.548 -13.381 30.823 1.00 78.00 337 LEU A C 1
ATOM 2776 O O . LEU A 1 337 ? -19.368 -13.046 30.894 1.00 78.00 337 LEU A O 1
ATOM 2780 N N . THR A 1 338 ? -21.531 -12.649 31.356 1.00 81.62 338 THR A N 1
ATOM 2781 C CA . THR A 1 338 ? -21.302 -11.367 32.051 1.00 81.62 338 THR A CA 1
ATOM 2782 C C . THR A 1 338 ? -20.858 -11.525 33.503 1.00 81.62 338 THR A C 1
ATOM 2784 O O . THR A 1 338 ? -20.459 -10.538 34.116 1.00 81.62 338 THR A O 1
ATOM 2787 N N . PHE A 1 339 ? -20.915 -12.737 34.059 1.00 84.50 339 PHE A N 1
ATOM 2788 C CA . PHE A 1 339 ? -20.470 -13.021 35.422 1.00 84.50 339 PHE A CA 1
ATOM 2789 C C . PHE A 1 339 ? -19.045 -13.568 35.459 1.00 84.50 339 PHE A C 1
ATOM 2791 O O . PHE A 1 339 ? -18.578 -14.189 34.499 1.00 84.50 339 PHE A O 1
ATOM 2798 N N . ILE A 1 340 ? -18.373 -13.376 36.595 1.00 80.69 340 ILE A N 1
ATOM 2799 C CA . ILE A 1 340 ? -17.032 -13.922 36.816 1.00 80.69 340 ILE A CA 1
ATOM 2800 C C . ILE A 1 340 ? -17.077 -15.464 36.872 1.00 80.69 340 ILE A C 1
ATOM 2802 O O . ILE A 1 340 ? -18.043 -16.012 37.421 1.00 80.69 340 ILE A O 1
ATOM 2806 N N . PRO A 1 341 ? -16.083 -16.176 36.302 1.00 78.62 341 PRO A N 1
ATOM 2807 C CA . PRO A 1 341 ? -16.077 -17.641 36.157 1.00 78.62 341 PRO A CA 1
ATOM 2808 C C . PRO A 1 341 ? -16.466 -18.422 37.419 1.00 78.62 341 PRO A C 1
ATOM 2810 O O . PRO A 1 341 ? -17.205 -19.407 37.367 1.00 78.62 341 PRO A O 1
ATOM 2813 N N . GLU A 1 342 ? -16.016 -17.935 38.570 1.00 80.12 342 GLU A N 1
ATOM 2814 C CA . GLU A 1 342 ? -16.203 -18.507 39.900 1.00 80.12 342 GLU A CA 1
ATOM 2815 C C . GLU A 1 342 ? -17.682 -18.654 40.276 1.00 80.12 342 GLU A C 1
ATOM 2817 O O . GLU A 1 342 ? -18.085 -19.645 40.884 1.00 80.12 342 GLU A O 1
ATOM 2822 N N . THR A 1 343 ? -18.517 -17.691 39.878 1.00 85.31 343 THR A N 1
ATOM 2823 C CA . THR A 1 343 ? -19.962 -17.700 40.177 1.00 85.31 343 THR A CA 1
ATOM 2824 C C . THR A 1 343 ? -20.743 -18.707 39.338 1.00 85.31 343 THR A C 1
ATOM 2826 O O . THR A 1 343 ? -21.859 -19.082 39.712 1.00 85.31 343 THR A O 1
ATOM 2829 N N . ARG A 1 344 ? -20.150 -19.157 38.224 1.00 81.38 344 ARG A N 1
ATOM 2830 C CA . ARG A 1 344 ? -20.734 -20.072 37.230 1.00 81.38 344 ARG A CA 1
ATOM 2831 C C . ARG A 1 344 ? -20.391 -21.538 37.490 1.00 81.38 344 ARG A C 1
ATOM 2833 O O . ARG A 1 344 ? -20.901 -22.407 36.790 1.00 81.38 344 ARG A O 1
ATOM 2840 N N . GLY A 1 345 ? -19.535 -21.815 38.476 1.00 72.12 345 GLY A N 1
ATOM 2841 C CA . GLY A 1 345 ? -19.075 -23.169 38.790 1.00 72.12 345 GLY A CA 1
ATOM 2842 C C . GLY A 1 345 ? -17.980 -23.698 37.856 1.00 72.12 345 GLY A C 1
ATOM 2843 O O . GLY A 1 345 ? -17.802 -24.912 37.768 1.00 72.12 345 GLY A O 1
ATOM 2844 N N . GLU A 1 346 ? -17.256 -22.819 37.155 1.00 73.56 346 GLU A N 1
ATOM 2845 C CA . GLU A 1 346 ? -16.116 -23.198 36.306 1.00 73.56 346 GLU A CA 1
ATOM 2846 C C . GLU A 1 346 ? -14.873 -23.571 37.137 1.00 73.56 346 GLU A C 1
ATOM 2848 O O . GLU A 1 346 ? -14.740 -23.198 38.308 1.00 73.56 346 GLU A O 1
ATOM 2853 N N . ARG A 1 347 ? -13.946 -24.339 36.539 1.00 63.66 347 ARG A N 1
ATOM 2854 C CA . ARG A 1 347 ? -12.716 -24.780 37.220 1.00 63.66 347 ARG A CA 1
ATOM 2855 C C . ARG A 1 347 ? -11.833 -23.585 37.581 1.00 63.66 347 ARG A C 1
ATOM 2857 O O . ARG A 1 347 ? -11.193 -22.992 36.720 1.00 63.66 347 ARG A O 1
ATOM 2864 N N . CYS A 1 348 ? -11.740 -23.302 38.874 1.00 67.50 348 CYS A N 1
ATOM 2865 C CA . CYS A 1 348 ? -10.817 -22.333 39.455 1.00 67.50 348 CYS A CA 1
ATOM 2866 C C . CYS A 1 348 ? -9.556 -23.016 40.010 1.00 67.50 348 CYS A C 1
ATOM 2868 O O . CYS A 1 348 ? -9.495 -24.241 40.171 1.00 67.50 348 CYS A O 1
ATOM 2870 N N . ASP A 1 349 ? -8.527 -22.217 40.300 1.00 69.56 349 ASP A N 1
ATOM 2871 C CA . ASP A 1 349 ? -7.337 -22.702 40.993 1.00 69.56 349 ASP A CA 1
ATOM 2872 C C . ASP A 1 349 ? -7.711 -23.286 42.376 1.00 69.56 349 ASP A C 1
ATOM 2874 O O . ASP A 1 349 ? -8.655 -22.842 43.031 1.00 69.56 349 ASP A O 1
ATOM 2878 N N . SER A 1 350 ? -6.960 -24.290 42.841 1.00 70.62 350 SER A N 1
ATOM 2879 C CA . SER A 1 350 ? -7.231 -25.006 44.099 1.00 70.62 350 SER A CA 1
ATOM 2880 C C . SER A 1 350 ? -7.356 -24.119 45.351 1.00 70.62 350 SER A C 1
ATOM 2882 O O . SER A 1 350 ? -8.093 -24.463 46.274 1.00 70.62 350 SER A O 1
ATOM 2884 N N . LYS A 1 351 ? -6.645 -22.990 45.409 1.00 72.25 351 LYS A N 1
ATOM 2885 C CA . LYS A 1 351 ? -6.653 -22.023 46.511 1.00 72.25 351 LYS A CA 1
ATOM 2886 C C . LYS A 1 351 ? -7.932 -21.188 46.488 1.00 72.25 351 LYS A C 1
ATOM 2888 O O . LYS A 1 351 ? -8.613 -21.132 47.509 1.00 72.25 351 LYS A O 1
ATOM 2893 N N . LEU A 1 352 ? -8.283 -20.615 45.336 1.00 76.50 352 LEU A N 1
ATOM 2894 C CA . LEU A 1 352 ? -9.536 -19.882 45.133 1.00 76.50 352 LEU A CA 1
ATOM 2895 C C . LEU A 1 352 ? -10.757 -20.783 45.378 1.00 76.50 352 LEU A C 1
ATOM 2897 O O . LEU A 1 352 ? -11.664 -20.405 46.118 1.00 76.50 352 LEU A O 1
ATOM 2901 N N . TYR A 1 353 ? -10.731 -22.018 44.869 1.00 75.38 353 TYR A N 1
ATOM 2902 C CA . TYR A 1 353 ? -11.782 -23.009 45.107 1.00 75.38 353 TYR A CA 1
ATOM 2903 C C . TYR A 1 353 ? -12.039 -23.234 46.607 1.00 75.38 353 TYR A C 1
ATOM 2905 O O . TYR A 1 353 ? -13.183 -23.199 47.060 1.00 75.38 353 TYR A O 1
ATOM 2913 N N . ASN A 1 354 ? -10.979 -23.404 47.404 1.00 76.06 354 ASN A N 1
ATOM 2914 C CA . ASN A 1 354 ? -11.102 -23.632 48.847 1.00 76.06 354 ASN A CA 1
ATOM 2915 C C . ASN A 1 354 ? -11.709 -22.442 49.608 1.00 76.06 354 ASN A C 1
ATOM 2917 O O . ASN A 1 354 ? -12.374 -22.655 50.623 1.00 76.06 354 ASN A O 1
ATOM 2921 N N . GLU A 1 355 ? -11.479 -21.206 49.159 1.00 79.56 355 GLU A N 1
ATOM 2922 C CA . GLU A 1 355 ? -12.087 -20.015 49.767 1.00 79.56 355 GLU A CA 1
ATOM 2923 C C . GLU A 1 355 ? -13.560 -19.863 49.361 1.00 79.56 355 GLU A C 1
ATOM 2925 O O . GLU A 1 355 ? -14.408 -19.631 50.223 1.00 79.56 355 GLU A O 1
ATOM 2930 N N . LE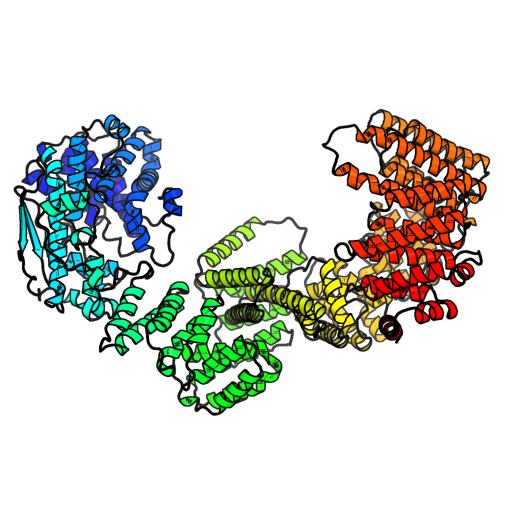U A 1 356 ? -13.897 -20.094 48.088 1.00 80.31 356 LEU A N 1
ATOM 2931 C CA . LEU A 1 356 ? -15.273 -19.991 47.583 1.00 80.31 356 LEU A CA 1
ATOM 2932 C C . LEU A 1 356 ? -16.210 -21.066 48.146 1.00 80.31 356 LEU A C 1
ATOM 2934 O O . LEU A 1 356 ? -17.378 -20.783 48.414 1.00 80.31 356 LEU A O 1
ATOM 2938 N N . VAL A 1 357 ? -15.712 -22.285 48.391 1.00 78.00 357 VAL A N 1
ATOM 2939 C CA . VAL A 1 357 ? -16.502 -23.372 49.005 1.00 78.00 357 VAL A CA 1
ATOM 2940 C C . VAL A 1 357 ? -17.061 -22.963 50.374 1.00 78.00 357 VAL A C 1
ATOM 2942 O O . VAL A 1 357 ? -18.154 -23.391 50.743 1.00 78.00 357 VAL A O 1
ATOM 2945 N N . LYS A 1 358 ? -16.374 -22.082 51.116 1.00 82.00 358 LYS A N 1
ATOM 2946 C CA . LYS A 1 358 ? -16.838 -21.590 52.426 1.00 82.00 358 LYS A CA 1
ATOM 2947 C C . LYS A 1 358 ? -18.072 -20.684 52.330 1.00 82.00 358 LYS A C 1
ATOM 2949 O O . LYS A 1 358 ? -18.731 -20.467 53.343 1.00 82.00 358 LYS A O 1
ATOM 2954 N N . LEU A 1 359 ? -18.386 -20.161 51.142 1.00 84.38 359 LEU A N 1
ATOM 2955 C CA . LEU A 1 359 ? -19.478 -19.209 50.913 1.00 84.38 359 LEU A CA 1
ATOM 2956 C C . LEU A 1 359 ? -20.829 -19.879 50.627 1.00 84.38 359 LEU A C 1
ATOM 2958 O O . LEU A 1 359 ? -21.824 -19.175 50.465 1.00 84.38 359 LEU A O 1
ATOM 2962 N N . ASN A 1 360 ? -20.880 -21.217 50.552 1.00 82.19 360 ASN A N 1
ATOM 2963 C CA . ASN A 1 360 ? -22.081 -21.978 50.184 1.00 82.19 360 ASN A CA 1
ATOM 2964 C C . ASN A 1 360 ? -22.738 -21.448 48.890 1.00 82.19 360 ASN A C 1
ATOM 2966 O O . ASN A 1 360 ? -23.937 -21.154 48.862 1.00 82.19 360 ASN A O 1
ATOM 2970 N N . LEU A 1 361 ? -21.948 -21.279 47.824 1.00 87.31 361 LEU A N 1
ATOM 2971 C CA . LEU A 1 361 ? -22.467 -20.904 46.505 1.00 87.31 361 LEU A CA 1
ATOM 2972 C C . LEU A 1 361 ? -23.468 -21.960 46.000 1.00 87.31 361 LEU A C 1
ATOM 2974 O O . LEU A 1 361 ? -23.304 -23.158 46.238 1.00 87.31 361 LEU A O 1
ATOM 2978 N N . GLU A 1 362 ? -24.525 -21.519 45.320 1.00 88.12 362 GLU A N 1
ATOM 2979 C CA . GLU A 1 362 ? -25.520 -22.406 44.713 1.00 88.12 362 GLU A CA 1
ATOM 2980 C C . GLU A 1 362 ? -24.888 -23.201 43.570 1.00 88.12 362 GLU A C 1
ATOM 2982 O O . GLU A 1 362 ? -24.063 -22.676 42.821 1.00 88.12 362 GLU A O 1
ATOM 2987 N N . GLN A 1 363 ? -25.293 -24.466 43.417 1.00 84.31 363 GLN A N 1
ATOM 2988 C CA . GLN A 1 363 ? -24.833 -25.298 42.309 1.00 84.31 363 GLN A CA 1
ATOM 2989 C C . GLN A 1 363 ? -25.469 -24.841 40.994 1.00 84.31 363 GLN A C 1
ATOM 2991 O O . GLN A 1 363 ? -26.697 -24.818 40.847 1.00 84.31 363 GLN A O 1
ATOM 2996 N N . VAL A 1 364 ? -24.601 -24.529 40.038 1.00 83.19 364 VAL A N 1
ATOM 2997 C CA . VAL A 1 364 ? -24.933 -24.089 38.684 1.00 83.19 364 VAL A CA 1
ATOM 2998 C C . VAL A 1 364 ? -24.391 -25.130 37.711 1.00 83.19 364 VAL A C 1
ATOM 3000 O O . VAL A 1 364 ? -23.319 -25.694 37.938 1.00 83.19 364 VAL A O 1
ATOM 3003 N N . LYS A 1 365 ? -25.132 -25.417 36.638 1.00 72.06 365 LYS A N 1
ATOM 3004 C CA . LYS A 1 365 ? -24.620 -26.281 35.569 1.00 72.06 365 LYS A CA 1
ATOM 3005 C C . LYS A 1 365 ? -23.461 -25.574 34.850 1.00 72.06 365 LYS A C 1
ATOM 3007 O O . LYS A 1 365 ? -23.675 -24.452 34.384 1.00 72.06 365 LYS A O 1
ATOM 3012 N N . PRO A 1 366 ? -22.271 -26.194 34.733 1.00 62.38 366 PRO A N 1
ATOM 3013 C CA . PRO A 1 366 ? -21.140 -25.581 34.046 1.00 62.38 366 PRO A CA 1
ATOM 3014 C C . PRO A 1 366 ? -21.489 -25.251 32.593 1.00 62.38 366 PRO A C 1
ATOM 3016 O O . PRO A 1 366 ? -22.114 -26.058 31.900 1.00 62.38 366 PRO A O 1
ATOM 3019 N N . LEU A 1 367 ? -21.037 -24.092 32.103 1.00 61.72 367 LEU A N 1
ATOM 3020 C CA . LEU A 1 367 ? -21.226 -23.713 30.699 1.00 61.72 367 LEU A CA 1
ATOM 3021 C C . LEU A 1 367 ? -20.538 -24.697 29.730 1.00 61.72 367 LEU A C 1
ATOM 3023 O O . LEU A 1 367 ? -20.971 -24.816 28.586 1.00 61.72 367 LEU A O 1
ATOM 3027 N N . GLU A 1 368 ? -19.521 -25.436 30.185 1.00 52.75 368 GLU A N 1
ATOM 3028 C CA . GLU A 1 368 ? -18.800 -26.467 29.417 1.00 52.75 368 GLU A CA 1
ATOM 3029 C C . GLU A 1 368 ? -19.745 -27.551 28.865 1.00 52.75 368 GLU A C 1
ATOM 3031 O O . GLU A 1 368 ? -19.612 -27.962 27.713 1.00 52.75 368 GLU A O 1
ATOM 3036 N N . GLU A 1 369 ? -20.804 -27.918 29.597 1.00 49.47 369 GLU A N 1
ATOM 3037 C CA . GLU A 1 369 ? -21.814 -28.879 29.121 1.00 49.47 369 GLU A CA 1
ATOM 3038 C C . GLU A 1 369 ? -22.734 -28.308 28.019 1.00 49.47 369 GLU A C 1
ATOM 3040 O O . GLU A 1 369 ? -23.456 -29.057 27.360 1.00 49.47 369 GLU A O 1
ATOM 3045 N N . THR A 1 370 ? -22.706 -26.989 27.782 1.00 50.81 370 THR A N 1
ATOM 3046 C CA . THR A 1 370 ? -23.490 -26.311 26.729 1.00 50.81 370 THR A CA 1
ATOM 3047 C C . THR A 1 370 ? -22.741 -26.169 25.397 1.00 50.81 370 THR A C 1
ATOM 3049 O O . THR A 1 370 ? -23.339 -25.750 24.405 1.00 50.81 370 THR A O 1
ATOM 3052 N N . GLY A 1 371 ? -21.449 -26.526 25.347 1.00 49.31 371 GLY A N 1
ATOM 3053 C CA . GLY A 1 371 ? -20.623 -26.487 24.132 1.00 49.31 371 GLY A CA 1
ATOM 3054 C C . GLY A 1 371 ? -20.169 -25.090 23.679 1.00 49.31 371 GLY A C 1
ATOM 3055 O O . GLY A 1 371 ? -19.642 -24.958 22.577 1.00 49.31 371 GLY A O 1
ATOM 3056 N N . LEU A 1 372 ? -20.369 -24.049 24.497 1.00 49.91 372 LEU A N 1
ATOM 3057 C CA . LEU A 1 372 ? -20.051 -22.648 24.166 1.00 49.91 372 LEU A CA 1
ATOM 3058 C C . LEU A 1 372 ? -18.680 -22.164 24.671 1.00 49.91 372 LEU A C 1
ATOM 3060 O O . LEU A 1 372 ? -18.191 -21.139 24.191 1.00 49.91 372 LEU A O 1
ATOM 3064 N N . THR A 1 373 ? -18.067 -22.867 25.628 1.00 44.03 373 THR A N 1
ATOM 3065 C CA . THR A 1 373 ? -16.795 -22.474 26.268 1.00 44.03 373 THR A CA 1
ATOM 3066 C C . THR A 1 373 ? -15.580 -23.284 25.819 1.00 44.03 373 THR A C 1
ATOM 3068 O O . THR A 1 373 ? -14.469 -22.776 25.915 1.00 44.03 373 THR A O 1
ATOM 3071 N N . ASP A 1 374 ? -15.761 -24.496 25.284 1.00 39.56 374 ASP A N 1
ATOM 3072 C CA . ASP A 1 374 ? -14.643 -25.422 25.016 1.00 39.56 374 ASP A CA 1
ATOM 3073 C C . ASP A 1 374 ? -13.817 -25.100 23.762 1.00 39.56 374 ASP A C 1
ATOM 3075 O O . ASP A 1 374 ? -12.678 -25.552 23.628 1.00 39.56 374 ASP A O 1
ATOM 3079 N N . ASN A 1 375 ? -14.330 -24.275 22.847 1.00 39.38 375 ASN A N 1
ATOM 3080 C CA . ASN A 1 375 ? -13.559 -23.847 21.686 1.00 39.38 375 ASN A CA 1
ATOM 3081 C C . ASN A 1 375 ? -12.942 -22.469 21.924 1.00 39.38 375 ASN A C 1
ATOM 3083 O O . ASN A 1 375 ? -13.461 -21.458 21.460 1.00 39.38 375 ASN A O 1
ATOM 3087 N N . ASN A 1 376 ? -11.734 -22.454 22.498 1.00 40.62 376 ASN A N 1
ATOM 3088 C CA . ASN A 1 376 ? -10.791 -21.320 22.425 1.00 40.62 376 ASN A CA 1
ATOM 3089 C C . ASN A 1 376 ? -10.475 -20.871 20.973 1.00 40.62 376 ASN A C 1
ATOM 3091 O O . ASN A 1 376 ? -9.719 -19.924 20.769 1.00 40.62 376 ASN A O 1
ATOM 3095 N N . GLN A 1 377 ? -11.014 -21.566 19.965 1.00 38.62 377 GLN A N 1
ATOM 3096 C CA . GLN A 1 377 ? -10.960 -21.208 18.549 1.00 38.62 377 GLN A CA 1
ATOM 3097 C C . GLN A 1 377 ? -12.074 -20.240 18.107 1.00 38.62 377 GLN A C 1
ATOM 3099 O O . GLN A 1 377 ? -11.899 -19.599 17.076 1.00 38.62 377 GLN A O 1
ATOM 3104 N N . LEU A 1 378 ? -13.180 -20.112 18.857 1.00 46.56 378 LEU A N 1
ATOM 3105 C CA . LEU A 1 378 ? -14.256 -19.153 18.569 1.00 46.56 378 LEU A CA 1
ATOM 3106 C C . LEU A 1 378 ? -13.942 -17.827 19.286 1.00 46.56 378 LEU A C 1
ATOM 3108 O O . LEU A 1 378 ? -14.103 -17.688 20.500 1.00 46.56 378 LEU A O 1
ATOM 3112 N N . LEU A 1 379 ? -13.425 -16.879 18.514 1.00 46.72 379 LEU A N 1
ATOM 3113 C CA . LEU A 1 379 ? -12.921 -15.566 18.894 1.00 46.72 379 LEU A CA 1
ATOM 3114 C C . LEU A 1 379 ? -14.021 -14.512 19.131 1.00 46.72 379 LEU A C 1
ATOM 3116 O O . LEU A 1 379 ? -13.757 -13.558 19.862 1.00 46.72 379 LEU A O 1
ATOM 3120 N N . PHE A 1 380 ? -15.226 -14.651 18.556 1.00 53.97 380 PHE A N 1
ATOM 3121 C CA . PHE A 1 380 ? -16.273 -13.610 18.586 1.00 53.97 380 PHE A CA 1
ATOM 3122 C C . PHE A 1 380 ? -17.658 -14.111 19.044 1.00 53.97 380 PHE A C 1
ATOM 3124 O O . PHE A 1 380 ? -18.046 -15.251 18.801 1.00 53.97 380 PHE A O 1
ATOM 3131 N N . ASP A 1 381 ? -18.460 -13.234 19.662 1.00 53.88 381 ASP A N 1
ATOM 3132 C CA . ASP A 1 381 ? -19.822 -13.560 20.140 1.00 53.88 381 ASP A CA 1
ATOM 3133 C C . ASP A 1 381 ? -20.771 -13.993 19.012 1.00 53.88 381 ASP A C 1
ATOM 3135 O O . ASP A 1 381 ? -21.645 -14.841 19.205 1.00 53.88 381 ASP A O 1
ATOM 3139 N N . ASP A 1 382 ? -20.562 -13.444 17.812 1.00 54.69 382 ASP A N 1
ATOM 3140 C CA . ASP A 1 382 ? -21.276 -13.828 16.593 1.00 54.69 382 ASP A CA 1
ATOM 3141 C C . ASP A 1 382 ? -21.020 -15.293 16.217 1.00 54.69 382 ASP A C 1
ATOM 3143 O O . ASP A 1 382 ? -21.908 -15.939 15.651 1.00 54.69 382 ASP A O 1
ATOM 3147 N N . GLU A 1 383 ? -19.846 -15.828 16.576 1.00 56.03 383 GLU A N 1
ATOM 3148 C CA . GLU A 1 383 ? -19.433 -17.183 16.228 1.00 56.03 383 GLU A CA 1
ATOM 3149 C C . GLU A 1 383 ? -20.078 -18.249 17.108 1.00 56.03 383 GLU A C 1
ATOM 3151 O O . GLU A 1 383 ? -20.535 -19.296 16.640 1.00 56.03 383 GLU A O 1
ATOM 3156 N N . LYS A 1 384 ? -20.184 -17.936 18.396 1.00 58.22 384 LYS A N 1
ATOM 3157 C CA . LYS A 1 384 ? -20.818 -18.786 19.404 1.00 58.22 384 LYS A CA 1
ATOM 3158 C C . LYS A 1 384 ? -22.309 -18.996 19.118 1.00 58.22 384 LYS A C 1
ATOM 3160 O O . LYS A 1 384 ? -22.821 -20.104 19.280 1.00 58.22 384 LYS A O 1
ATOM 3165 N N . LEU A 1 385 ? -22.993 -17.955 18.633 1.00 58.59 385 LEU A N 1
ATOM 3166 C CA . LEU A 1 385 ? -24.409 -18.010 18.259 1.00 58.59 385 LEU A CA 1
ATOM 3167 C C . LEU A 1 385 ? -24.646 -18.889 17.012 1.00 58.59 385 LEU A C 1
ATOM 3169 O O . LEU A 1 385 ? -25.488 -19.787 17.057 1.00 58.59 385 LEU A O 1
ATOM 3173 N N . LEU A 1 386 ? -23.869 -18.698 15.936 1.00 58.28 386 LEU A N 1
ATOM 3174 C CA . LEU A 1 386 ? -23.933 -19.502 14.697 1.00 58.28 386 LEU A CA 1
ATOM 3175 C C . LEU A 1 386 ? -23.648 -20.985 14.941 1.00 58.28 386 LEU A C 1
ATOM 3177 O O . LEU A 1 386 ? -24.376 -21.848 14.441 1.00 58.28 386 LEU A O 1
ATOM 3181 N N . TYR A 1 387 ? -22.634 -21.278 15.757 1.00 59.12 387 TYR A N 1
ATOM 3182 C CA . TYR A 1 387 ? -22.305 -22.641 16.160 1.00 59.12 387 TYR A CA 1
ATOM 3183 C C . TYR A 1 387 ? -23.502 -23.329 16.835 1.00 59.12 387 TYR A C 1
ATOM 3185 O O . TYR A 1 387 ? -23.914 -24.414 16.418 1.00 59.12 387 TYR A O 1
ATOM 3193 N N . LYS A 1 388 ? -24.153 -22.663 17.799 1.00 58.84 388 LYS A N 1
ATOM 3194 C CA . LYS A 1 388 ? -25.329 -23.200 18.502 1.00 58.84 388 LYS A CA 1
ATOM 3195 C C . LYS A 1 388 ? -26.512 -23.469 17.558 1.00 58.84 388 LYS A C 1
ATOM 3197 O O . LYS A 1 388 ? -27.183 -24.489 17.699 1.00 58.84 388 LYS A O 1
ATOM 3202 N N . ILE A 1 389 ? -26.732 -22.613 16.558 1.00 56.91 389 ILE A N 1
ATOM 3203 C CA . ILE A 1 389 ? -27.802 -22.772 15.553 1.00 56.91 389 ILE A CA 1
ATOM 3204 C C . ILE A 1 389 ? -27.559 -23.989 14.660 1.00 56.91 389 ILE A C 1
ATOM 3206 O O . ILE A 1 389 ? -28.487 -24.763 14.415 1.00 56.91 389 ILE A O 1
ATOM 3210 N N . SER A 1 390 ? -26.314 -24.185 14.215 1.00 56.59 390 SER A N 1
ATOM 3211 C CA . SER A 1 390 ? -25.937 -25.345 13.400 1.00 56.59 390 SER A CA 1
ATOM 3212 C C . SER A 1 390 ? -26.085 -26.674 14.147 1.00 56.59 390 SER A C 1
ATOM 3214 O O . SER A 1 390 ? -26.499 -27.674 13.561 1.00 56.59 390 SER A O 1
ATOM 3216 N N . TYR A 1 391 ? -25.804 -26.674 15.454 1.00 55.22 391 TYR A N 1
ATOM 3217 C CA . TYR A 1 391 ? -25.757 -27.885 16.270 1.00 55.22 391 TYR A CA 1
ATOM 3218 C C . TYR A 1 391 ? -27.118 -28.261 16.879 1.00 55.22 391 TYR A C 1
ATOM 3220 O O . TYR A 1 391 ? -27.434 -29.444 17.000 1.00 55.22 391 TYR A O 1
ATOM 3228 N N . MET A 1 392 ? -27.953 -27.274 17.237 1.00 53.88 392 MET A N 1
ATOM 3229 C CA . MET A 1 392 ? -29.237 -27.502 17.922 1.00 53.88 392 MET A CA 1
ATOM 3230 C C . MET A 1 392 ? -30.455 -27.629 16.991 1.00 53.88 392 MET A C 1
ATOM 3232 O O . MET A 1 392 ? -31.555 -27.849 17.490 1.00 53.88 392 MET A O 1
ATOM 3236 N N . LYS A 1 393 ? -30.288 -27.524 15.660 1.00 55.34 393 LYS A N 1
ATOM 3237 C CA . LYS A 1 393 ? -31.381 -27.638 14.663 1.00 55.34 393 LYS A CA 1
ATOM 3238 C C . LYS A 1 393 ? -32.625 -26.812 15.036 1.00 55.34 393 LYS A C 1
ATOM 3240 O O . LYS A 1 393 ? -33.741 -27.327 15.047 1.00 55.34 393 LYS A O 1
ATOM 3245 N N . LEU A 1 394 ? -32.427 -25.537 15.369 1.00 57.78 394 LEU A N 1
ATOM 3246 C CA . LEU A 1 394 ? -33.521 -24.644 15.758 1.00 57.78 394 LEU A CA 1
ATOM 3247 C C . LEU A 1 394 ? -34.577 -24.543 14.641 1.00 57.78 394 LEU A C 1
ATOM 3249 O O . LEU A 1 394 ? -34.235 -24.349 13.475 1.00 57.78 394 LEU A O 1
ATOM 3253 N N . GLU A 1 395 ? -35.861 -24.608 15.010 1.00 59.94 395 GLU A N 1
ATOM 3254 C CA . GLU A 1 395 ? -37.004 -24.487 14.084 1.00 59.94 395 GLU A CA 1
ATOM 3255 C C . GLU A 1 395 ? -37.044 -23.127 13.350 1.00 59.94 395 GLU A C 1
ATOM 3257 O O . GLU A 1 395 ? -37.643 -23.013 12.283 1.00 59.94 395 GLU A O 1
ATOM 3262 N N . ASN A 1 396 ? -36.334 -22.113 13.865 1.00 68.62 396 ASN A N 1
ATOM 3263 C CA . ASN A 1 396 ? -36.323 -20.730 13.368 1.00 68.62 396 ASN A CA 1
ATOM 3264 C C . ASN A 1 396 ? -35.103 -20.385 12.488 1.00 68.62 396 ASN A C 1
ATOM 3266 O O . ASN A 1 396 ? -34.638 -19.245 12.476 1.00 68.62 396 ASN A O 1
ATOM 3270 N N . TYR A 1 397 ? -34.580 -21.361 11.738 1.00 69.94 397 TYR A N 1
ATOM 3271 C CA . TYR A 1 397 ? -33.425 -21.199 10.839 1.00 69.94 397 TYR A CA 1
ATOM 3272 C C . TYR A 1 397 ? -33.518 -19.961 9.923 1.00 69.94 397 TYR A C 1
ATOM 3274 O O . TYR A 1 397 ? -32.547 -19.217 9.786 1.00 69.94 397 TYR A O 1
ATOM 3282 N N . ASP A 1 398 ? -34.686 -19.715 9.317 1.00 74.19 398 ASP A N 1
ATOM 3283 C CA . ASP A 1 398 ? -34.867 -18.636 8.334 1.00 74.19 398 ASP A CA 1
ATOM 3284 C C . ASP A 1 398 ? -34.767 -17.226 8.962 1.00 74.19 398 ASP A C 1
ATOM 3286 O O . ASP A 1 398 ? -34.229 -16.311 8.330 1.00 74.19 398 ASP A O 1
ATOM 3290 N N . GLU A 1 399 ? -35.228 -17.042 10.207 1.00 76.38 399 GLU A N 1
ATOM 3291 C CA . GLU A 1 399 ? -35.138 -15.761 10.933 1.00 76.38 399 GLU A CA 1
ATOM 3292 C C . GLU A 1 399 ? -33.671 -15.409 11.211 1.00 76.38 399 GLU A C 1
ATOM 3294 O O . GLU A 1 399 ? -33.231 -14.280 10.986 1.00 76.38 399 GLU A O 1
ATOM 3299 N N . ILE A 1 400 ? -32.878 -16.403 11.616 1.00 72.50 400 ILE A N 1
ATOM 3300 C CA . ILE A 1 400 ? -31.488 -16.170 11.998 1.00 72.50 400 ILE A CA 1
ATOM 3301 C C . ILE A 1 400 ? -30.569 -16.037 10.781 1.00 72.50 400 ILE A C 1
ATOM 3303 O O . ILE A 1 400 ? -29.680 -15.185 10.759 1.00 72.50 400 ILE A O 1
ATOM 3307 N N . PHE A 1 401 ? -30.801 -16.827 9.731 1.00 76.44 401 PHE A N 1
ATOM 3308 C CA . PHE A 1 401 ? -30.073 -16.671 8.474 1.00 76.44 401 PHE A CA 1
ATOM 3309 C C . PHE A 1 401 ? -30.284 -15.272 7.868 1.00 76.44 401 PHE A C 1
ATOM 3311 O O . PHE A 1 401 ? -29.339 -14.666 7.360 1.00 76.44 401 PHE A O 1
ATOM 3318 N N . SER A 1 402 ? -31.500 -14.726 7.983 1.00 81.31 402 SER A N 1
ATOM 3319 C CA . SER A 1 402 ? -31.815 -13.358 7.547 1.00 81.31 402 SER A CA 1
ATOM 3320 C C . SER A 1 402 ? -31.070 -12.304 8.372 1.00 81.31 402 SER A C 1
ATOM 3322 O O . SER A 1 402 ? -30.495 -11.382 7.796 1.00 81.31 402 SER A O 1
ATOM 3324 N N . TYR A 1 403 ? -30.999 -12.480 9.696 1.00 80.94 403 TYR A N 1
ATOM 3325 C CA . TYR A 1 403 ? -30.226 -11.604 10.582 1.00 80.94 403 TYR A CA 1
ATOM 3326 C C . TYR A 1 403 ? -28.739 -11.538 10.194 1.00 80.94 403 TYR A C 1
ATOM 3328 O O . TYR A 1 403 ? -28.172 -10.451 10.095 1.00 80.94 403 TYR A O 1
ATOM 3336 N N . TYR A 1 404 ? -28.093 -12.677 9.921 1.00 80.56 404 TYR A N 1
ATOM 3337 C CA . TYR A 1 404 ? -26.678 -12.669 9.532 1.00 80.56 404 TYR A CA 1
ATOM 3338 C C . TYR A 1 404 ? -26.433 -12.044 8.159 1.00 80.56 404 TYR A C 1
ATOM 3340 O O . TYR A 1 404 ? -25.400 -11.399 7.970 1.00 80.56 404 TYR A O 1
ATOM 3348 N N . LYS A 1 405 ? -27.380 -12.178 7.223 1.00 85.81 405 LYS A N 1
ATOM 3349 C CA . LYS A 1 405 ? -27.326 -11.452 5.949 1.00 85.81 405 LYS A CA 1
ATOM 3350 C C . LYS A 1 405 ? -27.330 -9.939 6.187 1.00 85.81 405 LYS A C 1
ATOM 3352 O O . LYS A 1 405 ? -26.462 -9.251 5.661 1.00 85.81 405 LYS A O 1
ATOM 3357 N N . GLU A 1 406 ? -28.229 -9.441 7.036 1.00 84.44 406 GLU A N 1
ATOM 3358 C CA . GLU A 1 406 ? -28.309 -8.016 7.390 1.00 84.44 406 GLU A CA 1
ATOM 3359 C C . GLU A 1 406 ? -27.032 -7.522 8.092 1.00 84.44 406 GLU A C 1
ATOM 3361 O O . GLU A 1 406 ? -26.517 -6.451 7.769 1.00 84.44 406 GLU A O 1
ATOM 3366 N N . GLN A 1 407 ? -26.459 -8.321 9.001 1.00 80.62 407 GLN A N 1
ATOM 3367 C CA . GLN A 1 407 ? -25.179 -7.994 9.642 1.00 80.62 407 GLN A CA 1
ATOM 3368 C C . GLN A 1 407 ? -24.036 -7.896 8.632 1.00 80.62 407 GLN A C 1
ATOM 3370 O O . GLN A 1 407 ? -23.228 -6.972 8.713 1.00 80.62 407 GLN A O 1
ATOM 3375 N N . VAL A 1 408 ? -23.966 -8.823 7.674 1.00 84.06 408 VAL A N 1
ATOM 3376 C CA . VAL A 1 408 ? -22.953 -8.787 6.616 1.00 84.06 408 VAL A CA 1
ATOM 3377 C C . VAL A 1 408 ? -23.144 -7.574 5.715 1.00 84.06 408 VAL A C 1
ATOM 3379 O O . VAL A 1 408 ? -22.170 -6.876 5.445 1.00 84.06 408 VAL A O 1
ATOM 3382 N N . GLU A 1 409 ? -24.372 -7.280 5.293 1.00 83.62 409 GLU A N 1
ATOM 3383 C CA . GLU A 1 409 ? -24.684 -6.101 4.480 1.00 83.62 409 GLU A CA 1
ATOM 3384 C C . GLU A 1 409 ? -24.280 -4.806 5.199 1.00 83.62 409 GLU A C 1
ATOM 3386 O O . GLU A 1 409 ? -23.597 -3.958 4.622 1.00 83.62 409 GLU A O 1
ATOM 3391 N N . HIS A 1 410 ? -24.625 -4.678 6.481 1.00 77.69 410 HIS A N 1
ATOM 3392 C CA . HIS A 1 410 ? -24.276 -3.516 7.291 1.00 77.69 410 HIS A CA 1
ATOM 3393 C C . HIS A 1 410 ? -22.759 -3.379 7.486 1.00 77.69 410 HIS A C 1
ATOM 3395 O O . HIS A 1 410 ? -22.190 -2.318 7.224 1.00 77.69 410 HIS A O 1
ATOM 3401 N N . SER A 1 411 ? -22.075 -4.454 7.884 1.00 76.06 411 SER A N 1
ATOM 3402 C CA . SER A 1 411 ? -20.617 -4.459 8.051 1.00 76.06 411 SER A CA 1
ATOM 3403 C C . SER A 1 411 ? -19.884 -4.199 6.732 1.00 76.06 411 SER A C 1
ATOM 3405 O O . SER A 1 411 ? -18.871 -3.502 6.720 1.00 76.06 411 SER A O 1
ATOM 3407 N N . PHE A 1 412 ? -20.409 -4.676 5.602 1.00 78.06 412 PHE A N 1
ATOM 3408 C CA . PHE A 1 412 ? -19.858 -4.386 4.279 1.00 78.06 412 PHE A CA 1
ATOM 3409 C C . PHE A 1 412 ? -19.964 -2.896 3.928 1.00 78.06 412 PHE A C 1
ATOM 3411 O O . PHE A 1 412 ? -18.989 -2.307 3.455 1.00 78.06 412 PHE A O 1
ATOM 3418 N N . LEU A 1 413 ? -21.106 -2.261 4.216 1.00 72.06 413 LEU A N 1
ATOM 3419 C CA . LEU A 1 413 ? -21.305 -0.821 4.015 1.00 72.06 413 LEU A CA 1
ATOM 3420 C C . LEU A 1 413 ? -20.396 0.036 4.907 1.00 72.06 413 LEU A C 1
ATOM 3422 O O . LEU A 1 413 ? -19.946 1.094 4.470 1.00 72.06 413 LEU A O 1
ATOM 3426 N N . LEU A 1 414 ? -20.096 -0.428 6.123 1.00 62.62 414 LEU A N 1
ATOM 3427 C CA . LEU A 1 414 ? -19.161 0.230 7.043 1.00 62.62 414 LEU A CA 1
ATOM 3428 C C . LEU A 1 414 ? -17.682 -0.052 6.737 1.00 62.62 414 LEU A C 1
ATOM 3430 O O . LEU A 1 414 ? -16.803 0.595 7.301 1.00 62.62 414 LEU A O 1
ATOM 3434 N N . GLY A 1 415 ? -17.396 -1.000 5.842 1.00 62.84 415 GLY A N 1
ATOM 3435 C CA . GLY A 1 415 ? -16.038 -1.413 5.501 1.00 62.84 415 GLY A CA 1
ATOM 3436 C C . GLY A 1 415 ? -15.371 -2.346 6.506 1.00 62.84 415 GLY A C 1
ATOM 3437 O O . GLY A 1 415 ? -14.162 -2.545 6.429 1.00 62.84 415 GLY A O 1
ATOM 3438 N N . GLU A 1 416 ? -16.144 -2.994 7.379 1.00 68.06 416 GLU A N 1
ATOM 3439 C CA . GLU A 1 416 ? -15.691 -3.993 8.354 1.00 68.06 416 GLU A CA 1
ATOM 3440 C C . GLU A 1 416 ? -15.354 -5.334 7.683 1.00 68.06 416 GLU A C 1
ATOM 3442 O O . GLU A 1 416 ? -15.927 -6.383 7.984 1.00 68.06 416 GLU A O 1
ATOM 3447 N N . VAL A 1 417 ? -14.384 -5.309 6.765 1.00 74.00 417 VAL A N 1
ATOM 3448 C CA . VAL A 1 417 ? -13.973 -6.438 5.912 1.00 74.00 417 VAL A CA 1
ATOM 3449 C C . VAL A 1 417 ? -13.696 -7.703 6.724 1.00 74.00 417 VAL A C 1
ATOM 3451 O O . VAL A 1 417 ? -14.107 -8.795 6.334 1.00 74.00 417 VAL A O 1
ATOM 3454 N N . GLY A 1 418 ? -13.029 -7.562 7.875 1.00 70.25 418 GLY A N 1
ATOM 3455 C CA . GLY A 1 418 ? -12.736 -8.687 8.763 1.00 70.25 418 GLY A CA 1
ATOM 3456 C C . GLY A 1 418 ? -14.000 -9.372 9.284 1.00 70.25 418 GLY A C 1
ATOM 3457 O O . GLY A 1 418 ? -14.082 -10.596 9.244 1.00 70.25 418 GLY A O 1
ATOM 3458 N N . LYS A 1 419 ? -15.003 -8.592 9.705 1.00 72.25 419 LYS A N 1
ATOM 3459 C CA . LYS A 1 419 ? -16.274 -9.112 10.220 1.00 72.25 419 LYS A CA 1
ATOM 3460 C C . LYS A 1 419 ? -17.106 -9.755 9.112 1.00 72.25 419 LYS A C 1
ATOM 3462 O O . LYS A 1 419 ? -17.621 -10.851 9.311 1.00 72.25 419 LYS A O 1
ATOM 3467 N N . VAL A 1 420 ? -17.162 -9.133 7.931 1.00 79.88 420 VAL A N 1
ATOM 3468 C CA . VAL A 1 420 ? -17.836 -9.705 6.752 1.00 79.88 420 VAL A CA 1
ATOM 3469 C C . VAL A 1 420 ? -17.248 -11.066 6.394 1.00 79.88 420 VAL A C 1
ATOM 3471 O O . VAL A 1 420 ? -17.986 -12.045 6.302 1.00 79.88 420 VAL A O 1
ATOM 3474 N N . LYS A 1 421 ? -15.919 -11.145 6.222 1.00 78.25 421 LYS A N 1
ATOM 3475 C CA . LYS A 1 421 ? -15.248 -12.410 5.893 1.00 78.25 421 LYS A CA 1
ATOM 3476 C C . LYS A 1 421 ? -15.506 -13.455 6.966 1.00 78.25 421 LYS A C 1
ATOM 3478 O O . LYS A 1 421 ? -15.839 -14.581 6.619 1.00 78.25 421 LYS A O 1
ATOM 3483 N N . ASN A 1 422 ? -15.411 -13.072 8.239 1.00 76.06 422 ASN A N 1
ATOM 3484 C CA . ASN A 1 422 ? -15.620 -13.999 9.339 1.00 76.06 422 ASN A CA 1
ATOM 3485 C C . ASN A 1 422 ? -17.021 -14.623 9.303 1.00 76.06 422 ASN A C 1
ATOM 3487 O O . ASN A 1 422 ? -17.144 -15.837 9.178 1.00 76.06 422 ASN A O 1
ATOM 3491 N N . ILE A 1 423 ? -18.074 -13.797 9.298 1.00 77.81 423 ILE A N 1
ATOM 3492 C CA . ILE A 1 423 ? -19.465 -14.274 9.269 1.00 77.81 423 ILE A CA 1
ATOM 3493 C C . ILE A 1 423 ? -19.730 -15.123 8.015 1.00 77.81 423 ILE A C 1
ATOM 3495 O O . ILE A 1 423 ? -20.367 -16.171 8.097 1.00 77.81 423 ILE A O 1
ATOM 3499 N N . CYS A 1 424 ? -19.223 -14.715 6.850 1.00 82.94 424 CYS A N 1
ATOM 3500 C CA . CYS A 1 424 ? -19.382 -15.488 5.620 1.00 82.94 424 CYS A CA 1
ATOM 3501 C C . CYS A 1 424 ? -18.687 -16.860 5.688 1.00 82.94 424 CYS A C 1
ATOM 3503 O O . CYS A 1 424 ? -19.302 -17.869 5.341 1.00 82.94 424 CYS A O 1
ATOM 3505 N N . CYS A 1 425 ? -17.433 -16.921 6.147 1.00 76.94 425 CYS A N 1
ATOM 3506 C CA . CYS A 1 425 ? -16.695 -18.178 6.308 1.00 76.94 425 CYS A CA 1
ATOM 3507 C C . CYS A 1 425 ? -17.395 -19.106 7.302 1.00 76.94 425 CYS A C 1
ATOM 3509 O O . CYS A 1 425 ? -17.613 -20.278 7.004 1.00 76.94 425 CYS A O 1
ATOM 3511 N N . MET A 1 426 ? -17.841 -18.558 8.430 1.00 74.38 426 MET A N 1
ATOM 3512 C CA . MET A 1 426 ? -18.631 -19.288 9.410 1.00 74.38 426 MET A CA 1
ATOM 3513 C C . MET A 1 426 ? -19.890 -19.919 8.821 1.00 74.38 426 MET A C 1
ATOM 3515 O O . MET A 1 426 ? -20.196 -21.073 9.106 1.00 74.38 426 MET A O 1
ATOM 3519 N N . ILE A 1 427 ? -20.641 -19.172 8.009 1.00 78.25 427 ILE A N 1
ATOM 3520 C CA . ILE A 1 427 ? -21.848 -19.695 7.366 1.00 78.25 427 ILE A CA 1
ATOM 3521 C C . ILE A 1 427 ? -21.497 -20.885 6.460 1.00 78.25 427 ILE A C 1
ATOM 3523 O O . ILE A 1 427 ? -22.230 -21.868 6.461 1.00 78.25 427 ILE A O 1
ATOM 3527 N N . LEU A 1 428 ? -20.367 -20.847 5.742 1.00 76.56 428 LEU A N 1
ATOM 3528 C CA . LEU A 1 428 ? -19.902 -21.967 4.905 1.00 76.56 428 LEU A CA 1
ATOM 3529 C C . LEU A 1 428 ? -19.408 -23.186 5.707 1.00 76.56 428 LEU A C 1
ATOM 3531 O O . LEU A 1 428 ? -19.443 -24.319 5.206 1.00 76.56 428 LEU A O 1
ATOM 3535 N N . GLU A 1 429 ? -18.886 -22.961 6.911 1.00 71.31 429 GLU A N 1
ATOM 3536 C CA . GLU A 1 429 ? -18.368 -24.011 7.791 1.00 71.31 429 GLU A CA 1
ATOM 3537 C C . GLU A 1 429 ? -19.474 -24.695 8.594 1.00 71.31 429 GLU A C 1
ATOM 3539 O O . GLU A 1 429 ? -19.517 -25.925 8.638 1.00 71.31 429 GLU A O 1
ATOM 3544 N N . TYR A 1 430 ? -20.374 -23.909 9.187 1.00 67.62 430 TYR A N 1
ATOM 3545 C CA . TYR A 1 430 ? -21.352 -24.385 10.162 1.00 67.62 430 TYR A CA 1
ATOM 3546 C C . TYR A 1 430 ? -22.757 -24.584 9.587 1.00 67.62 430 TYR A C 1
ATOM 3548 O O . TYR A 1 430 ? -23.499 -25.414 10.102 1.00 67.62 430 TYR A O 1
ATOM 3556 N N . LEU A 1 431 ? -23.155 -23.882 8.522 1.00 66.38 431 LEU A N 1
ATOM 3557 C CA . LEU A 1 431 ? -24.476 -24.073 7.915 1.00 66.38 431 LEU A CA 1
ATOM 3558 C C . LEU A 1 431 ? -24.358 -24.905 6.633 1.00 66.38 431 LEU A C 1
ATOM 3560 O O . LEU A 1 431 ? -23.537 -24.625 5.757 1.00 66.38 431 LEU A O 1
ATOM 3564 N N . GLU A 1 432 ? -25.202 -25.933 6.489 1.00 61.19 432 GLU A N 1
ATOM 3565 C CA . GLU A 1 432 ? -25.285 -26.700 5.242 1.00 61.19 432 GLU A CA 1
ATOM 3566 C C . GLU A 1 432 ? -25.750 -25.784 4.099 1.00 61.19 432 GLU A C 1
ATOM 3568 O O . GLU A 1 432 ? -26.940 -25.550 3.885 1.00 61.19 432 GLU A O 1
ATOM 3573 N N . CYS A 1 433 ? -24.796 -25.286 3.313 1.00 61.38 433 CYS A N 1
ATOM 3574 C CA . CYS A 1 433 ? -25.029 -24.423 2.156 1.00 61.38 433 CYS A CA 1
ATOM 3575 C C . CYS A 1 433 ? -25.550 -25.194 0.926 1.00 61.38 433 CYS A C 1
ATOM 3577 O O . CYS A 1 433 ? -25.166 -24.911 -0.207 1.00 61.38 433 CYS A O 1
ATOM 3579 N N . SER A 1 434 ? -26.420 -26.184 1.129 1.00 62.62 434 SER A N 1
ATOM 3580 C CA . SER A 1 434 ? -26.917 -27.074 0.072 1.00 62.62 434 SER A CA 1
ATOM 3581 C C . SER A 1 434 ? -27.822 -26.365 -0.946 1.00 62.62 434 SER A C 1
ATOM 3583 O O . SER A 1 434 ? -27.910 -26.800 -2.094 1.00 62.62 434 SER A O 1
ATOM 3585 N N . ASN A 1 435 ? -28.453 -25.245 -0.571 1.00 75.19 435 ASN A N 1
ATOM 3586 C CA . ASN A 1 435 ? -29.264 -24.422 -1.470 1.00 75.19 435 ASN A CA 1
ATOM 3587 C C . ASN A 1 435 ? -28.540 -23.125 -1.868 1.00 75.19 435 ASN A C 1
ATOM 3589 O O . ASN A 1 435 ? -28.668 -22.099 -1.193 1.00 75.19 435 ASN A O 1
ATOM 3593 N N . ILE A 1 436 ? -27.845 -23.159 -3.011 1.00 80.38 436 ILE A N 1
ATOM 3594 C CA . ILE A 1 436 ? -27.086 -22.010 -3.528 1.00 80.38 436 ILE A CA 1
ATOM 3595 C C . ILE A 1 436 ? -27.960 -20.770 -3.738 1.00 80.38 436 ILE A C 1
ATOM 3597 O O . ILE A 1 436 ? -27.496 -19.655 -3.539 1.00 80.38 436 ILE A O 1
ATOM 3601 N N . ASP A 1 437 ? -29.243 -20.925 -4.074 1.00 79.50 437 ASP A N 1
ATOM 3602 C CA . ASP A 1 437 ? -30.125 -19.782 -4.321 1.00 79.50 437 ASP A CA 1
ATOM 3603 C C . ASP A 1 437 ? -30.428 -18.982 -3.043 1.00 79.50 437 ASP A C 1
ATOM 3605 O O . ASP A 1 437 ? -30.855 -17.830 -3.141 1.00 79.50 437 ASP A O 1
ATOM 3609 N N . ARG A 1 438 ? -30.198 -19.572 -1.860 1.00 79.12 438 ARG A N 1
ATOM 3610 C CA . ARG A 1 438 ? -30.301 -18.901 -0.556 1.00 79.12 438 ARG A CA 1
ATOM 3611 C C . ARG A 1 438 ? -28.956 -18.372 -0.051 1.00 79.12 438 ARG A C 1
ATOM 3613 O O . ARG A 1 438 ? -28.940 -17.350 0.625 1.00 79.12 438 ARG A O 1
ATOM 3620 N N . THR A 1 439 ? -27.846 -19.034 -0.377 1.00 83.94 439 THR A N 1
ATOM 3621 C CA . THR A 1 439 ? -26.511 -18.735 0.182 1.00 83.94 439 THR A CA 1
ATOM 3622 C C . THR A 1 439 ? -25.562 -18.034 -0.786 1.00 83.94 439 THR A C 1
ATOM 3624 O O . THR A 1 439 ? -24.461 -17.671 -0.385 1.00 83.94 439 THR A O 1
ATOM 3627 N N . TYR A 1 440 ? -25.962 -17.790 -2.042 1.00 87.81 440 TYR A N 1
ATOM 3628 C CA . TYR A 1 440 ? -25.077 -17.218 -3.065 1.00 87.81 440 TYR A CA 1
ATOM 3629 C C . TYR A 1 440 ? -24.397 -15.912 -2.617 1.00 87.81 440 TYR A C 1
ATOM 3631 O O . TYR A 1 440 ? -23.234 -15.699 -2.948 1.00 87.81 440 TYR A O 1
ATOM 3639 N N . TRP A 1 441 ? -25.089 -15.068 -1.841 1.00 90.19 441 TRP A N 1
ATOM 3640 C CA . TRP A 1 441 ? -24.571 -13.795 -1.338 1.00 90.19 441 TRP A CA 1
ATOM 3641 C C . TRP A 1 441 ? -23.279 -13.949 -0.521 1.00 90.19 441 TRP A C 1
ATOM 3643 O O . TRP A 1 441 ? -22.389 -13.109 -0.632 1.00 90.19 441 TRP A O 1
ATOM 3653 N N . VAL A 1 442 ? -23.133 -15.054 0.220 1.00 88.94 442 VAL A N 1
ATOM 3654 C CA . VAL A 1 442 ? -21.922 -15.390 0.986 1.00 88.94 442 VAL A CA 1
ATOM 3655 C C . VAL A 1 442 ? -20.719 -15.473 0.047 1.00 88.94 442 VAL A C 1
ATOM 3657 O O . VAL A 1 442 ? -19.684 -14.849 0.278 1.00 88.94 442 VAL A O 1
ATOM 3660 N N . PHE A 1 443 ? -20.885 -16.183 -1.072 1.00 88.19 443 PHE A N 1
ATOM 3661 C CA . PHE A 1 443 ? -19.852 -16.314 -2.095 1.00 88.19 443 PHE A CA 1
ATOM 3662 C C . PHE A 1 443 ? -19.574 -14.985 -2.799 1.00 88.19 443 PHE A C 1
ATOM 3664 O O . PHE A 1 443 ? -18.416 -14.690 -3.077 1.00 88.19 443 PHE A O 1
ATOM 3671 N N . VAL A 1 444 ? -20.597 -14.161 -3.055 1.00 90.44 444 VAL A N 1
ATOM 3672 C CA . VAL A 1 444 ? -20.414 -12.836 -3.675 1.00 90.44 444 VAL A CA 1
ATOM 3673 C C . VAL A 1 444 ? -19.484 -11.964 -2.831 1.00 90.44 444 VAL A C 1
ATOM 3675 O O . VAL A 1 444 ? -18.516 -11.426 -3.370 1.00 90.44 444 VAL A O 1
ATOM 3678 N N . TYR A 1 445 ? -19.726 -11.858 -1.521 1.00 90.44 445 TYR A N 1
ATOM 3679 C CA . TYR A 1 445 ? -18.875 -11.054 -0.639 1.00 90.44 445 TYR A CA 1
ATOM 3680 C C . TYR A 1 445 ? -17.470 -11.636 -0.481 1.00 90.44 445 TYR A C 1
ATOM 3682 O O . TYR A 1 445 ? -16.502 -10.880 -0.504 1.00 90.44 445 TYR A O 1
ATOM 3690 N N . LEU A 1 446 ? -17.325 -12.961 -0.369 1.00 87.81 446 LEU A N 1
ATOM 3691 C CA . LEU A 1 446 ? -16.001 -13.586 -0.264 1.00 87.81 446 LEU A CA 1
ATOM 3692 C C . LEU A 1 446 ? -15.174 -13.433 -1.550 1.00 87.81 446 LEU A C 1
ATOM 3694 O O . LEU A 1 446 ? -13.981 -13.154 -1.466 1.00 87.81 446 LEU A O 1
ATOM 3698 N N . ILE A 1 447 ? -15.794 -13.551 -2.731 1.00 87.56 447 ILE A N 1
ATOM 3699 C CA . ILE A 1 447 ? -15.130 -13.287 -4.019 1.00 87.56 447 ILE A CA 1
ATOM 3700 C C . ILE A 1 447 ? -14.727 -11.813 -4.112 1.00 87.56 447 ILE A C 1
ATOM 3702 O O . ILE A 1 447 ? -13.613 -11.503 -4.526 1.00 87.56 447 ILE A O 1
ATOM 3706 N N . TYR A 1 448 ? -15.611 -10.902 -3.700 1.00 86.38 448 TYR A N 1
ATOM 3707 C CA . TYR A 1 448 ? -15.320 -9.470 -3.687 1.00 86.38 448 TYR A CA 1
ATOM 3708 C C . TYR A 1 448 ? -14.130 -9.129 -2.770 1.00 86.38 448 TYR A C 1
ATOM 3710 O O . TYR A 1 448 ? -13.285 -8.313 -3.130 1.00 86.38 448 TYR A O 1
ATOM 3718 N N . LEU A 1 449 ? -14.043 -9.774 -1.602 1.00 86.06 449 LEU A N 1
ATOM 3719 C CA . LEU A 1 449 ? -13.040 -9.523 -0.558 1.00 86.06 449 LEU A CA 1
ATOM 3720 C C . LEU A 1 449 ? -11.852 -10.504 -0.598 1.00 86.06 449 LEU A C 1
ATOM 3722 O O . LEU A 1 449 ? -11.181 -10.726 0.414 1.00 86.06 449 LEU A O 1
ATOM 3726 N N . LEU A 1 450 ? -11.584 -11.104 -1.758 1.00 85.12 450 LEU A N 1
ATOM 3727 C CA . LEU A 1 450 ? -10.520 -12.089 -1.934 1.00 85.12 450 LEU A CA 1
ATOM 3728 C C . LEU A 1 450 ? -9.130 -11.452 -1.726 1.00 85.12 450 LEU A C 1
ATOM 3730 O O . LEU A 1 450 ? -8.728 -10.589 -2.510 1.00 85.12 450 LEU A O 1
ATOM 3734 N N . ASP A 1 451 ? -8.369 -11.873 -0.709 1.00 82.25 451 ASP A N 1
ATOM 3735 C CA . ASP A 1 451 ? -6.978 -11.424 -0.477 1.00 82.25 451 ASP A CA 1
ATOM 3736 C C . ASP A 1 451 ? -5.966 -12.568 -0.336 1.00 82.25 451 ASP A C 1
ATOM 3738 O O . ASP A 1 451 ? -4.755 -12.317 -0.355 1.00 82.25 451 ASP A O 1
ATOM 3742 N N . SER A 1 452 ? -6.431 -13.817 -0.251 1.00 78.94 452 SER A N 1
ATOM 3743 C CA . SER A 1 452 ? -5.582 -14.994 -0.102 1.00 78.94 452 SER A CA 1
ATOM 3744 C C . SER A 1 452 ? -6.091 -16.210 -0.885 1.00 78.94 452 SER A C 1
ATOM 3746 O O . SER A 1 452 ? -7.238 -16.288 -1.320 1.00 78.94 452 SER A O 1
ATOM 3748 N N . GLU A 1 453 ? -5.221 -17.206 -1.043 1.00 76.00 453 GLU A N 1
ATOM 3749 C CA . GLU A 1 453 ? -5.589 -18.500 -1.633 1.00 76.00 453 GLU A CA 1
ATOM 3750 C C . GLU A 1 453 ? -6.441 -19.358 -0.712 1.00 76.00 453 GLU A C 1
ATOM 3752 O O . GLU A 1 453 ? -7.229 -20.165 -1.188 1.00 76.00 453 GLU A O 1
ATOM 3757 N N . GLN A 1 454 ? -6.300 -19.187 0.601 1.00 75.88 454 GLN A N 1
ATOM 3758 C CA . GLN A 1 454 ? -7.124 -19.912 1.557 1.00 75.88 454 GLN A CA 1
ATOM 3759 C C . GLN A 1 454 ? -8.597 -19.525 1.394 1.00 75.88 454 GLN A C 1
ATOM 3761 O O . GLN A 1 454 ? -9.455 -20.405 1.383 1.00 75.88 454 GLN A O 1
ATOM 3766 N N . ASP A 1 455 ? -8.873 -18.240 1.149 1.00 74.69 455 ASP A N 1
ATOM 3767 C CA . ASP A 1 455 ? -10.222 -17.773 0.818 1.00 74.69 455 ASP A CA 1
ATOM 3768 C C . ASP A 1 455 ? -10.730 -18.406 -0.484 1.00 74.69 455 ASP A C 1
ATOM 3770 O O . ASP A 1 455 ? -11.858 -18.889 -0.549 1.00 74.69 455 ASP A O 1
ATOM 3774 N N . TYR A 1 456 ? -9.889 -18.447 -1.524 1.00 80.56 456 TYR A N 1
ATOM 3775 C CA . TYR A 1 456 ? -10.257 -19.049 -2.806 1.00 80.56 456 TYR A CA 1
ATOM 3776 C C . TYR A 1 456 ? -10.537 -20.557 -2.681 1.00 80.56 456 TYR A C 1
ATOM 3778 O O . TYR A 1 456 ? -11.506 -21.060 -3.255 1.00 80.56 456 TYR A O 1
ATOM 3786 N N . ARG A 1 457 ? -9.723 -21.293 -1.917 1.00 79.56 457 ARG A N 1
ATOM 3787 C CA . ARG A 1 457 ? -9.938 -22.725 -1.652 1.00 79.56 457 ARG A CA 1
ATOM 3788 C C . ARG A 1 457 ? -11.250 -22.963 -0.924 1.00 79.56 457 ARG A C 1
ATOM 3790 O O . ARG A 1 457 ? -12.039 -23.782 -1.380 1.00 79.56 457 ARG A O 1
ATOM 3797 N N . LEU A 1 458 ? -11.529 -22.178 0.117 1.00 76.75 458 LEU A N 1
ATOM 3798 C CA . LEU A 1 458 ? -12.794 -22.255 0.843 1.00 76.75 458 LEU A CA 1
ATOM 3799 C C . LEU A 1 458 ? -13.997 -22.048 -0.092 1.00 76.75 458 LEU A C 1
ATOM 3801 O O . LEU A 1 458 ? -14.957 -22.814 -0.042 1.00 76.75 458 LEU A O 1
ATOM 3805 N N . ILE A 1 459 ? -13.928 -21.053 -0.983 1.00 79.38 459 ILE A N 1
ATOM 3806 C CA . ILE A 1 459 ? -14.966 -20.786 -1.989 1.00 79.38 459 ILE A CA 1
ATOM 3807 C C . ILE A 1 459 ? -15.102 -21.972 -2.958 1.00 79.38 459 ILE A C 1
ATOM 3809 O O . ILE A 1 459 ? -16.205 -22.467 -3.182 1.00 79.38 459 ILE A O 1
ATOM 3813 N N . SER A 1 460 ? -13.994 -22.432 -3.541 1.00 77.50 460 SER A N 1
ATOM 3814 C CA . SER A 1 460 ? -14.003 -23.440 -4.611 1.00 77.50 460 SER A CA 1
ATOM 3815 C C . SER A 1 460 ? -14.380 -24.849 -4.141 1.00 77.50 460 SER A C 1
ATOM 3817 O O . SER A 1 460 ? -15.055 -25.560 -4.883 1.00 77.50 460 SER A O 1
ATOM 3819 N N . GLU A 1 461 ? -14.020 -25.245 -2.918 1.00 76.94 461 GLU A N 1
ATOM 3820 C CA . GLU A 1 461 ? -14.357 -26.559 -2.348 1.00 76.94 461 GLU A CA 1
ATOM 3821 C C . GLU A 1 461 ? -15.827 -26.665 -1.910 1.00 76.94 461 GLU A C 1
ATOM 3823 O O . GLU A 1 461 ? -16.390 -27.761 -1.876 1.00 76.94 461 GLU A O 1
ATOM 3828 N N . LYS A 1 462 ? -16.465 -25.536 -1.574 1.00 71.56 462 LYS A N 1
ATOM 3829 C CA . LYS A 1 462 ? -17.818 -25.492 -0.992 1.00 71.56 462 LYS A CA 1
ATOM 3830 C C . LYS A 1 462 ? -18.936 -25.210 -1.998 1.00 71.56 462 LYS A C 1
ATOM 3832 O O . LYS A 1 462 ? -20.109 -25.294 -1.633 1.00 71.56 462 LYS A O 1
ATOM 3837 N N . ILE A 1 463 ? -18.621 -24.898 -3.256 1.00 68.38 463 ILE A N 1
ATOM 3838 C CA . ILE A 1 463 ? -19.646 -24.654 -4.278 1.00 68.38 463 ILE A CA 1
ATOM 3839 C C . ILE A 1 463 ? -20.166 -25.982 -4.824 1.00 68.38 463 ILE A C 1
ATOM 3841 O O . ILE A 1 463 ? -19.500 -26.670 -5.595 1.00 68.38 463 ILE A O 1
ATOM 3845 N N . ASN A 1 464 ? -21.406 -26.314 -4.460 1.00 64.38 464 ASN A N 1
ATOM 3846 C CA . ASN A 1 464 ? -22.164 -27.368 -5.120 1.00 64.38 464 ASN A CA 1
ATOM 3847 C C . ASN A 1 464 ? -22.992 -26.774 -6.272 1.00 64.38 464 ASN A C 1
ATOM 3849 O O . ASN A 1 464 ? -23.688 -25.770 -6.126 1.00 64.38 464 ASN A O 1
ATOM 3853 N N . PHE A 1 465 ? -22.892 -27.383 -7.447 1.00 62.12 465 PHE A N 1
ATOM 3854 C CA . PHE A 1 465 ? -23.173 -26.749 -8.738 1.00 62.12 465 PHE A CA 1
ATOM 3855 C C . PHE A 1 465 ? -24.646 -26.735 -9.184 1.00 62.12 465 PHE A C 1
ATOM 3857 O O . PHE A 1 465 ? -24.942 -26.509 -10.359 1.00 62.12 465 PHE A O 1
ATOM 3864 N N . SER A 1 466 ? -25.595 -26.971 -8.280 1.00 65.25 466 SER A N 1
ATOM 3865 C CA . SER A 1 466 ? -27.022 -27.025 -8.613 1.00 65.25 466 SER A CA 1
ATOM 3866 C C . SER A 1 466 ? -27.735 -25.706 -8.309 1.00 65.25 466 SER A C 1
ATOM 3868 O O . SER A 1 466 ? -27.776 -25.292 -7.157 1.00 65.25 466 SER A O 1
ATOM 3870 N N . GLY A 1 467 ? -28.354 -25.078 -9.314 1.00 73.44 467 GLY A N 1
ATOM 3871 C CA . GLY A 1 467 ? -29.191 -23.879 -9.148 1.00 73.44 467 GLY A CA 1
ATOM 3872 C C . GLY A 1 467 ? -28.879 -22.770 -10.157 1.00 73.44 467 GLY A C 1
ATOM 3873 O O . GLY A 1 467 ? -27.914 -22.857 -10.918 1.00 73.44 467 GLY A O 1
ATOM 3874 N N . ARG A 1 468 ? -29.694 -21.705 -10.171 1.00 80.94 468 ARG A N 1
ATOM 3875 C CA . ARG A 1 468 ? -29.543 -20.571 -11.114 1.00 80.94 468 ARG A CA 1
ATOM 3876 C C . ARG A 1 468 ? -28.283 -19.749 -10.825 1.00 80.94 468 ARG A C 1
ATOM 3878 O O . ARG A 1 468 ? -27.600 -19.348 -11.763 1.00 80.94 468 ARG A O 1
ATOM 3885 N N . TYR A 1 469 ? -27.936 -19.552 -9.550 1.00 87.19 469 TYR A N 1
ATOM 3886 C CA . TYR A 1 469 ? -26.699 -18.863 -9.157 1.00 87.19 469 TYR A CA 1
ATOM 3887 C C . TYR A 1 469 ? -25.451 -19.750 -9.286 1.00 87.19 469 TYR A C 1
ATOM 3889 O O . TYR A 1 469 ? -24.351 -19.227 -9.443 1.00 87.19 469 TYR A O 1
ATOM 3897 N N . GLY A 1 470 ? -25.613 -21.080 -9.303 1.00 86.19 470 GLY A N 1
ATOM 3898 C CA . GLY A 1 470 ? -24.502 -22.025 -9.457 1.00 86.19 470 GLY A CA 1
ATOM 3899 C C . GLY A 1 470 ? -23.726 -21.828 -10.763 1.00 86.19 470 GLY A C 1
ATOM 3900 O O . GLY A 1 470 ? -22.501 -21.781 -10.742 1.00 86.19 470 GLY A O 1
ATOM 3901 N N . VAL A 1 471 ? -24.425 -21.619 -11.887 1.00 86.75 471 VAL A N 1
ATOM 3902 C CA . VAL A 1 471 ? -23.788 -21.377 -13.200 1.00 86.75 471 VAL A CA 1
ATOM 3903 C C . VAL A 1 471 ? -23.066 -20.024 -13.253 1.00 86.75 471 VAL A C 1
ATOM 3905 O O . VAL A 1 471 ? -22.009 -19.917 -13.869 1.00 86.75 471 VAL A O 1
ATOM 3908 N N . LEU A 1 472 ? -23.598 -18.992 -12.586 1.00 87.88 472 LEU A N 1
ATOM 3909 C CA . LEU A 1 472 ? -22.929 -17.688 -12.483 1.00 87.88 472 LEU A CA 1
ATOM 3910 C C . LEU A 1 472 ? -21.631 -17.787 -11.675 1.00 87.88 472 LEU A C 1
ATOM 3912 O O . LEU A 1 472 ? -20.596 -17.300 -12.119 1.00 87.88 472 LEU A O 1
ATOM 3916 N N . LEU A 1 473 ? -21.677 -18.440 -10.513 1.00 88.75 473 LEU A N 1
ATOM 3917 C CA . LEU A 1 473 ? -20.504 -18.619 -9.657 1.00 88.75 473 LEU A CA 1
ATOM 3918 C C . LEU A 1 473 ? -19.448 -19.517 -10.319 1.00 88.75 473 LEU A C 1
ATOM 3920 O O . LEU A 1 473 ? -18.263 -19.199 -10.251 1.00 88.75 473 LEU A O 1
ATOM 3924 N N . GLN A 1 474 ? -19.863 -20.569 -11.038 1.00 88.00 474 GLN A N 1
ATOM 3925 C CA . GLN A 1 474 ? -18.974 -21.362 -11.900 1.00 88.00 474 GLN A CA 1
ATOM 3926 C C . GLN A 1 474 ? -18.247 -20.496 -12.921 1.00 88.00 474 GLN A C 1
ATOM 3928 O O . GLN A 1 474 ? -17.035 -20.619 -13.071 1.00 88.00 474 GLN A O 1
ATOM 3933 N N . LEU A 1 475 ? -18.975 -19.613 -13.608 1.00 88.62 475 LEU A N 1
ATOM 3934 C CA . LEU A 1 475 ? -18.389 -18.739 -14.614 1.00 88.62 475 LEU A CA 1
ATOM 3935 C C . LEU A 1 475 ? -17.380 -17.762 -13.996 1.00 88.62 475 LEU A C 1
ATOM 3937 O O . LEU A 1 475 ? -16.296 -17.587 -14.541 1.00 88.62 475 LEU A O 1
ATOM 3941 N N . VAL A 1 476 ? -17.694 -17.171 -12.839 1.00 89.00 476 VAL A N 1
ATOM 3942 C CA . VAL A 1 476 ? -16.759 -16.294 -12.112 1.00 89.00 476 VAL A CA 1
ATOM 3943 C C . VAL A 1 476 ? -15.500 -17.054 -11.682 1.00 89.00 476 VAL A C 1
ATOM 3945 O O . VAL A 1 476 ? -14.395 -16.538 -11.828 1.00 89.00 476 VAL A O 1
ATOM 3948 N N . ILE A 1 477 ? -15.634 -18.298 -11.219 1.00 87.56 477 ILE A N 1
ATOM 3949 C CA . ILE A 1 477 ? -14.487 -19.145 -10.859 1.00 87.56 477 ILE A CA 1
ATOM 3950 C C . ILE A 1 477 ? -13.673 -19.548 -12.087 1.00 87.56 477 ILE A C 1
ATOM 3952 O O . ILE A 1 477 ? -12.444 -19.529 -12.036 1.00 87.56 477 ILE A O 1
ATOM 3956 N N . ALA A 1 478 ? -14.326 -19.881 -13.200 1.00 86.62 478 ALA A N 1
ATOM 3957 C CA . ALA A 1 478 ? -13.651 -20.180 -14.458 1.00 86.62 478 ALA A CA 1
ATOM 3958 C C . ALA A 1 478 ? -12.842 -18.971 -14.956 1.00 86.62 478 ALA A C 1
ATOM 3960 O O . ALA A 1 478 ? -11.694 -19.137 -15.370 1.00 86.62 478 ALA A O 1
ATOM 3961 N N . LEU A 1 479 ? -13.401 -17.759 -14.830 1.00 86.06 479 LEU A N 1
ATOM 3962 C CA . LEU A 1 479 ? -12.714 -16.501 -15.136 1.00 86.06 479 LEU A CA 1
ATOM 3963 C C . LEU A 1 479 ? -11.510 -16.284 -14.218 1.00 86.06 479 LEU A C 1
ATOM 3965 O O . LEU A 1 479 ? -10.411 -16.048 -14.707 1.00 86.06 479 LEU A O 1
ATOM 3969 N N . LEU A 1 480 ? -11.680 -16.440 -12.902 1.00 84.31 480 LEU A N 1
ATOM 3970 C CA . LEU A 1 480 ? -10.579 -16.354 -11.936 1.00 84.31 480 LEU A CA 1
ATOM 3971 C C . LEU A 1 480 ? -9.465 -17.375 -12.229 1.00 84.31 480 LEU A C 1
ATOM 3973 O O . LEU A 1 480 ? -8.290 -17.081 -12.045 1.00 84.31 480 LEU A O 1
ATOM 3977 N N . ASN A 1 481 ? -9.806 -18.565 -12.722 1.00 81.62 481 ASN A N 1
ATOM 3978 C CA . ASN A 1 481 ? -8.832 -19.595 -13.096 1.00 81.62 481 ASN A CA 1
ATOM 3979 C C . ASN A 1 481 ? -8.226 -19.426 -14.490 1.00 81.62 481 ASN A C 1
ATOM 3981 O O . ASN A 1 481 ? -7.374 -20.248 -14.865 1.00 81.62 481 ASN A O 1
ATOM 3985 N N . ASN A 1 482 ? -8.676 -18.409 -15.231 1.00 79.25 482 ASN A N 1
ATOM 3986 C CA . ASN A 1 482 ? -8.328 -18.153 -16.621 1.00 79.25 482 ASN A CA 1
ATOM 3987 C C . ASN A 1 482 ? -8.510 -19.411 -17.502 1.00 79.25 482 ASN A C 1
ATOM 3989 O O . ASN A 1 482 ? -7.635 -19.779 -18.287 1.00 79.25 482 ASN A O 1
ATOM 3993 N N . ASP A 1 483 ? -9.620 -20.137 -17.307 1.00 83.56 483 ASP A N 1
ATOM 3994 C CA . ASP A 1 483 ? -9.964 -21.339 -18.078 1.00 83.56 483 ASP A CA 1
ATOM 3995 C C . ASP A 1 483 ? -10.946 -20.985 -19.199 1.00 83.56 483 ASP A C 1
ATOM 3997 O O . ASP A 1 483 ? -12.162 -20.955 -19.001 1.00 83.56 483 ASP A O 1
ATOM 4001 N N . GLU A 1 484 ? -10.418 -20.699 -20.391 1.00 80.81 484 GLU A N 1
ATOM 4002 C CA . GLU A 1 484 ? -11.229 -20.276 -21.539 1.00 80.81 484 GLU A CA 1
ATOM 4003 C C . GLU A 1 484 ? -12.299 -21.306 -21.931 1.00 80.81 484 GLU A C 1
ATOM 4005 O O . GLU A 1 484 ? -13.417 -20.932 -22.299 1.00 80.81 484 GLU A O 1
ATOM 4010 N N . LYS A 1 485 ? -11.984 -22.606 -21.837 1.00 84.69 485 LYS A N 1
ATOM 4011 C CA . LYS A 1 485 ? -12.912 -23.677 -22.228 1.00 84.69 485 LYS A CA 1
ATOM 4012 C C . LYS A 1 485 ? -14.081 -23.747 -21.259 1.00 84.69 485 LYS A C 1
ATOM 4014 O O . LYS A 1 485 ? -15.233 -23.765 -21.697 1.00 84.69 485 LYS A O 1
ATOM 4019 N N . GLU A 1 486 ? -13.792 -23.749 -19.961 1.00 85.44 486 GLU A N 1
ATOM 4020 C CA . GLU A 1 486 ? -14.831 -23.778 -18.932 1.00 85.44 486 GLU A CA 1
ATOM 4021 C C . GLU A 1 486 ? -15.656 -22.484 -18.944 1.00 85.44 486 GLU A C 1
ATOM 4023 O O . GLU A 1 486 ? -16.886 -22.536 -18.851 1.00 85.44 486 GLU A O 1
ATOM 4028 N N . CYS A 1 487 ? -15.015 -21.330 -19.178 1.00 86.06 487 CYS A N 1
ATOM 4029 C CA . CYS A 1 487 ? -15.704 -20.054 -19.377 1.00 86.06 487 CYS A CA 1
ATOM 4030 C C . CYS A 1 487 ? -16.711 -20.140 -20.525 1.00 86.06 487 CYS A C 1
ATOM 4032 O O . CYS A 1 487 ? -17.859 -19.732 -20.368 1.00 86.06 487 CYS A O 1
ATOM 4034 N N . GLN A 1 488 ? -16.315 -20.689 -21.675 1.00 84.62 488 GLN A N 1
ATOM 4035 C CA . GLN A 1 488 ? -17.194 -20.780 -22.838 1.00 84.62 488 GLN A CA 1
ATOM 4036 C C . GLN A 1 488 ? -18.378 -21.731 -22.605 1.00 84.62 488 GLN A C 1
ATOM 4038 O O . GLN A 1 488 ? -19.509 -21.426 -22.995 1.00 84.62 488 GLN A O 1
ATOM 4043 N N . ILE A 1 489 ? -18.150 -22.856 -21.921 1.00 87.75 489 ILE A N 1
ATOM 4044 C CA . ILE A 1 489 ? -19.218 -23.779 -21.507 1.00 87.75 489 ILE A CA 1
ATOM 4045 C C . ILE A 1 489 ? -20.204 -23.067 -20.575 1.00 87.75 489 ILE A C 1
ATOM 4047 O O . ILE A 1 489 ? -21.420 -23.140 -20.786 1.00 87.75 489 ILE A O 1
ATOM 4051 N N . CYS A 1 490 ? -19.697 -22.361 -19.565 1.00 87.75 490 CYS A N 1
ATOM 4052 C CA . CYS A 1 490 ? -20.519 -21.660 -18.587 1.00 87.75 490 CYS A CA 1
ATOM 4053 C C . CYS A 1 490 ? -21.276 -20.474 -19.201 1.00 87.75 490 CYS A C 1
ATOM 4055 O O . CYS A 1 490 ? -22.454 -20.299 -18.896 1.00 87.75 490 CYS A O 1
ATOM 4057 N N . TRP A 1 491 ? -20.670 -19.725 -20.128 1.00 87.69 491 TRP A N 1
ATOM 4058 C CA . TRP A 1 491 ? -21.341 -18.671 -20.897 1.00 87.69 491 TRP A CA 1
ATOM 4059 C C . TRP A 1 491 ? -22.530 -19.210 -21.690 1.00 87.69 491 TRP A C 1
ATOM 4061 O O . TRP A 1 491 ? -23.638 -18.681 -21.589 1.00 87.69 491 TRP A O 1
ATOM 4071 N N . ASN A 1 492 ? -22.333 -20.306 -22.428 1.00 87.00 492 ASN A N 1
ATOM 4072 C CA . ASN A 1 492 ? -23.407 -20.935 -23.192 1.00 87.00 492 ASN A CA 1
ATOM 4073 C C . ASN A 1 492 ? -24.547 -21.405 -22.276 1.00 87.00 492 ASN A C 1
ATOM 4075 O O . ASN A 1 492 ? -25.715 -21.162 -22.578 1.00 87.00 492 ASN A O 1
ATOM 4079 N N . LYS A 1 493 ? -24.225 -22.016 -21.127 1.00 87.38 493 LYS A N 1
ATOM 4080 C CA . LYS A 1 493 ? -25.223 -22.406 -20.118 1.00 87.38 493 LYS A CA 1
ATOM 4081 C C . LYS A 1 493 ? -25.956 -21.193 -19.545 1.00 87.38 493 LYS A C 1
ATOM 4083 O O . LYS A 1 493 ? -27.184 -21.211 -19.506 1.00 87.38 493 LYS A O 1
ATOM 4088 N N . LEU A 1 494 ? -25.244 -20.134 -19.158 1.00 86.56 494 LEU A N 1
ATOM 4089 C CA . LEU A 1 494 ? -25.828 -18.907 -18.608 1.00 86.56 494 LEU A CA 1
ATOM 4090 C C . LEU A 1 494 ? -26.849 -18.301 -19.571 1.00 86.56 494 LEU A C 1
ATOM 4092 O O . LEU A 1 494 ? -27.949 -17.936 -19.162 1.00 86.56 494 LEU A O 1
ATOM 4096 N N . LEU A 1 495 ? -26.527 -18.272 -20.865 1.00 84.31 495 LEU A N 1
ATOM 4097 C CA . LEU A 1 495 ? -27.437 -17.778 -21.892 1.00 84.31 495 LEU A CA 1
ATOM 4098 C C . LEU A 1 495 ? -28.698 -18.653 -22.032 1.00 84.31 495 LEU A C 1
ATOM 4100 O O . LEU A 1 495 ? -29.722 -18.150 -22.483 1.00 84.31 495 LEU A O 1
ATOM 4104 N N . THR A 1 496 ? -28.699 -19.924 -21.633 1.00 84.62 496 THR A N 1
ATOM 4105 C CA . THR A 1 496 ? -29.925 -20.754 -21.643 1.00 84.62 496 THR A CA 1
ATOM 4106 C C . THR A 1 496 ? -30.827 -20.555 -20.418 1.00 84.62 496 THR A C 1
ATOM 4108 O O . THR A 1 496 ? -31.988 -20.966 -20.446 1.00 84.62 496 THR A O 1
ATOM 4111 N N . ILE A 1 497 ? -30.336 -19.910 -19.354 1.00 84.56 497 ILE A N 1
ATOM 4112 C CA . ILE A 1 497 ? -31.096 -19.678 -18.118 1.00 84.56 497 ILE A CA 1
ATOM 4113 C C . ILE A 1 497 ? -32.079 -18.517 -18.308 1.00 84.56 497 ILE A C 1
ATOM 4115 O O . ILE A 1 497 ? -31.776 -17.506 -18.941 1.00 84.56 497 ILE A O 1
ATOM 4119 N N . ASN A 1 498 ? -33.267 -18.630 -17.707 1.00 82.50 498 ASN A N 1
ATOM 4120 C CA . ASN A 1 498 ? -34.201 -17.511 -17.626 1.00 82.50 498 ASN A CA 1
ATOM 4121 C C . ASN A 1 498 ? -33.701 -16.466 -16.609 1.00 82.50 498 ASN A C 1
ATOM 4123 O O . ASN A 1 498 ? -33.936 -16.594 -15.404 1.00 82.50 498 ASN A O 1
ATOM 4127 N N . LEU A 1 499 ? -33.044 -15.420 -17.115 1.00 80.00 499 LEU A N 1
ATOM 4128 C CA . LEU A 1 499 ? -32.433 -14.353 -16.316 1.00 80.00 499 LEU A CA 1
ATOM 4129 C C . LEU A 1 499 ? -33.457 -13.469 -15.571 1.00 80.00 499 LEU A C 1
ATOM 4131 O O . LEU A 1 499 ? -33.099 -12.771 -14.624 1.00 80.00 499 LEU A O 1
ATOM 4135 N N . MET A 1 500 ? -34.746 -13.530 -15.929 1.00 78.56 500 MET A N 1
ATOM 4136 C CA . MET A 1 500 ? -35.815 -12.804 -15.224 1.00 78.56 500 MET A CA 1
ATOM 4137 C C . MET A 1 500 ? -36.113 -13.384 -13.844 1.00 78.56 500 MET A C 1
ATOM 4139 O O . MET A 1 500 ? -36.751 -12.731 -13.021 1.00 78.56 500 MET A O 1
ATOM 4143 N N . LYS A 1 501 ? -35.664 -14.615 -13.582 1.00 81.75 501 LYS A N 1
ATOM 4144 C CA . LYS A 1 501 ? -35.886 -15.280 -12.303 1.00 81.75 501 LYS A CA 1
ATOM 4145 C C . LYS A 1 501 ? -34.860 -14.901 -11.240 1.00 81.75 501 LYS A C 1
ATOM 4147 O O . LYS A 1 501 ? -35.034 -15.376 -10.134 1.00 81.75 501 LYS A O 1
ATOM 4152 N N . PHE A 1 502 ? -33.810 -14.126 -11.511 1.00 85.19 502 PHE A N 1
ATOM 4153 C CA . PHE A 1 502 ? -32.854 -13.726 -10.465 1.00 85.19 502 PHE A CA 1
ATOM 4154 C C . PHE A 1 502 ? -33.468 -12.742 -9.458 1.00 85.19 502 PHE A C 1
ATOM 4156 O O . PHE A 1 502 ? -34.402 -12.007 -9.787 1.00 85.19 502 PHE A O 1
ATOM 4163 N N . ASN A 1 503 ? -32.953 -12.739 -8.227 1.00 84.50 503 ASN A N 1
ATOM 4164 C CA . ASN A 1 503 ? -33.429 -11.833 -7.187 1.00 84.50 503 ASN A CA 1
ATOM 4165 C C . ASN A 1 503 ? -33.088 -10.372 -7.539 1.00 84.50 503 ASN A C 1
ATOM 4167 O O . ASN A 1 503 ? -32.137 -10.086 -8.269 1.00 84.50 503 ASN A O 1
ATOM 4171 N N . LYS A 1 504 ? -33.887 -9.434 -7.023 1.00 86.19 504 LYS A N 1
ATOM 4172 C CA . LYS A 1 504 ? -33.693 -7.987 -7.207 1.00 86.19 504 LYS A CA 1
ATOM 4173 C C . LYS A 1 504 ? -33.045 -7.371 -5.966 1.00 86.19 504 LYS A C 1
ATOM 4175 O O . LYS A 1 504 ? -33.655 -6.549 -5.292 1.00 86.19 504 LYS A O 1
ATOM 4180 N N . ASP A 1 505 ? -31.832 -7.804 -5.662 1.00 86.19 505 ASP A N 1
ATOM 4181 C CA . ASP A 1 505 ? -31.046 -7.381 -4.501 1.00 86.19 505 ASP A CA 1
ATOM 4182 C C . ASP A 1 505 ? -29.659 -6.847 -4.923 1.00 86.19 505 ASP A C 1
ATOM 4184 O O . ASP A 1 505 ? -29.277 -6.865 -6.104 1.00 86.19 505 ASP A O 1
ATOM 4188 N N . SER A 1 506 ? -28.925 -6.281 -3.962 1.00 84.88 506 SER A N 1
ATOM 4189 C CA . SER A 1 506 ? -27.579 -5.723 -4.157 1.00 84.88 506 SER A CA 1
ATOM 4190 C C . SER A 1 506 ? -26.553 -6.790 -4.516 1.00 84.88 506 SER A C 1
ATOM 4192 O O . SER A 1 506 ? -25.673 -6.534 -5.337 1.00 84.88 506 SER A O 1
ATOM 4194 N N . GLU A 1 507 ? -26.680 -7.992 -3.966 1.00 90.31 507 GLU A N 1
ATOM 4195 C CA . GLU A 1 507 ? -25.702 -9.064 -4.141 1.00 90.31 507 GLU A CA 1
ATOM 4196 C C . GLU A 1 507 ? -25.794 -9.666 -5.541 1.00 90.31 507 GLU A C 1
ATOM 4198 O O . GLU A 1 507 ? -24.767 -9.936 -6.163 1.00 90.31 507 GLU A O 1
ATOM 4203 N N . THR A 1 508 ? -27.005 -9.790 -6.102 1.00 90.25 508 THR A N 1
ATOM 4204 C CA . THR A 1 508 ? -27.173 -10.165 -7.511 1.00 90.25 508 THR A CA 1
ATOM 4205 C C . THR A 1 508 ? -26.526 -9.122 -8.422 1.00 90.25 508 THR A C 1
ATOM 4207 O O . THR A 1 508 ? -25.777 -9.483 -9.331 1.00 90.25 508 THR A O 1
ATOM 4210 N N . ARG A 1 509 ? -26.753 -7.821 -8.175 1.00 89.56 509 ARG A N 1
ATOM 4211 C CA . ARG A 1 509 ? -26.094 -6.744 -8.942 1.00 89.56 509 ARG A CA 1
ATOM 4212 C C . ARG A 1 509 ? -24.575 -6.836 -8.855 1.00 89.56 509 ARG A C 1
ATOM 4214 O O . ARG A 1 509 ? -23.905 -6.720 -9.879 1.00 89.56 509 ARG A O 1
ATOM 4221 N N . LEU A 1 510 ? -24.054 -7.067 -7.653 1.00 89.56 510 LEU A N 1
ATOM 4222 C CA . LEU A 1 510 ? -22.626 -7.174 -7.401 1.00 89.56 510 LEU A CA 1
ATOM 4223 C C . LEU A 1 510 ? -22.012 -8.383 -8.115 1.00 89.56 510 LEU A C 1
ATOM 4225 O O . LEU A 1 510 ? -20.990 -8.235 -8.777 1.00 89.56 510 LEU A O 1
ATOM 4229 N N . LEU A 1 511 ? -22.667 -9.546 -8.076 1.00 91.38 511 LEU A N 1
ATOM 4230 C CA . LEU A 1 511 ? -22.223 -10.748 -8.784 1.00 91.38 511 LEU A CA 1
ATOM 4231 C C . LEU A 1 511 ? -22.141 -10.530 -10.300 1.00 91.38 511 LEU A C 1
ATOM 4233 O O . LEU A 1 511 ? -21.141 -10.883 -10.922 1.00 91.38 511 LEU A O 1
ATOM 4237 N N . PHE A 1 512 ? -23.169 -9.922 -10.900 1.00 91.00 512 PHE A N 1
ATOM 4238 C CA . PHE A 1 512 ? -23.136 -9.584 -12.325 1.00 91.00 512 PHE A CA 1
ATOM 4239 C C . PHE A 1 512 ? -22.092 -8.502 -12.641 1.00 91.00 512 PHE A C 1
ATOM 4241 O O . PHE A 1 512 ? -21.478 -8.558 -13.704 1.00 91.00 512 PHE A O 1
ATOM 4248 N N . SER A 1 513 ? -21.845 -7.552 -11.731 1.00 89.31 513 SER A N 1
ATOM 4249 C CA . SER A 1 513 ? -20.751 -6.580 -11.876 1.00 89.31 513 SER A CA 1
ATOM 4250 C C . SER A 1 513 ? -19.396 -7.280 -11.918 1.00 89.31 513 SER A C 1
ATOM 4252 O O . SER A 1 513 ? -18.646 -7.055 -12.860 1.00 89.31 513 SER A O 1
ATOM 4254 N N . ILE A 1 514 ? -19.117 -8.172 -10.958 1.00 90.06 514 ILE A N 1
ATOM 4255 C CA . ILE A 1 514 ? -17.879 -8.968 -10.894 1.00 90.06 514 ILE A CA 1
ATOM 4256 C C . ILE A 1 514 ? -17.714 -9.790 -12.175 1.00 90.06 514 ILE A C 1
ATOM 4258 O O . ILE A 1 514 ? -16.635 -9.812 -12.766 1.00 90.06 514 ILE A O 1
ATOM 4262 N N . LEU A 1 515 ? -18.795 -10.426 -12.640 1.00 90.00 515 LEU A N 1
ATOM 4263 C CA . LEU A 1 515 ? -18.796 -11.185 -13.885 1.00 90.00 515 LEU A CA 1
ATOM 4264 C C . LEU A 1 515 ? -18.370 -10.317 -15.077 1.00 90.00 515 LEU A C 1
ATOM 4266 O O . LEU A 1 515 ? -17.491 -10.724 -15.837 1.00 90.00 515 LEU A O 1
ATOM 4270 N N . ILE A 1 516 ? -18.987 -9.144 -15.254 1.00 88.38 516 ILE A N 1
ATOM 4271 C CA . ILE A 1 516 ? -18.662 -8.221 -16.351 1.00 88.38 516 ILE A CA 1
ATOM 4272 C C . ILE A 1 516 ? -17.222 -7.714 -16.208 1.00 88.38 516 ILE A C 1
ATOM 4274 O O . ILE A 1 516 ? -16.471 -7.759 -17.176 1.00 88.38 516 ILE A O 1
ATOM 4278 N N . GLU A 1 517 ? -16.815 -7.282 -15.015 1.00 88.25 517 GLU A N 1
ATOM 4279 C CA . GLU A 1 517 ? -15.475 -6.755 -14.731 1.00 88.25 517 GLU A CA 1
ATOM 4280 C C . GLU A 1 517 ? -14.375 -7.774 -15.070 1.00 88.25 517 GLU A C 1
ATOM 4282 O O . GLU A 1 517 ? -13.476 -7.475 -15.858 1.00 88.25 517 GLU A O 1
ATOM 4287 N N . TYR A 1 518 ? -14.481 -9.012 -14.577 1.00 87.62 518 TYR A N 1
ATOM 4288 C CA . TYR A 1 518 ? -13.516 -10.068 -14.905 1.00 87.62 518 TYR A CA 1
ATOM 4289 C C . TYR A 1 518 ? -13.571 -10.476 -16.379 1.00 87.62 518 TYR A C 1
ATOM 4291 O O . TYR A 1 518 ? -12.532 -10.721 -16.992 1.00 87.62 518 TYR A O 1
ATOM 4299 N N . SER A 1 519 ? -14.758 -10.481 -16.988 1.00 85.06 519 SER A N 1
ATOM 4300 C CA . SER A 1 519 ? -14.904 -10.743 -18.425 1.00 85.06 519 SER A CA 1
ATOM 4301 C C . SER A 1 519 ? -14.208 -9.684 -19.288 1.00 85.06 519 SER A C 1
ATOM 4303 O O . SER A 1 519 ? -13.641 -10.023 -20.327 1.00 85.06 519 SER A O 1
ATOM 4305 N N . TYR A 1 520 ? -14.220 -8.415 -18.868 1.00 82.69 520 TYR A N 1
ATOM 4306 C CA . TYR A 1 520 ? -13.488 -7.332 -19.531 1.00 82.69 520 TYR A CA 1
ATOM 4307 C C . TYR A 1 520 ? -11.971 -7.505 -19.382 1.00 82.69 520 TYR A C 1
ATOM 4309 O O . TYR A 1 520 ? -11.247 -7.365 -20.367 1.00 82.69 520 TYR A O 1
ATOM 4317 N N . GLN A 1 521 ? -11.491 -7.858 -18.184 1.00 81.62 521 GLN A N 1
ATOM 4318 C CA . GLN A 1 521 ? -10.061 -8.049 -17.925 1.00 81.62 521 GLN A CA 1
ATOM 4319 C C . GLN A 1 521 ? -9.445 -9.170 -18.774 1.00 81.62 521 GLN A C 1
ATOM 4321 O O . GLN A 1 521 ? -8.356 -8.989 -19.317 1.00 81.62 521 GLN A O 1
ATOM 4326 N N . PHE A 1 522 ? -10.114 -10.321 -18.892 1.00 73.94 522 PHE A N 1
ATOM 4327 C CA . PHE A 1 522 ? -9.547 -11.479 -19.593 1.00 73.94 522 PHE A CA 1
ATOM 4328 C C . PHE A 1 522 ? -9.820 -11.486 -21.102 1.00 73.94 522 PHE A C 1
ATOM 4330 O O . PHE A 1 522 ? -9.027 -12.045 -21.856 1.00 73.94 522 PHE A O 1
ATOM 4337 N N . PHE A 1 523 ? -10.903 -10.852 -21.566 1.00 67.25 523 PHE A N 1
ATOM 4338 C CA . PHE A 1 523 ? -11.400 -11.073 -22.928 1.00 67.25 523 PHE A CA 1
ATOM 4339 C C . PHE A 1 523 ? -11.820 -9.807 -23.691 1.00 67.25 523 PHE A C 1
ATOM 4341 O O . PHE A 1 523 ? -12.503 -9.947 -24.697 1.00 67.25 523 PHE A O 1
ATOM 4348 N N . TYR A 1 524 ? -11.404 -8.597 -23.288 1.00 63.03 524 TYR A N 1
ATOM 4349 C CA . TYR A 1 524 ? -11.829 -7.287 -23.838 1.00 63.03 524 TYR A CA 1
ATOM 4350 C C . TYR A 1 524 ? -12.314 -7.252 -25.311 1.00 63.03 524 TYR A C 1
ATOM 4352 O O . TYR A 1 524 ? -13.366 -6.687 -25.588 1.00 63.03 524 TYR A O 1
ATOM 4360 N N . LYS A 1 525 ? -11.593 -7.868 -26.265 1.00 59.72 525 LYS A N 1
ATOM 4361 C CA . LYS A 1 525 ? -11.967 -7.891 -27.699 1.00 59.72 525 LYS A CA 1
ATOM 4362 C C . LYS A 1 525 ? -12.967 -8.990 -28.105 1.00 59.72 525 LYS A C 1
ATOM 4364 O O . LYS A 1 525 ? -13.667 -8.831 -29.100 1.00 59.72 525 LYS A O 1
ATOM 4369 N N . THR A 1 526 ? -13.023 -10.114 -27.394 1.00 61.31 526 THR A N 1
ATOM 4370 C CA . THR A 1 526 ? -13.871 -11.283 -27.702 1.00 61.31 526 THR A CA 1
ATOM 4371 C C . THR A 1 526 ? -15.121 -11.376 -26.819 1.00 61.31 526 THR A C 1
ATOM 4373 O O . THR A 1 526 ? -16.128 -11.931 -27.269 1.00 61.31 526 THR A O 1
ATOM 4376 N N . THR A 1 527 ? -15.121 -10.811 -25.604 1.00 63.88 527 THR A N 1
ATOM 4377 C CA . THR A 1 527 ? -16.285 -10.821 -24.693 1.00 63.88 527 THR A CA 1
ATOM 4378 C C . THR A 1 527 ? -17.362 -9.814 -25.030 1.00 63.88 527 THR A C 1
ATOM 4380 O O . THR A 1 527 ? -18.490 -10.017 -24.586 1.00 63.88 527 THR A O 1
ATOM 4383 N N . ASP A 1 528 ? -17.086 -8.794 -25.844 1.00 69.00 528 ASP A N 1
ATOM 4384 C CA . ASP A 1 528 ? -18.111 -7.823 -26.238 1.00 69.00 528 ASP A CA 1
ATOM 4385 C C . ASP A 1 528 ? -19.341 -8.528 -26.831 1.00 69.00 528 ASP A C 1
ATOM 4387 O O . ASP A 1 528 ? -20.468 -8.173 -26.505 1.00 69.00 528 ASP A O 1
ATOM 4391 N N . LYS A 1 529 ? -19.163 -9.618 -27.590 1.00 78.69 529 LYS A N 1
ATOM 4392 C CA . LYS A 1 529 ? -20.293 -10.413 -28.092 1.00 78.69 529 LYS A CA 1
ATOM 4393 C C . LYS A 1 529 ? -21.119 -11.052 -26.965 1.00 78.69 529 LYS A C 1
ATOM 4395 O O . LYS A 1 529 ? -22.336 -10.886 -26.941 1.00 78.69 529 LYS A O 1
ATOM 4400 N N . TYR A 1 530 ? -20.481 -11.769 -26.037 1.00 80.81 530 TYR A N 1
ATOM 4401 C CA . TYR A 1 530 ? -21.180 -12.458 -24.942 1.00 80.81 530 TYR A CA 1
ATOM 4402 C C . TYR A 1 530 ? -21.841 -11.479 -23.970 1.00 80.81 530 TYR A C 1
ATOM 4404 O O . TYR A 1 530 ? -22.968 -11.708 -23.537 1.00 80.81 530 TYR A O 1
ATOM 4412 N N . ILE A 1 531 ? -21.174 -10.363 -23.670 1.00 82.56 531 ILE A N 1
ATOM 4413 C CA . ILE A 1 531 ? -21.718 -9.309 -22.814 1.00 82.56 531 ILE A CA 1
ATOM 4414 C C . ILE A 1 531 ? -22.910 -8.648 -23.507 1.00 82.56 531 ILE A C 1
ATOM 4416 O O . ILE A 1 531 ? -23.950 -8.498 -22.881 1.00 82.56 531 ILE A O 1
ATOM 4420 N N . GLN A 1 532 ? -22.833 -8.329 -24.802 1.00 82.25 532 GLN A N 1
ATOM 4421 C CA . GLN A 1 532 ? -23.979 -7.780 -25.539 1.00 82.25 532 GLN A CA 1
ATOM 4422 C C . GLN A 1 532 ? -25.164 -8.759 -25.585 1.00 82.25 532 GLN A C 1
ATOM 4424 O O . GLN A 1 532 ? -26.309 -8.356 -25.381 1.00 82.25 532 GLN A O 1
ATOM 4429 N N . GLU A 1 533 ? -24.918 -10.056 -25.794 1.00 84.94 533 GLU A N 1
ATOM 4430 C CA . GLU A 1 533 ? -25.963 -11.088 -25.729 1.00 84.94 533 GLU A CA 1
ATOM 4431 C C . GLU A 1 533 ? -26.585 -11.201 -24.327 1.00 84.94 533 GLU A C 1
ATOM 4433 O O . GLU A 1 533 ? -27.811 -11.302 -24.204 1.00 84.94 533 GLU A O 1
ATOM 4438 N N . LEU A 1 534 ? -25.770 -11.117 -23.270 1.00 86.06 534 LEU A N 1
ATOM 4439 C CA . LEU A 1 534 ? -26.235 -11.075 -21.885 1.00 86.06 534 LEU A CA 1
ATOM 4440 C C . LEU A 1 534 ? -27.094 -9.831 -21.621 1.00 86.06 534 LEU A C 1
ATOM 4442 O O . LEU A 1 534 ? -28.200 -9.948 -21.093 1.00 86.06 534 LEU A O 1
ATOM 4446 N N . MET A 1 535 ? -26.626 -8.652 -22.036 1.00 85.38 535 MET A N 1
ATOM 4447 C CA . MET A 1 535 ? -27.329 -7.380 -21.863 1.00 85.38 535 MET A CA 1
ATOM 4448 C C . MET A 1 535 ? -28.673 -7.372 -22.595 1.00 85.38 535 MET A C 1
ATOM 4450 O O . MET A 1 535 ? -29.671 -6.927 -22.031 1.00 85.38 535 MET A O 1
ATOM 4454 N N . ASN A 1 536 ? -28.739 -7.940 -23.803 1.00 86.12 536 ASN A N 1
ATOM 4455 C CA . ASN A 1 536 ? -29.990 -8.093 -24.546 1.00 86.12 536 ASN A CA 1
ATOM 4456 C C . ASN A 1 536 ? -31.003 -8.986 -23.815 1.00 86.12 536 ASN A C 1
ATOM 4458 O O . ASN A 1 536 ? -32.192 -8.676 -23.821 1.00 86.12 536 ASN A O 1
ATOM 4462 N N . LYS A 1 537 ? -30.549 -10.057 -23.150 1.00 85.19 537 LYS A N 1
ATOM 4463 C CA . LYS A 1 537 ? -31.426 -10.939 -22.358 1.00 85.19 537 LYS A CA 1
ATOM 4464 C C . LYS A 1 537 ? -31.849 -10.343 -21.020 1.00 85.19 537 LYS A C 1
ATOM 4466 O O . LYS A 1 537 ? -32.946 -10.629 -20.553 1.00 85.19 537 LYS A O 1
ATOM 4471 N N . ILE A 1 538 ? -31.004 -9.520 -20.402 1.00 85.50 538 ILE A N 1
ATOM 4472 C CA . ILE A 1 538 ? -31.311 -8.842 -19.133 1.00 85.50 538 ILE A CA 1
ATOM 4473 C C . ILE A 1 538 ? -32.151 -7.578 -19.359 1.00 85.50 538 ILE A C 1
ATOM 4475 O O . ILE A 1 538 ? -32.711 -7.054 -18.405 1.00 85.50 538 ILE A O 1
ATOM 4479 N N . LYS A 1 539 ? -32.312 -7.109 -20.604 1.00 84.31 539 LYS A N 1
ATOM 4480 C CA . LYS A 1 539 ? -33.034 -5.873 -20.948 1.00 84.31 539 LYS A CA 1
ATOM 4481 C C . LYS A 1 539 ? -34.446 -5.777 -20.366 1.00 84.31 539 LYS A C 1
ATOM 4483 O O . LYS A 1 539 ? -34.874 -4.689 -20.000 1.00 84.31 539 LYS A O 1
ATOM 4488 N N . GLU A 1 540 ? -35.146 -6.902 -20.246 1.00 78.38 540 GLU A N 1
ATOM 4489 C CA . GLU A 1 540 ? -36.485 -6.969 -19.643 1.00 78.38 540 GLU A CA 1
ATOM 4490 C C . GLU A 1 540 ? -36.459 -6.872 -18.100 1.00 78.38 540 GLU A C 1
ATOM 4492 O O . GLU A 1 540 ? -37.463 -6.539 -17.474 1.00 78.38 540 GLU A O 1
ATOM 4497 N N . ASN A 1 541 ? -35.304 -7.097 -17.465 1.00 82.06 541 ASN A N 1
ATOM 4498 C CA . ASN A 1 541 ? -35.060 -6.882 -16.040 1.00 82.06 541 ASN A CA 1
ATOM 4499 C C . ASN A 1 541 ? -34.453 -5.485 -15.811 1.00 82.06 541 ASN A C 1
ATOM 4501 O O . ASN A 1 541 ? -33.249 -5.342 -15.588 1.00 82.06 541 ASN A O 1
ATOM 4505 N N . GLU A 1 542 ? -35.297 -4.446 -15.838 1.00 80.88 542 GLU A N 1
ATOM 4506 C CA . GLU A 1 542 ? -34.879 -3.035 -15.714 1.00 80.88 542 GLU A CA 1
ATOM 4507 C C . GLU A 1 542 ? -33.966 -2.755 -14.501 1.00 80.88 542 GLU A C 1
ATOM 4509 O O . GLU A 1 542 ? -33.049 -1.928 -14.579 1.00 80.88 542 GLU A O 1
ATOM 4514 N N . PHE A 1 543 ? -34.175 -3.478 -13.392 1.00 82.38 543 PHE A N 1
ATOM 4515 C CA . PHE A 1 543 ? -33.393 -3.350 -12.158 1.00 82.38 543 PHE A CA 1
ATOM 4516 C C . PHE A 1 543 ? -31.917 -3.727 -12.342 1.00 82.38 543 PHE A C 1
ATOM 4518 O O . PHE A 1 543 ? -31.048 -3.038 -11.801 1.00 82.38 543 PHE A O 1
ATOM 4525 N N . LEU A 1 544 ? -31.632 -4.810 -13.075 1.00 84.00 544 LEU A N 1
ATOM 4526 C CA . LEU A 1 544 ? -30.267 -5.240 -13.389 1.00 84.00 544 LEU A CA 1
ATOM 4527 C C . LEU A 1 544 ? -29.728 -4.490 -14.605 1.00 84.00 544 LEU A C 1
ATOM 4529 O O . LEU A 1 544 ? -28.604 -3.998 -14.563 1.00 84.00 544 LEU A O 1
ATOM 4533 N N . TYR A 1 545 ? -30.534 -4.353 -15.660 1.00 87.38 545 TYR A N 1
ATOM 4534 C CA . TYR A 1 545 ? -30.105 -3.764 -16.926 1.00 87.38 545 TYR A CA 1
ATOM 4535 C C . TYR A 1 545 ? -29.545 -2.350 -16.747 1.00 87.38 545 TYR A C 1
ATOM 4537 O O . TYR A 1 545 ? -28.423 -2.079 -17.162 1.00 87.38 545 TYR A O 1
ATOM 4545 N N . SER A 1 546 ? -30.274 -1.464 -16.062 1.00 84.19 546 SER A N 1
ATOM 4546 C CA . SER A 1 546 ? -29.834 -0.077 -15.844 1.00 84.19 546 SER A CA 1
ATOM 4547 C C . SER A 1 546 ? -28.500 0.026 -15.093 1.00 84.19 546 SER A C 1
ATOM 4549 O O . SER A 1 546 ? -27.672 0.873 -15.423 1.00 84.19 546 SER A O 1
ATOM 4551 N N . TYR A 1 547 ? -28.265 -0.851 -14.114 1.00 85.31 547 TYR A N 1
ATOM 4552 C CA . TYR A 1 547 ? -27.020 -0.896 -13.349 1.00 85.31 547 TYR A CA 1
ATOM 4553 C C . TYR A 1 547 ? -25.863 -1.470 -14.177 1.00 85.31 547 TYR A C 1
ATOM 4555 O O . TYR A 1 547 ? -24.792 -0.871 -14.245 1.00 85.31 547 TYR A O 1
ATOM 4563 N N . LEU A 1 548 ? -26.081 -2.591 -14.868 1.00 86.75 548 LEU A N 1
ATOM 4564 C CA . LEU A 1 548 ? -25.038 -3.246 -15.659 1.00 86.75 548 LEU A CA 1
ATOM 4565 C C . LEU A 1 548 ? -24.642 -2.431 -16.895 1.00 86.75 548 LEU A C 1
ATOM 4567 O O . LEU A 1 548 ? -23.466 -2.417 -17.246 1.00 86.75 548 LEU A O 1
ATOM 4571 N N . VAL A 1 549 ? -25.571 -1.674 -17.497 1.00 86.06 549 VAL A N 1
ATOM 4572 C CA . VAL A 1 549 ? -25.243 -0.699 -18.552 1.00 86.06 549 VAL A CA 1
ATOM 4573 C C . VAL A 1 549 ? -24.264 0.349 -18.020 1.00 86.06 549 VAL A C 1
ATOM 4575 O O . VAL A 1 549 ? -23.304 0.683 -18.715 1.00 86.06 549 VAL A O 1
ATOM 4578 N N . LYS A 1 550 ? -24.455 0.847 -16.789 1.00 84.62 550 LYS A N 1
ATOM 4579 C CA . LYS A 1 550 ? -23.518 1.797 -16.165 1.00 84.62 550 LYS A CA 1
ATOM 4580 C C . LYS A 1 550 ? -22.145 1.165 -15.946 1.00 84.62 550 LYS A C 1
ATOM 4582 O O . LYS A 1 550 ? -21.149 1.775 -16.321 1.00 84.62 550 LYS A O 1
ATOM 4587 N N . VAL A 1 551 ? -22.089 -0.059 -15.410 1.00 86.38 551 VAL A N 1
ATOM 4588 C CA . VAL A 1 551 ? -20.830 -0.801 -15.198 1.00 86.38 551 VAL A CA 1
ATOM 4589 C C . VAL A 1 551 ? -20.090 -1.022 -16.519 1.00 86.38 551 VAL A C 1
ATOM 4591 O O . VAL A 1 551 ? -18.914 -0.681 -16.622 1.00 86.38 551 VAL A O 1
ATOM 4594 N N . GLN A 1 552 ? -20.779 -1.523 -17.547 1.00 85.19 552 GLN A N 1
ATOM 4595 C CA . GLN A 1 552 ? -20.205 -1.753 -18.873 1.00 85.19 552 GLN A CA 1
ATOM 4596 C C . GLN A 1 552 ? -19.711 -0.447 -19.508 1.00 85.19 552 GLN A C 1
ATOM 4598 O O . GLN A 1 552 ? -18.596 -0.394 -20.021 1.00 85.19 552 GLN A O 1
ATOM 4603 N N . THR A 1 553 ? -20.515 0.619 -19.449 1.00 82.75 553 THR A N 1
ATOM 4604 C CA . THR A 1 553 ? -20.152 1.934 -20.001 1.00 82.75 553 THR A CA 1
ATOM 4605 C C . THR A 1 553 ? -18.926 2.502 -19.292 1.00 82.75 553 THR A C 1
ATOM 4607 O O . THR A 1 553 ? -17.987 2.939 -19.955 1.00 82.75 553 THR A O 1
ATOM 4610 N N . ARG A 1 554 ? -18.896 2.442 -17.952 1.00 86.75 554 ARG A N 1
ATOM 4611 C CA . ARG A 1 554 ? -17.751 2.864 -17.136 1.00 86.75 554 ARG A CA 1
ATOM 4612 C C . ARG A 1 554 ? -16.487 2.109 -17.537 1.00 86.75 554 ARG A C 1
ATOM 4614 O O . ARG A 1 554 ? -15.487 2.748 -17.845 1.00 86.75 554 ARG A O 1
ATOM 4621 N N . LEU A 1 555 ? -16.534 0.775 -17.562 1.00 86.06 555 LEU A N 1
ATOM 4622 C CA . LEU A 1 555 ? -15.378 -0.053 -17.913 1.00 86.06 555 LEU A CA 1
ATOM 4623 C C . LEU A 1 555 ? -14.910 0.215 -19.341 1.00 86.06 555 LEU A C 1
ATOM 4625 O O . LEU A 1 555 ? -13.722 0.427 -19.549 1.00 86.06 555 LEU A O 1
ATOM 4629 N N . SER A 1 556 ? -15.826 0.271 -20.311 1.00 81.94 556 SER A N 1
ATOM 4630 C CA . SER A 1 556 ? -15.493 0.590 -21.703 1.00 81.94 556 SER A CA 1
ATOM 4631 C C . SER A 1 556 ? -14.761 1.930 -21.808 1.00 81.94 556 SER A C 1
ATOM 4633 O O . SER A 1 556 ? -13.732 2.015 -22.473 1.00 81.94 556 SER A O 1
ATOM 4635 N N . ILE A 1 557 ? -15.222 2.958 -21.090 1.00 83.94 557 ILE A N 1
ATOM 4636 C CA . ILE A 1 557 ? -14.547 4.259 -21.038 1.00 83.94 557 ILE A CA 1
ATOM 4637 C C . ILE A 1 557 ? -13.171 4.142 -20.378 1.00 83.94 557 ILE A C 1
ATOM 4639 O O . ILE A 1 557 ? -12.188 4.611 -20.940 1.00 83.94 557 ILE A O 1
ATOM 4643 N N . GLN A 1 558 ? -13.071 3.502 -19.214 1.00 86.44 558 GLN A N 1
ATOM 4644 C CA . GLN A 1 558 ? -11.802 3.361 -18.497 1.00 86.44 558 GLN A CA 1
ATOM 4645 C C . GLN A 1 558 ? -10.758 2.596 -19.318 1.00 86.44 558 GLN A C 1
ATOM 4647 O O . GLN A 1 558 ? -9.626 3.059 -19.430 1.00 86.44 558 GLN A O 1
ATOM 4652 N N . PHE A 1 559 ? -11.129 1.472 -19.941 1.00 84.19 559 PHE A N 1
ATOM 4653 C CA . PHE A 1 559 ? -10.232 0.708 -20.811 1.00 84.19 559 PHE A CA 1
ATOM 4654 C C . PHE A 1 559 ? -9.776 1.532 -22.013 1.00 84.19 559 PHE A C 1
ATOM 4656 O O . PHE A 1 559 ? -8.584 1.542 -22.299 1.00 84.19 559 PHE A O 1
ATOM 4663 N N . ARG A 1 560 ? -10.680 2.290 -22.645 1.00 83.00 560 ARG A N 1
ATOM 4664 C CA . ARG A 1 560 ? -10.331 3.219 -23.728 1.00 83.00 560 ARG A CA 1
ATOM 4665 C C . ARG A 1 560 ? -9.364 4.317 -23.293 1.00 83.00 560 ARG A C 1
ATOM 4667 O O . ARG A 1 560 ? -8.439 4.630 -24.033 1.00 83.00 560 ARG A O 1
ATOM 4674 N N . LEU A 1 561 ? -9.532 4.871 -22.087 1.00 85.06 561 LEU A N 1
ATOM 4675 C CA . LEU A 1 561 ? -8.605 5.869 -21.540 1.00 85.06 561 LEU A CA 1
ATOM 4676 C C . LEU A 1 561 ? -7.218 5.263 -21.320 1.00 85.06 561 LEU A C 1
ATOM 4678 O O . LEU A 1 561 ? -6.220 5.861 -21.714 1.00 85.06 561 LEU A O 1
ATOM 4682 N N . ILE A 1 562 ? -7.165 4.063 -20.735 1.00 84.62 562 ILE A N 1
ATOM 4683 C CA . ILE A 1 562 ? -5.922 3.327 -20.474 1.00 84.62 562 ILE A CA 1
ATOM 4684 C C . ILE A 1 562 ? -5.200 2.983 -21.791 1.00 84.62 562 ILE A C 1
ATOM 4686 O O . ILE A 1 562 ? -3.973 3.062 -21.855 1.00 84.62 562 ILE A O 1
ATOM 4690 N N . THR A 1 563 ? -5.935 2.628 -22.850 1.00 77.19 563 THR A N 1
ATOM 4691 C CA . THR A 1 563 ? -5.372 2.319 -24.179 1.00 77.19 563 THR A CA 1
ATOM 4692 C C . THR A 1 563 ? -5.162 3.551 -25.064 1.00 77.19 563 THR A C 1
ATOM 4694 O O . THR A 1 563 ? -4.657 3.426 -26.174 1.00 77.19 563 THR A O 1
ATOM 4697 N N . GLY A 1 564 ? -5.509 4.754 -24.602 1.00 73.44 564 GLY A N 1
ATOM 4698 C CA . GLY A 1 564 ? -5.325 5.987 -25.373 1.00 73.44 564 GLY A CA 1
ATOM 4699 C C . GLY A 1 564 ? -6.286 6.164 -26.557 1.00 73.44 564 GLY A C 1
ATOM 4700 O O . GLY A 1 564 ? -6.016 6.992 -27.428 1.00 73.44 564 GLY A O 1
ATOM 4701 N N . GLU A 1 565 ? -7.397 5.423 -26.603 1.00 77.81 565 GLU A N 1
ATOM 4702 C CA . GLU A 1 565 ? -8.473 5.655 -27.574 1.00 77.81 565 GLU A CA 1
ATOM 4703 C C . GLU A 1 565 ? -9.204 6.972 -27.263 1.00 77.81 565 GLU A C 1
ATOM 4705 O O . GLU A 1 565 ? -9.434 7.309 -26.100 1.00 77.81 565 GLU A O 1
ATOM 4710 N N . ASP A 1 566 ? -9.600 7.723 -28.297 1.00 70.25 566 ASP A N 1
ATOM 4711 C CA . ASP A 1 566 ? -10.334 8.978 -28.102 1.00 70.25 566 ASP A CA 1
ATOM 4712 C C . ASP A 1 566 ? -11.752 8.714 -27.570 1.00 70.25 566 ASP A C 1
ATOM 4714 O O . ASP A 1 566 ? -12.472 7.822 -28.034 1.00 70.25 566 ASP A O 1
ATOM 4718 N N . ILE A 1 567 ? -12.164 9.513 -26.585 1.00 71.75 567 ILE A N 1
ATOM 4719 C CA . ILE A 1 567 ? -13.441 9.352 -25.891 1.00 71.75 567 ILE A CA 1
ATOM 4720 C C . ILE A 1 567 ? -14.218 10.655 -25.908 1.00 71.75 567 ILE A C 1
ATOM 4722 O O . ILE A 1 567 ? -13.790 11.687 -25.367 1.00 71.75 567 ILE A O 1
ATOM 4726 N N . ASN A 1 568 ? -15.437 10.558 -26.435 1.00 70.12 568 ASN A N 1
ATOM 4727 C CA . ASN A 1 568 ? -16.451 11.574 -26.245 1.00 70.12 568 ASN A CA 1
ATOM 4728 C C . ASN A 1 568 ? -17.088 11.423 -24.850 1.00 70.12 568 ASN A C 1
ATOM 4730 O O . ASN A 1 568 ? -17.867 10.502 -24.604 1.00 70.12 568 ASN A O 1
ATOM 4734 N N . VAL A 1 569 ? -16.740 12.335 -23.939 1.00 65.50 569 VAL A N 1
ATOM 4735 C CA . VAL A 1 569 ? -17.229 12.355 -22.548 1.00 65.50 569 VAL A CA 1
ATOM 4736 C C . VAL A 1 569 ? -18.738 12.634 -22.489 1.00 65.50 569 VAL A C 1
ATOM 4738 O O . VAL A 1 569 ? -19.397 12.186 -21.554 1.00 65.50 569 VAL A O 1
ATOM 4741 N N . ASP A 1 570 ? -19.317 13.243 -23.532 1.00 67.31 570 ASP A N 1
ATOM 4742 C CA . ASP A 1 570 ? -20.763 13.491 -23.660 1.00 67.31 570 ASP A CA 1
ATOM 4743 C C . ASP A 1 570 ? -21.575 12.185 -23.748 1.00 67.31 570 ASP A C 1
ATOM 4745 O O . ASP A 1 570 ? -22.800 12.179 -23.636 1.00 67.31 570 ASP A O 1
ATOM 4749 N N . ILE A 1 571 ? -20.916 11.035 -23.934 1.00 67.75 571 ILE A N 1
ATOM 4750 C CA . ILE A 1 571 ? -21.566 9.727 -23.816 1.00 67.75 571 ILE A CA 1
ATOM 4751 C C . ILE A 1 571 ? -22.066 9.509 -22.381 1.00 67.75 571 ILE A C 1
ATOM 4753 O O . ILE A 1 571 ? -23.141 8.941 -22.212 1.00 67.75 571 ILE A O 1
ATOM 4757 N N . LEU A 1 572 ? -21.370 10.020 -21.357 1.00 64.44 572 LEU A N 1
ATOM 4758 C CA . LEU A 1 572 ? -21.799 9.913 -19.956 1.00 64.44 572 LEU A CA 1
ATOM 4759 C C . LEU A 1 572 ? -23.119 10.657 -19.693 1.00 64.44 572 LEU A C 1
ATOM 4761 O O . LEU A 1 572 ? -23.921 10.192 -18.880 1.00 64.44 572 LEU A O 1
ATOM 4765 N N . ASP A 1 573 ? -23.392 11.747 -20.427 1.00 61.28 573 ASP A N 1
ATOM 4766 C CA . ASP A 1 573 ? -24.653 12.501 -20.334 1.00 61.28 573 ASP A CA 1
ATOM 4767 C C . ASP A 1 573 ? -25.869 11.655 -20.730 1.00 61.28 573 ASP A C 1
ATOM 4769 O O . ASP A 1 573 ? -26.982 11.891 -20.262 1.00 61.28 573 ASP A O 1
ATOM 4773 N N . LYS A 1 574 ? -25.663 10.615 -21.545 1.00 65.81 574 LYS A N 1
ATOM 4774 C CA . LYS A 1 574 ? -26.729 9.699 -21.965 1.00 65.81 574 LYS A CA 1
ATOM 4775 C C . LYS A 1 574 ? -27.071 8.638 -20.911 1.00 65.81 574 LYS A C 1
ATOM 4777 O O . LYS A 1 574 ? -28.101 7.985 -21.055 1.00 65.81 574 LYS A O 1
ATOM 4782 N N . PHE A 1 575 ? -26.255 8.459 -19.863 1.00 64.50 575 PHE A N 1
ATOM 4783 C CA . PHE A 1 575 ? -26.341 7.299 -18.957 1.00 64.50 575 PHE A CA 1
ATOM 4784 C C . PHE A 1 575 ? -26.673 7.607 -17.483 1.00 64.50 575 PHE A C 1
ATOM 4786 O O . PHE A 1 575 ? -26.588 6.712 -16.641 1.00 64.50 575 PHE A O 1
ATOM 4793 N N . ASN A 1 576 ? -27.146 8.818 -17.160 1.00 63.94 576 ASN A N 1
ATOM 4794 C CA . ASN A 1 576 ? -27.629 9.201 -15.818 1.00 63.94 576 ASN A CA 1
ATOM 4795 C C . ASN A 1 576 ? -26.641 8.818 -14.688 1.00 63.94 576 ASN A C 1
ATOM 4797 O O . ASN A 1 576 ? -26.985 8.102 -13.737 1.00 63.94 576 ASN A O 1
ATOM 4801 N N . ILE A 1 577 ? -25.382 9.215 -14.875 1.00 69.25 577 ILE A N 1
ATOM 4802 C CA . ILE A 1 577 ? -24.241 8.950 -13.988 1.00 69.25 577 ILE A CA 1
ATOM 4803 C C . ILE A 1 577 ? -24.137 10.063 -12.931 1.00 69.25 577 ILE A C 1
ATOM 4805 O O . ILE A 1 577 ? -24.552 11.196 -13.183 1.00 69.25 577 ILE A O 1
ATOM 4809 N N . GLU A 1 578 ? -23.621 9.738 -11.739 1.00 73.81 578 GLU A N 1
ATOM 4810 C CA . GLU A 1 578 ? -23.423 10.709 -10.652 1.00 73.81 578 GLU A CA 1
ATOM 4811 C C . GLU A 1 578 ? -22.479 11.845 -11.092 1.00 73.81 578 GLU A C 1
ATOM 4813 O O . GLU A 1 578 ? -21.549 11.652 -11.883 1.00 73.81 578 GLU A O 1
ATOM 4818 N N . LYS A 1 579 ? -22.701 13.056 -10.569 1.00 76.94 579 LYS A N 1
ATOM 4819 C CA . LYS A 1 579 ? -21.919 14.246 -10.941 1.00 76.94 579 LYS A CA 1
ATOM 4820 C C . LYS A 1 579 ? -20.434 14.063 -10.612 1.00 76.94 579 LYS A C 1
ATOM 4822 O O . LYS A 1 579 ? -19.578 14.523 -11.361 1.00 76.94 579 LYS A O 1
ATOM 4827 N N . GLU A 1 580 ? -20.135 13.383 -9.515 1.00 77.31 580 GLU A N 1
ATOM 4828 C CA . GLU A 1 580 ? -18.798 13.077 -9.023 1.00 77.31 580 GLU A CA 1
ATOM 4829 C C . GLU A 1 580 ? -18.052 12.121 -9.966 1.00 77.31 580 GLU A C 1
ATOM 4831 O O . GLU A 1 580 ? -16.921 12.413 -10.350 1.00 77.31 580 GLU A O 1
ATOM 4836 N N . GLU A 1 581 ? -18.694 11.034 -10.413 1.00 78.56 581 GLU A N 1
ATOM 4837 C CA . GLU A 1 581 ? -18.102 10.071 -11.359 1.00 78.56 581 GLU A CA 1
ATOM 4838 C C . GLU A 1 581 ? -17.788 10.715 -12.711 1.00 78.56 581 GLU A C 1
ATOM 4840 O O . GLU A 1 581 ? -16.753 10.426 -13.312 1.00 78.56 581 GLU A O 1
ATOM 4845 N N . ARG A 1 582 ? -18.639 11.639 -13.179 1.00 79.88 582 ARG A N 1
ATOM 4846 C CA . ARG A 1 582 ? -18.358 12.407 -14.399 1.00 79.88 582 ARG A CA 1
ATOM 4847 C C . ARG A 1 582 ? -17.066 13.205 -14.268 1.00 79.88 582 ARG A C 1
ATOM 4849 O O . ARG A 1 582 ? -16.243 13.187 -15.179 1.00 79.88 582 ARG A O 1
ATOM 4856 N N . ILE A 1 583 ? -16.884 13.897 -13.146 1.00 79.50 583 ILE A N 1
ATOM 4857 C CA . ILE A 1 583 ? -15.693 14.725 -12.952 1.00 79.50 583 ILE A CA 1
ATOM 4858 C C . ILE A 1 583 ? -14.452 13.841 -12.769 1.00 79.50 583 ILE A C 1
ATOM 4860 O O . ILE A 1 583 ? -13.398 14.165 -13.310 1.00 79.50 583 ILE A O 1
ATOM 4864 N N . LEU A 1 584 ? -14.566 12.696 -12.087 1.00 83.25 584 LEU A N 1
ATOM 4865 C CA . LEU A 1 584 ? -13.482 11.707 -12.013 1.00 83.25 584 LEU A CA 1
ATOM 4866 C C . LEU A 1 584 ? -13.102 11.177 -13.400 1.00 83.25 584 LEU A C 1
ATOM 4868 O O . LEU A 1 584 ? -11.914 11.070 -13.698 1.00 83.25 584 LEU A O 1
ATOM 4872 N N . CYS A 1 585 ? -14.079 10.926 -14.276 1.00 84.19 585 CYS A N 1
ATOM 4873 C CA . CYS A 1 585 ? -13.820 10.542 -15.660 1.00 84.19 585 CYS A CA 1
ATOM 4874 C C . CYS A 1 585 ? -13.123 11.653 -16.460 1.00 84.19 585 CYS A C 1
ATOM 4876 O O . CYS A 1 585 ? -12.189 11.366 -17.209 1.00 84.19 585 CYS A O 1
ATOM 4878 N N . GLU A 1 586 ? -13.548 12.913 -16.318 1.00 83.00 586 GLU A N 1
ATOM 4879 C CA . GLU A 1 586 ? -12.868 14.061 -16.939 1.00 83.00 586 GLU A CA 1
ATOM 4880 C C . GLU A 1 586 ? -11.421 14.179 -16.448 1.00 83.00 586 GLU A C 1
ATOM 4882 O O . GLU A 1 586 ? -10.514 14.419 -17.244 1.00 83.00 586 GLU A O 1
ATOM 4887 N N . ILE A 1 587 ? -11.187 13.951 -15.154 1.00 81.81 587 ILE A N 1
ATOM 4888 C CA . ILE A 1 587 ? -9.844 13.948 -14.574 1.00 81.81 587 ILE A CA 1
ATOM 4889 C C . ILE A 1 587 ? -9.007 12.799 -15.131 1.00 81.81 587 ILE A C 1
ATOM 4891 O O . ILE A 1 587 ? -7.891 13.051 -15.570 1.00 81.81 587 ILE A O 1
ATOM 4895 N N . TRP A 1 588 ? -9.525 11.567 -15.149 1.00 86.75 588 TRP A N 1
ATOM 4896 C CA . TRP A 1 588 ? -8.829 10.425 -15.746 1.00 86.75 588 TRP A CA 1
ATOM 4897 C C . TRP A 1 588 ? -8.491 10.706 -17.212 1.00 86.75 588 TRP A C 1
ATOM 4899 O O . TRP A 1 588 ? -7.360 10.477 -17.631 1.00 86.75 588 TRP A O 1
ATOM 4909 N N . LYS A 1 589 ? -9.422 11.281 -17.983 1.00 86.25 589 LYS A N 1
ATOM 4910 C CA . LYS A 1 589 ? -9.160 11.702 -19.365 1.00 86.25 589 LYS A CA 1
ATOM 4911 C C . LYS A 1 589 ? -8.002 12.693 -19.440 1.00 86.25 589 LYS A C 1
ATOM 4913 O O . LYS A 1 589 ? -7.067 12.467 -20.203 1.00 86.25 589 LYS A O 1
ATOM 4918 N N . ASN A 1 590 ? -8.044 13.762 -18.647 1.00 82.38 590 ASN A N 1
ATOM 4919 C CA . ASN A 1 590 ? -6.988 14.774 -18.642 1.00 82.38 590 ASN A CA 1
ATOM 4920 C C . ASN A 1 590 ? -5.643 14.191 -18.180 1.00 82.38 590 ASN A C 1
ATOM 4922 O O . ASN A 1 590 ? -4.611 14.545 -18.736 1.00 82.38 590 ASN A O 1
ATOM 4926 N N . PHE A 1 591 ? -5.653 13.253 -17.231 1.00 83.75 591 PHE A N 1
ATOM 4927 C CA . PHE A 1 591 ? -4.467 12.534 -16.773 1.00 83.75 591 PHE A CA 1
ATOM 4928 C C . PHE A 1 591 ? -3.854 11.668 -17.885 1.00 83.75 591 PHE A C 1
ATOM 4930 O O . PHE A 1 591 ? -2.677 11.825 -18.201 1.00 83.75 591 PHE A O 1
ATOM 4937 N N . PHE A 1 592 ? -4.643 10.800 -18.530 1.00 84.00 592 PHE A N 1
ATOM 4938 C CA . PHE A 1 592 ? -4.163 9.875 -19.569 1.00 84.00 592 PHE A CA 1
ATOM 4939 C C . PHE A 1 592 ? -3.759 10.574 -20.877 1.00 84.00 592 PHE A C 1
ATOM 4941 O O . PHE A 1 592 ? -2.849 10.109 -21.566 1.00 84.00 592 PHE A O 1
ATOM 4948 N N . VAL A 1 593 ? -4.391 11.708 -21.198 1.00 79.62 593 VAL A N 1
ATOM 4949 C CA . VAL A 1 593 ? -4.011 12.597 -22.316 1.00 79.62 593 VAL A CA 1
ATOM 4950 C C . VAL A 1 593 ? -2.872 13.554 -21.918 1.00 79.62 593 VAL A C 1
ATOM 4952 O O . VAL A 1 593 ? -2.334 14.262 -22.762 1.00 79.62 593 VAL A O 1
ATOM 4955 N N . SER A 1 594 ? -2.464 13.543 -20.645 1.00 74.44 594 SER A N 1
ATOM 4956 C CA . SER A 1 594 ? -1.398 14.379 -20.084 1.00 74.44 594 SER A CA 1
ATOM 4957 C C . SER A 1 594 ? -1.638 15.889 -20.175 1.00 74.44 594 SER A C 1
ATOM 4959 O O . SER A 1 594 ? -0.675 16.641 -20.178 1.00 74.44 594 SER A O 1
ATOM 4961 N N . ASP A 1 595 ? -2.894 16.350 -20.180 1.00 75.25 595 ASP A N 1
ATOM 4962 C CA . ASP A 1 595 ? -3.262 17.775 -20.220 1.00 75.25 595 ASP A CA 1
ATOM 4963 C C . ASP A 1 595 ? -3.191 18.406 -18.817 1.00 75.25 595 ASP A C 1
ATOM 4965 O O . ASP A 1 595 ? -4.162 18.395 -18.055 1.00 75.25 595 ASP A O 1
ATOM 4969 N N . ALA A 1 596 ? -2.018 18.931 -18.459 1.00 69.00 596 ALA A N 1
ATOM 4970 C CA . ALA A 1 596 ? -1.720 19.436 -17.117 1.00 69.00 596 ALA A CA 1
ATOM 4971 C C . ALA A 1 596 ? -2.595 20.634 -16.704 1.00 69.00 596 ALA A C 1
ATOM 4973 O O . ALA A 1 596 ? -3.038 20.701 -15.556 1.00 69.00 596 ALA A O 1
ATOM 4974 N N . GLU A 1 597 ? -2.887 21.555 -17.629 1.00 71.25 597 GLU A N 1
ATOM 4975 C CA . GLU A 1 597 ? -3.715 22.733 -17.345 1.00 71.25 597 GLU A CA 1
ATOM 4976 C C . GLU A 1 597 ? -5.163 22.334 -17.043 1.00 71.25 597 GLU A C 1
ATOM 4978 O O . GLU A 1 597 ? -5.748 22.770 -16.041 1.00 71.25 597 GLU A O 1
ATOM 4983 N N . LYS A 1 598 ? -5.753 21.464 -17.877 1.00 78.38 598 LYS A N 1
ATOM 4984 C CA . LYS A 1 598 ? -7.111 20.963 -17.629 1.00 78.38 598 LYS A CA 1
ATOM 4985 C C . LYS A 1 598 ? -7.163 20.046 -16.418 1.00 78.38 598 LYS A C 1
ATOM 4987 O O . LYS A 1 598 ? -8.166 20.070 -15.698 1.00 78.38 598 LYS A O 1
ATOM 4992 N N . LEU A 1 599 ? -6.113 19.269 -16.163 1.00 77.44 599 LEU A N 1
ATOM 4993 C CA . LEU A 1 599 ? -5.997 18.426 -14.978 1.00 77.44 599 LEU A CA 1
ATOM 4994 C C . LEU A 1 599 ? -6.007 19.277 -13.702 1.00 77.44 599 LEU A C 1
ATOM 4996 O O . LEU A 1 599 ? -6.831 19.024 -12.827 1.00 77.44 599 LEU A O 1
ATOM 5000 N N . ASP A 1 600 ? -5.215 20.349 -13.635 1.00 71.19 600 ASP A N 1
ATOM 5001 C CA . ASP A 1 600 ? -5.212 21.284 -12.502 1.00 71.19 600 ASP A CA 1
ATOM 5002 C C . ASP A 1 600 ? -6.561 21.969 -12.301 1.00 71.19 600 ASP A C 1
ATOM 5004 O O . ASP A 1 600 ? -7.057 22.086 -11.175 1.00 71.19 600 ASP A O 1
ATOM 5008 N N . ALA A 1 601 ? -7.183 22.423 -13.390 1.00 76.56 601 ALA A N 1
ATOM 5009 C CA . ALA A 1 601 ? -8.511 23.017 -13.329 1.00 76.56 601 ALA A CA 1
ATOM 5010 C C . ALA A 1 601 ? -9.550 22.014 -12.799 1.00 76.56 601 ALA A C 1
ATOM 5012 O O . ALA A 1 601 ? -10.424 22.382 -12.010 1.00 76.56 601 ALA A O 1
ATOM 5013 N N . SER A 1 602 ? -9.443 20.745 -13.198 1.00 77.75 602 SER A N 1
ATOM 5014 C CA . SER A 1 602 ? -10.351 19.672 -12.784 1.00 77.75 602 SER A CA 1
ATOM 5015 C C . SER A 1 602 ? -10.115 19.249 -11.331 1.00 77.75 602 SER A C 1
ATOM 5017 O O . SER A 1 602 ? -11.076 19.150 -10.568 1.00 77.75 602 SER A O 1
ATOM 5019 N N . LEU A 1 603 ? -8.857 19.119 -10.895 1.00 75.75 603 LEU A N 1
ATOM 5020 C CA . LEU A 1 603 ? -8.491 18.843 -9.501 1.00 75.75 603 LEU A CA 1
ATOM 5021 C C . LEU A 1 603 ? -9.006 19.942 -8.557 1.00 75.75 603 LEU A C 1
ATOM 5023 O O . LEU A 1 603 ? -9.579 19.629 -7.516 1.00 75.75 603 LEU A O 1
ATOM 5027 N N . ARG A 1 604 ? -8.918 21.226 -8.946 1.00 75.50 604 ARG A N 1
ATOM 5028 C CA . ARG A 1 604 ? -9.493 22.349 -8.170 1.00 75.50 604 ARG A CA 1
ATOM 5029 C C . ARG A 1 604 ? -11.021 22.347 -8.116 1.00 75.50 604 ARG A C 1
ATOM 5031 O O . ARG A 1 604 ? -11.598 22.872 -7.164 1.00 75.50 604 ARG A O 1
ATOM 5038 N N . LYS A 1 605 ? -11.699 21.836 -9.150 1.00 77.25 605 LYS A N 1
ATOM 5039 C CA . LYS A 1 605 ? -13.163 21.666 -9.129 1.00 77.25 605 LYS A CA 1
ATOM 5040 C C . LYS A 1 605 ? -13.549 20.555 -8.158 1.00 77.25 605 LYS A C 1
ATOM 5042 O O . LYS A 1 605 ? -14.470 20.739 -7.367 1.00 77.25 605 LYS A O 1
ATOM 5047 N N . VAL A 1 606 ? -12.820 19.442 -8.183 1.00 74.19 606 VAL A N 1
ATOM 5048 C CA . VAL A 1 606 ? -13.078 18.284 -7.321 1.00 74.19 606 VAL A CA 1
ATOM 5049 C C . VAL A 1 606 ? -12.751 18.546 -5.864 1.00 74.19 606 VAL A C 1
ATOM 5051 O O . VAL A 1 606 ? -13.545 18.172 -5.009 1.00 74.19 606 VAL A O 1
ATOM 5054 N N . SER A 1 607 ? -11.677 19.276 -5.567 1.00 71.56 607 SER A N 1
ATOM 5055 C CA . SER A 1 607 ? -11.319 19.637 -4.190 1.00 71.56 607 SER A CA 1
ATOM 5056 C C . SER A 1 607 ? -12.396 20.466 -3.472 1.00 71.56 607 SER A C 1
ATOM 5058 O O . SER A 1 607 ? -12.337 20.627 -2.258 1.00 71.56 607 SER A O 1
ATOM 5060 N N . LYS A 1 608 ? -13.352 21.044 -4.216 1.00 73.06 608 LYS A N 1
ATOM 5061 C CA . LYS A 1 608 ? -14.507 21.785 -3.681 1.00 73.06 608 LYS A CA 1
ATOM 5062 C C . LYS A 1 608 ? -15.765 20.924 -3.521 1.00 73.06 608 LYS A C 1
ATOM 5064 O O . LYS A 1 608 ? -16.713 21.377 -2.892 1.00 73.06 608 LYS A O 1
ATOM 5069 N N . LEU A 1 609 ? -15.797 19.741 -4.134 1.00 71.50 609 LEU A N 1
ATOM 5070 C CA . LEU A 1 609 ? -16.957 18.843 -4.176 1.00 71.50 609 LEU A CA 1
ATOM 5071 C C . LEU A 1 609 ? -16.748 17.585 -3.329 1.00 71.50 609 LEU A C 1
ATOM 5073 O O . LEU A 1 609 ? -17.693 17.088 -2.730 1.00 71.50 609 LEU A O 1
ATOM 5077 N N . ILE A 1 610 ? -15.518 17.076 -3.277 1.00 71.44 610 ILE A N 1
ATOM 5078 C CA . ILE A 1 610 ? -15.155 15.868 -2.542 1.00 71.44 610 ILE A CA 1
ATOM 5079 C C . ILE A 1 610 ? -14.561 16.286 -1.196 1.00 71.44 610 ILE A C 1
ATOM 5081 O O . ILE A 1 610 ? -13.412 16.721 -1.114 1.00 71.44 610 ILE A O 1
ATOM 5085 N N . THR A 1 611 ? -15.368 16.176 -0.142 1.00 67.75 611 THR A N 1
ATOM 5086 C CA . THR A 1 611 ? -14.929 16.357 1.249 1.00 67.75 611 THR A CA 1
ATOM 5087 C C . THR A 1 611 ? -14.261 15.077 1.774 1.00 67.75 611 THR A C 1
ATOM 5089 O O . THR A 1 611 ? -14.403 14.027 1.141 1.00 67.75 611 THR A O 1
ATOM 5092 N N . PRO A 1 612 ? -13.533 15.117 2.909 1.00 61.00 612 PRO A N 1
ATOM 5093 C CA . PRO A 1 612 ? -12.945 13.921 3.524 1.00 61.00 612 PRO A CA 1
ATOM 5094 C C . PRO A 1 612 ? -13.941 12.784 3.803 1.00 61.00 612 PRO A C 1
ATOM 5096 O O . PRO A 1 612 ? -13.543 11.627 3.844 1.00 61.00 612 PRO A O 1
ATOM 5099 N N . GLU A 1 613 ? -15.227 13.102 3.959 1.00 58.69 613 GLU A N 1
ATOM 5100 C CA . GLU A 1 613 ? -16.315 12.149 4.208 1.00 58.69 613 GLU A CA 1
ATOM 5101 C C . GLU A 1 613 ? -16.892 11.532 2.916 1.00 58.69 613 GLU A C 1
ATOM 5103 O O . GLU A 1 613 ? -17.734 10.637 2.969 1.00 58.69 613 GLU A O 1
ATOM 5108 N N . SER A 1 614 ? -16.472 12.003 1.737 1.00 69.12 614 SER A N 1
ATOM 5109 C CA . SER A 1 614 ? -16.937 11.479 0.450 1.00 69.12 614 SER A CA 1
ATOM 5110 C C . SER A 1 614 ? -16.304 10.125 0.119 1.00 69.12 614 SER A C 1
ATOM 5112 O O . SER A 1 614 ? -15.087 9.958 0.216 1.00 69.12 614 SER A O 1
ATOM 5114 N N . LYS A 1 615 ? -17.104 9.189 -0.420 1.00 69.38 615 LYS A N 1
ATOM 5115 C CA . LYS A 1 615 ? -16.641 7.867 -0.899 1.00 69.38 615 LYS A CA 1
ATOM 5116 C C . LYS A 1 615 ? -15.540 7.937 -1.974 1.00 69.38 615 LYS A C 1
ATOM 5118 O O . LYS A 1 615 ? -14.815 6.969 -2.168 1.00 69.38 615 LYS A O 1
ATOM 5123 N N . TYR A 1 616 ? -15.392 9.079 -2.652 1.00 76.06 616 TYR A N 1
ATOM 5124 C CA . TYR A 1 616 ? -14.399 9.306 -3.711 1.00 76.06 616 TYR A CA 1
ATOM 5125 C C . TYR A 1 616 ? -13.168 10.114 -3.253 1.00 76.06 616 TYR A C 1
ATOM 5127 O O . TYR A 1 616 ? -12.307 10.452 -4.070 1.00 76.06 616 TYR A O 1
ATOM 5135 N N . TYR A 1 617 ? -13.056 10.441 -1.959 1.00 73.75 617 TYR A N 1
ATOM 5136 C CA . TYR A 1 617 ? -11.916 11.192 -1.421 1.00 73.75 617 TYR A CA 1
ATOM 5137 C C . TYR A 1 617 ? -10.579 10.483 -1.659 1.00 73.75 617 TYR A C 1
ATOM 5139 O O . TYR A 1 617 ? -9.602 11.127 -2.050 1.00 73.75 617 TYR A O 1
ATOM 5147 N N . LYS A 1 618 ? -10.555 9.151 -1.518 1.00 71.81 618 LYS A N 1
ATOM 5148 C CA . LYS A 1 618 ? -9.379 8.325 -1.827 1.00 71.81 618 LYS A CA 1
ATOM 5149 C C . LYS A 1 618 ? -8.959 8.479 -3.287 1.00 71.81 618 LYS A C 1
ATOM 5151 O O . LYS A 1 618 ? -7.809 8.814 -3.551 1.00 71.81 618 LYS A O 1
ATOM 5156 N N . SER A 1 619 ? -9.899 8.326 -4.217 1.00 79.12 619 SER A N 1
ATOM 5157 C CA . SER A 1 619 ? -9.667 8.451 -5.660 1.00 79.12 619 SER A CA 1
ATOM 5158 C C . SER A 1 619 ? -9.080 9.819 -6.010 1.00 79.12 619 SER A C 1
ATOM 5160 O O . SER A 1 619 ? -8.095 9.905 -6.739 1.00 79.12 619 SER A O 1
ATOM 5162 N N . TYR A 1 620 ? -9.628 10.892 -5.430 1.00 79.62 620 TYR A N 1
ATOM 5163 C CA . TYR A 1 620 ? -9.103 12.250 -5.589 1.00 79.62 620 TYR A CA 1
ATOM 5164 C C . TYR A 1 620 ? -7.668 12.403 -5.058 1.00 79.62 620 TYR A C 1
ATOM 5166 O O . TYR A 1 620 ? -6.817 12.963 -5.751 1.00 79.62 620 TYR A O 1
ATOM 5174 N N . MET A 1 621 ? -7.375 11.902 -3.855 1.00 73.31 621 MET A N 1
ATOM 5175 C CA . MET A 1 621 ? -6.029 11.993 -3.283 1.00 73.31 621 MET A CA 1
ATOM 5176 C C . MET A 1 621 ? -5.010 11.138 -4.042 1.00 73.31 621 MET A C 1
ATOM 5178 O O . MET A 1 621 ? -3.903 11.609 -4.296 1.00 73.31 621 MET A O 1
ATOM 5182 N N . GLY A 1 622 ? -5.387 9.929 -4.466 1.00 73.81 622 GLY A N 1
ATOM 5183 C CA . GLY A 1 622 ? -4.562 9.074 -5.321 1.00 73.81 622 GLY A CA 1
ATOM 5184 C C . GLY A 1 622 ? -4.247 9.744 -6.661 1.00 73.81 622 GLY A C 1
ATOM 5185 O O . GLY A 1 622 ? -3.102 9.730 -7.103 1.00 73.81 622 GLY A O 1
ATOM 5186 N N . LEU A 1 623 ? -5.229 10.425 -7.261 1.00 76.88 623 LEU A N 1
ATOM 5187 C CA . LEU A 1 623 ? -5.044 11.241 -8.467 1.00 76.88 623 LEU A CA 1
ATOM 5188 C C . LEU A 1 623 ? -4.091 12.419 -8.238 1.00 76.88 623 LEU A C 1
ATOM 5190 O O . LEU A 1 623 ? -3.218 12.666 -9.070 1.00 76.88 623 LEU A O 1
ATOM 5194 N N . PHE A 1 624 ? -4.229 13.130 -7.117 1.00 74.31 624 PHE A N 1
ATOM 5195 C CA . PHE A 1 624 ? -3.320 14.216 -6.748 1.00 74.31 624 PHE A CA 1
ATOM 5196 C C . PHE A 1 624 ? -1.879 13.702 -6.611 1.00 74.31 624 PHE A C 1
ATOM 5198 O O . PHE A 1 624 ? -0.973 14.257 -7.225 1.00 74.31 624 PHE A O 1
ATOM 5205 N N . ILE A 1 625 ? -1.673 12.594 -5.890 1.00 71.38 625 ILE A N 1
ATOM 5206 C CA . ILE A 1 625 ? -0.353 11.971 -5.700 1.00 71.38 625 ILE A CA 1
ATOM 5207 C C . ILE A 1 625 ? 0.227 11.471 -7.026 1.00 71.38 625 ILE A C 1
ATOM 5209 O O . ILE A 1 625 ? 1.394 11.723 -7.301 1.00 71.38 625 ILE A O 1
ATOM 5213 N N . ALA A 1 626 ? -0.563 10.797 -7.866 1.00 71.44 626 ALA A N 1
ATOM 5214 C CA . ALA A 1 626 ? -0.103 10.315 -9.169 1.00 71.44 626 ALA A CA 1
ATOM 5215 C C . ALA A 1 626 ? 0.299 11.475 -10.098 1.00 71.44 626 ALA A C 1
ATOM 5217 O O . ALA A 1 626 ? 1.298 11.383 -10.810 1.00 71.44 626 ALA A O 1
ATOM 5218 N N . THR A 1 627 ? -0.443 12.585 -10.054 1.00 71.88 627 THR A N 1
ATOM 5219 C CA . THR A 1 627 ? -0.125 13.807 -10.810 1.00 71.88 627 THR A CA 1
ATOM 5220 C C . THR A 1 627 ? 1.182 14.430 -10.324 1.00 71.88 627 THR A C 1
ATOM 5222 O O . THR A 1 627 ? 2.043 14.764 -11.136 1.00 71.88 627 THR A O 1
ATOM 5225 N N . GLU A 1 628 ? 1.363 14.540 -9.007 1.00 66.69 628 GLU A N 1
ATOM 5226 C CA . GLU A 1 628 ? 2.614 15.018 -8.413 1.00 66.69 628 GLU A CA 1
ATOM 5227 C C . GLU A 1 628 ? 3.779 14.061 -8.695 1.00 66.69 628 GLU A C 1
ATOM 5229 O O . GLU A 1 628 ? 4.875 14.525 -8.962 1.00 66.69 628 GLU A O 1
ATOM 5234 N N . HIS A 1 629 ? 3.561 12.743 -8.745 1.00 64.88 629 HIS A N 1
ATOM 5235 C CA . HIS A 1 629 ? 4.602 11.781 -9.112 1.00 64.88 629 HIS A CA 1
ATOM 5236 C C . HIS A 1 629 ? 5.073 11.958 -10.560 1.00 64.88 629 HIS A C 1
ATOM 5238 O O . HIS A 1 629 ? 6.274 11.963 -10.811 1.00 64.88 629 HIS A O 1
ATOM 5244 N N . ILE A 1 630 ? 4.151 12.159 -11.509 1.00 61.69 630 ILE A N 1
ATOM 5245 C CA . ILE A 1 630 ? 4.497 12.478 -12.905 1.00 61.69 630 ILE A CA 1
ATOM 5246 C C . ILE A 1 630 ? 5.282 13.798 -12.974 1.00 61.69 630 ILE A C 1
ATOM 5248 O O . ILE A 1 630 ? 6.272 13.899 -13.701 1.00 61.69 630 ILE A O 1
ATOM 5252 N N . ARG A 1 631 ? 4.897 14.797 -12.169 1.00 62.47 631 ARG A N 1
ATOM 5253 C CA . ARG A 1 631 ? 5.628 16.068 -12.047 1.00 62.47 631 ARG A CA 1
ATOM 5254 C C . ARG A 1 631 ? 7.007 15.884 -11.418 1.00 62.47 631 ARG A C 1
ATOM 5256 O O . ARG A 1 631 ? 7.974 16.413 -11.949 1.00 62.47 631 ARG A O 1
ATOM 5263 N N . ASP A 1 632 ? 7.153 15.104 -10.359 1.00 54.22 632 ASP A N 1
ATOM 5264 C CA . ASP A 1 632 ? 8.439 14.842 -9.707 1.00 54.22 632 ASP A CA 1
ATOM 5265 C C . ASP A 1 632 ? 9.380 14.025 -10.599 1.00 54.22 632 ASP A C 1
ATOM 5267 O O . ASP A 1 632 ? 10.576 14.321 -10.652 1.00 54.22 632 ASP A O 1
ATOM 5271 N N . LEU A 1 633 ? 8.860 13.048 -11.356 1.00 49.12 633 LEU A N 1
ATOM 5272 C CA . LEU A 1 633 ? 9.613 12.361 -12.412 1.00 49.12 633 LEU A CA 1
ATOM 5273 C C . LEU A 1 633 ? 10.158 13.362 -13.440 1.00 49.12 633 LEU A C 1
ATOM 5275 O O . LEU A 1 633 ? 11.312 13.244 -13.848 1.00 49.12 633 LEU A O 1
ATOM 5279 N N . SER A 1 634 ? 9.396 14.412 -13.756 1.00 47.00 634 SER A N 1
ATOM 5280 C CA . SER A 1 634 ? 9.861 15.500 -14.620 1.00 47.00 634 SER A CA 1
ATOM 5281 C C . SER A 1 634 ? 10.815 16.509 -13.950 1.00 47.00 634 SER A C 1
ATOM 5283 O O . SER A 1 634 ? 11.694 17.080 -14.607 1.00 47.00 634 SER A O 1
ATOM 5285 N N . ILE A 1 635 ? 10.706 16.706 -12.628 1.00 46.53 635 ILE A N 1
ATOM 5286 C CA . ILE A 1 635 ? 11.355 17.791 -11.865 1.00 46.53 635 ILE A CA 1
ATOM 5287 C C . ILE A 1 635 ? 12.585 17.341 -11.052 1.00 46.53 635 ILE A C 1
ATOM 5289 O O . ILE A 1 635 ? 13.291 18.208 -10.546 1.00 46.53 635 ILE A O 1
ATOM 5293 N N . LYS A 1 636 ? 12.927 16.042 -10.956 1.00 40.88 636 LYS A N 1
ATOM 5294 C CA . LYS A 1 636 ? 14.112 15.542 -10.207 1.00 40.88 636 LYS A CA 1
ATOM 5295 C C . LYS A 1 636 ? 15.351 16.449 -10.383 1.00 40.88 636 LYS A C 1
ATOM 5297 O O . LYS A 1 636 ? 15.978 16.399 -11.437 1.00 40.88 636 LYS A O 1
ATOM 5302 N N . GLU A 1 637 ? 15.649 17.229 -9.335 1.00 44.59 637 GLU A N 1
ATOM 5303 C CA . GLU A 1 637 ? 16.603 18.358 -9.195 1.00 44.59 637 GLU A CA 1
ATOM 5304 C C . GLU A 1 637 ? 16.034 19.787 -9.028 1.00 44.59 637 GLU A C 1
ATOM 5306 O O . GLU A 1 637 ? 16.708 20.771 -9.324 1.00 44.59 637 GLU A O 1
ATOM 5311 N N . SER A 1 638 ? 14.879 19.959 -8.376 1.00 36.28 638 SER A N 1
ATOM 5312 C CA . SER A 1 638 ? 14.699 21.170 -7.555 1.00 36.28 638 SER A CA 1
ATOM 5313 C C . SER A 1 638 ? 14.329 20.835 -6.112 1.00 36.28 638 SER A C 1
ATOM 5315 O O . SER A 1 638 ? 13.345 20.165 -5.807 1.00 36.28 638 SER A O 1
ATOM 5317 N N . SER A 1 639 ? 15.182 21.282 -5.195 1.00 40.84 639 SER A N 1
ATOM 5318 C CA . SER A 1 639 ? 14.994 21.215 -3.753 1.00 40.84 639 SER A CA 1
ATOM 5319 C C . SER A 1 639 ? 13.961 22.256 -3.316 1.00 40.84 639 SER A C 1
ATOM 5321 O O . SER A 1 639 ? 14.334 23.304 -2.791 1.00 40.84 639 SER A O 1
ATOM 5323 N N . ILE A 1 640 ? 12.667 22.023 -3.552 1.00 38.00 640 ILE A N 1
ATOM 5324 C CA . ILE A 1 640 ? 11.618 22.935 -3.072 1.00 38.00 640 ILE A CA 1
ATOM 5325 C C . ILE A 1 640 ? 10.490 22.169 -2.362 1.00 38.00 640 ILE A C 1
ATOM 5327 O O . ILE A 1 640 ? 9.723 21.427 -2.956 1.00 38.00 640 ILE A O 1
ATOM 5331 N N . LYS A 1 641 ? 10.438 22.424 -1.044 1.00 44.00 641 LYS A N 1
ATOM 5332 C CA . LYS A 1 641 ? 9.337 22.303 -0.066 1.00 44.00 641 LYS A CA 1
ATOM 5333 C C . LYS A 1 641 ? 8.593 20.964 0.026 1.00 44.00 641 LYS A C 1
ATOM 5335 O O . LYS A 1 641 ? 7.394 20.866 -0.210 1.00 44.00 641 LYS A O 1
ATOM 5340 N N . LYS A 1 642 ? 9.305 19.973 0.571 1.00 42.84 642 LYS A N 1
ATOM 5341 C CA . LYS A 1 642 ? 8.757 18.691 1.046 1.00 42.84 642 LYS A CA 1
ATOM 5342 C C . LYS A 1 642 ? 7.707 18.820 2.168 1.00 42.84 642 LYS A C 1
ATOM 5344 O O . LYS A 1 642 ? 6.898 17.918 2.302 1.00 42.84 642 LYS A O 1
ATOM 5349 N N . GLU A 1 643 ? 7.664 19.894 2.959 1.00 39.03 643 GLU A N 1
ATOM 5350 C CA . GLU A 1 643 ? 6.873 19.936 4.212 1.00 39.03 643 GLU A CA 1
ATOM 5351 C C . GLU A 1 643 ? 5.336 19.971 4.033 1.00 39.03 643 GLU A C 1
ATOM 5353 O O . GLU A 1 643 ? 4.622 19.262 4.747 1.00 39.03 643 GLU A O 1
ATOM 5358 N N . ASP A 1 644 ? 4.803 20.706 3.049 1.00 41.59 644 ASP A N 1
ATOM 5359 C CA . ASP A 1 644 ? 3.347 20.746 2.784 1.00 41.59 644 ASP A CA 1
ATOM 5360 C C . ASP A 1 644 ? 2.844 19.453 2.115 1.00 41.59 644 ASP A C 1
ATOM 5362 O O . ASP A 1 644 ? 1.740 18.969 2.395 1.00 41.59 644 ASP A O 1
ATOM 5366 N N . ILE A 1 645 ? 3.689 18.859 1.264 1.00 44.62 645 ILE A N 1
ATOM 5367 C CA . ILE A 1 645 ? 3.454 17.554 0.635 1.00 44.62 645 ILE A CA 1
ATOM 5368 C C . ILE A 1 645 ? 3.486 16.465 1.705 1.00 44.62 645 ILE A C 1
ATOM 5370 O O . ILE A 1 645 ? 2.570 15.652 1.757 1.00 44.62 645 ILE A O 1
ATOM 5374 N N . TYR A 1 646 ? 4.463 16.497 2.618 1.00 43.31 646 TYR A N 1
ATOM 5375 C CA . TYR A 1 646 ? 4.556 15.560 3.738 1.00 43.31 646 TYR A CA 1
ATOM 5376 C C . TYR A 1 646 ? 3.316 15.604 4.624 1.00 43.31 646 TYR A C 1
ATOM 5378 O O . TYR A 1 646 ? 2.836 14.552 5.016 1.00 43.31 646 TYR A O 1
ATOM 5386 N N . THR A 1 647 ? 2.749 16.779 4.900 1.00 41.81 647 THR A N 1
ATOM 5387 C CA . THR A 1 647 ? 1.582 16.902 5.789 1.00 41.81 647 THR A CA 1
ATOM 5388 C C . THR A 1 647 ? 0.300 16.360 5.141 1.00 41.81 647 THR A C 1
ATOM 5390 O O . THR A 1 647 ? -0.472 15.645 5.784 1.00 41.81 647 THR A O 1
ATOM 5393 N N . LYS A 1 648 ? 0.077 16.627 3.844 1.00 46.69 648 LYS A N 1
ATOM 5394 C CA . LYS A 1 648 ? -1.058 16.060 3.087 1.00 46.69 648 LYS A CA 1
ATOM 5395 C C . LYS A 1 648 ? -0.875 14.571 2.793 1.00 46.69 648 LYS A C 1
ATOM 5397 O O . LYS A 1 648 ? -1.846 13.826 2.875 1.00 46.69 648 LYS A O 1
ATOM 5402 N N . HIS A 1 649 ? 0.353 14.136 2.515 1.00 46.44 649 HIS A N 1
ATOM 5403 C CA . HIS A 1 649 ? 0.721 12.734 2.336 1.00 46.44 649 HIS A CA 1
ATOM 5404 C C . HIS A 1 649 ? 0.594 11.950 3.645 1.00 46.44 649 HIS A C 1
ATOM 5406 O O . HIS A 1 649 ? 0.034 10.869 3.623 1.00 46.44 649 HIS A O 1
ATOM 5412 N N . TYR A 1 650 ? 0.987 12.505 4.797 1.00 45.69 650 TYR A N 1
ATOM 5413 C CA . TYR A 1 650 ? 0.742 11.890 6.107 1.00 45.69 650 TYR A CA 1
ATOM 5414 C C . TYR A 1 650 ? -0.742 11.830 6.442 1.00 45.69 650 TYR A C 1
ATOM 5416 O O . TYR A 1 650 ? -1.187 10.840 7.006 1.00 45.69 650 TYR A O 1
ATOM 5424 N N . ARG A 1 651 ? -1.528 12.859 6.099 1.00 47.97 651 ARG A N 1
ATOM 5425 C CA . ARG A 1 651 ? -2.984 12.825 6.292 1.00 47.97 651 ARG A CA 1
ATOM 5426 C C . ARG A 1 651 ? -3.649 11.805 5.366 1.00 47.97 651 ARG A C 1
ATOM 5428 O O . ARG A 1 651 ? -4.577 11.139 5.798 1.00 47.97 651 ARG A O 1
ATOM 5435 N N . PHE A 1 652 ? -3.152 11.650 4.138 1.00 54.91 652 PHE A N 1
ATOM 5436 C CA . PHE A 1 652 ? -3.549 10.581 3.225 1.00 54.91 652 PHE A CA 1
ATOM 5437 C C . PHE A 1 652 ? -3.149 9.207 3.760 1.00 54.91 652 PHE A C 1
ATOM 5439 O O . PHE A 1 652 ? -4.033 8.391 3.928 1.00 54.91 652 PHE A O 1
ATOM 5446 N N . ILE A 1 653 ? -1.882 8.978 4.126 1.00 49.81 653 ILE A N 1
ATOM 5447 C CA . ILE A 1 653 ? -1.403 7.730 4.741 1.00 49.81 653 ILE A CA 1
ATOM 5448 C C . ILE A 1 653 ? -2.206 7.417 6.001 1.00 49.81 653 ILE A C 1
ATOM 5450 O O . ILE A 1 653 ? -2.590 6.279 6.209 1.00 49.81 653 ILE A O 1
ATOM 5454 N N . ARG A 1 654 ? -2.503 8.412 6.838 1.00 50.00 654 ARG A N 1
ATOM 5455 C CA . ARG A 1 654 ? -3.329 8.232 8.032 1.00 50.00 654 ARG A CA 1
ATOM 5456 C C . ARG A 1 654 ? -4.749 7.801 7.667 1.00 50.00 654 ARG A C 1
ATOM 5458 O O . ARG A 1 654 ? -5.209 6.809 8.207 1.00 50.00 654 ARG A O 1
ATOM 5465 N N . LEU A 1 655 ? -5.408 8.491 6.735 1.00 49.22 655 LEU A N 1
ATOM 5466 C CA . LEU A 1 655 ? -6.747 8.119 6.258 1.00 49.22 655 LEU A CA 1
ATOM 5467 C C . LEU A 1 655 ? -6.746 6.771 5.518 1.00 49.22 655 LEU A C 1
ATOM 5469 O O . LEU A 1 655 ? -7.712 6.027 5.604 1.00 49.22 655 LEU A O 1
ATOM 5473 N N . GLU A 1 656 ? -5.656 6.428 4.836 1.00 49.72 656 GLU A N 1
ATOM 5474 C CA . GLU A 1 656 ? -5.418 5.117 4.236 1.00 49.72 656 GLU A CA 1
ATOM 5475 C C . GLU A 1 656 ? -5.232 4.034 5.298 1.00 49.72 656 GLU A C 1
ATOM 5477 O O . GLU A 1 656 ? -5.749 2.938 5.144 1.00 49.72 656 GLU A O 1
ATOM 5482 N N . MET A 1 657 ? -4.515 4.316 6.383 1.00 43.47 657 MET A N 1
ATOM 5483 C CA . MET A 1 657 ? -4.331 3.385 7.497 1.00 43.47 657 MET A CA 1
ATOM 5484 C C . MET A 1 657 ? -5.604 3.242 8.342 1.00 43.47 657 MET A C 1
ATOM 5486 O O . MET A 1 657 ? -5.816 2.195 8.949 1.00 43.47 657 MET A O 1
ATOM 5490 N N . GLU A 1 658 ? -6.443 4.279 8.385 1.00 44.72 658 GLU A N 1
ATOM 5491 C CA . GLU A 1 658 ? -7.738 4.296 9.074 1.00 44.72 658 GLU A CA 1
ATOM 5492 C C . GLU A 1 658 ? -8.861 3.676 8.215 1.00 44.72 658 GLU A C 1
ATOM 5494 O O . GLU A 1 658 ? -9.845 3.179 8.766 1.00 44.72 658 GLU A O 1
ATOM 5499 N N . ASN A 1 659 ? -8.718 3.639 6.882 1.00 54.97 659 ASN A N 1
ATOM 5500 C CA . ASN A 1 659 ? -9.675 2.994 5.985 1.00 54.97 659 ASN A CA 1
ATOM 5501 C C . ASN A 1 659 ? -9.499 1.469 5.999 1.00 54.97 659 ASN A C 1
ATOM 5503 O O . ASN A 1 659 ? -8.513 0.915 5.512 1.00 54.97 659 ASN A O 1
ATOM 5507 N N . GLN A 1 660 ? -10.502 0.766 6.512 1.00 54.56 660 GLN A N 1
ATOM 5508 C CA . GLN A 1 660 ? -10.466 -0.685 6.674 1.00 54.56 660 GLN A CA 1
ATOM 5509 C C . GLN A 1 660 ? -10.356 -1.455 5.337 1.00 54.56 660 GLN A C 1
ATOM 5511 O O . GLN A 1 660 ? -9.788 -2.549 5.321 1.00 54.56 660 GLN A O 1
ATOM 5516 N N . TYR A 1 661 ? -10.778 -0.872 4.203 1.00 61.03 661 TYR A N 1
ATOM 5517 C CA . TYR A 1 661 ? -10.572 -1.459 2.866 1.00 61.03 661 TYR A CA 1
ATOM 5518 C C . TYR A 1 661 ? -9.107 -1.420 2.398 1.00 61.03 661 TYR A C 1
ATOM 5520 O O . TYR A 1 661 ? -8.672 -2.299 1.659 1.00 61.03 661 TYR A O 1
ATOM 5528 N N . ASN A 1 662 ? -8.295 -0.477 2.872 1.00 62.25 662 ASN A N 1
ATOM 5529 C CA . ASN A 1 662 ? -6.876 -0.428 2.505 1.00 62.25 662 ASN A CA 1
ATOM 5530 C C . ASN A 1 662 ? -6.058 -1.528 3.179 1.00 62.25 662 ASN A C 1
ATOM 5532 O O . ASN A 1 662 ? -5.074 -2.006 2.619 1.00 62.25 662 ASN A O 1
ATOM 5536 N N . VAL A 1 663 ? -6.480 -1.977 4.363 1.00 67.19 663 VAL A N 1
ATOM 5537 C CA . VAL A 1 663 ? -5.865 -3.133 5.027 1.00 67.19 663 VAL A CA 1
ATOM 5538 C C . VAL A 1 663 ? -5.996 -4.383 4.150 1.00 67.19 663 VAL A C 1
ATOM 5540 O O . VAL A 1 663 ? -5.065 -5.188 4.097 1.00 67.19 663 VAL A O 1
ATOM 5543 N N . LEU A 1 664 ? -7.117 -4.538 3.437 1.00 74.94 664 LEU A N 1
ATOM 5544 C CA . LEU A 1 664 ? -7.329 -5.625 2.478 1.00 74.94 664 LEU A CA 1
ATOM 5545 C C . LEU A 1 664 ? -6.357 -5.520 1.294 1.00 74.94 664 LEU A C 1
ATOM 5547 O O . LEU A 1 664 ? -5.680 -6.493 0.966 1.00 74.94 664 LEU A O 1
ATOM 5551 N N . GLU A 1 665 ? -6.249 -4.340 0.683 1.00 72.62 665 GLU A N 1
ATOM 5552 C CA . GLU A 1 665 ? -5.349 -4.104 -0.453 1.00 72.62 665 GLU A CA 1
ATOM 5553 C C . GLU A 1 665 ? -3.880 -4.337 -0.074 1.00 72.62 665 GLU A C 1
ATOM 5555 O O . GLU A 1 665 ? -3.185 -5.088 -0.756 1.00 72.62 665 GLU A O 1
ATOM 5560 N N . GLN A 1 666 ? -3.426 -3.804 1.063 1.00 74.44 666 GLN A N 1
ATOM 5561 C CA . GLN A 1 666 ? -2.061 -4.010 1.561 1.00 74.44 666 GLN A CA 1
ATOM 5562 C C . GLN A 1 666 ? -1.767 -5.486 1.857 1.00 74.44 666 GLN A C 1
ATOM 5564 O O . GLN A 1 666 ? -0.669 -5.975 1.582 1.00 74.44 666 GLN A O 1
ATOM 5569 N N . ARG A 1 667 ? -2.738 -6.229 2.409 1.00 78.12 667 ARG A N 1
ATOM 5570 C CA . ARG A 1 667 ? -2.607 -7.684 2.598 1.00 78.12 667 ARG A CA 1
ATOM 5571 C C . ARG A 1 667 ? -2.481 -8.404 1.263 1.00 78.12 667 ARG A C 1
ATOM 5573 O O . ARG A 1 667 ? -1.615 -9.268 1.132 1.00 78.12 667 ARG A O 1
ATOM 5580 N N . ARG A 1 668 ? -3.300 -8.031 0.279 1.00 83.44 668 ARG A N 1
ATOM 5581 C CA . ARG A 1 668 ? -3.280 -8.598 -1.072 1.00 83.44 668 ARG A CA 1
ATOM 5582 C C . ARG A 1 668 ? -1.936 -8.342 -1.758 1.00 83.44 668 ARG A C 1
ATOM 5584 O O . ARG A 1 668 ? -1.328 -9.292 -2.245 1.00 83.44 668 ARG A O 1
ATOM 5591 N N . GLU A 1 669 ? -1.432 -7.108 -1.734 1.00 81.31 669 GLU A N 1
ATOM 5592 C CA . GLU A 1 669 ? -0.111 -6.754 -2.272 1.00 81.31 669 GLU A CA 1
ATOM 5593 C C . GLU A 1 669 ? 1.006 -7.540 -1.581 1.00 81.31 669 GLU A C 1
ATOM 5595 O O . GLU A 1 669 ? 1.804 -8.194 -2.249 1.00 81.31 669 GLU A O 1
ATOM 5600 N N . LYS A 1 670 ? 1.013 -7.576 -0.243 1.00 83.31 670 LYS A N 1
ATOM 5601 C CA . LYS A 1 670 ? 2.003 -8.332 0.534 1.00 83.31 670 LYS A CA 1
ATOM 5602 C C . LYS A 1 670 ? 1.975 -9.829 0.218 1.00 83.31 670 LYS A C 1
ATOM 5604 O O . LYS A 1 670 ? 3.027 -10.465 0.146 1.00 83.31 670 LYS A O 1
ATOM 5609 N N . ASN A 1 671 ? 0.787 -10.400 0.027 1.00 82.12 671 ASN A N 1
ATOM 5610 C CA . ASN A 1 671 ? 0.625 -11.793 -0.379 1.00 82.12 671 ASN A CA 1
ATOM 5611 C C . ASN A 1 671 ? 1.179 -12.020 -1.791 1.00 82.12 671 ASN A C 1
ATOM 5613 O O . ASN A 1 671 ? 1.964 -12.946 -1.985 1.00 82.12 671 ASN A O 1
ATOM 5617 N N . ILE A 1 672 ? 0.850 -11.151 -2.753 1.00 83.88 672 ILE A N 1
ATOM 5618 C CA . ILE A 1 672 ? 1.396 -11.203 -4.117 1.00 83.88 672 ILE A CA 1
ATOM 5619 C C . ILE A 1 672 ? 2.926 -11.132 -4.088 1.00 83.88 672 ILE A C 1
ATOM 5621 O O . ILE A 1 672 ? 3.583 -11.965 -4.705 1.00 83.88 672 ILE A O 1
ATOM 5625 N N . GLU A 1 673 ? 3.507 -10.187 -3.349 1.00 81.00 673 GLU A N 1
ATOM 5626 C CA . GLU A 1 673 ? 4.960 -10.044 -3.236 1.00 81.00 673 GLU A CA 1
ATOM 5627 C C . GLU A 1 673 ? 5.622 -11.271 -2.613 1.00 81.00 673 GLU A C 1
ATOM 5629 O O . GLU A 1 673 ? 6.661 -11.725 -3.096 1.00 81.00 673 GLU A O 1
ATOM 5634 N N . LYS A 1 674 ? 5.003 -11.843 -1.575 1.00 83.75 674 LYS A N 1
ATOM 5635 C CA . LYS A 1 674 ? 5.464 -13.090 -0.967 1.00 83.75 674 LYS A CA 1
ATOM 5636 C C . LYS A 1 674 ? 5.501 -14.222 -1.997 1.00 83.75 674 LYS A C 1
ATOM 5638 O O . LYS A 1 674 ? 6.518 -14.901 -2.084 1.00 83.75 674 LYS A O 1
ATOM 5643 N N . PHE A 1 675 ? 4.441 -14.404 -2.788 1.00 82.25 675 PHE A N 1
ATOM 5644 C CA . PHE A 1 675 ? 4.386 -15.466 -3.800 1.00 82.25 675 PHE A CA 1
ATOM 5645 C C . PHE A 1 675 ? 5.321 -15.212 -4.975 1.00 82.25 675 PHE A C 1
ATOM 5647 O O . PHE A 1 675 ? 5.949 -16.146 -5.459 1.00 82.25 675 PHE A O 1
ATOM 5654 N N . LEU A 1 676 ? 5.466 -13.956 -5.406 1.00 79.38 676 LEU A N 1
ATOM 5655 C CA . LEU A 1 676 ? 6.435 -13.601 -6.434 1.00 79.38 676 LEU A CA 1
ATOM 5656 C C . LEU A 1 676 ? 7.857 -13.949 -5.996 1.00 79.38 676 LEU A C 1
ATOM 5658 O O . LEU A 1 676 ? 8.657 -14.264 -6.862 1.00 79.38 676 LEU A O 1
ATOM 5662 N N . ASN A 1 677 ? 8.189 -13.912 -4.705 1.00 79.75 677 ASN A N 1
ATOM 5663 C CA . ASN A 1 677 ? 9.528 -14.237 -4.199 1.00 79.75 677 ASN A CA 1
ATOM 5664 C C . ASN A 1 677 ? 9.746 -15.728 -3.882 1.00 79.75 677 ASN A C 1
ATOM 5666 O O . ASN A 1 677 ? 10.881 -16.115 -3.617 1.00 79.75 677 ASN A O 1
ATOM 5670 N N . ASP A 1 678 ? 8.699 -16.549 -3.915 1.00 78.50 678 ASP A N 1
ATOM 5671 C CA . ASP A 1 678 ? 8.792 -18.001 -3.739 1.00 78.50 678 ASP A CA 1
ATOM 5672 C C . ASP A 1 678 ? 9.213 -18.669 -5.067 1.00 78.50 678 ASP A C 1
ATOM 5674 O O . ASP A 1 678 ? 8.951 -18.141 -6.148 1.00 78.50 678 ASP A O 1
ATOM 5678 N N . GLU A 1 679 ? 9.875 -19.825 -5.029 1.00 64.69 679 GLU A N 1
ATOM 5679 C CA . GLU A 1 679 ? 10.226 -20.591 -6.237 1.00 64.69 679 GLU A CA 1
ATOM 5680 C C . GLU A 1 679 ? 9.097 -21.559 -6.652 1.00 64.69 679 GLU A C 1
ATOM 5682 O O . GLU A 1 679 ? 8.926 -21.828 -7.849 1.00 64.69 679 GLU A O 1
ATOM 5687 N N . LEU A 1 680 ? 8.272 -22.008 -5.691 1.00 63.25 680 LEU A N 1
ATOM 5688 C CA . LEU A 1 680 ? 7.250 -23.066 -5.826 1.00 63.25 680 LEU A CA 1
ATOM 5689 C C . LEU A 1 680 ? 5.796 -22.553 -5.916 1.00 63.25 680 LEU A C 1
ATOM 5691 O O . LEU A 1 680 ? 4.848 -23.279 -5.617 1.00 63.25 680 LEU A O 1
ATOM 5695 N N . TYR A 1 681 ? 5.595 -21.303 -6.321 1.00 67.62 681 TYR A N 1
ATOM 5696 C CA . TYR A 1 681 ? 4.274 -20.670 -6.322 1.00 67.62 681 TYR A CA 1
ATOM 5697 C C . TYR A 1 681 ? 3.333 -21.149 -7.444 1.00 67.62 681 TYR A C 1
ATOM 5699 O O . TYR A 1 681 ? 3.759 -21.438 -8.565 1.00 67.62 681 TYR A O 1
ATOM 5707 N N . ASP A 1 682 ? 2.024 -21.149 -7.157 1.00 76.00 682 ASP A N 1
ATOM 5708 C CA . ASP A 1 682 ? 0.971 -21.296 -8.167 1.00 76.00 682 ASP A CA 1
ATOM 5709 C C . ASP A 1 682 ? 0.774 -19.963 -8.906 1.00 76.00 682 ASP A C 1
ATOM 5711 O O . ASP A 1 682 ? 0.358 -18.952 -8.339 1.00 76.00 682 ASP A O 1
ATOM 5715 N N . HIS A 1 683 ? 1.071 -19.949 -10.203 1.00 78.12 683 HIS A N 1
ATOM 5716 C CA . HIS A 1 683 ? 0.929 -18.761 -11.041 1.00 78.12 683 HIS A CA 1
ATOM 5717 C C . HIS A 1 683 ? -0.523 -18.262 -11.111 1.00 78.12 683 HIS A C 1
ATOM 5719 O O . HIS A 1 683 ? -0.753 -17.051 -11.107 1.00 78.12 683 HIS A O 1
ATOM 5725 N N . LYS A 1 684 ? -1.505 -19.174 -11.087 1.00 80.81 684 LYS A N 1
ATOM 5726 C CA . LYS A 1 684 ? -2.927 -18.804 -11.140 1.00 80.81 684 LYS A CA 1
ATOM 5727 C C . LYS A 1 684 ? -3.348 -18.022 -9.903 1.00 80.81 684 LYS A C 1
ATOM 5729 O O . LYS A 1 684 ? -4.124 -17.078 -10.004 1.00 80.81 684 LYS A O 1
ATOM 5734 N N . GLN A 1 685 ? -2.793 -18.369 -8.747 1.00 81.25 685 GLN A N 1
ATOM 5735 C CA . GLN A 1 685 ? -3.051 -17.677 -7.489 1.00 81.25 685 GLN A CA 1
ATOM 5736 C C . GLN A 1 685 ? -2.611 -16.210 -7.537 1.00 81.25 685 GLN A C 1
ATOM 5738 O O . GLN A 1 685 ? -3.356 -15.329 -7.112 1.00 81.25 685 GLN A O 1
ATOM 5743 N N . ILE A 1 686 ? -1.425 -15.934 -8.083 1.00 84.19 686 ILE A N 1
ATOM 5744 C CA . ILE A 1 686 ? -0.929 -14.560 -8.222 1.00 84.19 686 ILE A CA 1
ATOM 5745 C C . ILE A 1 686 ? -1.818 -13.763 -9.180 1.00 84.19 686 ILE A C 1
ATOM 5747 O O . ILE A 1 686 ? -2.232 -12.653 -8.848 1.00 84.19 686 ILE A O 1
ATOM 5751 N N . GLU A 1 687 ? -2.156 -14.336 -10.339 1.00 85.19 687 GLU A N 1
ATOM 5752 C CA . GLU A 1 687 ? -3.001 -13.669 -11.335 1.00 85.19 687 GLU A CA 1
ATOM 5753 C C . GLU A 1 687 ? -4.392 -13.334 -10.772 1.00 85.19 687 GLU A C 1
ATOM 5755 O O . GLU A 1 687 ? -4.840 -12.198 -10.920 1.00 85.19 687 GLU A O 1
ATOM 5760 N N . ARG A 1 688 ? -5.027 -14.257 -10.029 1.00 86.12 688 ARG A N 1
ATOM 5761 C CA . ARG A 1 688 ? -6.312 -14.028 -9.334 1.00 86.12 688 ARG A CA 1
ATOM 5762 C C . ARG A 1 688 ? -6.279 -12.799 -8.427 1.00 86.12 688 ARG A C 1
ATOM 5764 O O . ARG A 1 688 ? -7.181 -11.957 -8.483 1.00 86.12 688 ARG A O 1
ATOM 5771 N N . LEU A 1 689 ? -5.246 -12.692 -7.592 1.00 87.25 689 LEU A N 1
ATOM 5772 C CA . LEU A 1 689 ? -5.106 -11.586 -6.645 1.00 87.25 689 LEU A CA 1
ATOM 5773 C C . LEU A 1 689 ? -4.842 -10.264 -7.374 1.00 87.25 689 LEU A C 1
ATOM 5775 O O . LEU A 1 689 ? -5.483 -9.263 -7.058 1.00 87.25 689 LEU A O 1
ATOM 5779 N N . ILE A 1 690 ? -3.968 -10.252 -8.385 1.00 88.00 690 ILE A N 1
ATOM 5780 C CA . ILE A 1 690 ? -3.681 -9.027 -9.143 1.00 88.00 690 ILE A CA 1
ATOM 5781 C C . ILE A 1 690 ? -4.937 -8.537 -9.885 1.00 88.00 690 ILE A C 1
ATOM 5783 O O . ILE A 1 690 ? -5.262 -7.352 -9.803 1.00 88.00 690 ILE A O 1
ATOM 5787 N N . VAL A 1 691 ? -5.684 -9.427 -10.554 1.00 86.94 691 VAL A N 1
ATOM 5788 C CA . VAL A 1 691 ? -6.940 -9.077 -11.251 1.00 86.94 691 VAL A CA 1
ATOM 5789 C C . VAL A 1 691 ? -7.969 -8.493 -10.294 1.00 86.94 691 VAL A C 1
ATOM 5791 O O . VAL A 1 691 ? -8.579 -7.467 -10.598 1.00 86.94 691 VAL A O 1
ATOM 5794 N N . SER A 1 692 ? -8.145 -9.125 -9.134 1.00 86.06 692 SER A N 1
ATOM 5795 C CA . SER A 1 692 ? -9.108 -8.676 -8.126 1.00 86.06 692 SER A CA 1
ATOM 5796 C C . SER A 1 692 ? -8.792 -7.260 -7.645 1.00 86.06 692 SER A C 1
ATOM 5798 O O . SER A 1 692 ? -9.677 -6.407 -7.634 1.00 86.06 692 SER A O 1
ATOM 5800 N N . GLY A 1 693 ? -7.518 -6.983 -7.346 1.00 86.50 693 GLY A N 1
ATOM 5801 C CA . GLY A 1 693 ? -7.066 -5.646 -6.961 1.00 86.50 693 GLY A CA 1
ATOM 5802 C C . GLY A 1 693 ? -7.189 -4.605 -8.069 1.00 86.50 693 GLY A C 1
ATOM 5803 O O . GLY A 1 693 ? -7.652 -3.492 -7.826 1.00 86.50 693 GLY A O 1
ATOM 5804 N N . GLN A 1 694 ? -6.858 -4.971 -9.307 1.00 87.88 694 GLN A N 1
ATOM 5805 C CA . GLN A 1 694 ? -6.980 -4.060 -10.441 1.00 87.88 694 GLN A CA 1
ATOM 5806 C C . GLN A 1 694 ? -8.446 -3.675 -10.711 1.00 87.88 694 GLN A C 1
ATOM 5808 O O . GLN A 1 694 ? -8.729 -2.505 -10.966 1.00 87.88 694 GLN A O 1
ATOM 5813 N N . MET A 1 695 ? -9.382 -4.631 -10.662 1.00 87.75 695 MET A N 1
ATOM 5814 C CA . MET A 1 695 ? -10.807 -4.347 -10.886 1.00 87.75 695 MET A CA 1
ATOM 5815 C C . MET A 1 695 ? -11.410 -3.500 -9.770 1.00 87.75 695 MET A C 1
ATOM 5817 O O . MET A 1 695 ? -12.216 -2.614 -10.048 1.00 87.75 695 MET A O 1
ATOM 5821 N N . GLU A 1 696 ? -10.993 -3.720 -8.524 1.00 84.75 696 GLU A N 1
ATOM 5822 C CA . GLU A 1 696 ? -11.387 -2.877 -7.395 1.00 84.75 696 GLU A CA 1
ATOM 5823 C C . GLU A 1 696 ? -10.905 -1.430 -7.576 1.00 84.75 696 GLU A C 1
ATOM 5825 O O . GLU A 1 696 ? -11.703 -0.495 -7.463 1.00 84.75 696 GLU A O 1
ATOM 5830 N N . ALA A 1 697 ? -9.644 -1.243 -7.977 1.00 85.75 697 ALA A N 1
ATOM 5831 C CA . ALA A 1 697 ? -9.099 0.074 -8.293 1.00 85.75 697 ALA A CA 1
ATOM 5832 C C . ALA A 1 697 ? -9.884 0.766 -9.425 1.00 85.75 697 ALA A C 1
ATOM 5834 O O . ALA A 1 697 ? -10.252 1.936 -9.313 1.00 85.75 697 ALA A O 1
ATOM 5835 N N . MET A 1 698 ? -10.226 0.033 -10.491 1.00 87.19 698 MET A N 1
ATOM 5836 C CA . MET A 1 698 ? -11.049 0.559 -11.587 1.00 87.19 698 MET A CA 1
ATOM 5837 C C . MET A 1 698 ? -12.468 0.919 -11.129 1.00 87.19 698 MET A C 1
ATOM 5839 O O . MET A 1 698 ? -12.970 1.989 -11.472 1.00 87.19 698 MET A O 1
ATOM 5843 N N . ARG A 1 699 ? -13.114 0.079 -10.312 1.00 85.06 699 ARG A N 1
ATOM 5844 C CA . ARG A 1 699 ? -14.462 0.338 -9.781 1.00 85.06 699 ARG A CA 1
ATOM 5845 C C . ARG A 1 699 ? -14.519 1.639 -8.981 1.00 85.06 699 ARG A C 1
ATOM 5847 O O . ARG A 1 699 ? -15.500 2.370 -9.090 1.00 85.06 699 ARG A O 1
ATOM 5854 N N . ASN A 1 700 ? -13.452 1.928 -8.240 1.00 81.56 700 ASN A N 1
ATOM 5855 C CA . ASN A 1 700 ? -13.338 3.096 -7.372 1.00 81.56 700 ASN A CA 1
ATOM 5856 C C . ASN A 1 700 ? -12.685 4.312 -8.048 1.00 81.56 700 ASN A C 1
ATOM 5858 O O . ASN A 1 700 ? -12.463 5.317 -7.378 1.00 81.56 700 ASN A O 1
ATOM 5862 N N . TRP A 1 701 ? -12.371 4.262 -9.349 1.00 85.00 701 TRP A N 1
ATOM 5863 C CA . TRP A 1 701 ? -11.614 5.318 -10.042 1.00 85.00 701 TRP A CA 1
ATOM 5864 C C . TRP A 1 701 ? -10.273 5.657 -9.353 1.00 85.00 701 TRP A C 1
ATOM 5866 O O . TRP A 1 701 ? -9.790 6.792 -9.419 1.00 85.00 701 TRP A O 1
ATOM 5876 N N . ASP A 1 702 ? -9.656 4.664 -8.710 1.00 83.94 702 ASP A N 1
ATOM 5877 C CA . ASP A 1 702 ? -8.390 4.785 -7.993 1.00 83.94 702 ASP A CA 1
ATOM 5878 C C . ASP A 1 702 ? -7.212 4.511 -8.930 1.00 83.94 702 ASP A C 1
ATOM 5880 O O . ASP A 1 702 ? -6.814 3.370 -9.187 1.00 83.94 702 ASP A O 1
ATOM 5884 N N . ILE A 1 703 ? -6.660 5.589 -9.481 1.00 84.44 703 ILE A N 1
ATOM 5885 C CA . ILE A 1 703 ? -5.579 5.483 -10.454 1.00 84.44 703 ILE A CA 1
ATOM 5886 C C . ILE A 1 703 ? -4.281 4.970 -9.827 1.00 84.44 703 ILE A C 1
ATOM 5888 O O . ILE A 1 703 ? -3.512 4.282 -10.494 1.00 84.44 703 ILE A O 1
ATOM 5892 N N . LEU A 1 704 ? -4.031 5.303 -8.556 1.00 81.38 704 LEU A N 1
ATOM 5893 C CA . LEU A 1 704 ? -2.766 5.008 -7.896 1.00 81.38 704 LEU A CA 1
ATOM 5894 C C . LEU A 1 704 ? -2.657 3.504 -7.665 1.00 81.38 704 LEU A C 1
ATOM 5896 O O . LEU A 1 704 ? -1.673 2.886 -8.071 1.00 81.38 704 LEU A O 1
ATOM 5900 N N . ASN A 1 705 ? -3.717 2.904 -7.125 1.00 82.69 705 ASN A N 1
ATOM 5901 C CA . ASN A 1 705 ? -3.782 1.460 -6.950 1.00 82.69 705 ASN A CA 1
ATOM 5902 C C . ASN A 1 705 ? -3.784 0.721 -8.286 1.00 82.69 705 ASN A C 1
ATOM 5904 O O . ASN A 1 705 ? -3.096 -0.290 -8.428 1.00 82.69 705 ASN A O 1
ATOM 5908 N N . PHE A 1 706 ? -4.474 1.246 -9.304 1.00 88.00 706 PHE A N 1
ATOM 5909 C CA . PHE A 1 706 ? -4.419 0.668 -10.647 1.00 88.00 706 PHE A CA 1
ATOM 5910 C C . PHE A 1 706 ? -2.975 0.598 -11.177 1.00 88.00 706 PHE A C 1
ATOM 5912 O O . PHE A 1 706 ? -2.538 -0.451 -11.658 1.00 88.00 706 PHE A O 1
ATOM 5919 N N . ILE A 1 707 ? -2.213 1.687 -11.043 1.00 85.50 707 ILE A N 1
ATOM 5920 C CA . ILE A 1 707 ? -0.801 1.765 -11.438 1.00 85.50 707 ILE A CA 1
ATOM 5921 C C . ILE A 1 707 ? 0.065 0.791 -10.612 1.00 85.50 707 ILE A C 1
ATOM 5923 O O . ILE A 1 707 ? 0.912 0.083 -11.172 1.00 85.50 707 ILE A O 1
ATOM 5927 N N . SER A 1 708 ? -0.168 0.687 -9.300 1.00 84.31 708 SER A N 1
ATOM 5928 C CA . SER A 1 708 ? 0.519 -0.275 -8.427 1.00 84.31 708 SER A CA 1
ATOM 5929 C C . SER A 1 708 ? 0.298 -1.721 -8.879 1.00 84.31 708 SER A C 1
ATOM 5931 O O . SER A 1 708 ? 1.277 -2.448 -9.087 1.00 84.31 708 SER A O 1
ATOM 5933 N N . PHE A 1 709 ? -0.946 -2.124 -9.157 1.00 88.44 709 PHE A N 1
ATOM 5934 C CA . PHE A 1 709 ? -1.249 -3.468 -9.663 1.00 88.44 709 PHE A CA 1
ATOM 5935 C C . PHE A 1 709 ? -0.649 -3.735 -11.051 1.00 88.44 709 PHE A C 1
ATOM 5937 O O . PHE A 1 709 ? -0.234 -4.864 -11.315 1.00 88.44 709 PHE A O 1
ATOM 5944 N N . ARG A 1 710 ? -0.487 -2.718 -11.915 1.00 88.12 710 ARG A N 1
ATOM 5945 C CA . ARG A 1 710 ? 0.260 -2.867 -13.183 1.00 88.12 710 ARG A CA 1
ATOM 5946 C C . ARG A 1 710 ? 1.727 -3.223 -12.957 1.00 88.12 710 ARG A C 1
ATOM 5948 O O . ARG A 1 710 ? 2.249 -4.083 -13.663 1.00 88.12 710 ARG A O 1
ATOM 5955 N N . SER A 1 711 ? 2.371 -2.640 -11.944 1.00 87.00 711 SER A N 1
ATOM 5956 C CA . SER A 1 711 ? 3.752 -3.004 -11.589 1.00 87.00 711 SER A CA 1
ATOM 5957 C C . SER A 1 711 ? 3.874 -4.452 -11.089 1.00 87.00 711 SER A C 1
ATOM 5959 O O . SER A 1 711 ? 4.825 -5.151 -11.438 1.00 87.00 711 SER A O 1
ATOM 5961 N N . LEU A 1 712 ? 2.881 -4.944 -10.340 1.00 87.81 712 LEU A N 1
ATOM 5962 C CA . LEU A 1 712 ? 2.830 -6.344 -9.903 1.00 87.81 712 LEU A CA 1
ATOM 5963 C C . LEU A 1 712 ? 2.588 -7.301 -11.080 1.00 87.81 712 LEU A C 1
ATOM 5965 O O . LEU A 1 712 ? 3.254 -8.332 -11.174 1.00 87.81 712 LEU A O 1
ATOM 5969 N N . TYR A 1 713 ? 1.704 -6.932 -12.014 1.00 87.88 713 TYR A N 1
ATOM 5970 C CA . TYR A 1 713 ? 1.469 -7.677 -13.257 1.00 87.88 713 TYR A CA 1
ATOM 5971 C C . TYR A 1 713 ? 2.737 -7.812 -14.103 1.00 87.88 713 TYR A C 1
ATOM 5973 O O . TYR A 1 713 ? 3.011 -8.883 -14.646 1.00 87.88 713 TYR A O 1
ATOM 5981 N N . ALA A 1 714 ? 3.520 -6.736 -14.192 1.00 87.88 714 ALA A N 1
ATOM 5982 C CA . ALA A 1 714 ? 4.771 -6.725 -14.933 1.00 87.88 714 ALA A CA 1
ATOM 5983 C C . ALA A 1 714 ? 5.764 -7.751 -14.366 1.00 87.88 714 ALA A C 1
ATOM 5985 O O . ALA A 1 714 ? 6.225 -8.627 -15.096 1.00 87.88 714 ALA A O 1
ATOM 5986 N N . ARG A 1 715 ? 5.984 -7.724 -13.045 1.00 86.31 715 ARG A N 1
ATOM 5987 C CA . ARG A 1 715 ? 6.847 -8.686 -12.334 1.00 86.31 715 ARG A CA 1
ATOM 5988 C C . ARG A 1 715 ? 6.351 -10.129 -12.455 1.00 86.31 715 ARG A C 1
ATOM 5990 O O . ARG A 1 715 ? 7.152 -11.050 -12.597 1.00 86.31 715 ARG A O 1
ATOM 5997 N N . TYR A 1 716 ? 5.036 -10.338 -12.393 1.00 87.62 716 TYR A N 1
ATOM 5998 C CA . TYR A 1 716 ? 4.428 -11.658 -12.572 1.00 87.62 716 TYR A CA 1
ATOM 5999 C C . TYR A 1 716 ? 4.733 -12.245 -13.955 1.00 87.62 716 TYR A C 1
ATOM 6001 O O . TYR A 1 716 ? 5.226 -13.373 -14.053 1.00 87.62 716 TYR A O 1
ATOM 6009 N N . TYR A 1 717 ? 4.476 -11.477 -15.016 1.00 85.88 717 TYR A N 1
ATOM 6010 C CA . TYR A 1 717 ? 4.706 -11.927 -16.385 1.00 85.88 717 TYR A CA 1
ATOM 6011 C C . TYR A 1 717 ? 6.190 -12.057 -16.735 1.00 85.88 717 TYR A C 1
ATOM 6013 O O . TYR A 1 717 ? 6.550 -12.947 -17.503 1.00 85.88 717 TYR A O 1
ATOM 6021 N N . GLU A 1 718 ? 7.047 -11.231 -16.137 1.00 85.12 718 GLU A N 1
ATOM 6022 C CA . GLU A 1 718 ? 8.501 -11.339 -16.239 1.00 85.12 718 GLU A CA 1
ATOM 6023 C C . GLU A 1 718 ? 8.979 -12.707 -15.738 1.00 85.12 718 GLU A C 1
ATOM 6025 O O . GLU A 1 718 ? 9.542 -13.482 -16.511 1.00 85.12 718 GLU A O 1
ATOM 6030 N N . LYS A 1 719 ? 8.631 -13.082 -14.498 1.00 81.62 719 LYS A N 1
ATOM 6031 C CA . LYS A 1 719 ? 9.004 -14.393 -13.940 1.00 81.62 719 LYS A CA 1
ATOM 6032 C C . LYS A 1 719 ? 8.425 -15.572 -14.720 1.00 81.62 719 LYS A C 1
ATOM 6034 O O . LYS A 1 719 ? 9.089 -16.594 -14.889 1.00 81.62 719 LYS A O 1
ATOM 6039 N N . LEU A 1 720 ? 7.181 -15.455 -15.186 1.00 80.12 720 LEU A N 1
ATOM 6040 C CA . LEU A 1 720 ? 6.556 -16.479 -16.026 1.00 80.12 720 LEU A CA 1
ATOM 6041 C C . LEU A 1 720 ? 7.291 -16.665 -17.348 1.00 80.12 720 LEU A C 1
ATOM 6043 O O . LEU A 1 720 ? 7.545 -17.796 -17.761 1.00 80.12 720 LEU A O 1
ATOM 6047 N N . GLY A 1 721 ? 7.608 -15.559 -18.015 1.00 77.56 721 GLY A N 1
ATOM 6048 C CA . GLY A 1 721 ? 8.292 -15.586 -19.293 1.00 77.56 721 GLY A CA 1
ATOM 6049 C C . GLY A 1 721 ? 9.714 -16.133 -19.172 1.00 77.56 721 GLY A C 1
ATOM 6050 O O . GLY A 1 721 ? 10.127 -16.895 -20.039 1.00 77.56 721 GLY A O 1
ATOM 6051 N N . GLU A 1 722 ? 10.425 -15.837 -18.081 1.00 76.19 722 GLU A N 1
ATOM 6052 C CA . GLU A 1 722 ? 11.741 -16.426 -17.799 1.00 76.19 722 GLU A CA 1
ATOM 6053 C C . GLU A 1 722 ? 11.664 -17.950 -17.623 1.00 76.19 722 GLU A C 1
ATOM 6055 O O . GLU A 1 722 ? 12.387 -18.683 -18.296 1.00 76.19 722 GLU A O 1
ATOM 6060 N N . LYS A 1 723 ? 10.708 -18.457 -16.829 1.00 75.25 723 LYS A N 1
ATOM 6061 C CA . LYS A 1 723 ? 10.473 -19.910 -16.694 1.00 75.25 723 LYS A CA 1
ATOM 6062 C C . LYS A 1 723 ? 10.077 -20.571 -18.026 1.00 75.25 723 LYS A C 1
ATOM 6064 O O . LYS A 1 723 ? 10.457 -21.712 -18.310 1.00 75.25 723 LYS A O 1
ATOM 6069 N N . CYS A 1 724 ? 9.280 -19.887 -18.849 1.00 69.31 724 CYS A N 1
ATOM 6070 C CA . CYS A 1 724 ? 8.881 -20.392 -20.167 1.00 69.31 724 CYS A CA 1
ATOM 6071 C C . CYS A 1 724 ? 10.067 -20.441 -21.136 1.00 69.31 724 CYS A C 1
ATOM 6073 O O . CYS A 1 724 ? 10.189 -21.412 -21.881 1.00 69.31 724 CYS A O 1
ATOM 6075 N N . TYR A 1 725 ? 10.964 -19.456 -21.073 1.00 67.00 725 TYR A N 1
ATOM 6076 C CA . TYR A 1 725 ? 12.195 -19.435 -21.855 1.00 67.00 725 TYR A CA 1
ATOM 6077 C C . TYR A 1 725 ? 13.084 -20.646 -21.551 1.00 67.00 725 TYR A C 1
ATOM 6079 O O . TYR A 1 725 ? 13.451 -21.377 -22.471 1.00 67.00 725 TYR A O 1
ATOM 6087 N N . ASP A 1 726 ? 13.336 -20.929 -20.270 1.00 64.81 726 ASP A N 1
ATOM 6088 C CA . ASP A 1 726 ? 14.165 -22.070 -19.850 1.00 64.81 726 ASP A CA 1
ATOM 6089 C C . ASP A 1 726 ? 13.577 -23.427 -20.280 1.00 64.81 726 ASP A C 1
ATOM 6091 O O . ASP A 1 726 ? 14.301 -24.408 -20.456 1.00 64.81 726 ASP A O 1
ATOM 6095 N N . SER A 1 727 ? 12.258 -23.488 -20.490 1.00 62.09 727 SER A N 1
ATOM 6096 C CA . SER A 1 727 ? 11.540 -24.689 -20.932 1.00 62.09 727 SER A CA 1
ATOM 6097 C C . SER A 1 727 ? 11.234 -24.735 -22.437 1.00 62.09 727 SER A C 1
ATOM 6099 O O . SER A 1 727 ? 10.593 -25.688 -22.888 1.00 62.09 727 SER A O 1
ATOM 6101 N N . GLY A 1 728 ? 11.686 -23.746 -23.221 1.00 59.06 728 GLY A N 1
ATOM 6102 C CA . GLY A 1 728 ? 11.473 -23.672 -24.674 1.00 59.06 728 GLY A CA 1
ATOM 6103 C C . GLY A 1 728 ? 10.020 -23.407 -25.095 1.00 59.06 728 GLY A C 1
ATOM 6104 O O . GLY A 1 728 ? 9.606 -23.825 -26.175 1.00 59.06 728 GLY A O 1
ATOM 6105 N N . LYS A 1 729 ? 9.222 -22.769 -24.230 1.00 61.06 729 LYS A N 1
ATOM 6106 C CA . LYS A 1 729 ? 7.799 -22.455 -24.449 1.00 61.06 729 LYS A CA 1
ATOM 6107 C C . LYS A 1 729 ? 7.586 -20.968 -24.774 1.00 61.06 729 LYS A C 1
ATOM 6109 O O . LYS A 1 729 ? 8.474 -20.146 -24.582 1.00 61.06 729 LYS A O 1
ATOM 6114 N N . ASN A 1 730 ? 6.390 -20.655 -25.281 1.00 61.06 730 ASN A N 1
ATOM 6115 C CA . ASN A 1 730 ? 5.978 -19.365 -25.855 1.00 61.06 730 ASN A CA 1
ATOM 6116 C C . ASN A 1 730 ? 6.435 -18.124 -25.040 1.00 61.06 730 ASN A C 1
ATOM 6118 O O . ASN A 1 730 ? 6.225 -18.049 -23.827 1.00 61.06 730 ASN A O 1
ATOM 6122 N N . SER A 1 731 ? 7.030 -17.141 -25.730 1.00 66.06 731 SER A N 1
ATOM 6123 C CA . SER A 1 731 ? 7.598 -15.900 -25.180 1.00 66.06 731 SER A CA 1
ATOM 6124 C C . SER A 1 731 ? 6.583 -14.759 -24.994 1.00 66.06 731 SER A C 1
ATOM 6126 O O . SER A 1 731 ? 6.955 -13.693 -24.496 1.00 66.06 731 SER A O 1
ATOM 6128 N N . SER A 1 732 ? 5.301 -14.962 -25.324 1.00 75.69 732 SER A N 1
ATOM 6129 C CA . SER A 1 732 ? 4.247 -13.934 -25.264 1.00 75.69 732 SER A CA 1
ATOM 6130 C C . SER A 1 732 ? 4.082 -13.273 -23.887 1.00 75.69 732 SER A C 1
ATOM 6132 O O . SER A 1 732 ? 3.652 -12.122 -23.792 1.00 75.69 732 SER A O 1
ATOM 6134 N N . TYR A 1 733 ? 4.433 -13.971 -22.799 1.00 83.12 733 TYR A N 1
ATOM 6135 C CA . TYR A 1 733 ? 4.401 -13.410 -21.444 1.00 83.12 733 TYR A CA 1
ATOM 6136 C C . TYR A 1 733 ? 5.400 -12.262 -21.262 1.00 83.12 733 TYR A C 1
ATOM 6138 O O . TYR A 1 733 ? 5.066 -11.274 -20.618 1.00 83.12 733 TYR A O 1
ATOM 6146 N N . ILE A 1 734 ? 6.581 -12.324 -21.885 1.00 83.38 734 ILE A N 1
ATOM 6147 C CA . ILE A 1 734 ? 7.580 -11.253 -21.773 1.00 83.38 734 ILE A CA 1
ATOM 6148 C C . ILE A 1 734 ? 7.063 -9.964 -22.422 1.00 83.38 734 ILE A C 1
ATOM 6150 O O . ILE A 1 734 ? 7.211 -8.888 -21.848 1.00 83.38 734 ILE A O 1
ATOM 6154 N N . CYS A 1 735 ? 6.373 -10.051 -23.562 1.00 81.94 735 CYS A N 1
ATOM 6155 C CA . CYS A 1 735 ? 5.751 -8.873 -24.173 1.00 81.94 735 CYS A CA 1
ATOM 6156 C C . CYS A 1 735 ? 4.682 -8.255 -23.268 1.00 81.94 735 CYS A C 1
ATOM 6158 O O . CYS A 1 735 ? 4.661 -7.038 -23.086 1.00 81.94 735 CYS A O 1
ATOM 6160 N N . ARG A 1 736 ? 3.852 -9.082 -22.617 1.00 83.94 736 ARG A N 1
ATOM 6161 C CA . ARG A 1 736 ? 2.891 -8.602 -21.608 1.00 83.94 736 ARG A CA 1
ATOM 6162 C C . ARG A 1 736 ? 3.586 -7.949 -20.413 1.00 83.94 736 ARG A C 1
ATOM 6164 O O . ARG A 1 736 ? 3.093 -6.933 -19.926 1.00 83.94 736 ARG A O 1
ATOM 6171 N N . ALA A 1 737 ? 4.729 -8.481 -19.976 1.00 86.81 737 ALA A N 1
ATOM 6172 C CA . ALA A 1 737 ? 5.532 -7.894 -18.907 1.00 86.81 737 ALA A CA 1
ATOM 6173 C C . ALA A 1 737 ? 6.012 -6.486 -19.278 1.00 86.81 737 ALA A C 1
ATOM 6175 O O . ALA A 1 737 ? 5.824 -5.555 -18.498 1.00 86.81 737 ALA A O 1
ATOM 6176 N N . ILE A 1 738 ? 6.553 -6.309 -20.489 1.00 86.38 738 ILE A N 1
ATOM 6177 C CA . ILE A 1 738 ? 7.018 -5.003 -20.979 1.00 86.38 738 ILE A CA 1
ATOM 6178 C C . ILE A 1 738 ? 5.859 -4.004 -21.058 1.00 86.38 738 ILE A C 1
ATOM 6180 O O . ILE A 1 738 ? 5.985 -2.885 -20.564 1.00 86.38 738 ILE A O 1
ATOM 6184 N N . ILE A 1 739 ? 4.710 -4.407 -21.609 1.00 85.62 739 ILE A N 1
ATOM 6185 C CA . ILE A 1 739 ? 3.515 -3.549 -21.677 1.00 85.62 739 ILE A CA 1
ATOM 6186 C C . ILE A 1 739 ? 3.090 -3.104 -20.271 1.00 85.62 739 ILE A C 1
ATOM 6188 O O . ILE A 1 739 ? 2.851 -1.918 -20.044 1.00 85.62 739 ILE A O 1
ATOM 6192 N N . CYS A 1 740 ? 3.044 -4.030 -19.310 1.00 88.19 740 CYS A N 1
ATOM 6193 C CA . CYS A 1 740 ? 2.680 -3.714 -17.930 1.00 88.19 740 CYS A CA 1
ATOM 6194 C C . CYS A 1 740 ? 3.720 -2.811 -17.250 1.00 88.19 740 CYS A C 1
ATOM 6196 O O . CYS A 1 740 ? 3.337 -1.906 -16.511 1.00 88.19 740 CYS A O 1
ATOM 6198 N N . TRP A 1 741 ? 5.016 -2.993 -17.535 1.00 87.75 741 TRP A N 1
ATOM 6199 C CA . TRP A 1 741 ? 6.073 -2.100 -17.059 1.00 87.75 741 TRP A CA 1
ATOM 6200 C C . TRP A 1 741 ? 5.888 -0.678 -17.590 1.00 87.75 741 TRP A C 1
ATOM 6202 O O . TRP A 1 741 ? 5.943 0.268 -16.803 1.00 87.75 741 TRP A O 1
ATOM 6212 N N . ILE A 1 742 ? 5.594 -0.517 -18.884 1.00 85.19 742 ILE A N 1
ATOM 6213 C CA . ILE A 1 742 ? 5.296 0.795 -19.474 1.00 85.19 742 ILE A CA 1
ATOM 6214 C C . ILE A 1 742 ? 4.074 1.426 -18.781 1.00 85.19 742 ILE A C 1
ATOM 6216 O O . ILE A 1 742 ? 4.144 2.569 -18.325 1.00 85.19 742 ILE A O 1
ATOM 6220 N N . GLN A 1 743 ? 2.990 0.658 -18.620 1.00 86.38 743 GLN A N 1
ATOM 6221 C CA . GLN A 1 743 ? 1.737 1.108 -17.998 1.00 86.38 743 GLN A CA 1
ATOM 6222 C C . GLN A 1 743 ? 1.829 1.368 -16.484 1.00 86.38 743 GLN A C 1
ATOM 6224 O O . GLN A 1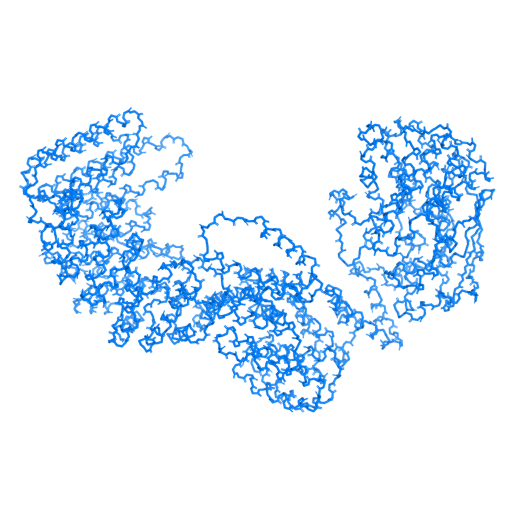 743 ? 0.914 1.949 -15.901 1.00 86.38 743 GLN A O 1
ATOM 6229 N N . SER A 1 744 ? 2.910 0.942 -15.829 1.00 85.19 744 SER A N 1
ATOM 6230 C CA . SER A 1 744 ? 3.089 1.103 -14.384 1.00 85.19 744 SER A CA 1
ATOM 6231 C C . SER A 1 744 ? 3.607 2.476 -13.957 1.00 85.19 744 SER A C 1
ATOM 6233 O O . SER A 1 744 ? 3.732 2.704 -12.759 1.00 85.19 744 SER A O 1
ATOM 6235 N N . LEU A 1 745 ? 3.978 3.363 -14.890 1.00 75.38 745 LEU A N 1
ATOM 6236 C CA . LEU A 1 745 ? 4.577 4.686 -14.615 1.00 75.38 745 LEU A CA 1
ATOM 6237 C C . LEU A 1 745 ? 5.809 4.690 -13.678 1.00 75.38 745 LEU A C 1
ATOM 6239 O O . LEU A 1 745 ? 6.359 5.748 -13.396 1.00 75.38 745 LEU A O 1
ATOM 6243 N N . LYS A 1 746 ? 6.298 3.525 -13.236 1.00 71.25 746 LYS A N 1
ATOM 6244 C CA . LYS A 1 746 ? 7.515 3.375 -12.439 1.00 71.25 746 LYS A CA 1
ATOM 6245 C C . LYS A 1 746 ? 8.716 3.293 -13.373 1.00 71.25 746 LYS A C 1
ATOM 6247 O O . LYS A 1 746 ? 8.681 2.580 -14.379 1.00 71.25 746 LYS A O 1
ATOM 6252 N N . THR A 1 747 ? 9.796 3.987 -13.025 1.00 62.50 747 THR A N 1
ATOM 6253 C CA . THR A 1 747 ? 11.075 3.848 -13.723 1.00 62.50 747 THR A CA 1
ATOM 6254 C C . THR A 1 747 ? 11.652 2.466 -13.431 1.00 62.50 747 THR A C 1
ATOM 6256 O O . THR A 1 747 ? 12.095 2.180 -12.321 1.00 62.50 747 THR A O 1
ATOM 6259 N N . TYR A 1 748 ? 11.620 1.578 -14.426 1.00 61.19 748 TYR A N 1
ATOM 6260 C CA . TYR A 1 748 ? 12.335 0.305 -14.362 1.00 61.19 748 TYR A CA 1
ATOM 6261 C C . TYR A 1 748 ? 13.835 0.582 -14.540 1.00 61.19 748 TYR A C 1
ATOM 6263 O O . TYR A 1 748 ? 14.316 0.728 -15.670 1.00 61.19 748 TYR A O 1
ATOM 6271 N N . ASP A 1 749 ? 14.544 0.742 -13.421 1.00 56.38 749 ASP A N 1
ATOM 6272 C CA . ASP A 1 749 ? 15.930 1.233 -13.384 1.00 56.38 749 ASP A CA 1
ATOM 6273 C C . ASP A 1 749 ? 16.986 0.170 -13.744 1.00 56.38 749 ASP A C 1
ATOM 6275 O O . ASP A 1 749 ? 18.143 0.500 -14.022 1.00 56.38 749 ASP A O 1
ATOM 6279 N N . GLU A 1 750 ? 16.612 -1.107 -13.848 1.00 60.59 750 GLU A N 1
ATOM 6280 C CA . GLU A 1 750 ? 17.549 -2.171 -14.212 1.00 60.59 750 GLU A CA 1
ATOM 6281 C C . GLU A 1 750 ? 17.753 -2.233 -15.736 1.00 60.59 750 GLU A C 1
ATOM 6283 O O . GLU A 1 750 ? 17.205 -3.074 -16.452 1.00 60.59 750 GLU A O 1
ATOM 6288 N N . LYS A 1 751 ? 18.617 -1.346 -16.264 1.00 54.50 751 LYS A N 1
ATOM 6289 C CA . LYS A 1 751 ? 19.100 -1.386 -17.668 1.00 54.50 751 LYS A CA 1
ATOM 6290 C C . LYS A 1 751 ? 19.533 -2.799 -18.106 1.00 54.50 751 LYS A C 1
ATOM 6292 O O . LYS A 1 751 ? 19.492 -3.112 -19.298 1.00 54.50 751 LYS A O 1
ATOM 6297 N N . LYS A 1 752 ? 19.987 -3.632 -17.160 1.00 53.81 752 LYS A N 1
ATOM 6298 C CA . LYS A 1 752 ? 20.480 -4.996 -17.388 1.00 53.81 752 LYS A CA 1
ATOM 6299 C C . LYS A 1 752 ? 19.355 -5.986 -17.724 1.00 53.81 752 LYS A C 1
ATOM 6301 O O . LYS A 1 752 ? 19.580 -6.817 -18.612 1.00 53.81 752 LYS A O 1
ATOM 6306 N N . ASP A 1 753 ? 18.170 -5.819 -17.142 1.00 65.75 753 ASP A N 1
ATOM 6307 C CA . ASP A 1 753 ? 17.033 -6.728 -17.314 1.00 65.75 753 ASP A CA 1
ATOM 6308 C C . ASP A 1 753 ? 16.181 -6.380 -18.539 1.00 65.75 753 ASP A C 1
ATOM 6310 O O . ASP A 1 753 ? 15.791 -7.279 -19.282 1.00 65.75 753 ASP A O 1
ATOM 6314 N N . LYS A 1 754 ? 16.041 -5.091 -18.899 1.00 74.12 754 LYS A N 1
ATOM 6315 C CA . LYS A 1 754 ? 15.378 -4.691 -20.165 1.00 74.12 754 LYS A CA 1
ATOM 6316 C C . LYS A 1 754 ? 15.996 -5.397 -21.379 1.00 74.12 754 LYS A C 1
ATOM 6318 O O . LYS A 1 754 ? 15.293 -5.964 -22.213 1.00 74.12 754 LYS A O 1
ATOM 6323 N N . LYS A 1 755 ? 17.333 -5.422 -21.449 1.00 72.19 755 LYS A N 1
ATOM 6324 C CA . LYS A 1 755 ? 18.089 -6.060 -22.545 1.00 72.19 755 LYS A CA 1
ATOM 6325 C C . LYS A 1 755 ? 18.007 -7.591 -22.529 1.00 72.19 755 LYS A C 1
ATOM 6327 O O . LYS A 1 755 ? 18.223 -8.215 -23.566 1.00 72.19 755 LYS A O 1
ATOM 6332 N N . LYS A 1 756 ? 17.744 -8.197 -21.365 1.00 74.56 756 LYS A N 1
ATOM 6333 C CA . LYS A 1 756 ? 17.501 -9.640 -21.219 1.00 74.56 756 LYS A CA 1
ATOM 6334 C C . LYS A 1 756 ? 16.133 -9.997 -21.799 1.00 74.56 756 LYS A C 1
ATOM 6336 O O . LYS A 1 756 ? 16.052 -10.864 -22.660 1.00 74.56 756 LYS A O 1
ATOM 6341 N N . LEU A 1 757 ? 15.091 -9.272 -21.391 1.00 77.12 757 LEU A N 1
ATOM 6342 C CA . LEU A 1 757 ? 13.712 -9.491 -21.834 1.00 77.12 757 LEU A CA 1
ATOM 6343 C C . LEU A 1 757 ? 13.563 -9.317 -23.350 1.00 77.12 757 LEU A C 1
ATOM 6345 O O . LEU A 1 757 ? 13.020 -10.190 -24.023 1.00 77.12 757 LEU A O 1
ATOM 6349 N N . ILE A 1 758 ? 14.133 -8.248 -23.910 1.00 77.56 758 ILE A N 1
ATOM 6350 C CA . ILE A 1 758 ? 14.156 -8.023 -25.366 1.00 77.56 758 ILE A CA 1
ATOM 6351 C C . ILE A 1 758 ? 14.882 -9.164 -26.077 1.00 77.56 758 ILE A C 1
ATOM 6353 O O . ILE A 1 758 ? 14.400 -9.692 -27.080 1.00 77.56 758 ILE A O 1
ATOM 6357 N N . GLY A 1 759 ? 16.012 -9.597 -25.515 1.00 72.50 759 GLY A N 1
ATOM 6358 C CA . GLY A 1 759 ? 16.790 -10.674 -26.092 1.00 72.50 759 GLY A CA 1
ATOM 6359 C C . GLY A 1 759 ? 16.077 -12.032 -26.087 1.00 72.50 759 GLY A C 1
ATOM 6360 O O . GLY A 1 759 ? 16.320 -12.820 -27.001 1.00 72.50 759 GLY A O 1
ATOM 6361 N N . ILE A 1 760 ? 15.184 -12.282 -25.122 1.00 74.06 760 ILE A N 1
ATOM 6362 C CA . ILE A 1 760 ? 14.308 -13.465 -25.057 1.00 74.06 760 ILE A CA 1
ATOM 6363 C C . ILE A 1 760 ? 13.214 -13.414 -26.135 1.00 74.06 760 ILE A C 1
ATOM 6365 O O . ILE A 1 760 ? 12.922 -14.443 -26.752 1.00 74.06 760 ILE A O 1
ATOM 6369 N N . ILE A 1 761 ? 12.611 -12.243 -26.374 1.00 76.06 761 ILE A N 1
ATOM 6370 C CA . ILE A 1 761 ? 11.558 -12.083 -27.391 1.00 76.06 761 ILE A CA 1
ATOM 6371 C C . ILE A 1 761 ? 12.140 -12.283 -28.795 1.00 76.06 761 ILE A C 1
ATOM 6373 O O . ILE A 1 761 ? 11.582 -13.054 -29.575 1.00 76.06 761 ILE A O 1
ATOM 6377 N N . GLU A 1 762 ? 13.279 -11.650 -29.094 1.00 73.38 762 GLU A N 1
ATOM 6378 C CA . GLU A 1 762 ? 13.914 -11.698 -30.420 1.00 73.38 762 GLU A CA 1
ATOM 6379 C C . GLU A 1 762 ? 14.228 -13.132 -30.875 1.00 73.38 762 GLU A C 1
ATOM 6381 O O . GLU A 1 762 ? 14.016 -13.479 -32.035 1.00 73.38 762 GLU A O 1
ATOM 6386 N N . VAL A 1 763 ? 14.703 -13.982 -29.957 1.00 66.69 763 VAL A N 1
ATOM 6387 C CA . VAL A 1 763 ? 15.104 -15.364 -30.271 1.00 66.69 763 VAL A CA 1
ATOM 6388 C C . VAL A 1 763 ? 13.904 -16.253 -30.604 1.00 66.69 763 VAL A C 1
ATOM 6390 O O . VAL A 1 763 ? 14.037 -17.165 -31.418 1.00 66.69 763 VAL A O 1
ATOM 6393 N N . ASN A 1 764 ? 12.744 -16.000 -29.994 1.00 65.50 764 ASN A N 1
ATOM 6394 C CA . ASN A 1 764 ? 11.609 -16.919 -30.052 1.00 65.50 764 ASN A CA 1
ATOM 6395 C C . ASN A 1 764 ? 10.509 -16.467 -31.025 1.00 65.50 764 ASN A C 1
ATOM 6397 O O . ASN A 1 764 ? 10.039 -17.290 -31.804 1.00 65.50 764 ASN A O 1
ATOM 6401 N N . GLU A 1 765 ? 10.104 -15.188 -31.026 1.00 69.44 765 GLU A N 1
ATOM 6402 C CA . GLU A 1 765 ? 8.952 -14.715 -31.818 1.00 69.44 765 GLU A CA 1
ATOM 6403 C C . GLU A 1 765 ? 9.076 -13.225 -32.220 1.00 69.44 765 GLU A C 1
ATOM 6405 O O . GLU A 1 765 ? 8.618 -12.329 -31.511 1.00 69.44 765 GLU A O 1
ATOM 6410 N N . LYS A 1 766 ? 9.643 -12.948 -33.408 1.00 66.81 766 LYS A N 1
ATOM 6411 C CA . LYS A 1 766 ? 9.817 -11.585 -33.974 1.00 66.81 766 LYS A CA 1
ATOM 6412 C C . LYS A 1 766 ? 8.485 -10.822 -34.129 1.00 66.81 766 LYS A C 1
ATOM 6414 O O . LYS A 1 766 ? 8.451 -9.608 -33.955 1.00 66.81 766 LYS A O 1
ATOM 6419 N N . ASN A 1 767 ? 7.381 -11.537 -34.366 1.00 74.12 767 ASN A N 1
ATOM 6420 C CA . ASN A 1 767 ? 6.033 -10.959 -34.478 1.00 74.12 767 ASN A CA 1
ATOM 6421 C C . ASN A 1 767 ? 5.596 -10.227 -33.196 1.00 74.12 767 ASN A C 1
ATOM 6423 O O . ASN A 1 767 ? 4.895 -9.221 -33.270 1.00 74.12 767 ASN A O 1
ATOM 6427 N N . ASN A 1 768 ? 6.059 -10.673 -32.024 1.00 78.38 768 ASN A N 1
ATOM 6428 C CA . ASN A 1 768 ? 5.699 -10.032 -30.761 1.00 78.38 768 ASN A CA 1
ATOM 6429 C C . ASN A 1 768 ? 6.458 -8.707 -30.537 1.00 78.38 768 ASN A C 1
ATOM 6431 O O . ASN A 1 768 ? 6.010 -7.871 -29.751 1.00 78.38 768 ASN A O 1
ATOM 6435 N N . ILE A 1 769 ? 7.592 -8.492 -31.223 1.00 80.94 769 ILE A N 1
ATOM 6436 C CA . ILE A 1 769 ? 8.304 -7.200 -31.243 1.00 80.94 769 ILE A CA 1
ATOM 6437 C C . ILE A 1 769 ? 7.514 -6.193 -32.075 1.00 80.94 769 ILE A C 1
ATOM 6439 O O . ILE A 1 769 ? 7.301 -5.065 -31.637 1.00 80.94 769 ILE A O 1
ATOM 6443 N N . GLU A 1 770 ? 7.036 -6.607 -33.251 1.00 84.12 770 GLU A N 1
ATOM 6444 C CA . GLU A 1 770 ? 6.175 -5.770 -34.088 1.00 84.12 770 GLU A CA 1
ATOM 6445 C C . GLU A 1 770 ? 4.907 -5.349 -33.332 1.00 84.12 770 GLU A C 1
ATOM 6447 O O . GLU A 1 770 ? 4.551 -4.169 -33.339 1.00 84.12 770 GLU A O 1
ATOM 6452 N N . GLU A 1 771 ? 4.253 -6.281 -32.631 1.00 81.38 771 GLU A N 1
ATOM 6453 C CA . GLU A 1 771 ? 3.071 -5.976 -31.818 1.00 81.38 771 GLU A CA 1
ATOM 6454 C C . GLU A 1 771 ? 3.377 -4.941 -30.725 1.00 81.38 771 GLU A C 1
ATOM 6456 O O . GLU A 1 771 ? 2.584 -4.023 -30.505 1.00 81.38 771 GLU A O 1
ATOM 6461 N N . LEU A 1 772 ? 4.548 -5.032 -30.086 1.00 85.25 772 LEU A N 1
ATOM 6462 C CA . LEU A 1 772 ? 4.983 -4.083 -29.064 1.00 85.25 772 LEU A CA 1
ATOM 6463 C C . LEU A 1 772 ? 5.186 -2.670 -29.637 1.00 85.25 772 LEU A C 1
ATOM 6465 O O . LEU A 1 772 ? 4.701 -1.703 -29.048 1.00 85.25 772 LEU A O 1
ATOM 6469 N N . TYR A 1 773 ? 5.831 -2.539 -30.800 1.00 87.69 773 TYR A N 1
ATOM 6470 C CA . TYR A 1 773 ? 5.977 -1.246 -31.481 1.00 87.69 773 TYR A CA 1
ATOM 6471 C C . TYR A 1 773 ? 4.628 -0.677 -31.926 1.00 87.69 773 TYR A C 1
ATOM 6473 O O . TYR A 1 773 ? 4.336 0.489 -31.662 1.00 87.69 773 TYR A O 1
ATOM 6481 N N . ARG A 1 774 ? 3.763 -1.500 -32.538 1.00 85.88 774 ARG A N 1
ATOM 6482 C CA . ARG A 1 774 ? 2.405 -1.079 -32.923 1.00 85.88 774 ARG A CA 1
ATOM 6483 C C . ARG A 1 774 ? 1.602 -0.612 -31.712 1.00 85.88 774 ARG A C 1
ATOM 6485 O O . ARG A 1 774 ? 0.873 0.372 -31.808 1.00 85.88 774 ARG A O 1
ATOM 6492 N N . LEU A 1 775 ? 1.740 -1.285 -30.570 1.00 83.94 775 LEU A N 1
ATOM 6493 C CA . LEU A 1 775 ? 1.079 -0.884 -29.334 1.00 83.94 775 LEU A CA 1
ATOM 6494 C C . LEU A 1 775 ? 1.597 0.466 -28.827 1.00 83.94 775 LEU A C 1
ATOM 6496 O O . LEU A 1 775 ? 0.780 1.317 -28.487 1.00 83.94 775 LEU A O 1
ATOM 6500 N N . ILE A 1 776 ? 2.914 0.690 -28.828 1.00 86.31 776 ILE A N 1
ATOM 6501 C CA . ILE A 1 776 ? 3.516 1.961 -28.394 1.00 86.31 776 ILE A CA 1
ATOM 6502 C C . ILE A 1 776 ? 3.109 3.124 -29.313 1.00 86.31 776 ILE A C 1
ATOM 6504 O O . ILE A 1 776 ? 2.797 4.208 -28.822 1.00 86.31 776 ILE A O 1
ATOM 6508 N N . PHE A 1 777 ? 3.085 2.918 -30.632 1.00 87.00 777 PHE A N 1
ATOM 6509 C CA . PHE A 1 777 ? 2.802 4.001 -31.579 1.00 87.00 777 PHE A CA 1
ATOM 6510 C C . PHE A 1 777 ? 1.311 4.327 -31.716 1.00 87.00 777 PHE A C 1
ATOM 6512 O O . PHE A 1 777 ? 0.970 5.494 -31.916 1.00 87.00 777 PHE A O 1
ATOM 6519 N N . HIS A 1 778 ? 0.425 3.335 -31.563 1.00 82.19 778 HIS A N 1
ATOM 6520 C CA . HIS A 1 778 ? -1.007 3.504 -31.851 1.00 82.19 778 HIS A CA 1
ATOM 6521 C C . HIS A 1 778 ? -1.936 3.369 -30.643 1.00 82.19 778 HIS A C 1
ATOM 6523 O O . HIS A 1 778 ? -2.973 4.023 -30.617 1.00 82.19 778 HIS A O 1
ATOM 6529 N N . ASN A 1 779 ? -1.595 2.533 -29.657 1.00 77.56 779 ASN A N 1
ATOM 6530 C CA . ASN A 1 779 ? -2.556 2.021 -28.666 1.00 77.56 779 ASN A CA 1
ATOM 6531 C C . ASN A 1 779 ? -2.129 2.265 -27.209 1.00 77.56 779 ASN A C 1
ATOM 6533 O O . ASN A 1 779 ? -2.546 1.526 -26.311 1.00 77.56 779 ASN A O 1
ATOM 6537 N N . ILE A 1 780 ? -1.266 3.255 -26.963 1.00 84.62 780 ILE A N 1
ATOM 6538 C CA . ILE A 1 780 ? -0.856 3.625 -25.611 1.00 84.62 780 ILE A CA 1
ATOM 6539 C C . ILE A 1 780 ? -1.173 5.091 -25.313 1.00 84.62 780 ILE A C 1
ATOM 6541 O O . ILE A 1 780 ? -0.893 5.988 -26.115 1.00 84.62 780 ILE A O 1
ATOM 6545 N N . ALA A 1 781 ? -1.754 5.332 -24.136 1.00 84.19 781 ALA A N 1
ATOM 6546 C CA . ALA A 1 781 ? -2.073 6.674 -23.667 1.00 84.19 781 ALA A CA 1
ATOM 6547 C C . ALA A 1 781 ? -0.814 7.548 -23.511 1.00 84.19 781 ALA A C 1
ATOM 6549 O O . ALA A 1 781 ? 0.274 7.051 -23.214 1.00 84.19 781 ALA A O 1
ATOM 6550 N N . MET A 1 782 ? -0.978 8.862 -23.680 1.00 83.00 782 MET A N 1
ATOM 6551 C CA . MET A 1 782 ? 0.126 9.834 -23.711 1.00 83.00 782 MET A CA 1
ATOM 6552 C C . MET A 1 782 ? 0.923 9.872 -22.411 1.00 83.00 782 MET A C 1
ATOM 6554 O O . MET A 1 782 ? 2.142 10.013 -22.444 1.00 83.00 782 MET A O 1
ATOM 6558 N N . VAL A 1 783 ? 0.255 9.652 -21.277 1.00 80.12 783 VAL A N 1
ATOM 6559 C CA . VAL A 1 783 ? 0.899 9.606 -19.956 1.00 80.12 783 VAL A CA 1
ATOM 6560 C C . VAL A 1 783 ? 1.996 8.547 -19.858 1.00 80.12 783 VAL A C 1
ATOM 6562 O O . VAL A 1 783 ? 2.927 8.680 -19.071 1.00 80.12 783 VAL A O 1
ATOM 6565 N N . TYR A 1 784 ? 1.917 7.505 -20.686 1.00 84.75 784 TYR A N 1
ATOM 6566 C CA . TYR A 1 784 ? 2.878 6.411 -20.711 1.00 84.75 784 TYR A CA 1
ATOM 6567 C C . TYR A 1 784 ? 4.057 6.649 -21.655 1.00 84.75 784 TYR A C 1
ATOM 6569 O O . TYR A 1 784 ? 4.983 5.840 -21.670 1.00 84.75 784 TYR A O 1
ATOM 6577 N N . TRP A 1 785 ? 4.039 7.715 -22.460 1.00 82.94 785 TRP A N 1
ATOM 6578 C CA . TRP A 1 785 ? 5.017 7.921 -23.529 1.00 82.94 785 TRP A CA 1
ATOM 6579 C C . TRP A 1 785 ? 6.442 8.099 -23.021 1.00 82.94 785 TRP A C 1
ATOM 6581 O O . TRP A 1 785 ? 7.370 7.627 -23.671 1.00 82.94 785 TRP A O 1
ATOM 6591 N N . ASP A 1 786 ? 6.615 8.712 -21.852 1.00 76.56 786 ASP A N 1
ATOM 6592 C CA . ASP A 1 786 ? 7.933 8.867 -21.239 1.00 76.56 786 ASP A CA 1
ATOM 6593 C C . ASP A 1 786 ? 8.533 7.509 -20.846 1.00 76.56 786 ASP A C 1
ATOM 6595 O O . ASP A 1 786 ? 9.618 7.128 -21.275 1.00 76.56 786 ASP A O 1
ATOM 6599 N N . ASN A 1 787 ? 7.757 6.667 -20.164 1.00 79.00 787 ASN A N 1
ATOM 6600 C CA . ASN A 1 787 ? 8.176 5.295 -19.892 1.00 79.00 787 ASN A CA 1
ATOM 6601 C C . ASN A 1 787 ? 8.375 4.478 -21.177 1.00 79.00 787 ASN A C 1
ATOM 6603 O O . ASN A 1 787 ? 9.328 3.699 -21.260 1.00 79.00 787 ASN A O 1
ATOM 6607 N N . ALA A 1 788 ? 7.508 4.650 -22.179 1.00 83.62 788 ALA A N 1
ATOM 6608 C CA . ALA A 1 788 ? 7.619 3.969 -23.463 1.00 83.62 788 ALA A CA 1
ATOM 6609 C C . ALA A 1 788 ? 8.908 4.353 -24.206 1.00 83.62 788 ALA A C 1
ATOM 6611 O O . ALA A 1 788 ? 9.554 3.466 -24.759 1.00 83.62 788 ALA A O 1
ATOM 6612 N N . SER A 1 789 ? 9.340 5.620 -24.156 1.00 80.12 789 SER A N 1
ATOM 6613 C CA . SER A 1 789 ? 10.592 6.085 -24.775 1.00 80.12 789 SER A CA 1
ATOM 6614 C C . SER A 1 789 ? 11.808 5.340 -24.206 1.00 80.12 789 SER A C 1
ATOM 6616 O O . SER A 1 789 ? 12.685 4.901 -24.954 1.00 80.12 789 SER A O 1
ATOM 6618 N N . THR A 1 790 ? 11.816 5.063 -22.895 1.00 79.19 790 THR A N 1
ATOM 6619 C CA . THR A 1 790 ? 12.896 4.289 -22.261 1.00 79.19 790 THR A CA 1
ATOM 6620 C C . THR A 1 790 ? 12.959 2.837 -22.742 1.00 79.19 790 THR A C 1
ATOM 6622 O O . THR A 1 790 ? 14.038 2.240 -22.754 1.00 79.19 790 THR A O 1
ATOM 6625 N N . TRP A 1 791 ? 11.819 2.249 -23.120 1.00 81.50 791 TRP A N 1
ATOM 6626 C CA . TRP A 1 791 ? 11.748 0.910 -23.707 1.00 81.50 791 TRP A CA 1
ATOM 6627 C C . TRP A 1 791 ? 12.068 0.938 -25.203 1.00 81.50 791 TRP A C 1
ATOM 6629 O O . TRP A 1 791 ? 12.809 0.073 -25.660 1.00 81.50 791 TRP A O 1
ATOM 6639 N N . LEU A 1 792 ? 11.635 1.968 -25.940 1.00 82.38 792 LEU A N 1
ATOM 6640 C CA . LEU A 1 792 ? 12.039 2.206 -27.330 1.00 82.38 792 LEU A CA 1
ATOM 6641 C C . LEU A 1 792 ? 13.559 2.361 -27.457 1.00 82.38 792 LEU A C 1
ATOM 6643 O O . LEU A 1 792 ? 14.137 1.809 -28.384 1.00 82.38 792 LEU A O 1
ATOM 6647 N N . LYS A 1 793 ? 14.233 3.007 -26.492 1.00 78.81 793 LYS A N 1
ATOM 6648 C CA . LYS A 1 793 ? 15.709 3.074 -26.439 1.00 78.81 793 LYS A CA 1
ATOM 6649 C C . LYS A 1 793 ? 16.352 1.690 -26.384 1.00 78.81 793 LYS A C 1
ATOM 6651 O O . LYS A 1 793 ? 17.424 1.484 -26.942 1.00 78.81 793 LYS A O 1
ATOM 6656 N N . ALA A 1 794 ? 15.723 0.761 -25.669 1.00 76.75 794 ALA A N 1
ATOM 6657 C CA . ALA A 1 794 ? 16.229 -0.593 -25.502 1.00 76.75 794 ALA A CA 1
ATOM 6658 C C . ALA A 1 794 ? 15.872 -1.504 -26.689 1.00 76.75 794 ALA A C 1
ATOM 6660 O O . ALA A 1 794 ? 16.657 -2.394 -27.003 1.00 76.75 794 ALA A O 1
ATOM 6661 N N . LEU A 1 795 ? 14.716 -1.285 -27.328 1.00 78.94 795 LEU A N 1
ATOM 6662 C CA . LEU A 1 795 ? 14.272 -2.007 -28.527 1.00 78.94 795 LEU A CA 1
ATOM 6663 C C . LEU A 1 795 ? 15.026 -1.543 -29.783 1.00 78.94 795 LEU A C 1
ATOM 6665 O O . LEU A 1 795 ? 15.338 -2.362 -30.640 1.00 78.94 795 LEU A O 1
ATOM 6669 N N . GLY A 1 796 ? 15.358 -0.250 -29.849 1.00 72.19 796 GLY A N 1
ATOM 6670 C CA . GLY A 1 796 ? 16.302 0.349 -30.788 1.00 72.19 796 GLY A CA 1
ATOM 6671 C C . GLY A 1 796 ? 16.034 0.004 -32.252 1.00 72.19 796 GLY A C 1
ATOM 6672 O O . GLY A 1 796 ? 15.074 0.483 -32.853 1.00 72.19 796 GLY A O 1
ATOM 6673 N N . ASP A 1 797 ? 16.931 -0.811 -32.798 1.00 71.12 797 ASP A N 1
ATOM 6674 C CA . ASP A 1 797 ? 17.064 -1.237 -34.193 1.00 71.12 797 ASP A CA 1
ATOM 6675 C C . ASP A 1 797 ? 16.177 -2.430 -34.579 1.00 71.12 797 ASP A C 1
ATOM 6677 O O . ASP A 1 797 ? 16.071 -2.760 -35.758 1.00 71.12 797 ASP A O 1
ATOM 6681 N N . LEU A 1 798 ? 15.475 -3.039 -33.619 1.00 78.56 798 LEU A N 1
ATOM 6682 C CA . LEU A 1 798 ? 14.554 -4.155 -33.865 1.00 78.56 798 LEU A CA 1
ATOM 6683 C C . LEU A 1 798 ? 13.212 -3.724 -34.486 1.00 78.56 798 LEU A C 1
ATOM 6685 O O . LEU A 1 798 ? 12.334 -4.564 -34.698 1.00 78.56 798 LEU A O 1
ATOM 6689 N N . MET A 1 799 ? 13.028 -2.428 -34.750 1.00 85.00 799 MET A N 1
ATOM 6690 C CA . MET A 1 799 ? 11.813 -1.876 -35.346 1.00 85.00 799 MET A CA 1
ATOM 6691 C C . MET A 1 799 ? 11.610 -2.402 -36.777 1.00 85.00 799 MET A C 1
ATOM 6693 O O . MET A 1 799 ? 12.504 -2.278 -37.599 1.00 85.00 799 MET A O 1
ATOM 6697 N N . PRO A 1 800 ? 10.447 -2.958 -37.138 1.00 84.06 800 PRO A N 1
ATOM 6698 C CA . PRO A 1 800 ? 10.160 -3.303 -38.531 1.00 84.06 800 PRO A CA 1
ATOM 6699 C C . PRO A 1 800 ? 10.161 -2.067 -39.448 1.00 84.06 800 PRO A C 1
ATOM 6701 O O . PRO A 1 800 ? 9.658 -1.006 -39.066 1.00 84.06 800 PRO A O 1
ATOM 6704 N N . LYS A 1 801 ? 10.680 -2.205 -40.679 1.00 83.19 801 LYS A N 1
ATOM 6705 C CA . LYS A 1 801 ? 10.754 -1.114 -41.678 1.00 83.19 801 LYS A CA 1
ATOM 6706 C C . LYS A 1 801 ? 9.379 -0.520 -41.994 1.00 83.19 801 LYS A C 1
ATOM 6708 O O . LYS A 1 801 ? 9.263 0.668 -42.275 1.00 83.19 801 LYS A O 1
ATOM 6713 N N . GLU A 1 802 ? 8.337 -1.337 -41.911 1.00 86.19 802 GLU A N 1
ATOM 6714 C CA . GLU A 1 802 ? 6.946 -0.975 -42.169 1.00 86.19 802 GLU A CA 1
ATOM 6715 C C . GLU A 1 802 ? 6.385 0.017 -41.137 1.00 86.19 802 GLU A C 1
ATOM 6717 O O . GLU A 1 802 ? 5.380 0.667 -41.410 1.00 86.19 802 GLU A O 1
ATOM 6722 N N . LEU A 1 803 ? 7.017 0.150 -39.964 1.00 88.62 803 LEU A N 1
ATOM 6723 C CA . LEU A 1 803 ? 6.568 1.032 -38.880 1.00 88.62 803 LEU A CA 1
ATOM 6724 C C . LEU A 1 803 ? 7.308 2.375 -38.831 1.00 88.62 803 LEU A C 1
ATOM 6726 O O . LEU A 1 803 ? 7.038 3.182 -37.941 1.00 88.62 803 LEU A O 1
ATOM 6730 N N . VAL A 1 804 ? 8.217 2.654 -39.773 1.00 88.06 804 VAL A N 1
ATOM 6731 C CA . VAL A 1 804 ? 8.971 3.922 -39.802 1.00 88.06 804 VAL A CA 1
ATOM 6732 C C . VAL A 1 804 ? 8.026 5.123 -39.912 1.00 88.06 804 VAL A C 1
ATOM 6734 O O . VAL A 1 804 ? 8.183 6.089 -39.169 1.00 88.06 804 VAL A O 1
ATOM 6737 N N . ASP A 1 805 ? 6.999 5.053 -40.762 1.00 87.56 805 ASP A N 1
ATOM 6738 C CA . ASP A 1 805 ? 6.007 6.132 -40.896 1.00 87.56 805 ASP A CA 1
ATOM 6739 C C . ASP A 1 805 ? 5.213 6.366 -39.606 1.00 87.56 805 ASP A C 1
ATOM 6741 O O . ASP A 1 805 ? 4.909 7.509 -39.251 1.00 87.56 805 ASP A O 1
ATOM 6745 N N . ASP A 1 806 ? 4.885 5.290 -38.892 1.00 89.69 806 ASP A N 1
ATOM 6746 C CA . ASP A 1 806 ? 4.176 5.359 -37.616 1.00 89.69 806 ASP A CA 1
ATOM 6747 C C . ASP A 1 806 ? 5.058 6.005 -36.543 1.00 89.69 806 ASP A C 1
ATOM 6749 O O . ASP A 1 806 ? 4.601 6.887 -35.811 1.00 89.69 806 ASP A O 1
ATOM 6753 N N . TRP A 1 807 ? 6.343 5.645 -36.510 1.00 89.69 807 TRP A N 1
ATOM 6754 C CA . TRP A 1 807 ? 7.333 6.268 -35.638 1.00 89.69 807 TRP A CA 1
ATOM 6755 C C . TRP A 1 807 ? 7.505 7.764 -35.933 1.00 89.69 807 TRP A C 1
ATOM 6757 O O . TRP A 1 807 ? 7.484 8.563 -34.997 1.00 89.69 807 TRP A O 1
ATOM 6767 N N . VAL A 1 808 ? 7.599 8.174 -37.208 1.00 87.44 808 VAL A N 1
ATOM 6768 C CA . VAL A 1 808 ? 7.720 9.594 -37.606 1.00 87.44 808 VAL A CA 1
ATOM 6769 C C . VAL A 1 808 ? 6.510 10.413 -37.137 1.00 87.44 808 VAL A C 1
ATOM 6771 O O . VAL A 1 808 ? 6.657 11.518 -36.606 1.00 87.44 808 VAL A O 1
ATOM 6774 N N . ARG A 1 809 ? 5.293 9.874 -37.272 1.00 87.69 809 ARG A N 1
ATOM 6775 C CA . ARG A 1 809 ? 4.080 10.539 -36.761 1.00 87.69 809 ARG A CA 1
ATOM 6776 C C . ARG A 1 809 ? 4.067 10.598 -35.239 1.00 87.69 809 ARG A C 1
ATOM 6778 O O . ARG A 1 809 ? 3.702 11.627 -34.664 1.00 87.69 809 ARG A O 1
ATOM 6785 N N . TRP A 1 810 ? 4.462 9.506 -34.589 1.00 87.56 810 TRP A N 1
ATOM 6786 C CA . TRP A 1 810 ? 4.500 9.417 -33.137 1.00 87.56 810 TRP A CA 1
ATOM 6787 C C . TRP A 1 810 ? 5.511 10.402 -32.543 1.00 87.56 810 TRP A C 1
ATOM 6789 O O . TRP A 1 810 ? 5.141 11.169 -31.657 1.00 87.56 810 TRP A O 1
ATOM 6799 N N . ILE A 1 811 ? 6.739 10.483 -33.074 1.00 85.56 811 ILE A N 1
ATOM 6800 C CA . ILE A 1 811 ? 7.777 11.398 -32.570 1.00 85.56 811 ILE A CA 1
ATOM 6801 C C . ILE A 1 811 ? 7.396 12.868 -32.760 1.00 85.56 811 ILE A C 1
ATOM 6803 O O . ILE A 1 811 ? 7.632 13.689 -31.871 1.00 85.56 811 ILE A O 1
ATOM 6807 N N . TYR A 1 812 ? 6.744 13.206 -33.876 1.00 85.25 812 TYR A N 1
ATOM 6808 C CA . TYR A 1 812 ? 6.212 14.548 -34.101 1.00 85.25 812 TYR A CA 1
ATOM 6809 C C . TYR A 1 812 ? 5.202 14.938 -33.019 1.00 85.25 812 TYR A C 1
ATOM 6811 O O . TYR A 1 812 ? 5.307 16.008 -32.407 1.00 85.25 812 TYR A O 1
ATOM 6819 N N . LYS A 1 813 ? 4.265 14.031 -32.725 1.00 83.38 813 LYS A N 1
ATOM 6820 C CA . LYS A 1 813 ? 3.253 14.225 -31.687 1.00 83.38 813 LYS A CA 1
ATOM 6821 C C . LYS A 1 813 ? 3.883 14.278 -30.289 1.00 83.38 813 LYS A C 1
ATOM 6823 O O . LYS A 1 813 ? 3.567 15.190 -29.529 1.00 83.38 813 LYS A O 1
ATOM 6828 N N . TYR A 1 814 ? 4.819 13.380 -29.979 1.00 81.38 814 TYR A N 1
ATOM 6829 C CA . TYR A 1 814 ? 5.575 13.341 -28.721 1.00 81.38 814 TYR A CA 1
ATOM 6830 C C . TYR A 1 814 ? 6.310 14.664 -28.460 1.00 81.38 814 TYR A C 1
ATOM 6832 O O . TYR A 1 814 ? 6.106 15.298 -27.423 1.00 81.38 814 TYR A O 1
ATOM 6840 N N . ASN A 1 815 ? 7.070 15.164 -29.439 1.00 77.00 815 ASN A N 1
ATOM 6841 C CA . ASN A 1 815 ? 7.786 16.436 -29.331 1.00 77.00 815 ASN A CA 1
ATOM 6842 C C . ASN A 1 815 ? 6.843 17.649 -29.187 1.00 77.00 815 ASN A C 1
ATOM 6844 O O . ASN A 1 815 ? 7.141 18.565 -28.420 1.00 77.00 815 ASN A O 1
ATOM 6848 N N . SER A 1 816 ? 5.694 17.666 -29.874 1.00 75.44 816 SER A N 1
ATOM 6849 C CA . SER A 1 816 ? 4.692 18.732 -29.707 1.00 75.44 816 SER A CA 1
ATOM 6850 C C . SER A 1 816 ? 4.114 18.780 -28.285 1.00 75.44 816 SER A C 1
ATOM 6852 O O . SER A 1 816 ? 3.850 19.862 -27.753 1.00 75.44 816 SER A O 1
ATOM 6854 N N . ILE A 1 817 ? 3.908 17.619 -27.659 1.00 69.81 817 ILE A N 1
ATOM 6855 C CA . ILE A 1 817 ? 3.348 17.516 -26.306 1.00 69.81 817 ILE A CA 1
ATOM 6856 C C . ILE A 1 817 ? 4.374 17.932 -25.257 1.00 69.81 817 ILE A C 1
ATOM 6858 O O . ILE A 1 817 ? 4.068 18.773 -24.413 1.00 69.81 817 ILE A O 1
ATOM 6862 N N . ILE A 1 818 ? 5.610 17.435 -25.348 1.00 66.81 818 ILE A N 1
ATOM 6863 C CA . ILE A 1 818 ? 6.664 17.824 -24.402 1.00 66.81 818 ILE A CA 1
ATOM 6864 C C . ILE A 1 818 ? 6.876 19.343 -24.409 1.00 66.81 818 ILE A C 1
ATOM 6866 O O . ILE A 1 818 ? 6.972 19.956 -23.349 1.00 66.81 818 ILE A O 1
ATOM 6870 N N . ARG A 1 819 ? 6.872 19.975 -25.592 1.00 63.94 819 ARG A N 1
ATOM 6871 C CA . ARG A 1 819 ? 7.016 21.436 -25.727 1.00 63.94 819 ARG A CA 1
ATOM 6872 C C . ARG A 1 819 ? 5.876 22.237 -25.092 1.00 63.94 819 ARG A C 1
ATOM 6874 O O . ARG A 1 819 ? 6.101 23.387 -24.734 1.00 63.94 819 ARG A O 1
ATOM 6881 N N . SER A 1 820 ? 4.674 21.669 -24.995 1.00 60.09 820 SER A N 1
ATOM 6882 C CA . SER A 1 820 ? 3.495 22.352 -24.441 1.00 60.09 820 SER A CA 1
ATOM 6883 C C . SER A 1 820 ? 3.292 22.107 -22.943 1.00 60.09 820 SER A C 1
ATOM 6885 O O . SER A 1 820 ? 2.683 22.944 -22.287 1.00 60.09 820 SER A O 1
ATOM 6887 N N . HIS A 1 821 ? 3.816 21.007 -22.392 1.00 54.44 821 HIS A N 1
ATOM 6888 C CA . HIS A 1 821 ? 3.505 20.558 -21.027 1.00 54.44 821 HIS A CA 1
ATOM 6889 C C . HIS A 1 821 ? 4.681 20.637 -20.041 1.00 54.44 821 HIS A C 1
ATOM 6891 O O . HIS A 1 821 ? 4.463 20.597 -18.833 1.00 54.44 821 HIS A O 1
ATOM 6897 N N . MET A 1 822 ? 5.920 20.769 -20.525 1.00 49.44 822 MET A N 1
ATOM 6898 C CA . MET A 1 822 ? 7.134 20.751 -19.703 1.00 49.44 822 MET A CA 1
ATOM 6899 C C . MET A 1 822 ? 7.981 21.986 -20.021 1.00 49.44 822 MET A C 1
ATOM 6901 O O . MET A 1 822 ? 8.517 22.121 -21.120 1.00 49.44 822 MET A O 1
ATOM 6905 N N . SER A 1 823 ? 8.153 22.891 -19.057 1.00 36.72 823 SER A N 1
ATOM 6906 C CA . SER A 1 823 ? 8.995 24.089 -19.216 1.00 36.72 823 SER A CA 1
ATOM 6907 C C . SER A 1 823 ? 10.493 23.777 -19.364 1.00 36.72 823 SER A C 1
ATOM 6909 O O . SER A 1 823 ? 11.282 24.675 -19.654 1.00 36.72 823 SER A O 1
ATOM 6911 N N . ILE A 1 824 ? 10.905 22.513 -19.216 1.00 40.81 824 ILE A N 1
ATOM 6912 C CA . ILE A 1 824 ? 12.288 22.068 -19.384 1.00 40.81 824 ILE A CA 1
ATOM 6913 C C . ILE A 1 824 ? 12.272 20.731 -20.128 1.00 40.81 824 ILE A C 1
ATOM 6915 O O . ILE A 1 824 ? 12.035 19.681 -19.541 1.00 40.81 824 ILE A O 1
ATOM 6919 N N . ILE A 1 825 ? 12.527 20.758 -21.437 1.00 43.75 825 ILE A N 1
ATOM 6920 C CA . ILE A 1 825 ? 12.770 19.524 -22.190 1.00 43.75 825 ILE A CA 1
ATOM 6921 C C . ILE A 1 825 ? 14.069 18.894 -21.665 1.00 43.75 825 ILE A C 1
ATOM 6923 O O . ILE A 1 825 ? 15.139 19.465 -21.895 1.00 43.75 825 ILE A O 1
ATOM 6927 N N . ARG A 1 826 ? 14.011 17.717 -21.031 1.00 51.47 826 ARG A N 1
ATOM 6928 C CA . ARG A 1 826 ? 15.189 16.851 -20.875 1.00 51.47 826 ARG A CA 1
ATOM 6929 C C . ARG A 1 826 ? 15.353 16.054 -22.167 1.00 51.47 826 ARG A C 1
ATOM 6931 O O . ARG A 1 826 ? 14.971 14.904 -22.254 1.00 51.47 826 ARG A O 1
ATOM 6938 N N . LEU A 1 827 ? 15.938 16.641 -23.212 1.00 51.06 827 LEU A N 1
ATOM 6939 C CA . LEU A 1 827 ? 16.149 15.924 -24.488 1.00 51.06 827 LEU A CA 1
ATOM 6940 C C . LEU A 1 827 ? 17.100 14.699 -24.382 1.00 51.06 827 LEU A C 1
ATOM 6942 O O . LEU A 1 827 ? 17.355 14.078 -25.403 1.00 51.06 827 LEU A O 1
ATOM 6946 N N . ALA A 1 828 ? 17.581 14.315 -23.186 1.00 50.00 828 ALA A N 1
ATOM 6947 C CA . ALA A 1 828 ? 18.152 12.982 -22.931 1.00 50.00 828 ALA A CA 1
ATOM 6948 C C . ALA A 1 828 ? 17.104 11.861 -23.130 1.00 50.00 828 ALA A C 1
ATOM 6950 O O . ALA A 1 828 ? 17.440 10.730 -23.480 1.00 50.00 828 ALA A O 1
ATOM 6951 N N . ASP A 1 829 ? 15.815 12.197 -23.005 1.00 57.53 829 ASP A N 1
ATOM 6952 C CA . ASP A 1 829 ? 14.688 11.311 -23.318 1.00 57.53 829 ASP A CA 1
ATOM 6953 C C . ASP A 1 829 ? 14.571 11.032 -24.825 1.00 57.53 829 ASP A C 1
ATOM 6955 O O . ASP A 1 829 ? 13.826 10.146 -25.229 1.00 57.53 829 ASP A O 1
ATOM 6959 N N . LEU A 1 830 ? 15.320 11.753 -25.673 1.00 67.88 830 LEU A N 1
ATOM 6960 C CA . LEU A 1 830 ? 15.369 11.547 -27.123 1.00 67.88 830 LEU A CA 1
ATOM 6961 C C . LEU A 1 830 ? 16.550 10.684 -27.578 1.00 67.88 830 LEU A C 1
ATOM 6963 O O . LEU A 1 830 ? 16.695 10.444 -28.773 1.00 67.88 830 LEU A O 1
ATOM 6967 N N . ASP A 1 831 ? 17.360 10.143 -26.667 1.00 67.25 831 ASP A N 1
ATOM 6968 C CA . ASP A 1 831 ? 18.474 9.261 -27.038 1.00 67.25 831 ASP A CA 1
ATOM 6969 C C . ASP A 1 831 ? 18.034 8.020 -27.825 1.00 67.25 831 ASP A C 1
ATOM 6971 O O . ASP A 1 831 ? 18.820 7.470 -28.595 1.00 67.25 831 ASP A O 1
ATOM 6975 N N . PHE A 1 832 ? 16.787 7.559 -27.653 1.00 76.44 832 PHE A N 1
ATOM 6976 C CA . PHE A 1 832 ? 16.257 6.438 -28.439 1.00 76.44 832 PHE A CA 1
ATOM 6977 C C . PHE A 1 832 ? 16.196 6.744 -29.939 1.00 76.44 832 PHE A C 1
ATOM 6979 O O . PHE A 1 832 ? 16.209 5.818 -30.747 1.00 76.44 832 PHE A O 1
ATOM 6986 N N . ILE A 1 833 ? 16.149 8.029 -30.316 1.00 79.94 833 ILE A N 1
ATOM 6987 C CA . ILE A 1 833 ? 16.149 8.466 -31.711 1.00 79.94 833 ILE A CA 1
ATOM 6988 C C . ILE A 1 833 ? 17.463 8.079 -32.394 1.00 79.94 833 ILE A C 1
ATOM 6990 O O . ILE A 1 833 ? 17.437 7.733 -33.573 1.00 79.94 833 ILE A O 1
ATOM 6994 N N . LYS A 1 834 ? 18.593 8.101 -31.666 1.00 80.69 834 LYS A N 1
ATOM 6995 C CA . LYS A 1 834 ? 19.930 7.847 -32.224 1.00 80.69 834 LYS A CA 1
ATOM 6996 C C . LYS A 1 834 ? 19.950 6.569 -33.058 1.00 80.69 834 LYS A C 1
ATOM 6998 O O . LYS A 1 834 ? 20.260 6.616 -34.242 1.00 80.69 834 LYS A O 1
ATOM 7003 N N . THR A 1 835 ? 19.554 5.457 -32.440 1.00 74.88 835 THR A N 1
ATOM 7004 C CA . THR A 1 835 ? 19.594 4.131 -33.060 1.00 74.88 835 THR A CA 1
ATOM 7005 C C . THR A 1 835 ? 18.717 4.061 -34.309 1.00 74.88 835 THR A C 1
ATOM 7007 O O . THR A 1 835 ? 19.092 3.433 -35.287 1.00 74.88 835 THR A O 1
ATOM 7010 N N . ILE A 1 836 ? 17.561 4.730 -34.316 1.00 80.94 836 ILE A N 1
ATOM 7011 C CA . ILE A 1 836 ? 16.659 4.719 -35.476 1.00 80.94 836 ILE A CA 1
ATOM 7012 C C . ILE A 1 836 ? 17.214 5.589 -36.615 1.00 80.94 836 ILE A C 1
ATOM 7014 O O . ILE A 1 836 ? 17.093 5.220 -37.777 1.00 80.94 836 ILE A O 1
ATOM 7018 N N . ILE A 1 837 ? 17.861 6.715 -36.311 1.00 81.69 837 ILE A N 1
ATOM 7019 C CA . ILE A 1 837 ? 18.476 7.562 -37.344 1.00 81.69 837 ILE A CA 1
ATOM 7020 C C . ILE A 1 837 ? 19.702 6.896 -37.979 1.00 81.69 837 ILE A C 1
ATOM 7022 O O . ILE A 1 837 ? 19.915 7.042 -39.178 1.00 81.69 837 ILE A O 1
ATOM 7026 N N . GLU A 1 838 ? 20.498 6.162 -37.199 1.00 78.44 838 GLU A N 1
ATOM 7027 C CA . GLU A 1 838 ? 21.680 5.455 -37.712 1.00 78.44 838 GLU A CA 1
ATOM 7028 C C . GLU A 1 838 ? 21.309 4.293 -38.655 1.00 78.44 838 GLU A C 1
ATOM 7030 O O . GLU A 1 838 ? 22.033 4.027 -39.613 1.00 78.44 838 GLU A O 1
ATOM 7035 N N . GLU A 1 839 ? 20.186 3.613 -38.405 1.00 76.94 839 GLU A N 1
ATOM 7036 C CA . GLU A 1 839 ? 19.826 2.360 -39.088 1.00 76.94 839 GLU A CA 1
ATOM 7037 C C . GLU A 1 839 ? 18.861 2.562 -40.279 1.00 76.94 839 GLU A C 1
ATOM 7039 O O . GLU A 1 839 ? 18.809 1.730 -41.190 1.00 76.94 839 GLU A O 1
ATOM 7044 N N . TYR A 1 840 ? 18.097 3.665 -40.320 1.00 81.56 840 TYR A N 1
ATOM 7045 C CA . TYR A 1 840 ? 17.047 3.890 -41.324 1.00 81.56 840 TYR A CA 1
ATOM 7046 C C . TYR A 1 840 ? 17.318 5.111 -42.209 1.00 81.56 840 TYR A C 1
ATOM 7048 O O . TYR A 1 840 ? 17.740 6.169 -41.755 1.00 81.56 840 TYR A O 1
ATOM 7056 N N . LYS A 1 841 ? 17.010 4.979 -43.507 1.00 81.19 841 LYS A N 1
ATOM 7057 C CA . LYS A 1 841 ? 16.999 6.104 -44.453 1.00 81.19 841 LYS A CA 1
ATOM 7058 C C . LYS A 1 841 ? 15.597 6.688 -44.552 1.00 81.19 841 LYS A C 1
ATOM 7060 O O . LYS A 1 841 ? 14.651 5.950 -44.822 1.00 81.19 841 LYS A O 1
ATOM 7065 N N . PHE A 1 842 ? 15.495 8.005 -44.408 1.00 85.44 842 PHE A N 1
ATOM 7066 C CA . PHE A 1 842 ? 14.234 8.734 -44.493 1.00 85.44 842 PHE A CA 1
ATOM 7067 C C . PHE A 1 842 ? 14.053 9.373 -45.870 1.00 85.44 842 PHE A C 1
ATOM 7069 O O . PHE A 1 842 ? 15.016 9.837 -46.481 1.00 85.44 842 PHE A O 1
ATOM 7076 N N . ASN A 1 843 ? 12.816 9.394 -46.359 1.00 86.44 843 ASN A N 1
ATOM 7077 C CA . ASN A 1 843 ? 12.451 10.128 -47.570 1.00 86.44 843 ASN A CA 1
ATOM 7078 C C . ASN A 1 843 ? 12.201 11.621 -47.270 1.00 86.44 843 ASN A C 1
ATOM 7080 O O . ASN A 1 843 ? 12.140 12.031 -46.110 1.00 86.44 843 ASN A O 1
ATOM 7084 N N . ASP A 1 844 ? 12.024 12.432 -48.316 1.00 82.44 844 ASP A N 1
ATOM 7085 C CA . ASP A 1 844 ? 11.842 13.885 -48.183 1.00 82.44 844 ASP A CA 1
ATOM 7086 C C . ASP A 1 844 ? 10.614 14.261 -47.331 1.00 82.44 844 ASP A C 1
ATOM 7088 O O . ASP A 1 844 ? 10.660 15.214 -46.556 1.00 82.44 844 ASP A O 1
ATOM 7092 N N . GLU A 1 845 ? 9.517 13.504 -47.425 1.00 84.69 845 GLU A N 1
ATOM 7093 C CA . GLU A 1 845 ? 8.293 13.755 -46.652 1.00 84.69 845 GLU A CA 1
ATOM 7094 C C . GLU A 1 845 ? 8.506 13.502 -45.152 1.00 84.69 845 GLU A C 1
ATOM 7096 O O . GLU A 1 845 ? 8.143 14.332 -44.318 1.00 84.69 845 GLU A O 1
ATOM 7101 N N . GLN A 1 846 ? 9.167 12.397 -44.808 1.00 88.31 846 GLN A N 1
ATOM 7102 C CA . GLN A 1 846 ? 9.553 12.065 -43.437 1.00 88.31 846 GLN A CA 1
ATOM 7103 C C . GLN A 1 846 ? 10.553 13.088 -42.883 1.00 88.31 846 GLN A C 1
ATOM 7105 O O . GLN A 1 846 ? 10.406 13.557 -41.752 1.00 88.31 846 GLN A O 1
ATOM 7110 N N . MET A 1 847 ? 11.541 13.489 -43.688 1.00 85.44 847 MET A N 1
ATOM 7111 C CA . MET A 1 847 ? 12.542 14.482 -43.296 1.00 85.44 847 MET A CA 1
ATOM 7112 C C . MET A 1 847 ? 11.936 15.864 -43.060 1.00 85.44 847 MET A C 1
ATOM 7114 O O . MET A 1 847 ? 12.324 16.523 -42.100 1.00 85.44 847 MET A O 1
ATOM 7118 N N . ASN A 1 848 ? 10.923 16.272 -43.829 1.00 85.00 848 ASN A N 1
ATOM 7119 C CA . ASN A 1 848 ? 10.201 17.525 -43.583 1.00 85.00 848 ASN A CA 1
ATOM 7120 C C . ASN A 1 848 ? 9.539 17.569 -42.191 1.00 85.00 848 ASN A C 1
ATOM 7122 O O . ASN A 1 848 ? 9.415 18.640 -41.595 1.00 85.00 848 ASN A O 1
ATOM 7126 N N . ILE A 1 849 ? 9.126 16.414 -41.655 1.00 84.88 849 ILE A N 1
ATOM 7127 C CA . ILE A 1 849 ? 8.529 16.295 -40.316 1.00 84.88 849 ILE A CA 1
ATOM 7128 C C . ILE A 1 849 ? 9.613 16.243 -39.229 1.00 84.88 849 ILE A C 1
ATOM 7130 O O . ILE A 1 849 ? 9.472 16.879 -38.180 1.00 84.88 849 ILE A O 1
ATOM 7134 N N . LEU A 1 850 ? 10.688 15.483 -39.461 1.00 83.69 850 LEU A N 1
ATOM 7135 C CA . LEU A 1 850 ? 11.751 15.247 -38.480 1.00 83.69 850 LEU A CA 1
ATOM 7136 C C . LEU A 1 850 ? 12.711 16.432 -38.341 1.00 83.69 850 LEU A C 1
ATOM 7138 O O . LEU A 1 850 ? 13.108 16.765 -37.223 1.00 83.69 850 LEU A O 1
ATOM 7142 N N . GLU A 1 851 ? 13.075 17.090 -39.443 1.00 85.19 851 GLU A N 1
ATOM 7143 C CA . GLU A 1 851 ? 14.110 18.129 -39.489 1.00 85.19 851 GLU A CA 1
ATOM 7144 C C . GLU A 1 851 ? 13.925 19.221 -38.413 1.00 85.19 851 GLU A C 1
ATOM 7146 O O . GLU A 1 851 ? 14.881 19.483 -37.679 1.00 85.19 851 GLU A O 1
ATOM 7151 N N . PRO A 1 852 ? 12.730 19.810 -38.192 1.00 83.75 852 PRO A N 1
ATOM 7152 C CA . PRO A 1 852 ? 12.537 20.820 -37.145 1.00 83.75 852 PRO A CA 1
ATOM 7153 C C . PRO A 1 852 ? 12.773 20.305 -35.714 1.00 83.75 852 PRO A C 1
ATOM 7155 O O . PRO A 1 852 ? 13.089 21.085 -34.809 1.00 83.75 852 PRO A O 1
ATOM 7158 N N . ILE A 1 853 ? 12.584 19.003 -35.484 1.00 82.44 853 ILE A N 1
ATOM 7159 C CA . ILE A 1 853 ? 12.827 18.341 -34.196 1.00 82.44 853 ILE A CA 1
ATOM 7160 C C . ILE A 1 853 ? 14.330 18.145 -34.021 1.00 82.44 853 ILE A C 1
ATOM 7162 O O . ILE A 1 853 ? 14.893 18.591 -33.022 1.00 82.44 853 ILE A O 1
ATOM 7166 N N . LEU A 1 854 ? 14.972 17.554 -35.030 1.00 84.19 854 LEU A N 1
ATOM 7167 C CA . LEU A 1 854 ? 16.397 17.236 -35.050 1.00 84.19 854 LEU A CA 1
ATOM 7168 C C . LEU A 1 854 ? 17.274 18.489 -34.948 1.00 84.19 854 LEU A C 1
ATOM 7170 O O . LEU A 1 854 ? 18.168 18.560 -34.105 1.00 84.19 854 LEU A O 1
ATOM 7174 N N . VAL A 1 855 ? 16.954 19.526 -35.725 1.00 82.31 855 VAL A N 1
ATOM 7175 C CA . VAL A 1 855 ? 17.605 20.838 -35.629 1.00 82.31 855 VAL A CA 1
ATOM 7176 C C . VAL A 1 855 ? 17.410 21.427 -34.229 1.00 82.31 855 VAL A C 1
ATOM 7178 O O . VAL A 1 855 ? 18.351 21.955 -33.644 1.00 82.31 855 VAL A O 1
ATOM 7181 N N . GLY A 1 856 ? 16.214 21.302 -33.646 1.00 78.00 856 GLY A N 1
ATOM 7182 C CA . GLY A 1 856 ? 15.932 21.780 -32.290 1.00 78.00 856 GLY A CA 1
ATOM 7183 C C . GLY A 1 856 ? 16.781 21.113 -31.199 1.00 78.00 856 GLY A C 1
ATOM 7184 O O . GLY A 1 856 ? 17.129 21.784 -30.227 1.00 78.00 856 GLY A O 1
ATOM 7185 N N . ILE A 1 857 ? 17.138 19.833 -31.365 1.00 76.19 857 ILE A N 1
ATOM 7186 C CA . ILE A 1 857 ? 18.047 19.105 -30.462 1.00 76.19 857 ILE A CA 1
ATOM 7187 C C . ILE A 1 857 ? 19.459 19.692 -30.568 1.00 76.19 857 ILE A C 1
ATOM 7189 O O . ILE A 1 857 ? 20.032 20.121 -29.567 1.00 76.19 857 ILE A O 1
ATOM 7193 N N . CYS A 1 858 ? 19.996 19.779 -31.787 1.00 75.38 858 CYS A N 1
ATOM 7194 C CA . CYS A 1 858 ? 21.376 20.206 -32.022 1.00 75.38 858 CYS A CA 1
ATOM 7195 C C . CYS A 1 858 ? 21.641 21.692 -31.730 1.00 75.38 858 CYS A C 1
ATOM 7197 O O . CYS A 1 858 ? 22.798 22.070 -31.548 1.00 75.38 858 CYS A O 1
ATOM 7199 N N . LYS A 1 859 ? 20.604 22.537 -31.670 1.00 74.25 859 LYS A N 1
ATOM 7200 C CA . LYS A 1 859 ? 20.726 23.971 -31.346 1.00 74.25 859 LYS A CA 1
ATOM 7201 C C . LYS A 1 859 ? 21.012 24.265 -29.871 1.00 74.25 859 LYS A C 1
ATOM 7203 O O . LYS A 1 859 ? 21.387 25.385 -29.540 1.00 74.25 859 LYS A O 1
ATOM 7208 N N . LYS A 1 860 ? 20.825 23.298 -28.970 1.00 73.31 860 LYS A N 1
ATOM 7209 C CA . LYS A 1 860 ? 21.088 23.481 -27.537 1.00 73.31 860 LYS A CA 1
ATOM 7210 C C . LYS A 1 860 ? 22.510 23.022 -27.188 1.00 73.31 860 LYS A C 1
ATOM 7212 O O . LYS A 1 860 ? 22.842 21.848 -27.333 1.00 73.31 860 LYS A O 1
ATOM 7217 N N . ASP A 1 861 ? 23.328 23.945 -26.685 1.00 66.06 861 ASP A N 1
ATOM 7218 C CA . ASP A 1 861 ? 24.742 23.754 -26.317 1.00 66.06 861 ASP A CA 1
ATOM 7219 C C . ASP A 1 861 ? 24.981 22.577 -25.350 1.00 66.06 861 ASP A C 1
ATOM 7221 O O . ASP A 1 861 ? 25.917 21.801 -25.532 1.00 66.06 861 ASP A O 1
ATOM 7225 N N . TYR A 1 862 ? 24.084 22.389 -24.382 1.00 68.12 862 TYR A N 1
ATOM 7226 C CA . TYR A 1 862 ? 24.111 21.296 -23.402 1.00 68.12 862 TYR A CA 1
ATOM 7227 C C . TYR A 1 862 ? 24.149 19.877 -24.012 1.00 68.12 862 TYR A C 1
ATOM 7229 O O . TYR A 1 862 ? 24.708 18.969 -23.407 1.00 68.12 862 TYR A O 1
ATOM 7237 N N . TYR A 1 863 ? 23.601 19.639 -25.211 1.00 68.88 863 TYR A N 1
ATOM 7238 C CA . TYR A 1 863 ? 23.600 18.280 -25.793 1.00 68.88 863 TYR A CA 1
ATOM 7239 C C . TYR A 1 863 ? 24.945 17.873 -26.348 1.00 68.88 863 TYR A C 1
ATOM 7241 O O . TYR A 1 863 ? 25.320 16.709 -26.276 1.00 68.88 863 TYR A O 1
ATOM 7249 N N . TRP A 1 864 ? 25.698 18.839 -26.853 1.00 70.25 864 TRP A N 1
ATOM 7250 C CA . TRP A 1 864 ? 27.036 18.589 -27.361 1.00 70.25 864 TRP A CA 1
ATOM 7251 C C . TRP A 1 864 ? 28.019 18.206 -26.250 1.00 70.25 864 TRP A C 1
ATOM 7253 O O . TRP A 1 864 ? 29.026 17.562 -26.539 1.00 70.25 864 TRP A O 1
ATOM 7263 N N . SER A 1 865 ? 27.722 18.545 -24.988 1.00 64.38 865 SER A N 1
ATOM 7264 C CA . SER A 1 865 ? 28.529 18.130 -23.837 1.00 64.38 865 SER A CA 1
ATOM 7265 C C . SER A 1 865 ? 28.127 16.777 -23.241 1.00 64.38 865 SER A C 1
ATOM 7267 O O . SER A 1 865 ? 28.991 16.126 -22.657 1.00 64.38 865 SER A O 1
ATOM 7269 N N . ILE A 1 866 ? 26.867 16.341 -23.382 1.00 63.00 866 ILE A N 1
ATOM 7270 C CA . ILE A 1 866 ? 26.365 15.103 -22.749 1.00 63.00 866 ILE A CA 1
ATOM 7271 C C . ILE A 1 866 ? 26.143 13.964 -23.748 1.00 63.00 866 ILE A C 1
ATOM 7273 O O . ILE A 1 866 ? 26.548 12.841 -23.472 1.00 63.00 866 ILE A O 1
ATOM 7277 N N . GLU A 1 867 ? 25.570 14.240 -24.921 1.00 71.31 867 GLU A N 1
ATOM 7278 C CA . GLU A 1 867 ? 25.163 13.234 -25.918 1.00 71.31 867 GLU A CA 1
ATOM 7279 C C . GLU A 1 867 ? 25.744 13.560 -27.304 1.00 71.31 867 GLU A C 1
ATOM 7281 O O . GLU A 1 867 ? 25.052 13.618 -28.326 1.00 71.31 867 GLU A O 1
ATOM 7286 N N . LEU A 1 868 ? 27.066 13.771 -27.338 1.00 73.00 868 LEU A N 1
ATOM 7287 C CA . LEU A 1 868 ? 27.826 14.132 -28.540 1.00 73.00 868 LEU A CA 1
ATOM 7288 C C . LEU A 1 868 ? 27.526 13.208 -29.735 1.00 73.00 868 LEU A C 1
ATOM 7290 O O . LEU A 1 868 ? 27.402 13.672 -30.867 1.00 73.00 868 LEU A O 1
ATOM 7294 N N . GLU A 1 869 ? 27.388 11.904 -29.496 1.00 71.62 869 GLU A N 1
ATOM 7295 C CA . GLU A 1 869 ? 27.172 10.917 -30.559 1.00 71.62 869 GLU A CA 1
ATOM 7296 C C . GLU A 1 869 ? 25.770 10.986 -31.191 1.00 71.62 869 GLU A C 1
ATOM 7298 O O . GLU A 1 869 ? 25.630 10.738 -32.390 1.00 71.62 869 GLU A O 1
ATOM 7303 N N . LEU A 1 870 ? 24.730 11.364 -30.436 1.00 77.56 870 LEU A N 1
ATOM 7304 C CA . LEU A 1 870 ? 23.393 11.602 -30.997 1.00 77.56 870 LEU A CA 1
ATOM 7305 C C . LEU A 1 870 ? 23.421 12.819 -31.927 1.00 77.56 870 LEU A C 1
ATOM 7307 O O . LEU A 1 870 ? 22.968 12.738 -33.068 1.00 77.56 870 LEU A O 1
ATOM 7311 N N . CYS A 1 871 ? 23.998 13.932 -31.464 1.00 77.81 871 CYS A N 1
ATOM 7312 C CA . CYS A 1 871 ? 24.109 15.150 -32.262 1.00 77.81 871 CYS A CA 1
ATOM 7313 C C . CYS A 1 871 ? 24.891 14.919 -33.560 1.00 77.81 871 CYS A C 1
ATOM 7315 O O . CYS A 1 871 ? 24.501 15.432 -34.606 1.00 77.81 871 CYS A O 1
ATOM 7317 N N . LYS A 1 872 ? 25.950 14.102 -33.529 1.00 77.88 872 LYS A N 1
ATOM 7318 C CA . LYS A 1 872 ? 26.659 13.683 -34.746 1.00 77.88 872 LYS A CA 1
ATOM 7319 C C . LYS A 1 872 ? 25.768 12.896 -35.701 1.00 77.88 872 LYS A C 1
ATOM 7321 O O . LYS A 1 872 ? 25.683 13.253 -36.870 1.00 77.88 872 LYS A O 1
ATOM 7326 N N . SER A 1 873 ? 25.076 11.873 -35.202 1.00 81.12 873 SER A N 1
ATOM 7327 C CA . SER A 1 873 ? 24.189 11.023 -36.013 1.00 81.12 873 SER A CA 1
ATOM 7328 C C . SER A 1 873 ? 23.106 11.854 -36.712 1.00 81.12 873 SER A C 1
ATOM 7330 O O . SER A 1 873 ? 22.837 11.695 -37.903 1.00 81.12 873 SER A O 1
ATOM 7332 N N . ILE A 1 874 ? 22.550 12.833 -35.990 1.00 83.81 874 ILE A N 1
ATOM 7333 C CA . ILE A 1 874 ? 21.621 13.821 -36.540 1.00 83.81 874 ILE A CA 1
ATOM 7334 C C . ILE A 1 874 ? 22.295 14.662 -37.628 1.00 83.81 874 ILE A C 1
ATOM 7336 O O . ILE A 1 874 ? 21.764 14.786 -38.732 1.00 83.81 874 ILE A O 1
ATOM 7340 N N . MET A 1 875 ? 23.470 15.226 -37.345 1.00 82.56 875 MET A N 1
ATOM 7341 C CA . MET A 1 875 ? 24.207 16.056 -38.298 1.00 82.56 875 MET A CA 1
ATOM 7342 C C . MET A 1 875 ? 24.619 15.294 -39.555 1.00 82.56 875 MET A C 1
ATOM 7344 O O . MET A 1 875 ? 24.774 15.932 -40.584 1.00 82.56 875 MET A O 1
ATOM 7348 N N . MET A 1 876 ? 24.755 13.969 -39.526 1.00 82.00 876 MET A N 1
ATOM 7349 C CA . MET A 1 876 ? 24.987 13.167 -40.736 1.00 82.00 876 MET A CA 1
ATOM 7350 C C . MET A 1 876 ? 23.729 12.998 -41.598 1.00 82.00 876 MET A C 1
ATOM 7352 O O . MET A 1 876 ? 23.835 12.733 -42.793 1.00 82.00 876 MET A O 1
ATOM 7356 N N . THR A 1 877 ? 22.549 13.203 -41.015 1.00 82.38 877 THR A N 1
ATOM 7357 C CA . THR A 1 877 ? 21.245 13.006 -41.670 1.00 82.38 877 THR A CA 1
ATOM 7358 C C . THR A 1 877 ? 20.666 14.308 -42.233 1.00 82.38 877 THR A C 1
ATOM 7360 O O . THR A 1 877 ? 19.913 14.292 -43.203 1.00 82.38 877 THR A O 1
ATOM 7363 N N . LEU A 1 878 ? 21.018 15.456 -41.649 1.00 84.19 878 LEU A N 1
ATOM 7364 C CA . LEU A 1 878 ? 20.527 16.770 -42.077 1.00 84.19 878 LEU A CA 1
ATOM 7365 C C . LEU A 1 878 ? 21.133 17.238 -43.412 1.00 84.19 878 LEU A C 1
ATOM 7367 O O . LEU A 1 878 ? 22.232 16.835 -43.799 1.00 84.19 878 LEU A O 1
ATOM 7371 N N . SER A 1 879 ? 20.457 18.169 -44.092 1.00 85.94 879 SER A N 1
ATOM 7372 C CA . SER A 1 879 ? 21.017 18.878 -45.252 1.00 85.94 879 SER A CA 1
ATOM 7373 C C . SER A 1 879 ? 22.245 19.719 -44.874 1.00 85.94 879 SER A C 1
ATOM 7375 O O . SER A 1 879 ? 22.432 20.118 -43.720 1.00 85.94 879 SER A O 1
ATOM 7377 N N . ILE A 1 880 ? 23.102 19.998 -45.859 1.00 85.12 880 ILE A N 1
ATOM 7378 C CA . ILE A 1 880 ? 24.345 20.761 -45.663 1.00 85.12 880 ILE A CA 1
ATOM 7379 C C . ILE A 1 880 ? 24.031 22.159 -45.112 1.00 85.12 880 ILE A C 1
ATOM 7381 O O . ILE A 1 880 ? 24.694 22.636 -44.192 1.00 85.12 880 ILE A O 1
ATOM 7385 N N . GLU A 1 881 ? 22.995 22.802 -45.640 1.00 84.75 881 GLU A N 1
ATOM 7386 C CA . GLU A 1 881 ? 22.531 24.135 -45.266 1.00 84.75 881 GLU A CA 1
ATOM 7387 C C . GLU A 1 881 ? 22.106 24.192 -43.794 1.00 84.75 881 GLU A C 1
ATOM 7389 O O . GLU A 1 881 ? 22.483 25.122 -43.078 1.00 84.75 881 GLU A O 1
ATOM 7394 N N . LYS A 1 882 ? 21.389 23.172 -43.306 1.00 83.75 882 LYS A N 1
ATOM 7395 C CA . LYS A 1 882 ? 21.000 23.080 -41.892 1.00 83.75 882 LYS A CA 1
ATOM 7396 C C . LYS A 1 882 ? 22.172 22.809 -40.968 1.00 83.75 882 LYS A C 1
ATOM 7398 O O . LYS A 1 882 ? 22.221 23.365 -39.871 1.00 83.75 882 LYS A O 1
ATOM 7403 N N . CYS A 1 883 ? 23.144 22.017 -41.409 1.00 83.31 883 CYS A N 1
ATOM 7404 C CA . CYS A 1 883 ? 24.369 21.831 -40.644 1.00 83.31 883 CYS A CA 1
ATOM 7405 C C . CYS A 1 883 ? 25.139 23.140 -40.474 1.00 83.31 883 CYS A C 1
ATOM 7407 O O . CYS A 1 883 ? 25.584 23.430 -39.365 1.00 83.31 883 CYS A O 1
ATOM 7409 N N . LYS A 1 884 ? 25.239 23.958 -41.529 1.00 86.75 884 LYS A N 1
ATOM 7410 C CA . LYS A 1 884 ? 25.853 25.293 -41.445 1.00 86.75 884 LYS A CA 1
ATOM 7411 C C . LYS A 1 884 ? 25.117 26.193 -40.445 1.00 86.75 884 LYS A C 1
ATOM 7413 O O . LYS A 1 884 ? 25.760 26.770 -39.575 1.00 86.75 884 LYS A O 1
ATOM 7418 N N . GLU A 1 885 ? 23.781 26.222 -40.494 1.00 85.25 885 GLU A N 1
ATOM 7419 C CA . GLU A 1 885 ? 22.942 26.979 -39.546 1.00 85.25 885 GLU A CA 1
ATOM 7420 C C . GLU A 1 885 ? 23.213 26.583 -38.079 1.00 85.25 885 GLU A C 1
ATOM 7422 O O . GLU A 1 885 ? 23.372 27.445 -37.216 1.00 85.25 885 GLU A O 1
ATOM 7427 N N . ILE A 1 886 ? 23.293 25.281 -37.781 1.00 83.00 886 ILE A N 1
ATOM 7428 C CA . ILE A 1 886 ? 23.574 24.774 -36.425 1.00 83.00 886 ILE A CA 1
ATOM 7429 C C . ILE A 1 886 ? 24.991 25.150 -35.976 1.00 83.00 886 ILE A C 1
ATOM 7431 O O . ILE A 1 886 ? 25.177 25.587 -34.840 1.00 83.00 886 ILE A O 1
ATOM 7435 N N . ILE A 1 887 ? 25.988 24.997 -36.854 1.00 84.94 887 ILE A N 1
ATOM 7436 C CA . ILE A 1 887 ? 27.387 25.342 -36.561 1.00 84.94 887 ILE A CA 1
ATOM 7437 C C . ILE A 1 887 ? 27.508 26.821 -36.187 1.00 84.94 887 ILE A C 1
ATOM 7439 O O . ILE A 1 887 ? 28.165 27.149 -35.198 1.00 84.94 887 ILE A O 1
ATOM 7443 N N . GLU A 1 888 ? 26.842 27.710 -36.922 1.00 84.25 888 GLU A N 1
ATOM 7444 C CA . GLU A 1 888 ? 26.839 29.144 -36.627 1.00 84.25 888 GLU A CA 1
ATOM 7445 C C . GLU A 1 888 ? 26.227 29.444 -35.250 1.00 84.25 888 GLU A C 1
ATOM 7447 O O . GLU A 1 888 ? 26.779 30.227 -34.479 1.00 84.25 888 GLU A O 1
ATOM 7452 N N . GLN A 1 889 ? 25.145 28.759 -34.871 1.00 78.19 889 GLN A N 1
ATOM 7453 C CA . GLN A 1 889 ? 24.557 28.923 -33.538 1.00 78.19 889 GLN A CA 1
ATOM 7454 C C . GLN A 1 889 ? 25.453 28.410 -32.408 1.00 78.19 889 GLN A C 1
ATOM 7456 O O . GLN A 1 889 ? 25.561 29.066 -31.374 1.00 78.19 889 GLN A O 1
ATOM 7461 N N . LEU A 1 890 ? 26.135 27.277 -32.594 1.00 76.62 890 LEU A N 1
ATOM 7462 C CA . LEU A 1 890 ? 27.113 26.780 -31.617 1.00 76.62 890 LEU A CA 1
ATOM 7463 C C . LEU A 1 890 ? 28.299 27.737 -31.479 1.00 76.62 890 LEU A C 1
ATOM 7465 O O . LEU A 1 890 ? 28.804 27.952 -30.377 1.00 76.62 890 LEU A O 1
ATOM 7469 N N . THR A 1 891 ? 28.703 28.351 -32.591 1.00 77.56 891 THR A N 1
ATOM 7470 C CA . THR A 1 891 ? 29.733 29.393 -32.622 1.00 77.56 891 THR A CA 1
ATOM 7471 C C . THR A 1 891 ? 29.332 30.556 -31.709 1.00 77.56 891 THR A C 1
ATOM 7473 O O . THR A 1 891 ? 30.104 30.916 -30.821 1.00 77.56 891 THR A O 1
ATOM 7476 N N . ILE A 1 892 ? 28.093 31.048 -31.838 1.00 76.81 892 ILE A N 1
ATOM 7477 C CA . ILE A 1 892 ? 27.522 32.119 -31.001 1.00 76.81 892 ILE A CA 1
ATOM 7478 C C . ILE A 1 892 ? 27.390 31.683 -29.532 1.00 76.81 892 ILE A C 1
ATOM 7480 O O . ILE A 1 892 ? 27.829 32.391 -28.635 1.00 76.81 892 ILE A O 1
ATOM 7484 N N . ALA A 1 893 ? 26.862 30.491 -29.244 1.00 69.06 893 ALA A N 1
ATOM 7485 C CA . ALA A 1 893 ? 26.686 30.025 -27.862 1.00 69.06 893 ALA A CA 1
ATOM 7486 C C . ALA A 1 893 ? 28.017 29.941 -27.084 1.00 69.06 893 ALA A C 1
ATOM 7488 O O . ALA A 1 893 ? 28.074 30.206 -25.882 1.00 69.06 893 ALA A O 1
ATOM 7489 N N . THR A 1 894 ? 29.119 29.617 -27.768 1.00 69.19 894 THR A N 1
ATOM 7490 C CA . THR A 1 894 ? 30.455 29.623 -27.151 1.00 69.19 894 THR A CA 1
ATOM 7491 C C . THR A 1 894 ? 31.028 31.025 -26.932 1.00 69.19 894 THR A C 1
ATOM 7493 O O . THR A 1 894 ? 31.943 31.170 -26.118 1.00 69.19 894 THR A O 1
ATOM 7496 N N . GLU A 1 895 ? 30.532 32.061 -27.625 1.00 65.75 895 GLU A N 1
ATOM 7497 C CA . GLU A 1 895 ? 30.857 33.471 -27.332 1.00 65.75 895 GLU A CA 1
ATOM 7498 C C . GLU A 1 895 ? 30.375 33.851 -25.932 1.00 65.75 895 GLU A C 1
ATOM 7500 O O . GLU A 1 895 ? 31.103 34.498 -25.182 1.00 65.75 895 GLU A O 1
ATOM 7505 N N . GLU A 1 896 ? 29.197 33.368 -25.547 1.00 59.62 896 GLU A N 1
ATOM 7506 C CA . GLU A 1 896 ? 28.561 33.687 -24.268 1.00 59.62 896 GLU A CA 1
ATOM 7507 C C . GLU A 1 896 ? 29.129 32.874 -23.086 1.00 59.62 896 GLU A C 1
ATOM 7509 O O . GLU A 1 896 ? 28.931 33.245 -21.926 1.00 59.62 896 GLU A O 1
ATOM 7514 N N . ARG A 1 897 ? 29.842 31.762 -23.346 1.00 64.31 897 ARG A N 1
ATOM 7515 C CA . ARG A 1 897 ? 30.336 30.817 -22.318 1.00 64.31 897 ARG A CA 1
ATOM 7516 C C . ARG A 1 897 ? 31.762 30.299 -22.615 1.00 64.31 897 ARG A C 1
ATOM 7518 O O . ARG A 1 897 ? 31.921 29.213 -23.178 1.00 64.31 897 ARG A O 1
ATOM 7525 N N . PRO A 1 898 ? 32.827 30.993 -22.162 1.00 58.00 898 PRO A N 1
ATOM 7526 C CA . PRO A 1 898 ? 34.226 30.678 -22.507 1.00 58.00 898 PRO A CA 1
ATOM 7527 C C . PRO A 1 898 ? 34.721 29.270 -22.114 1.00 58.00 898 PRO A C 1
ATOM 7529 O O . PRO A 1 898 ? 35.604 28.710 -22.770 1.00 58.00 898 PRO A O 1
ATOM 7532 N N . GLY A 1 899 ? 34.137 28.666 -21.069 1.00 58.72 899 GLY A N 1
ATOM 7533 C CA . GLY A 1 899 ? 34.496 27.328 -20.573 1.00 58.72 899 GLY A CA 1
ATOM 7534 C C . GLY A 1 899 ? 34.152 26.161 -21.511 1.00 58.72 899 GLY A C 1
ATOM 7535 O O . GLY A 1 899 ? 34.586 25.042 -21.260 1.00 58.72 899 GLY A O 1
ATOM 7536 N N . TYR A 1 900 ? 33.414 26.406 -22.600 1.00 65.88 900 TYR A N 1
ATOM 7537 C CA . TYR A 1 900 ? 32.981 25.383 -23.568 1.00 65.88 900 TYR A CA 1
ATOM 7538 C C . TYR A 1 900 ? 33.874 25.284 -24.817 1.00 65.88 900 TYR A C 1
ATOM 7540 O O . TYR A 1 900 ? 33.587 24.514 -25.735 1.00 65.88 900 TYR A O 1
ATOM 7548 N N . SER A 1 901 ? 34.974 26.038 -24.858 1.00 68.38 901 SER A N 1
ATOM 7549 C CA . SER A 1 901 ? 35.899 26.103 -25.999 1.00 68.38 901 SER A CA 1
ATOM 7550 C C . SER A 1 901 ? 36.473 24.740 -26.410 1.00 68.38 901 SER A C 1
ATOM 7552 O O . SER A 1 901 ? 36.515 24.428 -27.598 1.00 68.38 901 SER A O 1
ATOM 7554 N N . SER A 1 902 ? 36.846 23.885 -25.455 1.00 65.25 902 SER A N 1
ATOM 7555 C CA . SER A 1 902 ? 37.382 22.542 -25.732 1.00 65.25 902 SER A CA 1
ATOM 7556 C C . SER A 1 902 ? 36.343 21.587 -26.336 1.00 65.25 902 SER A C 1
ATOM 7558 O O . SER A 1 902 ? 36.653 20.844 -27.267 1.00 65.25 902 SER A O 1
ATOM 7560 N N . ILE A 1 903 ? 35.100 21.632 -25.846 1.00 66.31 903 ILE A N 1
ATOM 7561 C CA . ILE A 1 903 ? 33.981 20.817 -26.349 1.00 66.31 903 ILE A CA 1
ATOM 7562 C C . ILE A 1 903 ? 33.640 21.234 -27.779 1.00 66.31 903 ILE A C 1
ATOM 7564 O O . ILE A 1 903 ? 33.494 20.381 -28.656 1.00 66.31 903 ILE A O 1
ATOM 7568 N N . TYR A 1 904 ? 33.583 22.541 -28.031 1.00 77.12 904 TYR A N 1
ATOM 7569 C CA . TYR A 1 904 ? 33.331 23.094 -29.356 1.00 77.12 904 TYR A CA 1
ATOM 7570 C C . TYR A 1 904 ? 34.419 22.709 -30.364 1.00 77.12 904 TYR A C 1
ATOM 7572 O O . TYR A 1 904 ? 34.099 22.187 -31.430 1.00 77.12 904 TYR A O 1
ATOM 7580 N N . ILE A 1 905 ? 35.700 22.881 -30.015 1.00 73.50 905 ILE A N 1
ATOM 7581 C CA . ILE A 1 905 ? 36.830 22.522 -30.887 1.00 73.50 905 ILE A CA 1
ATOM 7582 C C . ILE A 1 905 ? 36.787 21.032 -31.254 1.00 73.50 905 ILE A C 1
ATOM 7584 O O . ILE A 1 905 ? 36.797 20.690 -32.436 1.00 73.50 905 ILE A O 1
ATOM 7588 N N . ASN A 1 906 ? 36.666 20.146 -30.259 1.00 68.81 906 ASN A N 1
ATOM 7589 C CA . ASN A 1 906 ? 36.619 18.698 -30.486 1.00 68.81 906 ASN A CA 1
ATOM 7590 C C . ASN A 1 906 ? 35.416 18.273 -31.337 1.00 68.81 906 ASN A C 1
ATOM 7592 O O . ASN A 1 906 ? 35.525 17.370 -32.168 1.00 68.81 906 ASN A O 1
ATOM 7596 N N . THR A 1 907 ? 34.271 18.925 -31.141 1.00 71.69 907 THR A N 1
ATOM 7597 C CA . THR A 1 907 ? 33.055 18.677 -31.919 1.00 71.69 907 THR A CA 1
ATOM 7598 C C . THR A 1 907 ? 33.246 19.068 -33.382 1.00 71.69 907 THR A C 1
ATOM 7600 O O . THR A 1 907 ? 32.971 18.270 -34.278 1.00 71.69 907 THR A O 1
ATOM 7603 N N . MET A 1 908 ? 33.764 20.273 -33.623 1.00 81.19 908 MET A N 1
ATOM 7604 C CA . MET A 1 908 ? 33.966 20.819 -34.964 1.00 81.19 908 MET A CA 1
ATOM 7605 C C . MET A 1 908 ? 35.002 20.028 -35.766 1.00 81.19 908 MET A C 1
ATOM 7607 O O . MET A 1 908 ? 34.790 19.776 -36.948 1.00 81.19 908 MET A O 1
ATOM 7611 N N . LEU A 1 909 ? 36.077 19.564 -35.123 1.00 73.19 909 LEU A N 1
ATOM 7612 C CA . LEU A 1 909 ? 37.073 18.699 -35.763 1.00 73.19 909 LEU A CA 1
ATOM 7613 C C . LEU A 1 909 ? 36.475 17.369 -36.213 1.00 73.19 909 LEU A C 1
ATOM 7615 O O . LEU A 1 909 ? 36.633 16.985 -37.369 1.00 73.19 909 LEU A O 1
ATOM 7619 N N . LYS A 1 910 ? 35.759 16.675 -35.319 1.00 70.75 910 LYS A N 1
ATOM 7620 C CA . LYS A 1 910 ? 35.142 15.384 -35.651 1.00 70.75 910 LYS A CA 1
ATOM 7621 C C . LYS A 1 910 ? 34.117 15.526 -36.778 1.00 70.75 910 LYS A C 1
ATOM 7623 O O . LYS A 1 910 ? 34.176 14.764 -37.738 1.00 70.75 910 LYS A O 1
ATOM 7628 N N . LEU A 1 911 ? 33.252 16.544 -36.716 1.00 74.56 911 LEU A N 1
ATOM 7629 C CA . LEU A 1 911 ? 32.287 16.835 -37.783 1.00 74.56 911 LEU A CA 1
ATOM 7630 C C . LEU A 1 911 ? 32.972 17.136 -39.121 1.00 74.56 911 LEU A C 1
ATOM 7632 O O . LEU A 1 911 ? 32.517 16.658 -40.155 1.00 74.56 911 LEU A O 1
ATOM 7636 N N . ALA A 1 912 ? 34.070 17.895 -39.116 1.00 76.75 912 ALA A N 1
ATOM 7637 C CA . ALA A 1 912 ? 34.789 18.226 -40.342 1.00 76.75 912 ALA A CA 1
ATOM 7638 C C . ALA A 1 912 ? 35.506 17.018 -40.971 1.00 76.75 912 ALA A C 1
ATOM 7640 O O . ALA A 1 912 ? 35.682 16.982 -42.190 1.00 76.75 912 ALA A O 1
ATOM 7641 N N . HIS A 1 913 ? 35.915 16.037 -40.158 1.00 71.69 913 HIS A N 1
ATOM 7642 C CA . HIS A 1 913 ? 36.498 14.783 -40.639 1.00 71.69 913 HIS A CA 1
ATOM 7643 C C . HIS A 1 913 ? 35.451 13.825 -41.214 1.00 71.69 913 HIS A C 1
ATOM 7645 O O . HIS A 1 913 ? 35.707 13.197 -42.239 1.00 71.69 913 HIS A O 1
ATOM 7651 N N . GLU A 1 914 ? 34.287 13.718 -40.575 1.00 71.31 914 GLU A N 1
ATOM 7652 C CA . GLU A 1 914 ? 33.226 12.786 -40.980 1.00 71.31 914 GLU A CA 1
ATOM 7653 C C . GLU A 1 914 ? 32.341 13.347 -42.106 1.00 71.31 914 GLU A C 1
ATOM 7655 O O . GLU A 1 914 ? 31.801 12.577 -42.900 1.00 71.31 914 GLU A O 1
ATOM 7660 N N . ARG A 1 915 ? 32.237 14.680 -42.231 1.00 80.75 915 ARG A N 1
ATOM 7661 C CA . ARG A 1 915 ? 31.442 15.364 -43.260 1.00 80.75 915 ARG A CA 1
ATOM 7662 C C . ARG A 1 915 ? 32.261 16.429 -43.990 1.00 80.75 915 ARG A C 1
ATOM 7664 O O . ARG A 1 915 ? 32.237 17.620 -43.670 1.00 80.75 915 ARG A O 1
ATOM 7671 N N . PHE A 1 916 ? 33.015 15.987 -44.991 1.00 78.94 916 PHE A N 1
ATOM 7672 C CA . PHE A 1 916 ? 33.995 16.817 -45.696 1.00 78.94 916 PHE A CA 1
ATOM 7673 C C . PHE A 1 916 ? 33.378 18.051 -46.380 1.00 78.94 916 PHE A C 1
ATOM 7675 O O . PHE A 1 916 ? 34.029 19.089 -46.489 1.00 78.94 916 PHE A O 1
ATOM 7682 N N . GLU A 1 917 ? 32.113 17.983 -46.791 1.00 81.25 917 GLU A N 1
ATOM 7683 C CA . GLU A 1 917 ? 31.394 19.037 -47.518 1.00 81.25 917 GLU A CA 1
ATOM 7684 C C . GLU A 1 917 ? 31.183 20.324 -46.701 1.00 81.25 917 GLU A C 1
ATOM 7686 O O . GLU A 1 917 ? 30.949 21.389 -47.274 1.00 81.25 917 GLU A O 1
ATOM 7691 N N . ILE A 1 918 ? 31.279 20.249 -45.368 1.00 85.06 918 ILE A N 1
ATOM 7692 C CA . ILE A 1 918 ? 31.167 21.404 -44.458 1.00 85.06 918 ILE A CA 1
ATOM 7693 C C . ILE A 1 918 ? 32.513 21.838 -43.861 1.00 85.06 918 ILE A C 1
ATOM 7695 O O . ILE A 1 918 ? 32.561 22.824 -43.129 1.00 85.06 918 ILE A O 1
ATOM 7699 N N . SER A 1 919 ? 33.610 21.152 -44.190 1.00 82.31 919 SER A N 1
ATOM 7700 C CA . SER A 1 919 ? 34.939 21.395 -43.608 1.00 82.31 919 SER A CA 1
ATOM 7701 C C . SER A 1 919 ? 35.442 22.833 -43.808 1.00 82.31 919 SER A C 1
ATOM 7703 O O . SER A 1 919 ? 35.915 23.452 -42.857 1.00 82.31 919 SER A O 1
ATOM 7705 N N . GLU A 1 920 ? 35.274 23.404 -45.004 1.00 83.50 920 GLU A N 1
ATOM 7706 C CA . GLU A 1 920 ? 35.654 24.796 -45.299 1.00 83.50 920 GLU A CA 1
ATOM 7707 C C . GLU A 1 920 ? 34.828 25.814 -44.503 1.00 83.50 920 GLU A C 1
ATOM 7709 O O . GLU A 1 920 ? 35.362 26.804 -44.007 1.00 83.50 920 GLU A O 1
ATOM 7714 N N . TYR A 1 921 ? 33.541 25.538 -44.293 1.00 86.31 921 TYR A N 1
ATOM 7715 C CA . TYR A 1 921 ? 32.688 26.400 -43.476 1.00 86.31 921 TYR A CA 1
ATOM 7716 C C . TYR A 1 921 ? 33.075 26.340 -41.990 1.00 86.31 921 TYR A C 1
ATOM 7718 O O . TYR A 1 921 ? 33.104 27.357 -41.301 1.00 86.31 921 TYR A O 1
ATOM 7726 N N . ILE A 1 922 ? 33.450 25.159 -41.489 1.00 86.62 922 ILE A N 1
ATOM 7727 C CA . ILE A 1 922 ? 33.953 25.006 -40.118 1.00 86.62 922 ILE A CA 1
ATOM 7728 C C . ILE A 1 922 ? 35.277 25.767 -39.937 1.00 86.62 922 ILE A C 1
ATOM 7730 O O . ILE A 1 922 ? 35.462 26.418 -38.906 1.00 86.62 922 ILE A O 1
ATOM 7734 N N . LYS A 1 923 ? 36.174 25.752 -40.936 1.00 85.69 923 LYS A N 1
ATOM 7735 C CA . LYS A 1 923 ? 37.404 26.564 -40.909 1.00 85.69 923 LYS A CA 1
ATOM 7736 C C . LYS A 1 923 ? 37.094 28.053 -40.783 1.00 85.69 923 LYS A C 1
ATOM 7738 O O . LYS A 1 923 ? 37.715 28.731 -39.968 1.00 85.69 923 LYS A O 1
ATOM 7743 N N . GLU A 1 924 ? 36.131 28.550 -41.555 1.00 86.81 924 GLU A N 1
ATOM 7744 C CA . GLU A 1 924 ? 35.683 29.944 -41.491 1.00 86.81 924 GLU A CA 1
ATOM 7745 C C . GLU A 1 924 ? 35.157 30.307 -40.091 1.00 86.81 924 GLU A C 1
ATOM 7747 O O . GLU A 1 924 ? 35.526 31.340 -39.528 1.00 86.81 924 GLU A O 1
ATOM 7752 N N . MET A 1 925 ? 34.361 29.428 -39.474 1.00 87.25 925 MET A N 1
ATOM 7753 C CA . MET A 1 925 ? 33.829 29.646 -38.124 1.00 87.25 925 MET A CA 1
ATOM 7754 C C . MET A 1 925 ? 34.911 29.584 -37.036 1.00 87.25 925 MET A C 1
ATOM 7756 O O . MET A 1 925 ? 34.891 30.393 -36.107 1.00 87.25 925 MET A O 1
ATOM 7760 N N . MET A 1 926 ? 35.897 28.686 -37.148 1.00 84.00 926 MET A N 1
ATOM 7761 C CA . MET A 1 926 ? 37.054 28.671 -36.240 1.00 84.00 926 MET A CA 1
ATOM 7762 C C . MET A 1 926 ? 37.896 29.948 -36.359 1.00 84.00 926 MET A C 1
ATOM 7764 O O . MET A 1 926 ? 38.260 30.528 -35.334 1.00 84.00 926 MET A O 1
ATOM 7768 N N . GLN A 1 927 ? 38.131 30.443 -37.580 1.00 84.56 927 GLN A N 1
ATOM 7769 C CA . GLN A 1 927 ? 38.822 31.717 -37.814 1.00 84.56 927 GLN A CA 1
ATOM 7770 C C . GLN A 1 927 ? 38.074 32.890 -37.175 1.00 84.56 927 GLN A C 1
ATOM 7772 O O . GLN A 1 927 ? 38.675 33.742 -36.520 1.00 84.56 927 GLN A O 1
ATOM 7777 N N . LYS A 1 928 ? 36.747 32.924 -37.340 1.00 83.94 928 LYS A N 1
ATOM 7778 C CA . LYS A 1 928 ? 35.881 33.939 -36.733 1.00 83.94 928 LYS A CA 1
ATOM 7779 C C . LYS A 1 928 ? 36.011 33.935 -35.204 1.00 83.94 928 LYS A C 1
ATOM 7781 O O . LYS A 1 928 ? 36.108 35.001 -34.603 1.00 83.94 928 LYS A O 1
ATOM 7786 N N . ARG A 1 929 ? 36.092 32.758 -34.571 1.00 80.81 929 ARG A N 1
ATOM 7787 C CA . ARG A 1 929 ? 36.283 32.627 -33.112 1.00 80.81 929 ARG A CA 1
ATOM 7788 C C . ARG A 1 929 ? 37.674 33.020 -32.643 1.00 80.81 929 ARG A C 1
ATOM 7790 O O . ARG A 1 929 ? 37.781 33.669 -31.603 1.00 80.81 929 ARG A O 1
ATOM 7797 N N . TYR A 1 930 ? 38.716 32.686 -33.398 1.00 81.88 930 TYR A N 1
ATOM 7798 C CA . TYR A 1 930 ? 40.059 33.188 -33.119 1.00 81.88 930 TYR A CA 1
ATOM 7799 C C . TYR A 1 930 ? 40.079 34.721 -33.100 1.00 81.88 930 TYR A C 1
ATOM 7801 O O . TYR A 1 930 ? 40.488 35.309 -32.104 1.00 81.88 930 TYR A O 1
ATOM 7809 N N . ASN A 1 931 ? 39.537 35.360 -34.142 1.00 81.69 931 ASN A N 1
ATOM 7810 C CA . ASN A 1 931 ? 39.506 36.821 -34.257 1.00 81.69 931 ASN A CA 1
ATOM 7811 C C . ASN A 1 931 ? 38.748 37.507 -33.100 1.00 81.69 931 ASN A C 1
ATOM 7813 O O . ASN A 1 931 ? 38.994 38.675 -32.824 1.00 81.69 931 ASN A O 1
ATOM 7817 N N . LEU A 1 932 ? 37.817 36.802 -32.444 1.00 78.31 932 LEU A N 1
ATOM 7818 C CA . LEU A 1 932 ? 37.028 37.318 -31.320 1.00 78.31 932 LEU A CA 1
ATOM 7819 C C . LEU A 1 932 ? 37.640 37.037 -29.942 1.00 78.31 932 LEU A C 1
ATOM 7821 O O . LEU A 1 932 ? 37.389 37.789 -29.007 1.00 78.31 932 LEU A O 1
ATOM 7825 N N . THR A 1 933 ? 38.368 35.931 -29.783 1.00 75.06 933 THR A N 1
ATOM 7826 C CA . THR A 1 933 ? 38.839 35.457 -28.466 1.00 75.06 933 THR A CA 1
ATOM 7827 C C . THR A 1 933 ? 40.348 35.536 -28.282 1.00 75.06 933 THR A C 1
ATOM 7829 O O . THR A 1 933 ? 40.817 35.315 -27.170 1.00 75.06 933 THR A O 1
ATOM 7832 N N . GLU A 1 934 ? 41.097 35.771 -29.362 1.00 75.88 934 GLU A N 1
ATOM 7833 C CA . GLU A 1 934 ? 42.565 35.698 -29.427 1.00 75.88 934 GLU A CA 1
ATOM 7834 C C . GLU A 1 934 ? 43.149 34.355 -28.941 1.00 75.88 934 GLU A C 1
ATOM 7836 O O . GLU A 1 934 ? 44.349 34.221 -28.717 1.00 75.88 934 GLU A O 1
ATOM 7841 N N . ASN A 1 935 ? 42.318 33.316 -28.798 1.00 72.56 935 ASN A N 1
ATOM 7842 C CA . ASN A 1 935 ? 42.767 32.011 -28.337 1.00 72.56 935 ASN A CA 1
ATOM 7843 C C . ASN A 1 935 ? 43.404 31.236 -29.496 1.00 72.56 935 ASN A C 1
ATOM 7845 O O . ASN A 1 935 ? 42.706 30.709 -30.367 1.00 72.56 935 ASN A O 1
ATOM 7849 N N . GLU A 1 936 ? 44.735 31.141 -29.477 1.00 71.81 936 GLU A N 1
ATOM 7850 C CA . GLU A 1 936 ? 45.544 30.491 -30.515 1.00 71.81 936 GLU A CA 1
ATOM 7851 C C . GLU A 1 936 ? 45.154 29.031 -30.788 1.00 71.81 936 GLU A C 1
ATOM 7853 O O . GLU A 1 936 ? 45.359 28.555 -31.907 1.00 71.81 936 GLU A O 1
ATOM 7858 N N . LYS A 1 937 ? 44.499 28.341 -29.837 1.00 67.00 937 LYS A N 1
ATOM 7859 C CA . LYS A 1 937 ? 43.990 26.979 -30.056 1.00 67.00 937 LYS A CA 1
ATOM 7860 C C . LYS A 1 937 ? 43.050 26.924 -31.267 1.00 67.00 937 LYS A C 1
ATOM 7862 O O . LYS A 1 937 ? 43.107 25.969 -32.030 1.00 67.00 937 LYS A O 1
ATOM 7867 N N . TYR A 1 938 ? 42.220 27.942 -31.511 1.00 77.50 938 TYR A N 1
ATOM 7868 C CA . TYR A 1 938 ? 41.316 27.929 -32.669 1.00 77.50 938 TYR A CA 1
ATOM 7869 C C . TYR A 1 938 ? 42.062 27.942 -34.009 1.00 77.50 938 TYR A C 1
ATOM 7871 O O . TYR A 1 938 ? 41.661 27.211 -34.908 1.00 77.50 938 TYR A O 1
ATOM 7879 N N . LEU A 1 939 ? 43.163 28.695 -34.132 1.00 74.94 939 LEU A N 1
ATOM 7880 C CA . LEU A 1 939 ? 44.021 28.649 -35.324 1.00 74.94 939 LEU A CA 1
ATOM 7881 C C . LEU A 1 939 ? 44.750 27.309 -35.439 1.00 74.94 939 LEU A C 1
ATOM 7883 O O . LEU A 1 939 ? 44.831 26.744 -36.527 1.00 74.94 939 LEU A O 1
ATOM 7887 N N . GLU A 1 940 ? 45.279 26.798 -34.325 1.00 69.00 940 GLU A N 1
ATOM 7888 C CA . GLU A 1 940 ? 46.006 25.525 -34.291 1.00 69.00 940 GLU A CA 1
ATOM 7889 C C . GLU A 1 940 ? 45.118 24.364 -34.763 1.00 69.00 940 GLU A C 1
ATOM 7891 O O . GLU A 1 940 ? 45.515 23.586 -35.629 1.00 69.00 940 GLU A O 1
ATOM 7896 N N . TYR A 1 941 ? 43.877 24.294 -34.279 1.00 68.12 941 TYR A N 1
ATOM 7897 C CA . TYR A 1 941 ? 42.924 23.260 -34.680 1.00 68.12 941 TYR A CA 1
ATOM 7898 C C . TYR A 1 941 ? 42.272 23.522 -36.042 1.00 68.12 941 TYR A C 1
ATOM 7900 O O . TYR A 1 941 ? 41.960 22.575 -36.759 1.00 68.12 941 TYR A O 1
ATOM 7908 N N . GLN A 1 942 ? 42.134 24.775 -36.476 1.00 77.38 942 GLN A N 1
ATOM 7909 C CA . GLN A 1 942 ? 41.703 25.084 -37.842 1.00 77.38 942 GLN A CA 1
ATOM 7910 C C . GLN A 1 942 ? 42.687 24.533 -38.884 1.00 77.38 942 GLN A C 1
ATOM 7912 O O . GLN A 1 942 ? 42.251 24.019 -39.916 1.00 77.38 942 GLN A O 1
ATOM 7917 N N . LYS A 1 943 ? 44.000 24.581 -38.601 1.00 71.25 943 LYS A N 1
ATOM 7918 C CA . LYS A 1 943 ? 45.038 23.968 -39.451 1.00 71.25 943 LYS A CA 1
ATOM 7919 C C . LYS A 1 943 ? 44.882 22.446 -39.560 1.00 71.25 943 LYS A C 1
ATOM 7921 O O . LYS A 1 943 ? 45.297 21.883 -40.565 1.00 71.25 943 LYS A O 1
ATOM 7926 N N . LEU A 1 944 ? 44.277 21.791 -38.564 1.00 65.88 944 LEU A N 1
ATOM 7927 C CA . LEU A 1 944 ? 44.030 20.344 -38.549 1.00 65.88 944 LEU A CA 1
ATOM 7928 C C . LEU A 1 944 ? 42.818 19.926 -39.400 1.00 65.88 944 LEU A C 1
ATOM 7930 O O . LEU A 1 944 ? 42.734 18.776 -39.836 1.00 65.88 944 LEU A O 1
ATOM 7934 N N . ILE A 1 945 ? 41.895 20.846 -39.699 1.00 69.12 945 ILE A N 1
ATOM 7935 C CA . ILE A 1 945 ? 40.709 20.541 -40.505 1.00 69.12 945 ILE A CA 1
ATOM 7936 C C . ILE A 1 945 ? 41.110 20.267 -41.961 1.00 69.12 945 ILE A C 1
ATOM 7938 O O . ILE A 1 945 ? 41.609 21.139 -42.672 1.00 69.12 945 ILE A O 1
ATOM 7942 N N . GLY A 1 946 ? 40.832 19.050 -42.435 1.00 58.28 946 GLY A N 1
ATOM 7943 C CA . GLY A 1 946 ? 41.163 18.606 -43.795 1.00 58.28 946 GLY A CA 1
ATOM 7944 C C . GLY A 1 946 ? 42.563 17.997 -43.943 1.00 58.28 946 GLY A C 1
ATOM 7945 O O . GLY A 1 946 ? 42.931 17.583 -45.043 1.00 58.28 946 GLY A O 1
ATOM 7946 N N . VAL A 1 947 ? 43.326 17.881 -42.853 1.00 59.06 947 VAL A N 1
ATOM 7947 C CA . VAL A 1 947 ? 44.616 17.183 -42.834 1.00 59.06 947 VAL A CA 1
ATOM 7948 C C . VAL A 1 947 ? 44.370 15.682 -42.643 1.00 59.06 947 VAL A C 1
ATOM 7950 O O . VAL A 1 947 ? 43.974 15.240 -41.570 1.00 59.06 947 VAL A O 1
ATOM 7953 N N . LYS A 1 948 ? 44.571 14.885 -43.704 1.00 48.47 948 LYS A N 1
ATOM 7954 C CA . LYS A 1 948 ? 44.401 13.414 -43.674 1.00 48.47 948 LYS A CA 1
ATOM 7955 C C . LYS A 1 948 ? 45.569 12.657 -43.019 1.00 48.47 948 LYS A C 1
ATOM 7957 O O . LYS A 1 948 ? 45.368 11.529 -42.593 1.00 48.47 948 LYS A O 1
ATOM 7962 N N . CYS A 1 949 ? 46.753 13.271 -42.929 1.00 47.56 949 CYS A N 1
ATOM 7963 C CA . CYS A 1 949 ? 47.954 12.703 -42.306 1.00 47.56 949 CYS A CA 1
ATOM 7964 C C . CYS A 1 949 ? 48.554 13.693 -41.302 1.00 47.56 949 CYS A C 1
ATOM 7966 O O . CYS A 1 949 ? 48.895 14.815 -41.676 1.00 47.56 949 CYS A O 1
ATOM 7968 N N . ILE A 1 950 ? 48.749 13.236 -40.059 1.00 47.03 950 ILE A N 1
ATOM 7969 C CA . ILE A 1 950 ? 49.428 13.944 -38.949 1.00 47.03 950 ILE A CA 1
ATOM 7970 C C . ILE A 1 950 ? 50.812 14.480 -39.365 1.00 47.03 950 ILE A C 1
ATOM 7972 O O . ILE A 1 950 ? 51.292 15.476 -38.828 1.00 47.03 950 ILE A O 1
ATOM 7976 N N . GLU A 1 951 ? 51.413 13.861 -40.382 1.00 45.09 951 GLU A N 1
ATOM 7977 C CA . GLU A 1 951 ? 52.711 14.193 -40.970 1.00 45.09 951 GLU A CA 1
ATOM 7978 C C . GLU A 1 951 ? 52.837 15.647 -41.474 1.00 45.09 951 GLU A C 1
ATOM 7980 O O . GLU A 1 951 ? 53.950 16.154 -41.578 1.00 45.09 951 GLU A O 1
ATOM 7985 N N . ASN A 1 952 ? 51.721 16.349 -41.716 1.00 49.09 952 ASN A N 1
ATOM 7986 C CA . ASN A 1 952 ? 51.701 17.733 -42.217 1.00 49.09 952 ASN A CA 1
ATOM 7987 C C . ASN A 1 952 ? 51.633 18.824 -41.125 1.00 49.09 952 ASN A C 1
ATOM 7989 O O . ASN A 1 952 ? 51.449 19.999 -41.447 1.00 49.09 952 ASN A O 1
ATOM 7993 N N . LEU A 1 953 ? 51.740 18.466 -39.842 1.00 53.25 953 LEU A N 1
ATOM 7994 C CA . LEU A 1 953 ? 51.799 19.433 -38.738 1.00 53.25 953 LEU A CA 1
ATOM 7995 C C . LEU A 1 953 ? 53.158 20.156 -38.679 1.00 53.25 953 LEU A C 1
ATOM 7997 O O . LEU A 1 953 ? 54.196 19.559 -38.959 1.00 53.25 953 LEU A O 1
ATOM 8001 N N . GLU A 1 954 ? 53.142 21.441 -38.296 1.00 55.28 954 GLU A N 1
ATOM 8002 C CA . GLU A 1 954 ? 54.341 22.279 -38.111 1.00 55.28 954 GLU A CA 1
ATOM 8003 C C . GLU A 1 954 ? 55.415 21.588 -37.253 1.00 55.28 954 GLU A C 1
ATOM 8005 O O . GLU A 1 954 ? 55.103 20.880 -36.291 1.00 55.28 954 GLU A O 1
ATOM 8010 N N . MET A 1 955 ? 56.688 21.836 -37.593 1.00 57.00 955 MET A N 1
ATOM 8011 C CA . MET A 1 955 ? 57.849 21.295 -36.880 1.00 57.00 955 MET A CA 1
ATOM 8012 C C . MET A 1 955 ? 57.754 21.618 -35.376 1.00 57.00 955 MET A C 1
ATOM 8014 O O . MET A 1 955 ? 57.724 22.800 -35.019 1.00 57.00 955 MET A O 1
ATOM 8018 N N . PRO A 1 956 ? 57.724 20.615 -34.480 1.00 66.81 956 PRO A N 1
ATOM 8019 C CA . PRO A 1 956 ? 57.713 20.875 -33.048 1.00 66.81 956 PRO A CA 1
ATOM 8020 C C . PRO A 1 956 ? 59.053 21.471 -32.604 1.00 66.81 956 PRO A C 1
ATOM 8022 O O . PRO A 1 956 ? 60.112 20.917 -32.908 1.00 66.81 956 PRO A O 1
ATOM 8025 N N . ASP A 1 957 ? 59.023 22.557 -31.828 1.00 74.75 957 ASP A N 1
ATOM 8026 C CA . ASP A 1 957 ? 60.204 23.022 -31.096 1.00 74.75 957 ASP A CA 1
ATOM 8027 C C . ASP A 1 957 ? 60.451 22.080 -29.910 1.00 74.75 957 ASP A C 1
ATOM 8029 O O . ASP A 1 957 ? 59.964 22.280 -28.794 1.00 74.75 957 ASP A O 1
ATOM 8033 N N . ILE A 1 958 ? 61.188 21.006 -30.183 1.00 73.25 958 ILE A N 1
ATOM 8034 C CA . ILE A 1 958 ? 61.489 19.960 -29.205 1.00 73.25 958 ILE A CA 1
ATOM 8035 C C . ILE A 1 958 ? 62.280 20.499 -28.007 1.00 73.25 958 ILE A C 1
ATOM 8037 O O . ILE A 1 958 ? 62.174 19.959 -26.908 1.00 73.25 958 ILE A O 1
ATOM 8041 N N . PHE A 1 959 ? 63.032 21.590 -28.181 1.00 73.25 959 PHE A N 1
ATOM 8042 C CA . PHE A 1 959 ? 63.774 22.222 -27.096 1.00 73.25 959 PHE A CA 1
ATOM 8043 C C . PHE A 1 959 ? 62.823 22.936 -26.134 1.00 73.25 959 PHE A C 1
ATOM 8045 O O . PHE A 1 959 ? 62.940 22.784 -24.914 1.00 73.25 959 PHE A O 1
ATOM 8052 N N . LYS A 1 960 ? 61.832 23.653 -26.675 1.00 78.12 960 LYS A N 1
ATOM 8053 C CA . LYS A 1 960 ? 60.763 24.269 -25.885 1.00 78.12 960 LYS A CA 1
ATOM 8054 C C . LYS A 1 960 ? 59.919 23.217 -25.163 1.00 78.12 960 LYS A C 1
ATOM 8056 O O . LYS A 1 960 ? 59.726 23.341 -23.958 1.00 78.12 960 LYS A O 1
ATOM 8061 N N . ILE A 1 961 ? 59.514 22.151 -25.860 1.00 78.50 961 ILE A N 1
ATOM 8062 C CA . ILE A 1 961 ? 58.753 21.035 -25.269 1.00 78.50 961 ILE A CA 1
ATOM 8063 C C . ILE A 1 961 ? 59.544 20.386 -24.128 1.00 78.50 961 ILE A C 1
ATOM 8065 O O . ILE A 1 961 ? 59.014 20.230 -23.033 1.00 78.50 961 ILE A O 1
ATOM 8069 N N . ASN A 1 962 ? 60.825 20.070 -24.341 1.00 78.06 962 ASN A N 1
ATOM 8070 C CA . ASN A 1 962 ? 61.682 19.497 -23.300 1.00 78.06 962 ASN A CA 1
ATOM 8071 C C . ASN A 1 962 ? 61.819 20.418 -22.086 1.00 78.06 962 ASN A C 1
ATOM 8073 O O . ASN A 1 962 ? 61.773 19.948 -20.952 1.00 78.06 962 ASN A O 1
ATOM 8077 N N . THR A 1 963 ? 61.968 21.724 -22.309 1.00 80.69 963 THR A N 1
ATOM 8078 C CA . THR A 1 963 ? 62.097 22.702 -21.221 1.00 80.69 963 THR A CA 1
ATOM 8079 C C . THR A 1 963 ? 60.812 22.794 -20.397 1.00 80.69 963 THR A C 1
ATOM 8081 O O . THR A 1 963 ? 60.864 22.810 -19.169 1.00 80.69 963 THR A O 1
ATOM 8084 N N . GLU A 1 964 ? 59.661 22.815 -21.064 1.00 81.12 964 GLU A N 1
ATOM 8085 C CA . GLU A 1 964 ? 58.348 22.934 -20.431 1.00 81.12 964 GLU A CA 1
ATOM 8086 C C . GLU A 1 964 ? 57.953 21.656 -19.681 1.00 81.12 964 GLU A C 1
ATOM 8088 O O . GLU A 1 964 ? 57.550 21.718 -18.520 1.00 81.12 964 GLU A O 1
ATOM 8093 N N . VAL A 1 965 ? 58.168 20.483 -20.286 1.00 82.75 965 VAL A N 1
ATOM 8094 C CA . VAL A 1 965 ? 57.945 19.190 -19.621 1.00 82.75 965 VAL A CA 1
ATOM 8095 C C . VAL A 1 965 ? 58.854 19.047 -18.404 1.00 82.75 965 VAL A C 1
ATOM 8097 O O . VAL A 1 965 ? 58.383 18.660 -17.338 1.00 82.75 965 VAL A O 1
ATOM 8100 N N . LYS A 1 966 ? 60.134 19.417 -18.520 1.00 84.12 966 LYS A N 1
ATOM 8101 C CA . LYS A 1 966 ? 61.072 19.380 -17.395 1.00 84.12 966 LYS A CA 1
ATOM 8102 C C . LYS A 1 966 ? 60.629 20.289 -16.247 1.00 84.12 966 LYS A C 1
ATOM 8104 O O . LYS A 1 966 ? 60.626 19.842 -15.106 1.00 84.12 966 LYS A O 1
ATOM 8109 N N . HIS A 1 967 ? 60.200 21.516 -16.544 1.00 84.12 967 HIS A N 1
ATOM 8110 C CA . HIS A 1 967 ? 59.689 22.447 -15.535 1.00 84.12 967 HIS A CA 1
ATOM 8111 C C . HIS A 1 967 ? 58.467 21.881 -14.798 1.00 84.12 967 HIS A C 1
ATOM 8113 O O . HIS A 1 967 ? 58.434 21.881 -13.571 1.00 84.12 967 HIS A O 1
ATOM 8119 N N . ILE A 1 968 ? 57.488 21.339 -15.530 1.00 83.94 968 ILE A N 1
ATOM 8120 C CA . ILE A 1 968 ? 56.273 20.766 -14.932 1.00 83.94 968 ILE A CA 1
ATOM 8121 C C . ILE A 1 968 ? 56.603 19.533 -14.075 1.00 83.94 968 ILE A C 1
ATOM 8123 O O . ILE A 1 968 ? 56.033 19.356 -12.997 1.00 83.94 968 ILE A O 1
ATOM 8127 N N . LEU A 1 969 ? 57.532 18.682 -14.526 1.00 84.06 969 LEU A N 1
ATOM 8128 C CA . LEU A 1 969 ? 57.985 17.521 -13.755 1.00 84.06 969 LEU A CA 1
ATOM 8129 C C . LEU A 1 969 ? 58.738 17.935 -12.480 1.00 84.06 969 LEU A C 1
ATOM 8131 O O . LEU A 1 969 ? 58.514 17.330 -11.434 1.00 84.06 969 LEU A O 1
ATOM 8135 N N . GLU A 1 970 ? 59.575 18.976 -12.536 1.00 84.31 970 GLU A N 1
ATOM 8136 C CA . GLU A 1 970 ? 60.285 19.530 -11.372 1.00 84.31 970 GLU A CA 1
ATOM 8137 C C . GLU A 1 970 ? 59.318 20.160 -10.353 1.00 84.31 970 GLU A C 1
ATOM 8139 O O . GLU A 1 970 ? 59.427 19.898 -9.153 1.00 84.31 970 GLU A O 1
ATOM 8144 N N . GLU A 1 971 ? 58.327 20.938 -10.805 1.00 82.56 971 GLU A N 1
ATOM 8145 C CA . GLU A 1 971 ? 57.274 21.487 -9.936 1.00 82.56 971 GLU A CA 1
ATOM 8146 C C . GLU A 1 971 ? 56.480 20.376 -9.249 1.00 82.56 971 GLU A C 1
ATOM 8148 O O . GLU A 1 971 ? 56.250 20.410 -8.035 1.00 82.56 971 GLU A O 1
ATOM 8153 N N . TYR A 1 972 ? 56.108 19.351 -10.012 1.00 82.50 972 TYR A N 1
ATOM 8154 C CA . TYR A 1 972 ? 55.363 18.221 -9.486 1.00 82.50 972 TYR A CA 1
ATOM 8155 C C . TYR A 1 972 ? 56.199 17.379 -8.506 1.00 82.50 972 TYR A C 1
ATOM 8157 O O . TYR A 1 972 ? 55.688 16.938 -7.477 1.00 82.50 972 TYR A O 1
ATOM 8165 N N . GLU A 1 973 ? 57.503 17.220 -8.741 1.00 81.44 973 GLU A N 1
ATOM 8166 C CA . GLU A 1 973 ? 58.432 16.566 -7.810 1.00 81.44 973 GLU A CA 1
ATOM 8167 C C . GLU A 1 973 ? 58.535 17.321 -6.470 1.00 81.44 973 GLU A C 1
ATOM 8169 O O . GLU A 1 973 ? 58.530 16.708 -5.393 1.00 81.44 973 GLU A O 1
ATOM 8174 N N . VAL A 1 974 ? 58.536 18.660 -6.506 1.00 81.31 974 VAL A N 1
ATOM 8175 C CA . VAL A 1 974 ? 58.487 19.503 -5.301 1.00 81.31 974 VAL A CA 1
ATOM 8176 C C . VAL A 1 974 ? 57.164 19.324 -4.551 1.00 81.31 974 VAL A C 1
ATOM 8178 O O . VAL A 1 974 ? 57.177 19.220 -3.321 1.00 81.31 974 VAL A O 1
ATOM 8181 N N . GLU A 1 975 ? 56.027 19.251 -5.241 1.00 79.56 975 GLU A N 1
ATOM 8182 C CA . GLU A 1 975 ? 54.721 19.005 -4.610 1.00 79.56 975 GLU A CA 1
ATOM 8183 C C . GLU A 1 975 ? 54.632 17.613 -3.968 1.00 79.56 975 GLU A C 1
ATOM 8185 O O . GLU A 1 975 ? 54.232 17.496 -2.802 1.00 79.56 975 GLU A O 1
ATOM 8190 N N . LEU A 1 976 ? 55.102 16.577 -4.670 1.00 77.06 976 LEU A N 1
ATOM 8191 C CA . LEU A 1 976 ? 55.171 15.208 -4.154 1.00 77.06 976 LEU A CA 1
ATOM 8192 C C . LEU A 1 976 ? 56.064 15.117 -2.911 1.00 77.06 976 LEU A C 1
ATOM 8194 O O . LEU A 1 976 ? 55.729 14.413 -1.957 1.00 77.06 976 LEU A O 1
ATOM 8198 N N . SER A 1 977 ? 57.175 15.864 -2.870 1.00 75.44 977 SER A N 1
ATOM 8199 C CA . SER A 1 977 ? 58.056 15.923 -1.693 1.00 75.44 977 SER A CA 1
ATOM 8200 C C . SER A 1 977 ? 57.382 16.534 -0.454 1.00 75.44 977 SER A C 1
ATOM 8202 O O . SER A 1 977 ? 57.760 16.215 0.674 1.00 75.44 977 SER A O 1
ATOM 8204 N N . LYS A 1 978 ? 56.347 17.363 -0.657 1.00 77.44 978 LYS A N 1
ATOM 8205 C CA . LYS A 1 978 ? 55.516 17.972 0.393 1.00 77.44 978 LYS A CA 1
ATOM 8206 C C . LYS A 1 978 ? 54.264 17.148 0.724 1.00 77.44 978 LYS A C 1
ATOM 8208 O O . LYS A 1 978 ? 53.491 17.553 1.586 1.00 77.44 978 LYS A O 1
ATOM 8213 N N . GLY A 1 979 ? 54.053 16.008 0.060 1.00 68.75 979 GLY A N 1
ATOM 8214 C CA . GLY A 1 979 ? 52.883 15.146 0.254 1.00 68.75 979 GLY A CA 1
ATOM 8215 C C . GLY A 1 979 ? 51.603 15.631 -0.436 1.00 68.75 979 GLY A C 1
ATOM 8216 O O . GLY A 1 979 ? 50.531 15.101 -0.146 1.00 68.75 979 GLY A O 1
ATOM 8217 N N . HIS A 1 980 ? 51.691 16.613 -1.337 1.00 72.31 980 HIS A N 1
ATOM 8218 C CA . HIS A 1 980 ? 50.559 17.074 -2.142 1.00 72.31 980 HIS A CA 1
ATOM 8219 C C . HIS A 1 980 ? 50.486 16.299 -3.465 1.00 72.31 980 HIS A C 1
ATOM 8221 O O . HIS A 1 980 ? 51.509 16.021 -4.084 1.00 72.31 980 HIS A O 1
ATOM 8227 N N . HIS A 1 981 ? 49.269 15.947 -3.895 1.00 74.44 981 HIS A N 1
ATOM 8228 C CA . HIS A 1 981 ? 49.007 15.253 -5.159 1.00 74.44 981 HIS A CA 1
ATOM 8229 C C . HIS A 1 981 ? 48.133 16.122 -6.061 1.00 74.44 981 HIS A C 1
ATOM 8231 O O . HIS A 1 981 ? 46.974 16.377 -5.732 1.00 74.44 981 HIS A O 1
ATOM 8237 N N . ASN A 1 982 ? 48.688 16.580 -7.184 1.00 75.31 982 ASN A N 1
ATOM 8238 C CA . ASN A 1 982 ? 47.967 17.371 -8.173 1.00 75.31 982 ASN A CA 1
ATOM 8239 C C . ASN A 1 982 ? 48.086 16.784 -9.590 1.00 75.31 982 ASN A C 1
ATOM 8241 O O . ASN A 1 982 ? 49.030 17.037 -10.336 1.00 75.31 982 ASN A O 1
ATOM 8245 N N . VAL A 1 983 ? 47.060 16.031 -9.983 1.00 70.31 983 VAL A N 1
ATOM 8246 C CA . VAL A 1 983 ? 46.972 15.337 -11.278 1.00 70.31 983 VAL A CA 1
ATOM 8247 C C . VAL A 1 983 ? 46.993 16.299 -12.474 1.00 70.31 983 VAL A C 1
ATOM 8249 O O . VAL A 1 983 ? 47.335 15.881 -13.583 1.00 70.31 983 VAL A O 1
ATOM 8252 N N . SER A 1 984 ? 46.636 17.579 -12.292 1.00 70.56 984 SER A N 1
ATOM 8253 C CA . SER A 1 984 ? 46.630 18.549 -13.397 1.00 70.56 984 SER A CA 1
ATOM 8254 C C . SER A 1 984 ? 48.008 18.711 -14.029 1.00 70.56 984 SER A C 1
ATOM 8256 O O . SER A 1 984 ? 48.094 18.871 -15.239 1.00 70.56 984 SER A O 1
ATOM 8258 N N . ASN A 1 985 ? 49.081 18.596 -13.244 1.00 76.69 985 ASN A N 1
ATOM 8259 C CA . ASN A 1 985 ? 50.440 18.824 -13.732 1.00 76.69 985 ASN A CA 1
ATOM 8260 C C . ASN A 1 985 ? 50.843 17.754 -14.757 1.00 76.69 985 ASN A C 1
ATOM 8262 O O . ASN A 1 985 ? 51.295 18.081 -15.851 1.00 76.69 985 ASN A O 1
ATOM 8266 N N . ILE A 1 986 ? 50.560 16.475 -14.487 1.00 74.25 986 ILE A N 1
ATOM 8267 C CA . ILE A 1 986 ? 50.814 15.401 -15.462 1.00 74.25 986 ILE A CA 1
ATOM 8268 C C . ILE A 1 986 ? 49.841 15.481 -16.652 1.00 74.25 986 ILE A C 1
ATOM 8270 O O . ILE A 1 986 ? 50.243 15.235 -17.789 1.00 74.25 986 ILE A O 1
ATOM 8274 N N . LYS A 1 987 ? 48.575 15.876 -16.445 1.00 72.69 987 LYS A N 1
ATOM 8275 C CA . LYS A 1 987 ? 47.638 16.096 -17.565 1.00 72.69 987 LYS A CA 1
ATOM 8276 C C . LYS A 1 987 ? 48.107 17.200 -18.513 1.00 72.69 987 LYS A C 1
ATOM 8278 O O . LYS A 1 987 ? 47.972 17.039 -19.721 1.00 72.69 987 LYS A O 1
ATOM 8283 N N . ASN A 1 988 ? 48.712 18.263 -17.990 1.00 77.75 988 ASN A N 1
ATOM 8284 C CA . ASN A 1 988 ? 49.274 19.336 -18.808 1.00 77.75 988 ASN A CA 1
ATOM 8285 C C . ASN A 1 988 ? 50.405 18.817 -19.711 1.00 77.75 988 ASN A C 1
ATOM 8287 O O . ASN A 1 988 ? 50.460 19.178 -20.882 1.00 77.75 988 ASN A O 1
ATOM 8291 N N . ILE A 1 989 ? 51.246 17.897 -19.220 1.00 78.44 989 ILE A N 1
ATOM 8292 C CA . ILE A 1 989 ? 52.267 17.229 -20.048 1.00 78.44 989 ILE A CA 1
ATOM 8293 C C . ILE A 1 989 ? 51.610 16.434 -21.183 1.00 78.44 989 ILE A C 1
ATOM 8295 O O . ILE A 1 989 ? 52.056 16.510 -22.328 1.00 78.44 989 ILE A O 1
ATOM 8299 N N . ALA A 1 990 ? 50.527 15.704 -20.899 1.00 71.94 990 ALA A N 1
ATOM 8300 C CA . ALA A 1 990 ? 49.785 14.985 -21.933 1.00 71.94 990 ALA A CA 1
ATOM 8301 C C . ALA A 1 990 ? 49.231 15.928 -23.009 1.00 71.94 990 ALA A C 1
ATOM 8303 O O . ALA A 1 990 ? 49.343 15.621 -24.195 1.00 71.94 990 ALA A O 1
ATOM 8304 N N . GLU A 1 991 ? 48.703 17.093 -22.634 1.00 70.81 991 GLU A N 1
ATOM 8305 C CA . GLU A 1 991 ? 48.223 18.092 -23.597 1.00 70.81 991 GLU A CA 1
ATOM 8306 C C . GLU A 1 991 ? 49.348 18.677 -24.465 1.00 70.81 991 GLU A C 1
ATOM 8308 O O . GLU A 1 991 ? 49.157 18.843 -25.670 1.00 70.81 991 GLU A O 1
ATOM 8313 N N . ILE A 1 992 ? 50.528 18.933 -23.886 1.00 73.44 992 ILE A N 1
ATOM 8314 C CA . ILE A 1 992 ? 51.699 19.463 -24.610 1.00 73.44 992 ILE A CA 1
ATOM 8315 C C . ILE A 1 992 ? 52.173 18.483 -25.693 1.00 73.44 992 ILE A C 1
ATOM 8317 O O . ILE A 1 992 ? 52.578 18.894 -26.781 1.00 73.44 992 ILE A O 1
ATOM 8321 N N . VAL A 1 993 ? 52.113 17.183 -25.402 1.00 71.88 993 VAL A N 1
ATOM 8322 C CA . VAL A 1 993 ? 52.707 16.131 -26.236 1.00 71.88 993 VAL A CA 1
ATOM 8323 C C . VAL A 1 993 ? 51.732 15.572 -27.282 1.00 71.88 993 VAL A C 1
ATOM 8325 O O . VAL A 1 993 ? 52.145 15.270 -28.398 1.00 71.88 993 VAL A O 1
ATOM 8328 N N . SER A 1 994 ? 50.437 15.449 -26.966 1.00 61.81 994 SER A N 1
ATOM 8329 C CA . SER A 1 994 ? 49.475 14.669 -27.776 1.00 61.81 994 SER A CA 1
ATOM 8330 C C . SER A 1 994 ? 49.148 15.251 -29.157 1.00 61.81 994 SER A C 1
ATOM 8332 O O . SER A 1 994 ? 48.629 14.533 -30.006 1.00 61.81 994 SER A O 1
ATOM 8334 N N . ASN A 1 995 ? 49.464 16.526 -29.395 1.00 59.72 995 ASN A N 1
ATOM 8335 C CA . ASN A 1 995 ? 49.091 17.251 -30.616 1.00 59.72 995 ASN A CA 1
ATOM 8336 C C . ASN A 1 995 ? 50.285 17.629 -31.506 1.00 59.72 995 ASN A C 1
ATOM 8338 O O . ASN A 1 995 ? 50.126 18.406 -32.449 1.00 59.72 995 ASN A O 1
ATOM 8342 N N . LYS A 1 996 ? 51.493 17.138 -31.208 1.00 68.12 996 LYS A N 1
ATOM 8343 C CA . LYS A 1 996 ? 52.714 17.508 -31.938 1.00 68.12 996 LYS A CA 1
ATOM 8344 C C . LYS A 1 996 ? 53.216 16.340 -32.781 1.00 68.12 996 LYS A C 1
ATOM 8346 O O . LYS A 1 996 ? 53.273 15.205 -32.317 1.00 68.12 996 LYS A O 1
ATOM 8351 N N . ASN A 1 997 ? 53.612 16.620 -34.023 1.00 64.19 997 ASN A N 1
ATOM 8352 C CA . ASN A 1 997 ? 54.201 15.610 -34.896 1.00 64.19 997 ASN A CA 1
ATOM 8353 C C . ASN A 1 997 ? 55.680 15.396 -34.556 1.00 64.19 997 ASN A C 1
ATOM 8355 O O . ASN A 1 997 ? 56.578 15.954 -35.186 1.00 64.19 997 ASN A O 1
ATOM 8359 N N . LEU A 1 998 ? 55.922 14.572 -33.541 1.00 68.00 998 LEU A N 1
ATOM 8360 C CA . LEU A 1 998 ? 57.264 14.286 -33.038 1.00 68.00 998 LEU A CA 1
ATOM 8361 C C . LEU A 1 998 ? 58.121 13.463 -34.019 1.00 68.00 998 LEU A C 1
ATOM 8363 O O . LEU A 1 998 ? 59.313 13.308 -33.779 1.00 68.00 998 LEU A O 1
ATOM 8367 N N . SER A 1 999 ? 57.563 12.991 -35.148 1.00 60.94 999 SER A N 1
ATOM 8368 C CA . SER A 1 999 ? 58.250 12.031 -36.042 1.00 60.94 999 SER A CA 1
ATOM 8369 C C . SER A 1 999 ? 59.343 12.671 -36.883 1.00 60.94 999 SER A C 1
ATOM 8371 O O . SER A 1 999 ? 60.192 11.985 -37.445 1.00 60.94 999 SER A O 1
ATOM 8373 N N . ILE A 1 1000 ? 59.322 14.002 -36.932 1.00 61.53 1000 ILE A N 1
ATOM 8374 C CA . ILE A 1 1000 ? 60.248 14.857 -37.671 1.00 61.53 1000 ILE A CA 1
ATOM 8375 C C . ILE A 1 1000 ? 61.340 15.412 -36.730 1.00 61.53 1000 ILE A C 1
ATOM 8377 O O . ILE A 1 1000 ? 62.318 16.002 -37.188 1.00 61.53 1000 ILE A O 1
ATOM 8381 N N . CYS A 1 1001 ? 61.203 15.235 -35.410 1.00 68.31 1001 CYS A N 1
ATOM 8382 C CA . CYS A 1 1001 ? 62.217 15.648 -34.443 1.00 68.31 1001 CYS A CA 1
ATOM 8383 C C . CYS A 1 1001 ? 63.428 14.708 -34.486 1.00 68.31 1001 CYS A C 1
ATOM 8385 O O . CYS A 1 1001 ? 63.307 13.519 -34.780 1.00 68.31 1001 CYS A O 1
ATOM 8387 N N . ASP A 1 1002 ? 64.614 15.235 -34.172 1.00 71.12 1002 ASP A N 1
ATOM 8388 C CA . ASP A 1 1002 ? 65.805 14.399 -34.109 1.00 71.12 1002 ASP A CA 1
ATOM 8389 C C . ASP A 1 1002 ? 65.703 13.394 -32.949 1.00 71.12 1002 ASP A C 1
ATOM 8391 O O . ASP A 1 1002 ? 65.275 13.717 -31.838 1.00 71.12 1002 ASP A O 1
ATOM 8395 N N . GLU A 1 1003 ? 66.113 12.156 -33.222 1.00 72.44 1003 GLU A N 1
ATOM 8396 C CA . GLU A 1 1003 ? 66.002 11.022 -32.300 1.00 72.44 1003 GLU A CA 1
ATOM 8397 C C . GLU A 1 1003 ? 66.674 11.306 -30.949 1.00 72.44 1003 GLU A C 1
ATOM 8399 O O . GLU A 1 1003 ? 66.167 10.925 -29.896 1.00 72.44 1003 GLU A O 1
ATOM 8404 N N . LYS A 1 1004 ? 67.778 12.064 -30.959 1.00 75.12 1004 LYS A N 1
ATOM 8405 C CA . LYS A 1 1004 ? 68.525 12.427 -29.752 1.00 75.12 1004 LYS A CA 1
ATOM 8406 C C . LYS A 1 1004 ? 67.702 13.333 -28.829 1.00 75.12 1004 LYS A C 1
ATOM 8408 O O . LYS A 1 1004 ? 67.718 13.128 -27.616 1.00 75.12 1004 LYS A O 1
ATOM 8413 N N . SER A 1 1005 ? 66.960 14.288 -29.382 1.00 73.12 1005 SER A N 1
ATOM 8414 C CA . SER A 1 1005 ? 66.080 15.186 -28.627 1.00 73.12 1005 SER A CA 1
ATOM 8415 C C . SER A 1 1005 ? 64.843 14.483 -28.063 1.00 73.12 1005 SER A C 1
ATOM 8417 O O . SER A 1 1005 ? 64.422 14.803 -26.948 1.00 73.12 1005 SER A O 1
ATOM 8419 N N . ILE A 1 1006 ? 64.290 13.501 -28.783 1.00 78.69 1006 ILE A N 1
ATOM 8420 C CA . ILE A 1 1006 ? 63.194 12.658 -28.277 1.00 78.69 1006 ILE A CA 1
ATOM 8421 C C . ILE A 1 1006 ? 63.701 11.741 -27.157 1.00 78.69 1006 ILE A C 1
ATOM 8423 O O . ILE A 1 1006 ? 63.044 11.610 -26.126 1.00 78.69 1006 ILE A O 1
ATOM 8427 N N . CYS A 1 1007 ? 64.899 11.165 -27.298 1.00 78.69 1007 CYS A N 1
ATOM 8428 C CA . CYS A 1 1007 ? 65.532 10.408 -26.219 1.00 78.69 1007 CYS A CA 1
ATOM 8429 C C . CYS A 1 1007 ? 65.731 11.261 -24.960 1.00 78.69 1007 CYS A C 1
ATOM 8431 O O . CYS A 1 1007 ? 65.520 10.757 -23.864 1.00 78.69 1007 CYS A O 1
ATOM 8433 N N . CYS A 1 1008 ? 66.065 12.551 -25.081 1.00 81.06 1008 CYS A N 1
ATOM 8434 C CA . CYS A 1 1008 ? 66.130 13.445 -23.921 1.00 81.06 1008 CYS A CA 1
ATOM 8435 C C . CYS A 1 1008 ? 64.773 13.602 -23.214 1.00 81.06 1008 CYS A C 1
ATOM 8437 O O . CYS A 1 1008 ? 64.735 13.531 -21.988 1.00 81.06 1008 CYS A O 1
ATOM 8439 N N . LEU A 1 1009 ? 63.670 13.757 -23.959 1.00 83.38 1009 LEU A N 1
ATOM 8440 C CA . LEU A 1 1009 ? 62.316 13.823 -23.388 1.00 83.38 1009 LEU A CA 1
ATOM 8441 C C . LEU A 1 1009 ? 61.968 12.539 -22.627 1.00 83.38 1009 LEU A C 1
ATOM 8443 O O . LEU A 1 1009 ? 61.471 12.569 -21.501 1.00 83.38 1009 LEU A O 1
ATOM 8447 N N . LEU A 1 1010 ? 62.249 11.401 -23.260 1.00 84.75 1010 LEU A N 1
ATOM 8448 C CA . LEU A 1 1010 ? 61.984 10.079 -22.711 1.00 84.75 1010 LEU A CA 1
ATOM 8449 C C . LEU A 1 1010 ? 62.823 9.800 -21.460 1.00 84.75 1010 LEU A C 1
ATOM 8451 O O . LEU A 1 1010 ? 62.297 9.260 -20.491 1.00 84.75 1010 LEU A O 1
ATOM 8455 N N . GLU A 1 1011 ? 64.090 10.216 -21.443 1.00 84.00 1011 GLU A N 1
ATOM 8456 C CA . GLU A 1 1011 ? 64.967 10.103 -20.274 1.00 84.00 1011 GLU A CA 1
ATOM 8457 C C . GLU A 1 1011 ? 64.543 11.033 -19.127 1.00 84.00 1011 GLU A C 1
ATOM 8459 O O . GLU A 1 1011 ? 64.677 10.656 -17.966 1.00 84.00 1011 GLU A O 1
ATOM 8464 N N . GLU A 1 1012 ? 63.977 12.212 -19.404 1.00 84.81 1012 GLU A N 1
ATOM 8465 C CA . GLU A 1 1012 ? 63.415 13.089 -18.363 1.00 84.81 1012 GLU A CA 1
ATOM 8466 C C . GLU A 1 1012 ? 62.164 12.468 -17.717 1.00 84.81 1012 GLU A C 1
ATOM 8468 O O . GLU A 1 1012 ? 62.085 12.388 -16.488 1.00 84.81 1012 GLU A O 1
ATOM 8473 N N . ILE A 1 1013 ? 61.231 11.938 -18.521 1.00 86.06 1013 ILE A N 1
ATOM 8474 C CA . ILE A 1 1013 ? 60.055 11.206 -18.016 1.00 86.06 1013 ILE A CA 1
ATOM 8475 C C . ILE A 1 1013 ? 60.509 9.982 -17.214 1.00 86.06 1013 ILE A C 1
ATOM 8477 O O . ILE A 1 1013 ? 60.049 9.774 -16.091 1.00 86.06 1013 ILE A O 1
ATOM 8481 N N . LYS A 1 1014 ? 61.466 9.214 -17.749 1.00 85.38 1014 LYS A N 1
ATOM 8482 C CA . LYS A 1 1014 ? 62.051 8.045 -17.089 1.00 85.38 1014 LYS A CA 1
ATOM 8483 C C . LYS A 1 1014 ? 62.685 8.409 -15.747 1.00 85.38 1014 LYS A C 1
ATOM 8485 O O . LYS A 1 1014 ? 62.342 7.805 -14.730 1.00 85.38 1014 LYS A O 1
ATOM 8490 N N . ARG A 1 1015 ? 63.570 9.412 -15.715 1.00 86.62 1015 ARG A N 1
ATOM 8491 C CA . ARG A 1 1015 ? 64.247 9.875 -14.494 1.00 86.62 1015 ARG A CA 1
ATOM 8492 C C . ARG A 1 1015 ? 63.235 10.303 -13.443 1.00 86.62 1015 ARG A C 1
ATOM 8494 O O . ARG A 1 1015 ? 63.356 9.900 -12.288 1.00 86.62 1015 ARG A O 1
ATOM 8501 N N . PHE A 1 1016 ? 62.237 11.088 -13.842 1.00 86.94 1016 PHE A N 1
ATOM 8502 C CA . PHE A 1 1016 ? 61.171 11.520 -12.950 1.00 86.94 1016 PHE A CA 1
ATOM 8503 C C . PHE A 1 1016 ? 60.426 10.321 -12.349 1.00 86.94 1016 PHE A C 1
ATOM 8505 O O . PHE A 1 1016 ? 60.275 10.244 -11.125 1.00 86.94 1016 PHE A O 1
ATOM 8512 N N . THR A 1 1017 ? 60.012 9.363 -13.187 1.00 82.56 1017 THR A N 1
ATOM 8513 C CA . THR A 1 1017 ? 59.298 8.167 -12.723 1.00 82.56 1017 THR A CA 1
ATOM 8514 C C . THR A 1 1017 ? 60.133 7.304 -11.793 1.00 82.56 1017 THR A C 1
ATOM 8516 O O . THR A 1 1017 ? 59.611 6.862 -10.773 1.00 82.56 1017 THR A O 1
ATOM 8519 N N . HIS A 1 1018 ? 61.426 7.142 -12.081 1.00 82.81 1018 HIS A N 1
ATOM 8520 C CA . HIS A 1 1018 ? 62.354 6.363 -11.267 1.00 82.81 1018 HIS A CA 1
ATOM 8521 C C . HIS A 1 1018 ? 62.577 7.002 -9.891 1.00 82.81 1018 HIS A C 1
ATOM 8523 O O . HIS A 1 1018 ? 62.393 6.369 -8.850 1.00 82.81 1018 HIS A O 1
ATOM 8529 N N . ASN A 1 1019 ? 62.899 8.300 -9.871 1.00 81.75 1019 ASN A N 1
ATOM 8530 C CA . ASN A 1 1019 ? 63.171 9.048 -8.641 1.00 81.75 1019 ASN A CA 1
ATOM 8531 C C . ASN A 1 1019 ? 61.952 9.120 -7.711 1.00 81.75 1019 ASN A C 1
ATOM 8533 O O . ASN A 1 1019 ? 62.100 9.190 -6.489 1.00 81.75 1019 ASN A O 1
ATOM 8537 N N . ASN A 1 1020 ? 60.746 9.077 -8.282 1.00 79.50 1020 ASN A N 1
ATOM 8538 C CA . ASN A 1 1020 ? 59.490 9.232 -7.554 1.00 79.50 1020 ASN A CA 1
ATOM 8539 C C . ASN A 1 1020 ? 58.645 7.950 -7.516 1.00 79.50 1020 ASN A C 1
ATOM 8541 O O . ASN A 1 1020 ? 57.494 7.998 -7.082 1.00 79.50 1020 ASN A O 1
ATOM 8545 N N . ALA A 1 1021 ? 59.207 6.789 -7.872 1.00 73.81 1021 ALA A N 1
ATOM 8546 C CA . ALA A 1 1021 ? 58.474 5.523 -8.000 1.00 73.81 1021 ALA A CA 1
ATOM 8547 C C . ALA A 1 1021 ? 57.721 5.087 -6.724 1.00 73.81 1021 ALA A C 1
ATOM 8549 O O . ALA A 1 1021 ? 56.741 4.348 -6.795 1.00 73.81 1021 ALA A O 1
ATOM 8550 N N . SER A 1 1022 ? 58.164 5.534 -5.543 1.00 69.56 1022 SER A N 1
ATOM 8551 C CA . SER A 1 1022 ? 57.508 5.263 -4.251 1.00 69.56 1022 SER A CA 1
ATOM 8552 C C . SER A 1 1022 ? 56.454 6.305 -3.841 1.00 69.56 1022 SER A C 1
ATOM 8554 O O . SER A 1 1022 ? 55.730 6.083 -2.870 1.00 69.56 1022 SER A O 1
ATOM 8556 N N . ARG A 1 1023 ? 56.371 7.437 -4.555 1.00 74.25 1023 ARG A N 1
ATOM 8557 C CA . ARG A 1 1023 ? 55.516 8.601 -4.248 1.00 74.25 1023 ARG A CA 1
ATOM 8558 C C . ARG A 1 1023 ? 54.408 8.840 -5.279 1.00 74.25 1023 ARG A C 1
ATOM 8560 O O . ARG A 1 1023 ? 53.456 9.548 -4.969 1.00 74.25 1023 ARG A O 1
ATOM 8567 N N . LEU A 1 1024 ? 54.528 8.269 -6.477 1.00 75.50 1024 LEU A N 1
ATOM 8568 C CA . LEU A 1 1024 ? 53.540 8.408 -7.548 1.00 75.50 1024 LEU A CA 1
ATOM 8569 C C . LEU A 1 1024 ? 52.260 7.612 -7.273 1.00 75.50 1024 LEU A C 1
ATOM 8571 O O . LEU A 1 1024 ? 52.294 6.460 -6.830 1.00 75.50 1024 LEU A O 1
ATOM 8575 N N . TYR A 1 1025 ? 51.116 8.218 -7.597 1.00 72.44 1025 TYR A N 1
ATOM 8576 C CA . TYR A 1 1025 ? 49.808 7.583 -7.471 1.00 72.44 1025 TYR A CA 1
ATOM 8577 C C . TYR A 1 1025 ? 49.408 6.850 -8.754 1.00 72.44 1025 TYR A C 1
ATOM 8579 O O . TYR A 1 1025 ? 49.980 6.999 -9.826 1.00 72.44 1025 TYR A O 1
ATOM 8587 N N . GLN A 1 1026 ? 48.365 6.032 -8.648 1.00 64.56 1026 GLN A N 1
ATOM 8588 C CA . GLN A 1 1026 ? 47.865 5.175 -9.723 1.00 64.56 1026 GLN A CA 1
ATOM 8589 C C . GLN A 1 1026 ? 47.458 5.897 -11.003 1.00 64.56 1026 GLN A C 1
ATOM 8591 O O . GLN A 1 1026 ? 47.794 5.435 -12.090 1.00 64.56 1026 GLN A O 1
ATOM 8596 N N . LEU A 1 1027 ? 46.768 7.026 -10.868 1.00 68.94 1027 LEU A N 1
ATOM 8597 C CA . LEU A 1 1027 ? 46.324 7.819 -12.008 1.00 68.94 1027 LEU A CA 1
ATOM 8598 C C . LEU A 1 1027 ? 47.505 8.473 -12.746 1.00 68.94 1027 LEU A C 1
ATOM 8600 O O . LEU A 1 1027 ? 47.428 8.658 -13.957 1.00 68.94 1027 LEU A O 1
ATOM 8604 N N . ASP A 1 1028 ? 48.607 8.742 -12.040 1.00 78.56 1028 ASP A N 1
ATOM 8605 C CA . ASP A 1 1028 ? 49.821 9.328 -12.613 1.00 78.56 1028 ASP A CA 1
ATOM 8606 C C . ASP A 1 1028 ? 50.446 8.363 -13.619 1.00 78.56 1028 ASP A C 1
ATOM 8608 O O . ASP A 1 1028 ? 50.709 8.745 -14.753 1.00 78.56 1028 ASP A O 1
ATOM 8612 N N . TYR A 1 1029 ? 50.582 7.086 -13.245 1.00 78.00 1029 TYR A N 1
ATOM 8613 C CA . TYR A 1 1029 ? 51.083 6.038 -14.138 1.00 78.00 1029 TYR A CA 1
ATOM 8614 C C . TYR A 1 1029 ? 50.222 5.878 -15.395 1.00 78.00 1029 TYR A C 1
ATOM 8616 O O . TYR A 1 1029 ? 50.769 5.726 -16.482 1.00 78.00 1029 TYR A O 1
ATOM 8624 N N . ASN A 1 1030 ? 48.893 5.966 -15.285 1.00 71.19 1030 ASN A N 1
ATOM 8625 C CA . ASN A 1 1030 ? 48.008 5.890 -16.453 1.00 71.19 1030 ASN A CA 1
ATOM 8626 C C . ASN A 1 1030 ? 48.240 7.025 -17.432 1.00 71.19 1030 ASN A C 1
ATOM 8628 O O . ASN A 1 1030 ? 48.321 6.800 -18.639 1.00 71.19 1030 ASN A O 1
ATOM 8632 N N . ILE A 1 1031 ? 48.339 8.244 -16.906 1.00 75.38 1031 ILE A N 1
ATOM 8633 C CA . ILE A 1 1031 ? 48.570 9.408 -17.747 1.00 75.38 1031 ILE A CA 1
ATOM 8634 C C . ILE A 1 1031 ? 49.986 9.328 -18.333 1.00 75.38 1031 ILE A C 1
ATOM 8636 O O . ILE A 1 1031 ? 50.146 9.563 -19.523 1.00 75.38 1031 ILE A O 1
ATOM 8640 N N . ILE A 1 1032 ? 50.987 8.878 -17.573 1.00 84.19 1032 ILE A N 1
ATOM 8641 C CA . ILE A 1 1032 ? 52.352 8.644 -18.071 1.00 84.19 1032 ILE A CA 1
ATOM 8642 C C . ILE A 1 1032 ? 52.374 7.609 -19.204 1.00 84.19 1032 ILE A C 1
ATOM 8644 O O . ILE A 1 1032 ? 52.947 7.880 -20.255 1.00 84.19 1032 ILE A O 1
ATOM 8648 N N . PHE A 1 1033 ? 51.713 6.457 -19.055 1.00 83.81 1033 PHE A N 1
ATOM 8649 C CA . PHE A 1 1033 ? 51.617 5.474 -20.137 1.00 83.81 1033 PHE A CA 1
ATOM 8650 C C . PHE A 1 1033 ? 50.873 6.041 -21.354 1.00 83.81 1033 PHE A C 1
ATOM 8652 O O . PHE A 1 1033 ? 51.292 5.801 -22.483 1.00 83.81 1033 PHE A O 1
ATOM 8659 N N . SER A 1 1034 ? 49.834 6.860 -21.155 1.00 76.00 1034 SER A N 1
ATOM 8660 C CA . SER A 1 1034 ? 49.166 7.554 -22.265 1.00 76.00 1034 SER A CA 1
ATOM 8661 C C . SER A 1 1034 ? 50.073 8.579 -22.963 1.00 76.00 1034 SER A C 1
ATOM 8663 O O . SER A 1 1034 ? 50.065 8.653 -24.187 1.00 76.00 1034 SER A O 1
ATOM 8665 N N . ILE A 1 1035 ? 50.920 9.298 -22.213 1.00 81.25 1035 ILE A N 1
ATOM 8666 C CA . ILE A 1 1035 ? 51.934 10.216 -22.750 1.00 81.25 1035 ILE A CA 1
ATOM 8667 C C . ILE A 1 1035 ? 52.932 9.436 -23.604 1.00 81.25 1035 ILE A C 1
ATOM 8669 O O . ILE A 1 1035 ? 53.208 9.832 -24.731 1.00 81.25 1035 ILE A O 1
ATOM 8673 N N . LEU A 1 1036 ? 53.429 8.299 -23.110 1.00 84.19 1036 LEU A N 1
ATOM 8674 C CA . LEU A 1 1036 ? 54.338 7.427 -23.856 1.00 84.19 1036 LEU A CA 1
ATOM 8675 C C . LEU A 1 1036 ? 53.713 6.933 -25.173 1.00 84.19 1036 LEU A C 1
ATOM 8677 O O . LEU A 1 1036 ? 54.381 6.956 -26.207 1.00 84.19 1036 LEU A O 1
ATOM 8681 N N . VAL A 1 1037 ? 52.427 6.562 -25.170 1.00 77.75 1037 VAL A N 1
ATOM 8682 C CA . VAL A 1 1037 ? 51.693 6.225 -26.405 1.00 77.75 1037 VAL A CA 1
ATOM 8683 C C . VAL A 1 1037 ? 51.608 7.428 -27.344 1.00 77.75 1037 VAL A C 1
ATOM 8685 O O . VAL A 1 1037 ? 51.915 7.292 -28.528 1.00 77.75 1037 VAL A O 1
ATOM 8688 N N . SER A 1 1038 ? 51.267 8.614 -26.839 1.00 73.94 1038 SER A N 1
ATOM 8689 C CA . SER A 1 1038 ? 51.225 9.836 -27.649 1.00 73.94 1038 SER A CA 1
ATOM 8690 C C . SER A 1 1038 ? 52.578 10.156 -28.298 1.00 73.94 1038 SER A C 1
ATOM 8692 O O . SER A 1 1038 ? 52.613 10.464 -29.487 1.00 73.94 1038 SER A O 1
ATOM 8694 N N . ILE A 1 1039 ? 53.697 9.999 -27.575 1.00 78.19 1039 ILE A N 1
ATOM 8695 C CA . ILE A 1 1039 ? 55.052 10.166 -28.139 1.00 78.19 1039 ILE A CA 1
ATOM 8696 C C . ILE A 1 1039 ? 55.305 9.131 -29.242 1.00 78.19 1039 ILE A C 1
ATOM 8698 O O . ILE A 1 1039 ? 55.875 9.447 -30.284 1.00 78.19 1039 ILE A O 1
ATOM 8702 N N . SER A 1 1040 ? 54.851 7.893 -29.042 1.00 74.44 1040 SER A N 1
ATOM 8703 C CA . SER A 1 1040 ? 55.098 6.785 -29.967 1.00 74.44 1040 SER A CA 1
ATOM 8704 C C . SER A 1 1040 ? 54.373 6.906 -31.314 1.00 74.44 1040 SER A C 1
ATOM 8706 O O . SER A 1 1040 ? 54.912 6.483 -32.346 1.00 74.44 1040 SER A O 1
ATOM 8708 N N . ASN A 1 1041 ? 53.187 7.527 -31.323 1.00 66.62 1041 ASN A N 1
ATOM 8709 C CA . ASN A 1 1041 ? 52.408 7.787 -32.536 1.00 66.62 1041 ASN A CA 1
ATOM 8710 C C . ASN A 1 1041 ? 53.152 8.726 -33.499 1.00 66.62 1041 ASN A C 1
ATOM 8712 O O . ASN A 1 1041 ? 52.959 8.642 -34.708 1.00 66.62 1041 ASN A O 1
ATOM 8716 N N . GLY A 1 1042 ? 54.058 9.551 -32.968 1.00 61.84 1042 GLY A N 1
ATOM 8717 C CA . GLY A 1 1042 ? 54.998 10.368 -33.724 1.00 61.84 1042 GLY A CA 1
ATOM 8718 C C . GLY A 1 1042 ? 56.455 9.938 -33.546 1.00 61.84 1042 GLY A C 1
ATOM 8719 O O . GLY A 1 1042 ? 57.315 10.781 -33.643 1.00 61.84 1042 GLY A O 1
ATOM 8720 N N . GLY A 1 1043 ? 56.797 8.692 -33.220 1.00 64.44 1043 GLY A N 1
ATOM 8721 C CA . GLY A 1 1043 ? 58.203 8.274 -33.056 1.00 64.44 1043 GLY A CA 1
ATOM 8722 C C . GLY A 1 1043 ? 58.764 7.520 -34.267 1.00 64.44 1043 GLY A C 1
ATOM 8723 O O . GLY A 1 1043 ? 58.002 6.919 -35.022 1.00 64.44 1043 GLY A O 1
ATOM 8724 N N . SER A 1 1044 ? 60.094 7.470 -34.419 1.00 73.56 1044 SER A N 1
ATOM 8725 C CA . SER A 1 1044 ? 60.754 6.449 -35.258 1.00 73.56 1044 SER A CA 1
ATOM 8726 C C . SER A 1 1044 ? 60.558 5.038 -34.676 1.00 73.56 1044 SER A C 1
ATOM 8728 O O . SER A 1 1044 ? 60.188 4.884 -33.510 1.00 73.56 1044 SER A O 1
ATOM 8730 N N . ASP A 1 1045 ? 60.843 3.982 -35.441 1.00 74.62 1045 ASP A N 1
ATOM 8731 C CA . ASP A 1 1045 ? 60.787 2.600 -34.933 1.00 74.62 1045 ASP A CA 1
ATOM 8732 C C . ASP A 1 1045 ? 61.727 2.383 -33.737 1.00 74.62 1045 ASP A C 1
ATOM 8734 O O . ASP A 1 1045 ? 61.395 1.672 -32.787 1.00 74.62 1045 ASP A O 1
ATOM 8738 N N . GLU A 1 1046 ? 62.886 3.032 -33.751 1.00 74.19 1046 GLU A N 1
ATOM 8739 C CA . GLU A 1 1046 ? 63.854 3.060 -32.657 1.00 74.19 1046 GLU A CA 1
ATOM 8740 C C . GLU A 1 1046 ? 63.291 3.788 -31.428 1.00 74.19 1046 GLU A C 1
ATOM 8742 O O . GLU A 1 1046 ? 63.399 3.281 -30.310 1.00 74.19 1046 GLU A O 1
ATOM 8747 N N . THR A 1 1047 ? 62.582 4.903 -31.634 1.00 75.94 1047 THR A N 1
ATOM 8748 C CA . THR A 1 1047 ? 61.860 5.622 -30.571 1.00 75.94 1047 THR A CA 1
ATOM 8749 C C . THR A 1 1047 ? 60.783 4.735 -29.945 1.00 75.94 1047 THR A C 1
ATOM 8751 O O . THR A 1 1047 ? 60.669 4.657 -28.724 1.00 75.94 1047 THR A O 1
ATOM 8754 N N . ARG A 1 1048 ? 60.013 4.006 -30.760 1.00 81.19 1048 ARG A N 1
ATOM 8755 C CA . ARG A 1 1048 ? 58.969 3.081 -30.286 1.00 81.19 1048 ARG A CA 1
ATOM 8756 C C . ARG A 1 1048 ? 59.557 1.929 -29.468 1.00 81.19 1048 ARG A C 1
ATOM 8758 O O . ARG A 1 1048 ? 59.004 1.575 -28.428 1.00 81.19 1048 ARG A O 1
ATOM 8765 N N . LYS A 1 1049 ? 60.712 1.387 -29.877 1.00 79.81 1049 LYS A N 1
ATOM 8766 C CA . LYS A 1 1049 ? 61.466 0.386 -29.095 1.00 79.81 1049 LYS A CA 1
ATOM 8767 C C . LYS A 1 1049 ? 61.985 0.959 -27.773 1.00 79.81 1049 LYS A C 1
ATOM 8769 O O . LYS A 1 1049 ? 61.909 0.279 -26.749 1.00 79.81 1049 LYS A O 1
ATOM 8774 N N . ALA A 1 1050 ? 62.478 2.198 -27.775 1.00 79.56 1050 ALA A N 1
ATOM 8775 C CA . ALA A 1 1050 ? 62.928 2.882 -26.563 1.00 79.56 1050 ALA A CA 1
ATOM 8776 C C . ALA A 1 1050 ? 61.768 3.119 -25.582 1.00 79.56 1050 ALA A C 1
ATOM 8778 O O . ALA A 1 1050 ? 61.892 2.805 -24.400 1.00 79.56 1050 ALA A O 1
ATOM 8779 N N . ILE A 1 1051 ? 60.614 3.576 -26.079 1.00 83.44 1051 ILE A N 1
ATOM 8780 C CA . ILE A 1 1051 ? 59.386 3.755 -25.291 1.00 83.44 1051 ILE A CA 1
ATOM 8781 C C . ILE A 1 1051 ? 58.933 2.438 -24.667 1.00 83.44 1051 ILE A C 1
ATOM 8783 O O . ILE A 1 1051 ? 58.607 2.412 -23.484 1.00 83.44 1051 ILE A O 1
ATOM 8787 N N . LEU A 1 1052 ? 58.951 1.340 -25.426 1.00 81.44 1052 LEU A N 1
ATOM 8788 C CA . LEU A 1 1052 ? 58.640 0.017 -24.887 1.00 81.44 1052 LEU A CA 1
ATOM 8789 C C . LEU A 1 1052 ? 59.595 -0.371 -23.756 1.00 81.44 1052 LEU A C 1
ATOM 8791 O O . LEU A 1 1052 ? 59.127 -0.793 -22.702 1.00 81.44 1052 LEU A O 1
ATOM 8795 N N . SER A 1 1053 ? 60.910 -0.194 -23.936 1.00 81.75 1053 SER A N 1
ATOM 8796 C CA . SER A 1 1053 ? 61.897 -0.475 -22.880 1.00 81.75 1053 SER A CA 1
ATOM 8797 C C . SER A 1 1053 ? 61.614 0.334 -21.614 1.00 81.75 1053 SER A C 1
ATOM 8799 O O . SER A 1 1053 ? 61.549 -0.231 -20.525 1.00 81.75 1053 SER A O 1
ATOM 8801 N N . ILE A 1 1054 ? 61.365 1.637 -21.763 1.00 83.50 1054 ILE A N 1
ATOM 8802 C CA . ILE A 1 1054 ? 61.041 2.538 -20.651 1.00 83.50 1054 ILE A CA 1
ATOM 8803 C C . ILE A 1 1054 ? 59.728 2.128 -19.983 1.00 83.50 1054 ILE A C 1
ATOM 8805 O O . ILE A 1 1054 ? 59.660 2.051 -18.761 1.00 83.50 1054 ILE A O 1
ATOM 8809 N N . GLY A 1 1055 ? 58.700 1.793 -20.761 1.00 82.44 1055 GLY A N 1
ATOM 8810 C CA . GLY A 1 1055 ? 57.425 1.308 -20.246 1.00 82.44 1055 GLY A CA 1
ATOM 8811 C C . GLY A 1 1055 ? 57.569 0.025 -19.421 1.00 82.44 1055 GLY A C 1
ATOM 8812 O O . GLY A 1 1055 ? 56.955 -0.087 -18.362 1.00 82.44 1055 GLY A O 1
ATOM 8813 N N . PHE A 1 1056 ? 58.422 -0.913 -19.852 1.00 79.81 1056 PHE A N 1
ATOM 8814 C CA . PHE A 1 1056 ? 58.752 -2.124 -19.090 1.00 79.81 1056 PHE A CA 1
ATOM 8815 C C . PHE A 1 1056 ? 59.536 -1.840 -17.809 1.00 79.81 1056 PHE A C 1
ATOM 8817 O O . PHE A 1 1056 ? 59.280 -2.483 -16.792 1.00 79.81 1056 PHE A O 1
ATOM 8824 N N . GLU A 1 1057 ? 60.476 -0.898 -17.845 1.00 79.06 1057 GLU A N 1
ATOM 8825 C CA . GLU A 1 1057 ? 61.250 -0.484 -16.671 1.00 79.06 1057 GLU A CA 1
ATOM 8826 C C . GLU A 1 1057 ? 60.345 0.188 -15.625 1.00 79.06 1057 GLU A C 1
ATOM 8828 O O . GLU A 1 1057 ? 60.314 -0.248 -14.474 1.00 79.06 1057 GLU A O 1
ATOM 8833 N N . ILE A 1 1058 ? 59.508 1.144 -16.047 1.00 81.19 1058 ILE A N 1
ATOM 8834 C CA . ILE A 1 1058 ? 58.513 1.820 -15.197 1.00 81.19 1058 ILE A CA 1
ATOM 8835 C C . ILE A 1 1058 ? 57.535 0.805 -14.588 1.00 81.19 1058 ILE A C 1
ATOM 8837 O O . ILE A 1 1058 ? 57.209 0.872 -13.399 1.00 81.19 1058 ILE A O 1
ATOM 8841 N N . TYR A 1 1059 ? 57.074 -0.162 -15.385 1.00 75.94 1059 TYR A N 1
ATOM 8842 C CA . TYR A 1 1059 ? 56.176 -1.212 -14.911 1.00 75.94 1059 TYR A CA 1
ATOM 8843 C C . TYR A 1 1059 ? 56.869 -2.190 -13.940 1.00 75.94 1059 TYR A C 1
ATOM 8845 O O . TYR A 1 1059 ? 56.284 -2.597 -12.934 1.00 75.94 1059 TYR A O 1
ATOM 8853 N N . GLY A 1 1060 ? 58.136 -2.534 -14.190 1.00 72.88 1060 GLY A N 1
ATOM 8854 C CA . GLY A 1 1060 ? 58.946 -3.385 -13.314 1.00 72.88 1060 GLY A CA 1
ATOM 8855 C C . GLY A 1 1060 ? 59.213 -2.755 -11.944 1.00 72.88 1060 GLY A C 1
ATOM 8856 O O . GLY A 1 1060 ? 59.058 -3.422 -10.920 1.00 72.88 1060 GLY A O 1
ATOM 8857 N N . GLU A 1 1061 ? 59.537 -1.462 -11.911 1.00 70.62 1061 GLU A N 1
ATOM 8858 C CA . GLU A 1 1061 ? 59.719 -0.689 -10.673 1.00 70.62 1061 GLU A CA 1
ATOM 8859 C C . GLU A 1 1061 ? 58.435 -0.617 -9.842 1.00 70.62 1061 GLU A C 1
ATOM 8861 O O . GLU A 1 1061 ? 58.454 -0.741 -8.609 1.00 70.62 1061 GLU A O 1
ATOM 8866 N N . PHE A 1 1062 ? 57.297 -0.506 -10.526 1.00 66.56 1062 PHE A N 1
ATOM 8867 C CA . PHE A 1 1062 ? 55.982 -0.579 -9.907 1.00 66.56 1062 PHE A CA 1
ATOM 8868 C C . PHE A 1 1062 ? 55.737 -1.937 -9.216 1.00 66.56 1062 PHE A C 1
ATOM 8870 O O . PHE A 1 1062 ? 55.359 -1.959 -8.038 1.00 66.56 1062 PHE A O 1
ATOM 8877 N N . LEU A 1 1063 ? 56.019 -3.063 -9.886 1.00 64.06 1063 LEU A N 1
ATOM 8878 C CA . LEU A 1 1063 ? 55.858 -4.410 -9.313 1.00 64.06 1063 LEU A CA 1
ATOM 8879 C C . LEU A 1 1063 ? 56.741 -4.637 -8.073 1.00 64.06 1063 LEU A C 1
ATOM 8881 O O . LEU A 1 1063 ? 56.337 -5.325 -7.130 1.00 64.06 1063 LEU A O 1
ATOM 8885 N N . THR A 1 1064 ? 57.938 -4.044 -8.028 1.00 64.38 1064 THR A N 1
ATOM 8886 C CA . THR A 1 1064 ? 58.818 -4.121 -6.850 1.00 64.38 1064 THR A CA 1
ATOM 8887 C C . THR A 1 1064 ? 58.309 -3.316 -5.650 1.00 64.38 1064 THR A C 1
ATOM 8889 O O . THR A 1 1064 ? 58.451 -3.780 -4.516 1.00 64.38 1064 THR A O 1
ATOM 8892 N N . ASN A 1 1065 ? 57.654 -2.171 -5.871 1.00 58.88 1065 ASN A N 1
ATOM 8893 C CA . ASN A 1 1065 ? 57.089 -1.337 -4.802 1.00 58.88 1065 ASN A CA 1
ATOM 8894 C C . ASN A 1 1065 ? 55.765 -1.888 -4.235 1.00 58.88 1065 ASN A C 1
ATOM 8896 O O . ASN A 1 1065 ? 55.445 -1.638 -3.071 1.00 58.88 1065 ASN A O 1
ATOM 8900 N N . GLU A 1 1066 ? 55.017 -2.705 -4.987 1.00 52.84 1066 GLU A N 1
ATOM 8901 C CA . GLU A 1 1066 ? 53.764 -3.336 -4.528 1.00 52.84 1066 GLU A CA 1
ATOM 8902 C C . GLU A 1 1066 ? 53.980 -4.246 -3.294 1.00 52.84 1066 GLU A C 1
ATOM 8904 O O . GLU A 1 1066 ? 53.170 -4.248 -2.362 1.00 52.84 1066 GLU A O 1
ATOM 8909 N N . LYS A 1 1067 ? 55.140 -4.923 -3.212 1.00 51.62 1067 LYS A N 1
ATOM 8910 C CA . LYS A 1 1067 ? 55.562 -5.721 -2.039 1.00 51.62 1067 LYS A CA 1
ATOM 8911 C C . LYS A 1 1067 ? 55.796 -4.880 -0.774 1.00 51.62 1067 LYS A C 1
ATOM 8913 O O . LYS A 1 1067 ? 55.737 -5.411 0.337 1.00 51.62 1067 LYS A O 1
ATOM 8918 N N . PHE A 1 1068 ? 56.066 -3.583 -0.924 1.00 42.59 1068 PHE A N 1
ATOM 8919 C CA . PHE A 1 1068 ? 56.278 -2.652 0.187 1.00 42.59 1068 PHE A CA 1
ATOM 8920 C C . PHE A 1 1068 ? 54.939 -2.183 0.786 1.00 42.59 1068 PHE A C 1
ATOM 8922 O O . PHE A 1 1068 ? 54.791 -2.121 2.008 1.00 42.59 1068 PHE A O 1
ATOM 8929 N N . PHE A 1 1069 ? 53.925 -1.947 -0.057 1.00 44.12 1069 PHE A N 1
ATOM 8930 C CA . PHE A 1 1069 ? 52.584 -1.524 0.371 1.00 44.12 1069 PHE A CA 1
ATOM 8931 C C . PHE A 1 1069 ? 51.724 -2.666 0.933 1.00 44.12 1069 PHE A C 1
ATOM 8933 O O . PHE A 1 1069 ? 50.913 -2.430 1.830 1.00 44.12 1069 PHE A O 1
ATOM 8940 N N . SER A 1 1070 ? 51.942 -3.916 0.505 1.00 46.19 1070 SER A N 1
ATOM 8941 C CA . SER A 1 1070 ? 51.238 -5.088 1.055 1.00 46.19 1070 SER A CA 1
ATOM 8942 C C . SER A 1 1070 ? 51.535 -5.370 2.539 1.00 46.19 1070 SER A C 1
ATOM 8944 O O . SER A 1 1070 ? 50.799 -6.128 3.172 1.00 46.19 1070 SER A O 1
ATOM 8946 N N . ASN A 1 1071 ? 52.578 -4.750 3.110 1.00 42.75 1071 ASN A N 1
ATOM 8947 C CA . ASN A 1 1071 ? 52.986 -4.910 4.511 1.00 42.75 1071 ASN A CA 1
ATOM 8948 C C . ASN A 1 1071 ? 52.441 -3.829 5.470 1.00 42.75 1071 ASN A C 1
ATOM 8950 O O . ASN A 1 1071 ? 52.637 -3.949 6.681 1.00 42.75 1071 ASN A O 1
ATOM 8954 N N . GLN A 1 1072 ? 51.724 -2.803 4.988 1.00 39.06 1072 GLN A N 1
ATOM 8955 C CA . GLN A 1 1072 ? 51.050 -1.820 5.852 1.00 39.06 1072 GLN A CA 1
ATOM 8956 C C . GLN A 1 1072 ? 49.541 -2.123 6.023 1.00 39.06 1072 GLN A C 1
ATOM 8958 O O . GLN A 1 1072 ? 48.891 -2.721 5.174 1.00 39.06 1072 GLN A O 1
ATOM 8963 N N . LYS A 1 1073 ? 49.014 -1.791 7.211 1.00 38.69 1073 LYS A N 1
ATOM 8964 C CA . LYS A 1 1073 ? 47.826 -2.355 7.896 1.00 38.69 1073 LYS A CA 1
ATOM 8965 C C . LYS A 1 1073 ? 46.509 -2.518 7.097 1.00 38.69 1073 LYS A C 1
ATOM 8967 O O . LYS A 1 1073 ? 46.127 -1.724 6.249 1.00 38.69 1073 LYS A O 1
ATOM 8972 N N . LYS A 1 1074 ? 45.729 -3.508 7.573 1.00 37.06 1074 LYS A N 1
ATOM 8973 C CA . LYS A 1 1074 ? 44.399 -4.030 7.166 1.00 37.06 1074 LYS A CA 1
ATOM 8974 C C . LYS A 1 1074 ? 43.242 -3.040 6.869 1.00 37.06 1074 LYS A C 1
ATOM 8976 O O . LYS A 1 1074 ? 42.189 -3.530 6.467 1.00 37.06 1074 LYS A O 1
ATOM 8981 N N . SER A 1 1075 ? 43.363 -1.718 7.020 1.00 34.31 1075 SER A N 1
ATOM 8982 C CA . SER A 1 1075 ? 42.234 -0.781 6.812 1.00 34.31 1075 SER A CA 1
ATOM 8983 C C . SER A 1 1075 ? 42.093 -0.224 5.387 1.00 34.31 1075 SER A C 1
ATOM 8985 O O . SER A 1 1075 ? 41.041 0.318 5.069 1.00 34.31 1075 SER A O 1
ATOM 8987 N N . LEU A 1 1076 ? 43.075 -0.414 4.496 1.00 37.56 1076 LEU A N 1
ATOM 8988 C CA . LEU A 1 1076 ? 43.008 0.025 3.086 1.00 37.56 1076 LEU A CA 1
ATOM 8989 C C . LEU A 1 1076 ? 42.602 -1.083 2.087 1.00 37.56 1076 LEU A C 1
ATOM 8991 O O . LEU A 1 1076 ? 42.779 -0.950 0.880 1.00 37.56 1076 LEU A O 1
ATOM 8995 N N . LYS A 1 1077 ? 42.032 -2.203 2.549 1.00 34.69 1077 LYS A N 1
ATOM 8996 C CA . LYS A 1 1077 ? 41.775 -3.362 1.670 1.00 34.69 1077 LYS A CA 1
ATOM 8997 C C . LYS A 1 1077 ? 40.692 -3.167 0.599 1.00 34.69 1077 LYS A C 1
ATOM 8999 O O . LYS A 1 1077 ? 40.691 -3.934 -0.352 1.00 34.69 1077 LYS A O 1
ATOM 9004 N N . ARG A 1 1078 ? 39.788 -2.183 0.717 1.00 33.66 1078 ARG A N 1
ATOM 9005 C CA . ARG A 1 1078 ? 38.779 -1.905 -0.329 1.00 33.66 1078 ARG A CA 1
ATOM 9006 C C . ARG A 1 1078 ? 39.233 -0.867 -1.355 1.00 33.66 1078 ARG A C 1
ATOM 9008 O O . ARG A 1 1078 ? 38.917 -1.036 -2.521 1.00 33.66 1078 ARG A O 1
ATOM 9015 N N . SER A 1 1079 ? 40.027 0.133 -0.965 1.00 38.28 1079 SER A N 1
ATOM 9016 C CA . SER A 1 1079 ? 40.543 1.108 -1.932 1.00 38.28 1079 SER A CA 1
ATOM 9017 C C . SER A 1 1079 ? 41.658 0.510 -2.787 1.00 38.28 1079 SER A C 1
ATOM 9019 O O . SER A 1 1079 ? 41.673 0.747 -3.980 1.00 38.28 1079 SER A O 1
ATOM 9021 N N . ILE A 1 1080 ? 42.526 -0.346 -2.233 1.00 38.84 1080 ILE A N 1
ATOM 9022 C CA . ILE A 1 1080 ? 43.649 -0.940 -2.980 1.00 38.84 1080 ILE A CA 1
ATOM 9023 C C . ILE A 1 1080 ? 43.176 -1.903 -4.094 1.00 38.84 1080 ILE A C 1
ATOM 9025 O O . ILE A 1 1080 ? 43.843 -2.009 -5.120 1.00 38.84 1080 ILE A O 1
ATOM 9029 N N . ILE A 1 1081 ? 42.014 -2.557 -3.935 1.00 39.19 1081 ILE A N 1
ATOM 9030 C CA . ILE A 1 1081 ? 41.466 -3.520 -4.915 1.00 39.19 1081 ILE A CA 1
ATOM 9031 C C . ILE A 1 1081 ? 40.758 -2.833 -6.094 1.00 39.19 1081 ILE A C 1
ATOM 9033 O O . ILE A 1 1081 ? 40.814 -3.379 -7.184 1.00 39.19 1081 ILE A O 1
ATOM 9037 N N . ASP A 1 1082 ? 40.140 -1.660 -5.908 1.00 43.78 1082 ASP A N 1
ATOM 9038 C CA . ASP A 1 1082 ? 39.655 -0.824 -7.028 1.00 43.78 1082 ASP A CA 1
ATOM 9039 C C . ASP A 1 1082 ? 40.744 0.101 -7.584 1.00 43.78 1082 ASP A C 1
ATOM 9041 O O . ASP A 1 1082 ? 40.630 0.633 -8.687 1.00 43.78 1082 ASP A O 1
ATOM 9045 N N . GLN A 1 1083 ? 41.817 0.307 -6.816 1.00 48.91 1083 GLN A N 1
ATOM 9046 C CA . GLN A 1 1083 ? 42.943 1.110 -7.253 1.00 48.91 1083 GLN A CA 1
ATOM 9047 C C . GLN A 1 1083 ? 43.804 0.314 -8.227 1.00 48.91 1083 GLN A C 1
ATOM 9049 O O . GLN A 1 1083 ? 43.987 0.847 -9.309 1.00 48.91 1083 GLN A O 1
ATOM 9054 N N . ARG A 1 1084 ? 44.222 -0.938 -7.946 1.00 49.62 1084 ARG A N 1
ATOM 9055 C CA . ARG A 1 1084 ? 45.139 -1.786 -8.761 1.00 49.62 1084 ARG A CA 1
ATOM 9056 C C . ARG A 1 1084 ? 44.855 -1.828 -10.275 1.00 49.62 1084 ARG A C 1
ATOM 9058 O O . ARG A 1 1084 ? 45.801 -1.874 -11.056 1.00 49.62 1084 ARG A O 1
ATOM 9065 N N . ASP A 1 1085 ? 43.600 -1.704 -10.687 1.00 60.81 1085 ASP A N 1
ATOM 9066 C CA . ASP A 1 1085 ? 43.146 -2.016 -12.051 1.00 60.81 1085 ASP A CA 1
ATOM 9067 C C . ASP A 1 1085 ? 43.430 -0.918 -13.069 1.00 60.81 1085 ASP A C 1
ATOM 9069 O O . ASP A 1 1085 ? 43.675 -1.196 -14.240 1.00 60.81 1085 ASP A O 1
ATOM 9073 N N . MET A 1 1086 ? 43.435 0.343 -12.630 1.00 58.25 1086 MET A N 1
ATOM 9074 C CA . MET A 1 1086 ? 43.651 1.453 -13.552 1.00 58.25 1086 MET A CA 1
ATOM 9075 C C . MET A 1 1086 ? 45.069 1.420 -14.161 1.00 58.25 1086 MET A C 1
ATOM 9077 O O . MET A 1 1086 ? 45.165 1.565 -15.377 1.00 58.25 1086 MET A O 1
ATOM 9081 N N . LYS A 1 1087 ? 46.128 1.135 -13.375 1.00 66.75 1087 LYS A N 1
ATOM 9082 C CA . LYS A 1 1087 ? 47.538 0.990 -13.826 1.00 66.75 1087 LYS A CA 1
ATOM 9083 C C . LYS A 1 1087 ? 47.712 -0.124 -14.839 1.00 66.75 1087 LYS A C 1
ATOM 9085 O O . LYS A 1 1087 ? 48.427 0.039 -15.823 1.00 66.75 1087 LYS A O 1
ATOM 9090 N N . GLU A 1 1088 ? 47.090 -1.264 -14.555 1.00 70.69 1088 GLU A N 1
ATOM 9091 C CA . GLU A 1 1088 ? 47.145 -2.443 -15.411 1.00 70.69 1088 GLU A CA 1
ATOM 9092 C C . GLU A 1 1088 ? 46.548 -2.120 -16.782 1.00 70.69 1088 GLU A C 1
ATOM 9094 O O . GLU A 1 1088 ? 47.181 -2.374 -17.801 1.00 70.69 1088 GLU A O 1
ATOM 9099 N N . ILE A 1 1089 ? 45.395 -1.444 -16.803 1.00 71.06 1089 ILE A N 1
ATOM 9100 C CA . ILE A 1 1089 ? 44.753 -0.963 -18.029 1.00 71.06 1089 ILE A CA 1
ATOM 9101 C C . ILE A 1 1089 ? 45.656 0.018 -18.792 1.00 71.06 1089 ILE A C 1
ATOM 9103 O O . ILE A 1 1089 ? 45.792 -0.115 -20.005 1.00 71.06 1089 ILE A O 1
ATOM 9107 N N . GLY A 1 1090 ? 46.312 0.965 -18.110 1.00 71.12 1090 GLY A N 1
ATOM 9108 C CA . GLY A 1 1090 ? 47.228 1.921 -18.747 1.00 71.12 1090 GLY A CA 1
ATOM 9109 C C . GLY A 1 1090 ? 48.435 1.252 -19.418 1.00 71.12 1090 GLY A C 1
ATOM 9110 O O . GLY A 1 1090 ? 48.766 1.573 -20.560 1.00 71.12 1090 GLY A O 1
ATOM 9111 N N . PHE A 1 1091 ? 49.059 0.280 -18.742 1.00 81.75 1091 PHE A N 1
ATOM 9112 C CA . PHE A 1 1091 ? 50.163 -0.500 -19.307 1.00 81.75 1091 PHE A CA 1
ATOM 9113 C C . PHE A 1 1091 ? 49.701 -1.405 -20.455 1.00 81.75 1091 PHE A C 1
ATOM 9115 O O . PHE A 1 1091 ? 50.339 -1.419 -21.503 1.00 81.75 1091 PHE A O 1
ATOM 9122 N N . LEU A 1 1092 ? 48.584 -2.123 -20.298 1.00 81.31 1092 LEU A N 1
ATOM 9123 C CA . LEU A 1 1092 ? 48.013 -2.974 -21.348 1.00 81.31 1092 LEU A CA 1
ATOM 9124 C C . LEU A 1 1092 ? 47.624 -2.161 -22.589 1.00 81.31 1092 LEU A C 1
ATOM 9126 O O . LEU A 1 1092 ? 47.863 -2.607 -23.709 1.00 81.31 1092 LEU A O 1
ATOM 9130 N N . TYR A 1 1093 ? 47.084 -0.955 -22.409 1.00 79.94 1093 TYR A N 1
ATOM 9131 C CA . TYR A 1 1093 ? 46.799 -0.017 -23.494 1.00 79.94 1093 TYR A CA 1
ATOM 9132 C C . TYR A 1 1093 ? 48.078 0.395 -24.236 1.00 79.94 1093 TYR A C 1
ATOM 9134 O O . TYR A 1 1093 ? 48.160 0.244 -25.455 1.00 79.94 1093 TYR A O 1
ATOM 9142 N N . MET A 1 1094 ? 49.114 0.835 -23.513 1.00 85.19 1094 MET A N 1
ATOM 9143 C CA . MET A 1 1094 ? 50.406 1.169 -24.122 1.00 85.19 1094 MET A CA 1
ATOM 9144 C C . MET A 1 1094 ? 51.036 -0.032 -24.830 1.00 85.19 1094 MET A C 1
ATOM 9146 O O . MET A 1 1094 ? 51.468 0.074 -25.977 1.00 85.19 1094 MET A O 1
ATOM 9150 N N . PHE A 1 1095 ? 51.065 -1.185 -24.167 1.00 82.06 1095 PHE A N 1
ATOM 9151 C CA . PHE A 1 1095 ? 51.669 -2.391 -24.706 1.00 82.06 1095 PHE A CA 1
ATOM 9152 C C . PHE A 1 1095 ? 50.922 -2.904 -25.938 1.00 82.06 1095 PHE A C 1
ATOM 9154 O O . PHE A 1 1095 ? 51.556 -3.193 -26.947 1.00 82.06 1095 PHE A O 1
ATOM 9161 N N . SER A 1 1096 ? 49.587 -2.964 -25.899 1.00 78.94 1096 SER A N 1
ATOM 9162 C CA . SER A 1 1096 ? 48.772 -3.358 -27.057 1.00 78.94 1096 SER A CA 1
ATOM 9163 C C . SER A 1 1096 ? 48.955 -2.410 -28.248 1.00 78.94 1096 SER A C 1
ATOM 9165 O O . SER A 1 1096 ? 49.004 -2.878 -29.383 1.00 78.94 1096 SER A O 1
ATOM 9167 N N . SER A 1 1097 ? 49.162 -1.114 -27.995 1.00 74.56 1097 SER A N 1
ATOM 9168 C CA . SER A 1 1097 ? 49.404 -0.103 -29.036 1.00 74.56 1097 SER A CA 1
ATOM 9169 C C . SER A 1 1097 ? 50.787 -0.228 -29.693 1.00 74.56 1097 SER A C 1
ATOM 9171 O O . SER A 1 1097 ? 50.970 0.184 -30.835 1.00 74.56 1097 SER A O 1
ATOM 9173 N N . LEU A 1 1098 ? 51.769 -0.809 -28.994 1.00 78.56 1098 LEU A N 1
ATOM 9174 C CA . LEU A 1 1098 ? 53.165 -0.907 -29.443 1.00 78.56 1098 LEU A CA 1
ATOM 9175 C C . LEU A 1 1098 ? 53.661 -2.340 -29.651 1.00 78.56 1098 LEU A C 1
ATOM 9177 O O . LEU A 1 1098 ? 54.839 -2.559 -29.935 1.00 78.56 1098 LEU A O 1
ATOM 9181 N N . ILE A 1 1099 ? 52.768 -3.321 -29.569 1.00 81.00 1099 ILE A N 1
ATOM 9182 C CA . ILE A 1 1099 ? 53.100 -4.748 -29.600 1.00 81.00 1099 ILE A CA 1
ATOM 9183 C C . ILE A 1 1099 ? 53.853 -5.184 -30.868 1.00 81.00 1099 ILE A C 1
ATOM 9185 O O . ILE A 1 1099 ? 54.610 -6.158 -30.848 1.00 81.00 1099 ILE A O 1
ATOM 9189 N N . ASP A 1 1100 ? 53.707 -4.455 -31.975 1.00 77.31 1100 ASP A N 1
ATOM 9190 C CA . ASP A 1 1100 ? 54.454 -4.664 -33.218 1.00 77.31 1100 ASP A CA 1
ATOM 9191 C C . ASP A 1 1100 ? 55.971 -4.530 -33.031 1.00 77.31 1100 ASP A C 1
ATOM 9193 O O . ASP A 1 1100 ? 56.738 -5.294 -33.632 1.00 77.31 1100 ASP A O 1
ATOM 9197 N N . TYR A 1 1101 ? 56.394 -3.627 -32.147 1.00 79.56 1101 TYR A N 1
ATOM 9198 C CA . TYR A 1 1101 ? 57.784 -3.209 -31.957 1.00 79.56 1101 TYR A CA 1
ATOM 9199 C C . TYR A 1 1101 ? 58.484 -3.909 -30.786 1.00 79.56 1101 TYR A C 1
ATOM 9201 O O . TYR A 1 1101 ? 59.692 -3.745 -30.617 1.00 79.56 1101 TYR A O 1
ATOM 9209 N N . SER A 1 1102 ? 57.762 -4.718 -30.002 1.00 78.94 1102 SER A N 1
ATOM 9210 C CA . SER A 1 1102 ? 58.337 -5.482 -28.891 1.00 78.94 1102 SER A CA 1
ATOM 9211 C C . SER A 1 1102 ? 59.281 -6.575 -29.387 1.00 78.94 1102 SER A C 1
ATOM 9213 O O . SER A 1 1102 ? 58.944 -7.313 -30.324 1.00 78.94 1102 SER A O 1
ATOM 9215 N N . ASP A 1 1103 ? 60.419 -6.749 -28.715 1.00 80.12 1103 ASP A N 1
ATOM 9216 C CA . ASP A 1 1103 ? 61.276 -7.907 -28.958 1.00 80.12 1103 ASP A CA 1
ATOM 9217 C C . ASP A 1 1103 ? 60.668 -9.204 -28.377 1.00 80.12 1103 ASP A C 1
ATOM 9219 O O . ASP A 1 1103 ? 59.728 -9.190 -27.577 1.00 80.12 1103 ASP A O 1
ATOM 9223 N N . ASN A 1 1104 ? 61.198 -10.363 -28.787 1.00 77.62 1104 ASN A N 1
ATOM 9224 C CA . ASN A 1 1104 ? 60.669 -11.656 -28.337 1.00 77.62 1104 ASN A CA 1
ATOM 9225 C C . ASN A 1 1104 ? 60.825 -11.878 -26.821 1.00 77.62 1104 ASN A C 1
ATOM 9227 O O . ASN A 1 1104 ? 60.048 -12.632 -26.247 1.00 77.62 1104 ASN A O 1
ATOM 9231 N N . LYS A 1 1105 ? 61.815 -11.261 -26.165 1.00 77.88 1105 LYS A N 1
ATOM 9232 C CA . LYS A 1 1105 ? 62.084 -11.440 -24.731 1.00 77.88 1105 LYS A CA 1
ATOM 9233 C C . LYS A 1 1105 ? 61.092 -10.637 -23.888 1.00 77.88 1105 LYS A C 1
ATOM 9235 O O . LYS A 1 1105 ? 60.513 -11.176 -22.951 1.00 77.88 1105 LYS A O 1
ATOM 9240 N N . GLN A 1 1106 ? 60.871 -9.378 -24.246 1.00 75.88 1106 GLN A N 1
ATOM 9241 C CA . GLN A 1 1106 ? 59.859 -8.499 -23.665 1.00 75.88 1106 GLN A CA 1
ATOM 9242 C C . GLN A 1 1106 ? 58.462 -9.099 -23.824 1.00 75.88 1106 GLN A C 1
ATOM 9244 O O . GLN A 1 1106 ? 57.693 -9.177 -22.863 1.00 75.88 1106 GLN A O 1
ATOM 9249 N N . LEU A 1 1107 ? 58.160 -9.601 -25.023 1.00 77.62 1107 LEU A N 1
ATOM 9250 C CA . LEU A 1 1107 ? 56.885 -10.243 -25.298 1.00 77.62 1107 LEU A CA 1
ATOM 9251 C C . LEU A 1 1107 ? 56.714 -11.539 -24.495 1.00 77.62 1107 LEU A C 1
ATOM 9253 O O . LEU A 1 1107 ? 55.660 -11.730 -23.904 1.00 77.62 1107 LEU A O 1
ATOM 9257 N N . ASN A 1 1108 ? 57.745 -12.387 -24.391 1.00 78.50 1108 ASN A N 1
ATOM 9258 C CA . ASN A 1 1108 ? 57.702 -13.589 -23.546 1.00 78.50 1108 ASN A CA 1
ATOM 9259 C C . ASN A 1 1108 ? 57.343 -13.248 -22.093 1.00 78.50 1108 ASN A C 1
ATOM 9261 O O . ASN A 1 1108 ? 56.384 -13.798 -21.559 1.00 78.50 1108 ASN A O 1
ATOM 9265 N N . ASN A 1 1109 ? 58.065 -12.300 -21.489 1.00 75.69 1109 ASN A N 1
ATOM 9266 C CA . ASN A 1 1109 ? 57.844 -11.897 -20.099 1.00 75.69 1109 ASN A CA 1
ATOM 9267 C C . ASN A 1 1109 ? 56.425 -11.349 -19.880 1.00 75.69 1109 ASN A C 1
ATOM 9269 O O . ASN A 1 1109 ? 55.788 -11.654 -18.876 1.00 75.69 1109 ASN A O 1
ATOM 9273 N N . THR A 1 1110 ? 55.918 -10.566 -20.835 1.00 76.88 1110 THR A N 1
ATOM 9274 C CA . THR A 1 1110 ? 54.563 -9.997 -20.762 1.00 76.88 1110 THR A CA 1
ATOM 9275 C C . THR A 1 1110 ? 53.501 -11.069 -20.895 1.00 76.88 1110 THR A C 1
ATOM 9277 O O . THR A 1 1110 ? 52.497 -11.032 -20.204 1.00 76.88 1110 THR A O 1
ATOM 9280 N N . MET A 1 1111 ? 53.715 -12.039 -21.777 1.00 79.94 1111 MET A N 1
ATOM 9281 C CA . MET A 1 1111 ? 52.752 -13.099 -22.048 1.00 79.94 1111 MET A CA 1
ATOM 9282 C C . MET A 1 1111 ? 52.667 -14.103 -20.898 1.00 79.94 1111 MET A C 1
ATOM 9284 O O . MET A 1 1111 ? 51.573 -14.564 -20.583 1.00 79.94 1111 MET A O 1
ATOM 9288 N N . GLU A 1 1112 ? 53.793 -14.409 -20.251 1.00 79.12 1112 GLU A N 1
ATOM 9289 C CA . GLU A 1 1112 ? 53.823 -15.191 -19.010 1.00 79.12 1112 GLU A CA 1
ATOM 9290 C C . GLU A 1 1112 ? 53.121 -14.432 -17.877 1.00 79.12 1112 GLU A C 1
ATOM 9292 O O . GLU A 1 1112 ? 52.221 -14.980 -17.243 1.00 79.12 1112 GLU A O 1
ATOM 9297 N N . TRP A 1 1113 ? 53.408 -13.136 -17.719 1.00 81.50 1113 TRP A N 1
ATOM 9298 C CA . TRP A 1 1113 ? 52.716 -12.275 -16.757 1.00 81.50 1113 TRP A CA 1
ATOM 9299 C C . TRP A 1 1113 ? 51.198 -12.198 -17.005 1.00 81.50 1113 TRP A C 1
ATOM 9301 O O . TRP A 1 1113 ? 50.417 -12.392 -16.075 1.00 81.50 1113 TRP A O 1
ATOM 9311 N N . CYS A 1 1114 ? 50.764 -11.999 -18.256 1.00 79.25 1114 CYS A N 1
ATOM 9312 C CA . CYS A 1 1114 ? 49.351 -11.972 -18.642 1.00 79.25 1114 CYS A CA 1
ATOM 9313 C C . CYS A 1 1114 ? 48.627 -13.287 -18.318 1.00 79.25 1114 CYS A C 1
ATOM 9315 O O . CYS A 1 1114 ? 47.428 -13.266 -18.056 1.00 79.25 1114 CYS A O 1
ATOM 9317 N N . ILE A 1 1115 ? 49.321 -14.429 -18.357 1.00 79.56 1115 ILE A N 1
ATOM 9318 C CA . ILE A 1 1115 ? 48.758 -15.727 -17.960 1.00 79.56 1115 ILE A CA 1
ATOM 9319 C C . ILE A 1 1115 ? 48.687 -15.848 -16.436 1.00 79.56 1115 ILE A C 1
ATOM 9321 O O . ILE A 1 1115 ? 47.660 -16.287 -15.924 1.00 79.56 1115 ILE A O 1
ATOM 9325 N N . ASP A 1 1116 ? 49.727 -15.431 -15.715 1.00 76.00 1116 ASP A N 1
ATOM 9326 C CA . ASP A 1 1116 ? 49.788 -15.528 -14.250 1.00 76.00 1116 ASP A CA 1
ATOM 9327 C C . ASP A 1 1116 ? 48.701 -14.694 -13.553 1.00 76.00 1116 ASP A C 1
ATOM 9329 O O . ASP A 1 1116 ? 48.205 -15.061 -12.487 1.00 76.00 1116 ASP A O 1
ATOM 9333 N N . ILE A 1 1117 ? 48.287 -13.585 -14.164 1.00 74.12 1117 ILE A N 1
ATOM 9334 C CA . ILE A 1 1117 ? 47.225 -12.711 -13.641 1.00 74.12 1117 ILE A CA 1
ATOM 9335 C C . ILE A 1 1117 ? 45.837 -13.034 -14.203 1.00 74.12 1117 ILE A C 1
ATOM 9337 O O . ILE A 1 1117 ? 44.843 -12.462 -13.747 1.00 74.12 1117 ILE A O 1
ATOM 9341 N N . ALA A 1 1118 ? 45.739 -13.951 -15.172 1.00 67.81 1118 ALA A N 1
ATOM 9342 C CA . ALA A 1 1118 ? 44.522 -14.149 -15.950 1.00 67.81 1118 ALA A CA 1
ATOM 9343 C C . ALA A 1 1118 ? 43.300 -14.565 -15.111 1.00 67.81 1118 ALA A C 1
ATOM 9345 O O . ALA A 1 1118 ? 42.168 -14.201 -15.429 1.00 67.81 1118 ALA A O 1
ATOM 9346 N N . GLU A 1 1119 ? 43.504 -15.272 -13.997 1.00 62.12 1119 GLU A N 1
ATOM 9347 C CA . GLU A 1 1119 ? 42.427 -15.684 -13.082 1.00 62.12 1119 GLU A CA 1
ATOM 9348 C C . GLU A 1 1119 ? 41.746 -14.499 -12.363 1.00 62.12 1119 GLU A C 1
ATOM 9350 O O . GLU A 1 1119 ? 40.590 -14.599 -11.921 1.00 62.12 1119 GLU A O 1
ATOM 9355 N N . HIS A 1 1120 ? 42.436 -13.356 -12.299 1.00 70.38 1120 HIS A N 1
ATOM 9356 C CA . HIS A 1 1120 ? 42.017 -12.136 -11.610 1.00 70.38 1120 HIS A CA 1
ATOM 9357 C C . HIS A 1 1120 ? 41.617 -10.989 -12.552 1.00 70.38 1120 HIS A C 1
ATOM 9359 O O . HIS A 1 1120 ? 41.327 -9.898 -12.066 1.00 70.38 1120 HIS A O 1
ATOM 9365 N N . ILE A 1 1121 ? 41.543 -11.232 -13.867 1.00 70.25 1121 ILE A N 1
ATOM 9366 C CA . ILE A 1 1121 ? 41.168 -10.220 -14.868 1.00 70.25 1121 ILE A CA 1
ATOM 9367 C C . ILE A 1 1121 ? 39.783 -9.621 -14.564 1.00 70.25 1121 ILE A C 1
ATOM 9369 O O . ILE A 1 1121 ? 38.818 -10.361 -14.341 1.00 70.25 1121 ILE A O 1
ATOM 9373 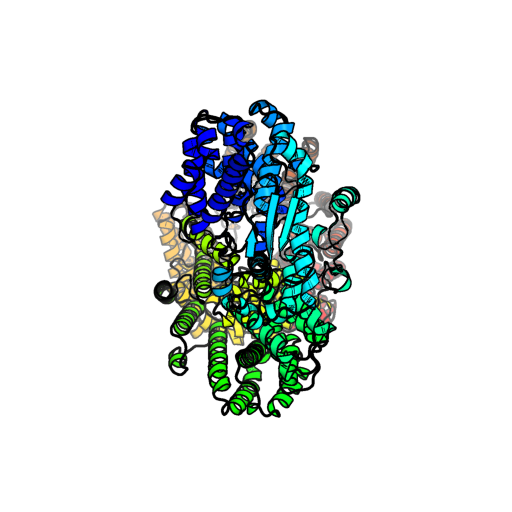N N . LYS A 1 1122 ? 39.679 -8.284 -14.599 1.00 69.62 1122 LYS A N 1
ATOM 9374 C CA . LYS A 1 1122 ? 38.408 -7.540 -14.586 1.00 69.62 1122 LYS A CA 1
ATOM 9375 C C . LYS A 1 1122 ? 37.783 -7.478 -15.985 1.00 69.62 1122 LYS A C 1
ATOM 9377 O O . LYS A 1 1122 ? 38.457 -7.611 -16.999 1.00 69.62 1122 LYS A O 1
ATOM 9382 N N . GLU A 1 1123 ? 36.471 -7.271 -16.029 1.00 72.62 1123 GLU A N 1
ATOM 9383 C CA . GLU A 1 1123 ? 35.665 -7.276 -17.260 1.00 72.62 1123 GLU A CA 1
ATOM 9384 C C . GLU A 1 1123 ? 36.196 -6.267 -18.288 1.00 72.62 1123 GLU A C 1
ATOM 9386 O O . GLU A 1 1123 ? 36.497 -6.645 -19.420 1.00 72.62 1123 GLU A O 1
ATOM 9391 N N . ASP A 1 1124 ? 36.426 -5.026 -17.855 1.00 70.19 1124 ASP A N 1
ATOM 9392 C CA . ASP A 1 1124 ? 36.799 -3.913 -18.729 1.00 70.19 1124 ASP A CA 1
ATOM 9393 C C . ASP A 1 1124 ? 38.190 -4.064 -19.367 1.00 70.19 1124 ASP A C 1
ATOM 9395 O O . ASP A 1 1124 ? 38.420 -3.497 -20.428 1.00 70.19 1124 ASP A O 1
ATOM 9399 N N . SER A 1 1125 ? 39.122 -4.838 -18.791 1.00 74.94 1125 SER A N 1
ATOM 9400 C CA . SER A 1 1125 ? 40.474 -5.026 -19.354 1.00 74.94 1125 SER A CA 1
ATOM 9401 C C . SER A 1 1125 ? 40.580 -6.209 -20.321 1.00 74.94 1125 SER A C 1
ATOM 9403 O O . SER A 1 1125 ? 41.582 -6.335 -21.029 1.00 74.94 1125 SER A O 1
ATOM 9405 N N . MET A 1 1126 ? 39.547 -7.060 -20.414 1.00 80.69 1126 MET A N 1
ATOM 9406 C CA . MET A 1 1126 ? 39.580 -8.268 -21.250 1.00 80.69 1126 MET A CA 1
ATOM 9407 C C . MET A 1 1126 ? 39.856 -7.994 -22.725 1.00 80.69 1126 MET A C 1
ATOM 9409 O O . MET A 1 1126 ? 40.516 -8.807 -23.373 1.00 80.69 1126 MET A O 1
ATOM 9413 N N . HIS A 1 1127 ? 39.379 -6.870 -23.258 1.00 83.19 1127 HIS A N 1
ATOM 9414 C CA . HIS A 1 1127 ? 39.579 -6.540 -24.665 1.00 83.19 1127 HIS A CA 1
ATOM 9415 C C . HIS A 1 1127 ? 41.075 -6.390 -25.017 1.00 83.19 1127 HIS A C 1
ATOM 9417 O O . HIS A 1 1127 ? 41.508 -6.922 -26.040 1.00 83.19 1127 HIS A O 1
ATOM 9423 N N . PHE A 1 1128 ? 41.894 -5.814 -24.124 1.00 84.00 1128 PHE A N 1
ATOM 9424 C CA . PHE A 1 1128 ? 43.348 -5.710 -24.309 1.00 84.00 1128 PHE A CA 1
ATOM 9425 C C . PHE A 1 1128 ? 44.050 -7.068 -24.279 1.00 84.00 1128 PHE A C 1
ATOM 9427 O O . PHE A 1 1128 ? 44.893 -7.350 -25.130 1.00 84.00 1128 PHE A O 1
ATOM 9434 N N . TYR A 1 1129 ? 43.688 -7.941 -23.335 1.00 84.94 1129 TYR A N 1
ATOM 9435 C CA . TYR A 1 1129 ? 44.247 -9.294 -23.262 1.00 84.94 1129 TYR A CA 1
ATOM 9436 C C . TYR A 1 1129 ? 43.945 -10.096 -24.526 1.00 84.94 1129 TYR A C 1
ATOM 9438 O O . TYR A 1 1129 ? 44.827 -10.746 -25.088 1.00 84.94 1129 TYR A O 1
ATOM 9446 N N . VAL A 1 1130 ? 42.701 -10.016 -25.001 1.00 85.31 1130 VAL A N 1
ATOM 9447 C CA . VAL A 1 1130 ? 42.273 -10.644 -26.253 1.00 85.31 1130 VAL A CA 1
ATOM 9448 C C . VAL A 1 1130 ? 43.099 -10.135 -27.429 1.00 85.31 1130 VAL A C 1
ATOM 9450 O O . VAL A 1 1130 ? 43.565 -10.952 -28.227 1.00 85.31 1130 VAL A O 1
ATOM 9453 N N . TYR A 1 1131 ? 43.322 -8.823 -27.517 1.00 85.12 1131 TYR A N 1
ATOM 9454 C CA . TYR A 1 1131 ? 44.145 -8.217 -28.559 1.00 85.12 1131 TYR A CA 1
ATOM 9455 C C . TYR A 1 1131 ? 45.597 -8.723 -28.506 1.00 85.12 1131 TYR A C 1
ATOM 9457 O O . TYR A 1 1131 ? 46.112 -9.239 -29.499 1.00 85.12 1131 TYR A O 1
ATOM 9465 N N . ILE A 1 1132 ? 46.239 -8.663 -27.333 1.00 85.31 1132 ILE A N 1
ATOM 9466 C CA . ILE A 1 1132 ? 47.645 -9.050 -27.117 1.00 85.31 1132 ILE A CA 1
ATOM 9467 C C . ILE A 1 1132 ? 47.882 -10.533 -27.434 1.00 85.31 1132 ILE A C 1
ATOM 9469 O O . ILE A 1 1132 ? 48.816 -10.878 -28.171 1.00 85.31 1132 ILE A O 1
ATOM 9473 N N . PHE A 1 1133 ? 47.029 -11.419 -26.910 1.00 87.56 1133 PHE A N 1
ATOM 9474 C CA . PHE A 1 1133 ? 47.134 -12.852 -27.166 1.00 87.56 1133 PHE A CA 1
ATOM 9475 C C . PHE A 1 1133 ? 46.849 -13.182 -28.638 1.00 87.56 1133 PHE A C 1
ATOM 9477 O O . PHE A 1 1133 ? 47.558 -13.999 -29.227 1.00 87.56 1133 PHE A O 1
ATOM 9484 N N . SER A 1 1134 ? 45.862 -12.530 -29.262 1.00 85.00 1134 SER A N 1
ATOM 9485 C CA . SER A 1 1134 ? 45.547 -12.738 -30.684 1.00 85.00 1134 SER A CA 1
ATOM 9486 C C . SER A 1 1134 ? 46.698 -12.302 -31.591 1.00 85.00 1134 SER A C 1
ATOM 9488 O O . SER A 1 1134 ? 47.111 -13.059 -32.472 1.00 85.00 1134 SER A O 1
ATOM 9490 N N . TYR A 1 1135 ? 47.273 -11.124 -31.339 1.00 85.00 1135 TYR A N 1
ATOM 9491 C CA . TYR A 1 1135 ? 48.402 -10.596 -32.100 1.00 85.00 1135 TYR A CA 1
ATOM 9492 C C . TYR A 1 1135 ? 49.629 -11.516 -32.004 1.00 85.00 1135 TYR A C 1
ATOM 9494 O O . TYR A 1 1135 ? 50.186 -11.955 -33.015 1.00 85.00 1135 TYR A O 1
ATOM 9502 N N . SER A 1 1136 ? 50.013 -11.886 -30.781 1.00 83.06 1136 SER A N 1
ATOM 9503 C CA . SER A 1 1136 ? 51.180 -12.737 -30.520 1.00 83.06 1136 SER A CA 1
ATOM 9504 C C . SER A 1 1136 ? 51.031 -14.135 -31.121 1.00 83.06 1136 SER A C 1
ATOM 9506 O O . SER A 1 1136 ? 51.997 -14.696 -31.642 1.00 83.06 1136 SER A O 1
ATOM 9508 N N . TYR A 1 1137 ? 49.809 -14.675 -31.128 1.00 84.50 1137 TYR A N 1
ATOM 9509 C CA . TYR A 1 1137 ? 49.511 -15.969 -31.733 1.00 84.50 1137 TYR A CA 1
ATOM 9510 C C . TYR A 1 1137 ? 49.670 -15.980 -33.261 1.00 84.50 1137 TYR A C 1
ATOM 9512 O O . TYR A 1 1137 ? 50.038 -16.999 -33.850 1.00 84.50 1137 TYR A O 1
ATOM 9520 N N . ILE A 1 1138 ? 49.381 -14.861 -33.925 1.00 79.19 1138 ILE A N 1
ATOM 9521 C CA . ILE A 1 1138 ? 49.378 -14.786 -35.389 1.00 79.19 1138 ILE A CA 1
ATOM 9522 C C . ILE A 1 1138 ? 50.758 -14.397 -35.936 1.00 79.19 1138 ILE A C 1
ATOM 9524 O O . ILE A 1 1138 ? 51.192 -14.962 -36.942 1.00 79.19 1138 ILE A O 1
ATOM 9528 N N . PHE A 1 1139 ? 51.473 -13.479 -35.278 1.00 79.25 1139 PHE A N 1
ATOM 9529 C CA . PHE A 1 1139 ? 52.642 -12.821 -35.877 1.00 79.25 1139 PHE A CA 1
ATOM 9530 C C . PHE A 1 1139 ? 54.013 -13.247 -35.326 1.00 79.25 1139 PHE A C 1
ATOM 9532 O O . PHE A 1 1139 ? 55.029 -12.767 -35.832 1.00 79.25 1139 PHE A O 1
ATOM 9539 N N . ARG A 1 1140 ? 54.093 -14.137 -34.324 1.00 82.94 1140 ARG A N 1
ATOM 9540 C CA . ARG A 1 1140 ? 55.361 -14.460 -33.628 1.00 82.94 1140 ARG A CA 1
ATOM 9541 C C . ARG A 1 1140 ? 55.783 -15.935 -33.749 1.00 82.94 1140 ARG A C 1
ATOM 9543 O O . ARG A 1 1140 ? 55.163 -16.718 -34.466 1.00 82.94 1140 ARG A O 1
ATOM 9550 N N . ASN A 1 1141 ? 56.908 -16.293 -33.121 1.00 79.56 1141 ASN A N 1
ATOM 9551 C CA . ASN A 1 1141 ? 57.529 -17.624 -33.209 1.00 79.56 1141 ASN A CA 1
ATOM 9552 C C . ASN A 1 1141 ? 56.716 -18.726 -32.490 1.00 79.56 1141 ASN A C 1
ATOM 9554 O O . ASN A 1 1141 ? 55.786 -18.443 -31.738 1.00 79.56 1141 ASN A O 1
ATOM 9558 N N . ASP A 1 1142 ? 57.079 -19.995 -32.701 1.00 78.81 1142 ASP A N 1
ATOM 9559 C CA . ASP A 1 1142 ? 56.295 -21.139 -32.208 1.00 78.81 1142 ASP A CA 1
ATOM 9560 C C . ASP A 1 1142 ? 56.229 -21.252 -30.674 1.00 78.81 1142 ASP A C 1
ATOM 9562 O O . ASP A 1 1142 ? 55.230 -21.737 -30.139 1.00 78.81 1142 ASP A O 1
ATOM 9566 N N . TYR A 1 1143 ? 57.234 -20.749 -29.948 1.00 80.81 1143 TYR A N 1
ATOM 9567 C CA . TYR A 1 1143 ? 57.198 -20.675 -28.482 1.00 80.81 1143 TYR A CA 1
ATOM 9568 C C . TYR A 1 1143 ? 56.095 -19.721 -28.003 1.00 80.81 1143 TYR A C 1
ATOM 9570 O O . TYR A 1 1143 ? 55.212 -20.112 -27.237 1.00 80.81 1143 TYR A O 1
ATOM 9578 N N . LEU A 1 1144 ? 56.085 -18.494 -28.530 1.00 80.06 1144 LEU A N 1
ATOM 9579 C CA . LEU A 1 1144 ? 55.086 -17.475 -28.207 1.00 80.06 1144 LEU A CA 1
ATOM 9580 C C . LEU A 1 1144 ? 53.681 -17.873 -28.649 1.00 80.06 1144 LEU A C 1
ATOM 9582 O O . LEU A 1 1144 ? 52.717 -17.588 -27.938 1.00 80.06 1144 LEU A O 1
ATOM 9586 N N . LYS A 1 1145 ? 53.544 -18.583 -29.773 1.00 82.88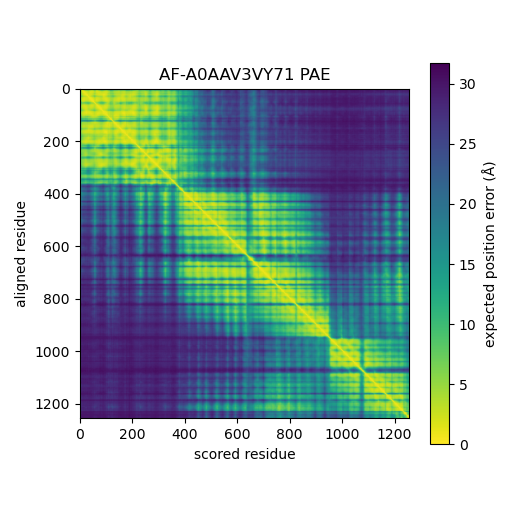 1145 LYS A N 1
ATOM 9587 C CA . LYS A 1 1145 ? 52.255 -19.142 -30.205 1.00 82.88 1145 LYS A CA 1
ATOM 9588 C C . LYS A 1 1145 ? 51.656 -20.074 -29.158 1.00 82.88 1145 LYS A C 1
ATOM 9590 O O . LYS A 1 1145 ? 50.467 -19.978 -28.869 1.00 82.88 1145 LYS A O 1
ATOM 9595 N N . ASN A 1 1146 ? 52.459 -20.949 -28.558 1.00 81.06 1146 ASN A N 1
ATOM 9596 C CA . ASN A 1 1146 ? 51.959 -21.874 -27.543 1.00 81.06 1146 ASN A CA 1
ATOM 9597 C C . ASN A 1 1146 ? 51.474 -21.141 -26.285 1.00 81.06 1146 ASN A C 1
ATOM 9599 O O . ASN A 1 1146 ? 50.400 -21.455 -25.776 1.00 81.06 1146 ASN A O 1
ATOM 9603 N N . ILE A 1 1147 ? 52.218 -20.135 -25.817 1.00 83.00 1147 ILE A N 1
ATOM 9604 C CA . ILE A 1 1147 ? 51.822 -19.302 -24.669 1.00 83.00 1147 ILE A CA 1
ATOM 9605 C C . ILE A 1 1147 ? 50.542 -18.522 -24.994 1.00 83.00 1147 ILE A C 1
ATOM 9607 O O . ILE A 1 1147 ? 49.564 -18.590 -24.253 1.00 83.00 1147 ILE A O 1
ATOM 9611 N N . SER A 1 1148 ? 50.501 -17.865 -26.155 1.00 84.75 1148 SER A N 1
ATOM 9612 C CA . SER A 1 1148 ? 49.339 -17.091 -26.606 1.00 84.75 1148 SER A CA 1
ATOM 9613 C C . SER A 1 1148 ? 48.074 -17.941 -26.700 1.00 84.75 1148 SER A C 1
ATOM 9615 O O . SER A 1 1148 ? 47.011 -17.523 -26.252 1.00 84.75 1148 SER A O 1
ATOM 9617 N N . TYR A 1 1149 ? 48.184 -19.161 -27.233 1.00 84.19 1149 TYR A N 1
ATOM 9618 C CA . TYR A 1 1149 ? 47.057 -20.086 -27.325 1.00 84.19 1149 TYR A CA 1
ATOM 9619 C C . TYR A 1 1149 ? 46.515 -20.480 -25.949 1.00 84.19 1149 TYR A C 1
ATOM 9621 O O . TYR A 1 1149 ? 45.302 -20.485 -25.754 1.00 84.19 1149 TYR A O 1
ATOM 9629 N N . ARG A 1 1150 ? 47.399 -20.747 -24.977 1.00 82.69 1150 ARG A N 1
ATOM 9630 C CA . ARG A 1 1150 ? 46.996 -21.039 -23.592 1.00 82.69 1150 ARG A CA 1
ATOM 9631 C C . ARG A 1 1150 ? 46.277 -19.848 -22.956 1.00 82.69 1150 ARG A C 1
ATOM 9633 O O . ARG A 1 1150 ? 45.264 -20.057 -22.296 1.00 82.69 1150 ARG A O 1
ATOM 9640 N N . GLY A 1 1151 ? 46.741 -18.622 -23.205 1.00 83.88 1151 GLY A N 1
ATOM 9641 C CA . GLY A 1 1151 ? 46.060 -17.395 -22.773 1.00 83.88 1151 GLY A CA 1
ATOM 9642 C C . GLY A 1 1151 ? 44.656 -17.253 -23.373 1.00 83.88 1151 GLY A C 1
ATOM 9643 O O . GLY A 1 1151 ? 43.685 -17.040 -22.648 1.00 83.88 1151 GLY A O 1
ATOM 9644 N N . LEU A 1 1152 ? 44.513 -17.472 -24.685 1.00 85.00 1152 LEU A N 1
ATOM 9645 C CA . LEU A 1 1152 ? 43.213 -17.474 -25.369 1.00 85.00 1152 LEU A CA 1
ATOM 9646 C C . LEU A 1 1152 ? 42.268 -18.569 -24.835 1.00 85.00 1152 LEU A C 1
ATOM 9648 O O . LEU A 1 1152 ? 41.071 -18.325 -24.651 1.00 85.00 1152 LEU A O 1
ATOM 9652 N N . GLU A 1 1153 ? 42.772 -19.777 -24.568 1.00 81.94 1153 GLU A N 1
ATOM 9653 C CA . GLU A 1 1153 ? 41.982 -20.855 -23.961 1.00 81.94 1153 GLU A CA 1
ATOM 9654 C C . GLU A 1 1153 ? 41.547 -20.522 -22.532 1.00 81.94 1153 GLU A C 1
ATOM 9656 O O . GLU A 1 1153 ? 40.393 -20.770 -22.179 1.00 81.94 1153 GLU A O 1
ATOM 9661 N N . LEU A 1 1154 ? 42.424 -19.914 -21.734 1.00 82.69 1154 LEU A N 1
ATOM 9662 C CA . LEU A 1 1154 ? 42.116 -19.482 -20.376 1.00 82.69 1154 LEU A CA 1
ATOM 9663 C C . LEU A 1 1154 ? 41.013 -18.417 -20.360 1.00 82.69 1154 LEU A C 1
ATOM 9665 O O . LEU A 1 1154 ? 40.048 -18.559 -19.612 1.00 82.69 1154 LEU A O 1
ATOM 9669 N N . LEU A 1 1155 ? 41.070 -17.425 -21.255 1.00 81.75 1155 LEU A N 1
ATOM 9670 C CA . LEU A 1 1155 ? 39.987 -16.449 -21.432 1.00 81.75 1155 LEU A CA 1
ATOM 9671 C C . LEU A 1 1155 ? 38.661 -17.129 -21.807 1.00 81.75 1155 LEU A C 1
ATOM 9673 O O . LEU A 1 1155 ? 37.617 -16.808 -21.242 1.00 81.75 1155 LEU A O 1
ATOM 9677 N N . ALA A 1 1156 ? 38.689 -18.125 -22.698 1.00 77.62 1156 ALA A N 1
ATOM 9678 C CA . ALA A 1 1156 ? 37.491 -18.885 -23.061 1.00 77.62 1156 ALA A CA 1
ATOM 9679 C C . ALA A 1 1156 ? 36.916 -19.693 -21.879 1.00 77.62 1156 ALA A C 1
ATOM 9681 O O . ALA A 1 1156 ? 35.696 -19.819 -21.753 1.00 77.62 1156 ALA A O 1
ATOM 9682 N N . ILE A 1 1157 ? 37.773 -20.232 -21.007 1.00 78.50 1157 ILE A N 1
ATOM 9683 C CA . ILE A 1 1157 ? 37.376 -20.924 -19.771 1.00 78.50 1157 ILE A CA 1
ATOM 9684 C C . ILE A 1 1157 ? 36.758 -19.932 -18.782 1.00 78.50 1157 ILE A C 1
ATOM 9686 O O . ILE A 1 1157 ? 35.686 -20.212 -18.247 1.00 78.50 1157 ILE A O 1
ATOM 9690 N N . ILE A 1 1158 ? 37.375 -18.764 -18.584 1.00 76.75 1158 ILE A N 1
ATOM 9691 C CA . ILE A 1 1158 ? 36.851 -17.711 -17.704 1.00 76.75 1158 ILE A CA 1
ATOM 9692 C C . ILE A 1 1158 ? 35.458 -17.284 -18.168 1.00 76.75 1158 ILE A C 1
ATOM 9694 O O . ILE A 1 1158 ? 34.542 -17.241 -17.352 1.00 76.75 1158 ILE A O 1
ATOM 9698 N N . ILE A 1 1159 ? 35.263 -17.066 -19.471 1.00 73.06 1159 ILE A N 1
ATOM 9699 C CA . ILE A 1 1159 ? 33.940 -16.786 -20.042 1.00 73.06 1159 ILE A CA 1
ATOM 9700 C C . ILE A 1 1159 ? 32.984 -17.940 -19.744 1.00 73.06 1159 ILE A C 1
ATOM 9702 O O . ILE A 1 1159 ? 31.903 -17.712 -19.220 1.00 73.06 1159 ILE A O 1
ATOM 9706 N N . LYS A 1 1160 ? 33.363 -19.192 -20.017 1.00 70.81 1160 LYS A N 1
ATOM 9707 C CA . LYS A 1 1160 ? 32.472 -20.342 -19.808 1.00 70.81 1160 LYS A CA 1
ATOM 9708 C C . LYS A 1 1160 ? 32.023 -20.499 -18.346 1.00 70.81 1160 LYS A C 1
ATOM 9710 O O . LYS A 1 1160 ? 30.859 -20.792 -18.124 1.00 70.81 1160 LYS A O 1
ATOM 9715 N N . PHE A 1 1161 ? 32.913 -20.304 -17.371 1.00 67.81 1161 PHE A N 1
ATOM 9716 C CA . PHE A 1 1161 ? 32.604 -20.495 -15.946 1.00 67.81 1161 PHE A CA 1
ATOM 9717 C C . PHE A 1 1161 ? 32.038 -19.249 -15.250 1.00 67.81 1161 PHE A C 1
ATOM 9719 O O . PHE A 1 1161 ? 31.304 -19.391 -14.277 1.00 67.81 1161 PHE A O 1
ATOM 9726 N N . LYS A 1 1162 ? 32.360 -18.035 -15.718 1.00 64.69 1162 LYS A N 1
ATOM 9727 C CA . LYS A 1 1162 ? 31.852 -16.782 -15.131 1.00 64.69 1162 LYS A CA 1
ATOM 9728 C C . LYS A 1 1162 ? 30.644 -16.195 -15.879 1.00 64.69 1162 LYS A C 1
ATOM 9730 O O . LYS A 1 1162 ? 29.962 -15.356 -15.303 1.00 64.69 1162 LYS A O 1
ATOM 9735 N N . SER A 1 1163 ? 30.332 -16.626 -17.107 1.00 53.09 1163 SER A N 1
ATOM 9736 C CA . SER A 1 1163 ? 29.243 -16.047 -17.929 1.00 53.09 1163 SER A CA 1
ATOM 9737 C C . SER A 1 1163 ? 27.830 -16.266 -17.396 1.00 53.09 1163 SER A C 1
ATOM 9739 O O . SER A 1 1163 ? 26.967 -15.435 -17.671 1.00 53.09 1163 SER A O 1
ATOM 9741 N N . GLU A 1 1164 ? 27.580 -17.316 -16.610 1.00 47.06 1164 GLU A N 1
ATOM 9742 C CA . GLU A 1 1164 ? 26.251 -17.541 -16.021 1.00 47.06 1164 GLU A CA 1
ATOM 9743 C C . GLU A 1 1164 ? 25.929 -16.534 -14.901 1.00 47.06 1164 GLU A C 1
ATOM 9745 O O . GLU A 1 1164 ? 24.762 -16.280 -14.628 1.00 47.06 1164 GLU A O 1
ATOM 9750 N N . THR A 1 1165 ? 26.941 -15.891 -14.296 1.00 48.06 1165 THR A N 1
ATOM 9751 C CA . THR A 1 1165 ? 26.752 -14.921 -13.194 1.00 48.06 1165 THR A CA 1
ATOM 9752 C C . THR A 1 1165 ? 27.338 -13.528 -13.452 1.00 48.06 1165 THR A C 1
ATOM 9754 O O . THR A 1 1165 ? 26.949 -12.577 -12.777 1.00 48.06 1165 THR A O 1
ATOM 9757 N N . LYS A 1 1166 ? 28.229 -13.355 -14.440 1.00 58.94 1166 LYS A N 1
ATOM 9758 C CA . LYS A 1 1166 ? 28.811 -12.061 -14.842 1.00 58.94 1166 LYS A CA 1
ATOM 9759 C C . LYS A 1 1166 ? 28.947 -11.949 -16.370 1.00 58.94 1166 LYS A C 1
ATOM 9761 O O . LYS A 1 1166 ? 29.930 -12.353 -16.983 1.00 58.94 1166 LYS A O 1
ATOM 9766 N N . LYS A 1 1167 ? 27.897 -11.387 -16.972 1.00 61.28 1167 LYS A N 1
ATOM 9767 C CA . LYS A 1 1167 ? 27.628 -11.134 -18.404 1.00 61.28 1167 LYS A CA 1
ATOM 9768 C C . LYS A 1 1167 ? 28.657 -10.255 -19.130 1.00 61.28 1167 LYS A C 1
ATOM 9770 O O . LYS A 1 1167 ? 28.833 -10.398 -20.341 1.00 61.28 1167 LYS A O 1
ATOM 9775 N N . ASP A 1 1168 ? 29.306 -9.350 -18.409 1.00 65.44 1168 ASP A N 1
ATOM 9776 C CA . ASP A 1 1168 ? 30.093 -8.256 -18.984 1.00 65.44 1168 ASP A CA 1
ATOM 9777 C C . ASP A 1 1168 ? 31.419 -8.765 -19.609 1.00 65.44 1168 ASP A C 1
ATOM 9779 O O . ASP A 1 1168 ? 31.880 -8.234 -20.617 1.00 65.44 1168 ASP A O 1
ATOM 9783 N N . TYR A 1 1169 ? 31.948 -9.910 -19.152 1.00 73.44 1169 TYR A N 1
ATOM 9784 C CA . TYR A 1 1169 ? 33.148 -10.547 -19.723 1.00 73.44 1169 TYR A CA 1
ATOM 9785 C C . TYR A 1 1169 ? 33.011 -10.920 -21.210 1.00 73.44 1169 TYR A C 1
ATOM 9787 O O . TYR A 1 1169 ? 33.924 -10.679 -21.998 1.00 73.44 1169 TYR A O 1
ATOM 9795 N N . LEU A 1 1170 ? 31.878 -11.507 -21.621 1.00 78.06 1170 LEU A N 1
ATOM 9796 C CA . LEU A 1 1170 ? 31.679 -11.911 -23.019 1.00 78.06 1170 LEU A CA 1
ATOM 9797 C C . LEU A 1 1170 ? 31.590 -10.689 -23.943 1.00 78.06 1170 LEU A C 1
ATOM 9799 O O . LEU A 1 1170 ? 32.122 -10.728 -25.050 1.00 78.06 1170 LEU A O 1
ATOM 9803 N N . TYR A 1 1171 ? 30.971 -9.602 -23.477 1.00 76.88 1171 TYR A N 1
ATOM 9804 C CA . TYR A 1 1171 ? 30.873 -8.352 -24.227 1.00 76.88 1171 TYR A CA 1
ATOM 9805 C C . TYR A 1 1171 ? 32.257 -7.751 -24.512 1.00 76.88 1171 TYR A C 1
ATOM 9807 O O . TYR A 1 1171 ? 32.571 -7.469 -25.667 1.00 76.88 1171 TYR A O 1
ATOM 9815 N N . TYR A 1 1172 ? 33.117 -7.620 -23.495 1.00 75.00 1172 TYR A N 1
ATOM 9816 C CA . TYR A 1 1172 ? 34.462 -7.058 -23.674 1.00 75.00 1172 TYR A CA 1
ATOM 9817 C C . TYR A 1 1172 ? 35.395 -7.962 -24.477 1.00 75.00 1172 TYR A C 1
ATOM 9819 O O . TYR A 1 1172 ? 36.232 -7.472 -25.229 1.00 75.00 1172 TYR A O 1
ATOM 9827 N N . VAL A 1 1173 ? 35.228 -9.283 -24.394 1.00 80.69 1173 VAL A N 1
ATOM 9828 C CA . VAL A 1 1173 ? 35.973 -10.199 -25.268 1.00 80.69 1173 VAL A CA 1
ATOM 9829 C C . VAL A 1 1173 ? 35.572 -10.011 -26.728 1.00 80.69 1173 VAL A C 1
ATOM 9831 O O . VAL A 1 1173 ? 36.444 -9.951 -27.593 1.00 80.69 1173 VAL A O 1
ATOM 9834 N N . LEU A 1 1174 ? 34.274 -9.878 -27.013 1.00 80.12 1174 LEU A N 1
ATOM 9835 C CA . LEU A 1 1174 ? 33.798 -9.571 -28.362 1.00 80.12 1174 LEU A CA 1
ATOM 9836 C C . LEU A 1 1174 ? 34.296 -8.196 -28.827 1.00 80.12 1174 LEU A C 1
ATOM 9838 O O . LEU A 1 1174 ? 34.739 -8.076 -29.965 1.00 80.12 1174 LEU A O 1
ATOM 9842 N N . LEU A 1 1175 ? 34.310 -7.189 -27.949 1.00 77.50 1175 LEU A N 1
ATOM 9843 C CA . LEU A 1 1175 ? 34.872 -5.872 -28.254 1.00 77.50 1175 LEU A CA 1
ATOM 9844 C C . LEU A 1 1175 ? 36.359 -5.959 -28.639 1.00 77.50 1175 LEU A C 1
ATOM 9846 O O . LEU A 1 1175 ? 36.742 -5.432 -29.676 1.00 77.50 1175 LEU A O 1
ATOM 9850 N N . GLY A 1 1176 ? 37.172 -6.697 -27.877 1.00 74.69 1176 GLY A N 1
ATOM 9851 C CA . GLY A 1 1176 ? 38.595 -6.881 -28.191 1.00 74.69 1176 GLY A CA 1
ATOM 9852 C C . GLY A 1 1176 ? 38.847 -7.648 -29.488 1.00 74.69 1176 GLY A C 1
ATOM 9853 O O . GLY A 1 1176 ? 39.786 -7.339 -30.217 1.00 74.69 1176 GLY A O 1
ATOM 9854 N N . ILE A 1 1177 ? 37.992 -8.622 -29.820 1.00 81.25 1177 ILE A N 1
ATOM 9855 C CA . ILE A 1 1177 ? 38.032 -9.306 -31.123 1.00 81.25 1177 ILE A CA 1
ATOM 9856 C C . ILE A 1 1177 ? 37.728 -8.316 -32.253 1.00 81.25 1177 ILE A C 1
ATOM 9858 O O . ILE A 1 1177 ? 38.418 -8.323 -33.272 1.00 81.25 1177 ILE A O 1
ATOM 9862 N N . GLN A 1 1178 ? 36.700 -7.486 -32.071 1.00 77.81 1178 GLN A N 1
ATOM 9863 C CA . GLN A 1 1178 ? 36.282 -6.484 -33.045 1.00 77.81 1178 GLN A CA 1
ATOM 9864 C C . GLN A 1 1178 ? 37.418 -5.489 -33.320 1.00 77.81 1178 GLN A C 1
ATOM 9866 O O . GLN A 1 1178 ? 37.835 -5.329 -34.463 1.00 77.81 1178 GLN A O 1
ATOM 9871 N N . GLU A 1 1179 ? 37.993 -4.899 -32.270 1.00 74.38 1179 GLU A N 1
ATOM 9872 C CA . GLU A 1 1179 ? 39.114 -3.957 -32.383 1.00 74.38 1179 GLU A CA 1
ATOM 9873 C C . GLU A 1 1179 ? 40.348 -4.590 -33.036 1.00 74.38 1179 GLU A C 1
ATOM 9875 O O . GLU A 1 1179 ? 40.973 -3.988 -33.909 1.00 74.38 1179 GLU A O 1
ATOM 9880 N N . PHE A 1 1180 ? 40.674 -5.835 -32.675 1.00 78.62 1180 PHE A N 1
ATOM 9881 C CA . PHE A 1 1180 ? 41.768 -6.580 -33.295 1.00 78.62 1180 PHE A CA 1
ATOM 9882 C C . PHE A 1 1180 ? 41.578 -6.750 -34.808 1.00 78.62 1180 PHE A C 1
ATOM 9884 O O . PHE A 1 1180 ? 42.501 -6.510 -35.589 1.00 78.62 1180 PHE A O 1
ATOM 9891 N N . ILE A 1 1181 ? 40.375 -7.137 -35.235 1.00 73.56 1181 ILE A N 1
ATOM 9892 C CA . ILE A 1 1181 ? 40.042 -7.320 -36.652 1.00 73.56 1181 ILE A CA 1
ATOM 9893 C C . ILE A 1 1181 ? 40.065 -5.981 -37.392 1.00 73.56 1181 ILE A C 1
ATOM 9895 O O . ILE A 1 1181 ? 40.657 -5.896 -38.472 1.00 73.56 1181 ILE A O 1
ATOM 9899 N N . HIS A 1 1182 ? 39.477 -4.938 -36.801 1.00 72.00 1182 HIS A N 1
ATOM 9900 C CA . HIS A 1 1182 ? 39.448 -3.592 -37.362 1.00 72.00 1182 HIS A CA 1
ATOM 9901 C C . HIS A 1 1182 ? 40.862 -3.048 -37.614 1.00 72.00 1182 HIS A C 1
ATOM 9903 O O . HIS A 1 1182 ? 41.165 -2.616 -38.729 1.00 72.00 1182 HIS A O 1
ATOM 9909 N N . ASN A 1 1183 ? 41.753 -3.143 -36.623 1.00 67.69 1183 ASN A N 1
ATOM 9910 C CA . ASN A 1 1183 ? 43.119 -2.624 -36.720 1.00 67.69 1183 ASN A CA 1
ATOM 9911 C C . ASN A 1 1183 ? 43.968 -3.390 -37.740 1.00 67.69 1183 ASN A C 1
ATOM 9913 O O . ASN A 1 1183 ? 44.734 -2.787 -38.488 1.00 67.69 1183 ASN A O 1
ATOM 9917 N N . ILE A 1 1184 ? 43.805 -4.713 -37.844 1.00 69.94 1184 ILE A N 1
ATOM 9918 C CA . ILE A 1 1184 ? 44.548 -5.502 -38.838 1.00 69.94 1184 ILE A CA 1
ATOM 9919 C C . ILE A 1 1184 ? 44.098 -5.182 -40.261 1.00 69.94 1184 ILE A C 1
ATOM 9921 O O . ILE A 1 1184 ? 44.942 -5.127 -41.158 1.00 69.94 1184 ILE A O 1
ATOM 9925 N N . LYS A 1 1185 ? 42.799 -4.941 -40.475 1.00 66.25 1185 LYS A N 1
ATOM 9926 C CA . LYS A 1 1185 ? 42.268 -4.556 -41.789 1.00 66.25 1185 LYS A CA 1
ATOM 9927 C C . LYS A 1 1185 ? 42.819 -3.234 -42.310 1.00 66.25 1185 LYS A C 1
ATOM 9929 O O . LYS A 1 1185 ? 42.972 -3.095 -43.518 1.00 66.25 1185 LYS A O 1
ATOM 9934 N N . HIS A 1 1186 ? 43.115 -2.300 -41.413 1.00 60.91 1186 HIS A N 1
ATOM 9935 C CA . HIS A 1 1186 ? 43.631 -0.975 -41.759 1.00 60.91 1186 HIS A CA 1
ATOM 9936 C C . HIS A 1 1186 ? 45.164 -0.884 -41.662 1.00 60.91 1186 HIS A C 1
ATOM 9938 O O . HIS A 1 1186 ? 45.729 0.178 -41.908 1.00 60.91 1186 HIS A O 1
ATOM 9944 N N . SER A 1 1187 ? 45.853 -1.984 -41.334 1.00 61.56 1187 SER A N 1
ATOM 9945 C CA . SER A 1 1187 ? 47.319 -2.037 -41.317 1.00 61.56 1187 SER A CA 1
ATOM 9946 C C . SER A 1 1187 ? 47.892 -2.289 -42.722 1.00 61.56 1187 SER A C 1
ATOM 9948 O O . SER A 1 1187 ? 47.399 -3.147 -43.447 1.00 61.56 1187 SER A O 1
ATOM 9950 N N . GLU A 1 1188 ? 48.970 -1.590 -43.103 1.00 52.62 1188 GLU A N 1
ATOM 9951 C CA . GLU A 1 1188 ? 49.617 -1.705 -44.433 1.00 52.62 1188 GLU A CA 1
ATOM 9952 C C . GLU A 1 1188 ? 50.312 -3.059 -44.695 1.00 52.62 1188 GLU A C 1
ATOM 9954 O O . GLU A 1 1188 ? 50.734 -3.362 -45.812 1.00 52.62 1188 GLU A O 1
ATOM 9959 N N . LYS A 1 1189 ? 50.460 -3.905 -43.672 1.00 54.34 1189 LYS A N 1
ATOM 9960 C CA . LYS A 1 1189 ? 51.095 -5.224 -43.789 1.00 54.34 1189 LYS A CA 1
ATOM 9961 C C . LYS A 1 1189 ? 50.050 -6.240 -44.281 1.00 54.34 1189 LYS A C 1
ATOM 9963 O O . LYS A 1 1189 ? 48.929 -6.222 -43.790 1.00 54.34 1189 LYS A O 1
ATOM 9968 N N . ASN A 1 1190 ? 50.426 -7.171 -45.177 1.00 52.94 1190 ASN A N 1
ATOM 9969 C CA . ASN A 1 1190 ? 49.636 -8.334 -45.669 1.00 52.94 1190 ASN A CA 1
ATOM 9970 C C . ASN A 1 1190 ? 49.237 -9.334 -44.546 1.00 52.94 1190 ASN A C 1
ATOM 9972 O O . ASN A 1 1190 ? 49.515 -10.534 -44.587 1.00 52.94 1190 ASN A O 1
ATOM 9976 N N . SER A 1 1191 ? 48.645 -8.822 -43.477 1.00 59.34 1191 SER A N 1
ATOM 9977 C CA . SER A 1 1191 ? 48.511 -9.421 -42.155 1.00 59.34 1191 SER A CA 1
ATOM 9978 C C . SER A 1 1191 ? 47.201 -10.179 -42.006 1.00 59.34 1191 SER A C 1
ATOM 9980 O O . SER A 1 1191 ? 47.152 -11.197 -41.317 1.00 59.34 1191 SER A O 1
ATOM 9982 N N . PHE A 1 1192 ? 46.153 -9.728 -42.700 1.00 66.56 1192 PHE A N 1
ATOM 9983 C CA . PHE A 1 1192 ? 44.839 -10.362 -42.666 1.00 66.56 1192 PHE A CA 1
ATOM 9984 C C . PHE A 1 1192 ? 44.862 -11.766 -43.297 1.00 66.56 1192 PHE A C 1
ATOM 9986 O O . PHE A 1 1192 ? 44.216 -12.683 -42.792 1.00 66.56 1192 PHE A O 1
ATOM 9993 N N . ASP A 1 1193 ? 45.686 -11.987 -44.327 1.00 64.44 1193 ASP A N 1
ATOM 9994 C CA . ASP A 1 1193 ? 45.847 -13.305 -44.957 1.00 64.44 1193 ASP A CA 1
ATOM 9995 C C . ASP A 1 1193 ? 46.474 -14.347 -44.015 1.00 64.44 1193 ASP A C 1
ATOM 9997 O O . ASP A 1 1193 ? 46.073 -15.512 -44.026 1.00 64.44 1193 ASP A O 1
ATOM 10001 N N . LYS A 1 1194 ? 47.356 -13.933 -43.095 1.00 67.50 1194 LYS A N 1
ATOM 10002 C CA . LYS A 1 1194 ? 47.934 -14.826 -42.071 1.00 67.50 1194 LYS A CA 1
ATOM 10003 C C . LYS A 1 1194 ? 46.899 -15.325 -41.058 1.00 67.50 1194 LYS A C 1
ATOM 10005 O O . LYS A 1 1194 ? 47.023 -16.443 -40.557 1.00 67.50 1194 LYS A O 1
ATOM 10010 N N . ILE A 1 1195 ? 45.860 -14.535 -40.774 1.00 69.38 1195 ILE A N 1
ATOM 10011 C CA . ILE A 1 1195 ? 44.734 -14.964 -39.927 1.00 69.38 1195 ILE A CA 1
ATOM 10012 C C . ILE A 1 1195 ? 43.963 -16.092 -40.619 1.00 69.38 1195 ILE A C 1
ATOM 10014 O O . ILE A 1 1195 ? 43.631 -17.096 -39.985 1.00 69.38 1195 ILE A O 1
ATOM 10018 N N . LYS A 1 1196 ? 43.723 -15.957 -41.932 1.00 65.00 1196 LYS A N 1
ATOM 10019 C CA . LYS A 1 1196 ? 42.949 -16.915 -42.743 1.00 65.00 1196 LYS A CA 1
ATOM 10020 C C . LYS A 1 1196 ? 43.577 -18.306 -42.804 1.00 65.00 1196 LYS A C 1
ATOM 10022 O O . LYS A 1 1196 ? 42.862 -19.301 -42.956 1.00 65.00 1196 LYS A O 1
ATOM 10027 N N . GLU A 1 1197 ? 44.900 -18.382 -42.720 1.00 67.12 1197 GLU A N 1
ATOM 10028 C CA . GLU A 1 1197 ? 45.659 -19.632 -42.816 1.00 67.12 1197 GLU A CA 1
ATOM 10029 C C . GLU A 1 1197 ? 45.812 -20.347 -41.460 1.00 67.12 1197 GLU A C 1
ATOM 10031 O O . GLU A 1 1197 ? 46.058 -21.558 -41.414 1.00 67.12 1197 GLU A O 1
ATOM 10036 N N . ASN A 1 1198 ? 45.587 -19.649 -40.340 1.00 73.81 1198 ASN A N 1
ATOM 10037 C CA . ASN A 1 1198 ? 45.772 -20.197 -38.997 1.00 73.81 1198 ASN A CA 1
ATOM 10038 C C . ASN A 1 1198 ? 44.516 -20.926 -38.469 1.00 73.81 1198 ASN A C 1
ATOM 10040 O O . ASN A 1 1198 ? 43.679 -20.370 -37.753 1.00 73.81 1198 ASN A O 1
ATOM 10044 N N . LYS A 1 1199 ? 44.409 -22.225 -38.782 1.00 74.62 1199 LYS A N 1
ATOM 10045 C CA . LYS A 1 1199 ? 43.267 -23.092 -38.410 1.00 74.62 1199 LYS A CA 1
ATOM 10046 C C . LYS A 1 1199 ? 42.935 -23.105 -36.911 1.00 74.62 1199 LYS A C 1
ATOM 10048 O O . LYS A 1 1199 ? 41.771 -23.262 -36.541 1.00 74.62 1199 LYS A O 1
ATOM 10053 N N . THR A 1 1200 ? 43.933 -22.973 -36.044 1.00 75.62 1200 THR A N 1
ATOM 10054 C CA . THR A 1 1200 ? 43.753 -23.078 -34.591 1.00 75.62 1200 THR A CA 1
ATOM 10055 C C . THR A 1 1200 ? 43.168 -21.796 -33.999 1.00 75.62 1200 THR A C 1
ATOM 10057 O O . THR A 1 1200 ? 42.243 -21.876 -33.189 1.00 75.62 1200 THR A O 1
ATOM 10060 N N . TYR A 1 1201 ? 43.614 -20.624 -34.468 1.00 77.00 1201 TYR A N 1
ATOM 10061 C CA . TYR A 1 1201 ? 43.005 -19.341 -34.098 1.00 77.00 1201 TYR A CA 1
ATOM 10062 C C . TYR A 1 1201 ? 41.549 -19.271 -34.559 1.00 77.00 1201 TYR A C 1
ATOM 10064 O O . TYR A 1 1201 ? 40.657 -18.967 -33.771 1.00 77.00 1201 TYR A O 1
ATOM 10072 N N . VAL A 1 1202 ? 41.291 -19.660 -35.813 1.00 73.56 1202 VAL A N 1
ATOM 10073 C CA . VAL A 1 1202 ? 39.937 -19.708 -36.389 1.00 73.56 1202 VAL A CA 1
ATOM 10074 C C . VAL A 1 1202 ? 39.016 -20.611 -35.561 1.00 73.56 1202 VAL A C 1
ATOM 10076 O O . VAL A 1 1202 ? 37.859 -20.271 -35.317 1.00 73.56 1202 VAL A O 1
ATOM 10079 N N . LYS A 1 1203 ? 39.523 -21.742 -35.053 1.00 76.06 1203 LYS A N 1
ATOM 10080 C CA . LYS A 1 1203 ? 38.763 -22.639 -34.169 1.00 76.06 1203 LYS A CA 1
ATOM 10081 C C . LYS A 1 1203 ? 38.425 -21.995 -32.818 1.00 76.06 1203 LYS A C 1
ATOM 10083 O O . LYS A 1 1203 ? 37.324 -22.227 -32.313 1.00 76.06 1203 LYS A O 1
ATOM 10088 N N . TRP A 1 1204 ? 39.340 -21.219 -32.235 1.00 82.31 1204 TRP A N 1
ATOM 10089 C CA . TRP A 1 1204 ? 39.095 -20.462 -31.003 1.00 82.31 1204 TRP A CA 1
ATOM 10090 C C . TRP A 1 1204 ? 38.076 -19.337 -31.230 1.00 82.31 1204 TRP A C 1
ATOM 10092 O O . TRP A 1 1204 ? 37.051 -19.304 -30.547 1.00 82.31 1204 TRP A O 1
ATOM 10102 N N . LEU A 1 1205 ? 38.287 -18.512 -32.259 1.00 77.25 1205 LEU A N 1
ATOM 10103 C CA . LEU A 1 1205 ? 37.389 -17.425 -32.656 1.00 77.25 1205 LEU A CA 1
ATOM 10104 C C . LEU A 1 1205 ? 35.962 -17.947 -32.872 1.00 77.25 1205 LEU A C 1
ATOM 10106 O O . LEU A 1 1205 ? 35.001 -17.428 -32.311 1.00 77.25 1205 LEU A O 1
ATOM 10110 N N . LYS A 1 1206 ? 35.827 -19.073 -33.579 1.00 75.44 1206 LYS A N 1
ATOM 10111 C CA . LYS A 1 1206 ? 34.547 -19.755 -33.789 1.00 75.44 1206 LYS A CA 1
ATOM 10112 C C . LYS A 1 1206 ? 33.862 -20.180 -32.487 1.00 75.44 1206 LYS A C 1
ATOM 10114 O O . LYS A 1 1206 ? 32.638 -20.123 -32.405 1.00 75.44 1206 LYS A O 1
ATOM 10119 N N . ARG A 1 1207 ? 34.603 -20.627 -31.466 1.00 75.31 1207 ARG A N 1
ATOM 10120 C CA . ARG A 1 1207 ? 34.007 -20.976 -30.162 1.00 75.31 1207 ARG A CA 1
ATOM 10121 C C . ARG A 1 1207 ? 33.418 -19.741 -29.483 1.00 75.31 1207 ARG A C 1
ATOM 10123 O O . ARG A 1 1207 ? 32.283 -19.819 -29.027 1.00 75.31 1207 ARG A O 1
ATOM 10130 N N . ILE A 1 1208 ? 34.152 -18.630 -29.459 1.00 77.12 1208 ILE A N 1
ATOM 10131 C CA . ILE A 1 1208 ? 33.706 -17.380 -28.830 1.00 77.12 1208 ILE A CA 1
ATOM 10132 C C . ILE A 1 1208 ? 32.514 -16.769 -29.573 1.00 77.12 1208 ILE A C 1
ATOM 10134 O O . ILE A 1 1208 ? 31.503 -16.468 -28.944 1.00 77.12 1208 ILE A O 1
ATOM 10138 N N . LEU A 1 1209 ? 32.566 -16.686 -30.906 1.00 76.75 1209 LEU A N 1
ATOM 10139 C CA . LEU A 1 1209 ? 31.442 -16.198 -31.715 1.00 76.75 1209 LEU A CA 1
ATOM 10140 C C . LEU A 1 1209 ? 30.201 -17.102 -31.584 1.00 76.75 1209 LEU A C 1
ATOM 10142 O O . LEU A 1 1209 ? 29.073 -16.613 -31.549 1.00 76.75 1209 LEU A O 1
ATOM 10146 N N . ASN A 1 1210 ? 30.381 -18.420 -31.429 1.00 73.56 1210 ASN A N 1
ATOM 10147 C CA . ASN A 1 1210 ? 29.281 -19.345 -31.134 1.00 73.56 1210 ASN A CA 1
ATOM 10148 C C . ASN A 1 1210 ? 28.697 -19.162 -29.716 1.00 73.56 1210 ASN A C 1
ATOM 10150 O O . ASN A 1 1210 ? 27.512 -19.411 -29.522 1.00 73.56 1210 ASN A O 1
ATOM 10154 N N . PHE A 1 1211 ? 29.492 -18.744 -28.724 1.00 73.69 1211 PHE A N 1
ATOM 10155 C CA . PHE A 1 1211 ? 28.967 -18.357 -27.407 1.00 73.69 1211 PHE A CA 1
ATOM 10156 C C . PHE A 1 1211 ? 28.217 -17.019 -27.471 1.00 73.69 1211 PHE A C 1
ATOM 10158 O O . PHE A 1 1211 ? 27.112 -16.921 -26.948 1.00 73.69 1211 PHE A O 1
ATOM 10165 N N . GLY A 1 1212 ? 28.772 -16.019 -28.161 1.00 73.06 1212 GLY A N 1
ATOM 10166 C CA . GLY A 1 1212 ? 28.146 -14.707 -28.351 1.00 73.06 1212 GLY A CA 1
ATOM 10167 C C . GLY A 1 1212 ? 26.820 -14.769 -29.111 1.00 73.06 1212 GLY A C 1
ATOM 10168 O O . GLY A 1 1212 ? 25.839 -14.189 -28.662 1.00 73.06 1212 GLY A O 1
ATOM 10169 N N . SER A 1 1213 ? 26.751 -15.541 -30.200 1.00 68.50 1213 SER A N 1
ATOM 10170 C CA . SER A 1 1213 ? 25.520 -15.713 -30.997 1.00 68.50 1213 SER A CA 1
ATOM 10171 C C . SER A 1 1213 ? 24.392 -16.432 -30.250 1.00 68.50 1213 SER A C 1
ATOM 10173 O O . SER A 1 1213 ? 23.226 -16.209 -30.557 1.00 68.50 1213 SER A O 1
ATOM 10175 N N . LYS A 1 1214 ? 24.718 -17.257 -29.245 1.00 70.00 1214 LYS A N 1
ATOM 10176 C CA . LYS A 1 1214 ? 23.746 -17.957 -28.384 1.00 70.00 1214 LYS A CA 1
ATOM 10177 C C . LYS A 1 1214 ? 23.461 -17.233 -27.065 1.00 70.00 1214 LYS A C 1
ATOM 10179 O O . LYS A 1 1214 ? 22.690 -17.735 -26.254 1.00 70.00 1214 LYS A O 1
ATOM 10184 N N . SER A 1 1215 ? 24.089 -16.081 -26.828 1.00 71.19 1215 SER A N 1
ATOM 10185 C CA . SER A 1 1215 ? 23.843 -15.256 -25.644 1.00 71.19 1215 SER A CA 1
ATOM 10186 C C . SER A 1 1215 ? 22.377 -14.846 -25.597 1.00 71.19 1215 SER A C 1
ATOM 10188 O O . SER A 1 1215 ? 21.861 -14.396 -26.613 1.00 71.19 1215 SER A O 1
ATOM 10190 N N . ILE A 1 1216 ? 21.732 -14.911 -24.428 1.00 65.38 1216 ILE A N 1
ATOM 10191 C CA . ILE A 1 1216 ? 20.366 -14.390 -24.217 1.00 65.38 1216 ILE A CA 1
ATOM 10192 C C . ILE A 1 1216 ? 20.302 -12.863 -24.335 1.00 65.38 1216 ILE A C 1
ATOM 10194 O O . ILE A 1 1216 ? 19.245 -12.298 -24.581 1.00 65.38 1216 ILE A O 1
ATOM 10198 N N . TYR A 1 1217 ? 21.448 -12.196 -24.195 1.00 70.69 1217 TYR A N 1
ATOM 10199 C CA . TYR A 1 1217 ? 21.566 -10.747 -24.257 1.00 70.69 1217 TYR A CA 1
ATOM 10200 C C . TYR A 1 1217 ? 21.801 -10.246 -25.675 1.00 70.69 1217 TYR A C 1
ATOM 10202 O O . TYR A 1 1217 ? 22.771 -10.652 -26.321 1.00 70.69 1217 TYR A O 1
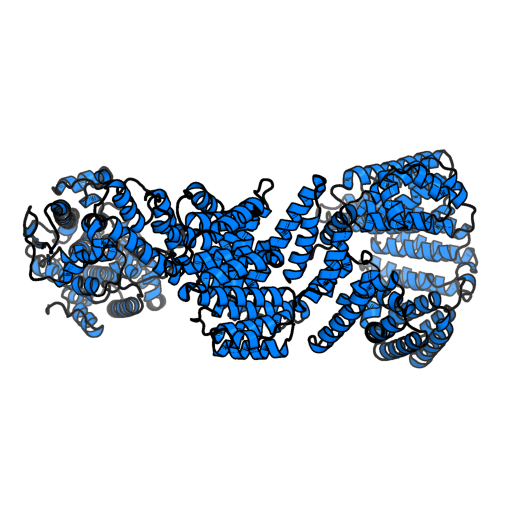ATOM 10210 N N . TYR A 1 1218 ? 20.961 -9.295 -26.077 1.00 70.69 1218 TYR A N 1
ATOM 10211 C CA . TYR A 1 1218 ? 20.940 -8.698 -27.408 1.00 70.69 1218 TYR A CA 1
ATOM 10212 C C . TYR A 1 1218 ? 22.293 -8.121 -27.867 1.00 70.69 1218 TYR A C 1
ATOM 10214 O O . TYR A 1 1218 ? 22.810 -8.493 -28.914 1.00 70.69 1218 TYR A O 1
ATOM 10222 N N . GLU A 1 1219 ? 22.929 -7.290 -27.038 1.00 70.12 1219 GLU A N 1
ATOM 10223 C CA . GLU A 1 1219 ? 24.185 -6.589 -27.376 1.00 70.12 1219 GLU A CA 1
ATOM 10224 C C . GLU A 1 1219 ? 25.336 -7.524 -27.757 1.00 70.12 1219 GLU A C 1
ATOM 10226 O O . GLU A 1 1219 ? 26.121 -7.229 -28.655 1.00 70.12 1219 GLU A O 1
ATOM 10231 N N . ASN A 1 1220 ? 25.432 -8.680 -27.095 1.00 75.88 1220 ASN A N 1
ATOM 10232 C CA . ASN A 1 1220 ? 26.464 -9.668 -27.401 1.00 75.88 1220 ASN A CA 1
ATOM 10233 C C . ASN A 1 1220 ? 26.248 -10.264 -28.797 1.00 75.88 1220 ASN A C 1
ATOM 10235 O O . ASN A 1 1220 ? 27.215 -10.487 -29.523 1.00 75.88 1220 ASN A O 1
ATOM 10239 N N . ARG A 1 1221 ? 24.988 -10.486 -29.196 1.00 73.69 1221 ARG A N 1
ATOM 10240 C CA . ARG A 1 1221 ? 24.647 -10.942 -30.549 1.00 73.69 1221 ARG A CA 1
ATOM 10241 C C . ARG A 1 1221 ? 24.948 -9.850 -31.575 1.00 73.69 1221 ARG A C 1
ATOM 10243 O O . ARG A 1 1221 ? 25.654 -10.134 -32.539 1.00 73.69 1221 ARG A O 1
ATOM 10250 N N . LYS A 1 1222 ? 24.548 -8.597 -31.312 1.00 72.62 1222 LYS A N 1
ATOM 10251 C CA . LYS A 1 1222 ? 24.869 -7.437 -32.171 1.00 72.62 1222 LYS A CA 1
ATOM 10252 C C . LYS A 1 1222 ? 26.376 -7.280 -32.390 1.00 72.62 1222 LYS A C 1
ATOM 10254 O O . LYS A 1 1222 ? 26.826 -7.119 -33.522 1.00 72.62 1222 LYS A O 1
ATOM 10259 N N . LYS A 1 1223 ? 27.185 -7.410 -31.334 1.00 75.62 1223 LYS A N 1
ATOM 10260 C CA . LYS A 1 1223 ? 28.653 -7.391 -31.445 1.00 75.62 1223 LYS A CA 1
ATOM 10261 C C . LYS A 1 1223 ? 29.204 -8.536 -32.291 1.00 75.62 1223 LYS A C 1
ATOM 10263 O O . LYS A 1 1223 ? 30.107 -8.300 -33.087 1.00 75.62 1223 LYS A O 1
ATOM 10268 N N . VAL A 1 1224 ? 28.656 -9.747 -32.173 1.00 75.00 1224 VAL A N 1
ATOM 10269 C CA . VAL A 1 1224 ? 29.021 -10.865 -33.061 1.00 75.00 1224 VAL A CA 1
ATOM 10270 C C . VAL A 1 1224 ? 28.721 -10.531 -34.522 1.00 75.00 1224 VAL A C 1
ATOM 10272 O O . VAL A 1 1224 ? 29.581 -10.770 -35.365 1.00 75.00 1224 VAL A O 1
ATOM 10275 N N . PHE A 1 1225 ? 27.560 -9.946 -34.825 1.00 70.56 1225 PHE A N 1
ATOM 10276 C CA . PHE A 1 1225 ? 27.216 -9.550 -36.194 1.00 70.56 1225 PHE A CA 1
ATOM 10277 C C . PHE A 1 1225 ? 28.169 -8.490 -36.740 1.00 70.56 1225 PHE A C 1
ATOM 10279 O O . PHE A 1 1225 ? 28.729 -8.687 -37.813 1.00 70.56 1225 PHE A O 1
ATOM 10286 N N . LYS A 1 1226 ? 28.468 -7.445 -35.960 1.00 71.81 1226 LYS A N 1
ATOM 10287 C CA . LYS A 1 1226 ? 29.424 -6.408 -36.368 1.00 71.81 1226 LYS A CA 1
ATOM 10288 C C . LYS A 1 1226 ? 30.830 -6.964 -36.621 1.00 71.81 1226 LYS A C 1
ATOM 10290 O O . LYS A 1 1226 ? 31.469 -6.579 -37.589 1.00 71.81 1226 LYS A O 1
ATOM 10295 N N . ILE A 1 1227 ? 31.300 -7.914 -35.806 1.00 74.75 1227 ILE A N 1
ATOM 10296 C CA . ILE A 1 1227 ? 32.574 -8.619 -36.043 1.00 74.75 1227 ILE A CA 1
ATOM 10297 C C . ILE A 1 1227 ? 32.533 -9.403 -37.361 1.00 74.75 1227 ILE A C 1
ATOM 10299 O O . ILE A 1 1227 ? 33.512 -9.424 -38.103 1.00 74.75 1227 ILE A O 1
ATOM 10303 N N . ILE A 1 1228 ? 31.415 -10.069 -37.651 1.00 70.38 1228 ILE A N 1
ATOM 10304 C CA . ILE A 1 1228 ? 31.228 -10.846 -38.880 1.00 70.38 1228 ILE A CA 1
ATOM 10305 C C . ILE A 1 1228 ? 31.196 -9.926 -40.111 1.00 70.38 1228 ILE A C 1
ATOM 10307 O O . ILE A 1 1228 ? 31.863 -10.226 -41.101 1.00 70.38 1228 ILE A O 1
ATOM 10311 N N . GLU A 1 1229 ? 30.492 -8.796 -40.041 1.00 67.19 1229 GLU A N 1
ATOM 10312 C CA . GLU A 1 1229 ? 30.503 -7.760 -41.079 1.00 67.19 1229 GLU A CA 1
ATOM 10313 C C . GLU A 1 1229 ? 31.900 -7.184 -41.273 1.00 67.19 1229 GLU A C 1
ATOM 10315 O O . GLU A 1 1229 ? 32.404 -7.125 -42.391 1.00 67.19 1229 GLU A O 1
ATOM 10320 N N . GLU A 1 1230 ? 32.584 -6.831 -40.186 1.00 67.94 1230 GLU A N 1
ATOM 10321 C CA . GLU A 1 1230 ? 33.948 -6.325 -40.228 1.00 67.94 1230 GLU A CA 1
ATOM 10322 C C . GLU A 1 1230 ? 34.946 -7.364 -40.729 1.00 67.94 1230 GLU A C 1
ATOM 10324 O O . GLU A 1 1230 ? 36.053 -6.975 -41.058 1.00 67.94 1230 GLU A O 1
ATOM 10329 N N . ILE A 1 1231 ? 34.607 -8.648 -40.878 1.00 69.56 1231 ILE A N 1
ATOM 10330 C CA . ILE A 1 1231 ? 35.474 -9.644 -41.526 1.00 69.56 1231 ILE A CA 1
ATOM 10331 C C . ILE A 1 1231 ? 35.425 -9.533 -43.062 1.00 69.56 1231 ILE A C 1
ATOM 10333 O O . ILE A 1 1231 ? 36.426 -9.879 -43.682 1.00 69.56 1231 ILE A O 1
ATOM 10337 N N . ASN A 1 1232 ? 34.386 -8.916 -43.658 1.00 55.44 1232 ASN A N 1
ATOM 10338 C CA . ASN A 1 1232 ? 34.079 -8.759 -45.102 1.00 55.44 1232 ASN A CA 1
ATOM 10339 C C . ASN A 1 1232 ? 35.179 -9.191 -46.105 1.00 55.44 1232 ASN A C 1
ATOM 10341 O O . ASN A 1 1232 ? 35.847 -8.371 -46.733 1.00 55.44 1232 ASN A O 1
ATOM 10345 N N . ASP A 1 1233 ? 35.386 -10.500 -46.204 1.00 58.81 1233 ASP A N 1
ATOM 10346 C CA . ASP A 1 1233 ? 36.109 -11.209 -47.254 1.00 58.81 1233 ASP A CA 1
ATOM 10347 C C . ASP A 1 1233 ? 35.415 -12.569 -47.359 1.00 58.81 1233 ASP A C 1
ATOM 10349 O O . ASP A 1 1233 ? 35.444 -13.364 -46.406 1.00 58.81 1233 ASP A O 1
ATOM 10353 N N . ASN A 1 1234 ? 34.751 -12.808 -48.495 1.00 54.59 1234 ASN A N 1
ATOM 10354 C CA . ASN A 1 1234 ? 33.848 -13.943 -48.708 1.00 54.59 1234 ASN A CA 1
ATOM 10355 C C . ASN A 1 1234 ? 34.470 -15.290 -48.298 1.00 54.59 1234 ASN A C 1
ATOM 10357 O O . ASN A 1 1234 ? 33.769 -16.135 -47.756 1.00 54.59 1234 ASN A O 1
ATOM 10361 N N . LYS A 1 1235 ? 35.793 -15.479 -48.436 1.00 54.50 1235 LYS A N 1
ATOM 10362 C CA . LYS A 1 1235 ? 36.460 -16.755 -48.103 1.00 54.50 1235 LYS A CA 1
ATOM 10363 C C . LYS A 1 1235 ? 36.651 -17.017 -46.606 1.00 54.50 1235 LYS A C 1
ATOM 10365 O O . LYS A 1 1235 ? 36.681 -18.178 -46.194 1.00 54.50 1235 LYS A O 1
ATOM 10370 N N . LEU A 1 1236 ? 36.865 -15.983 -45.786 1.00 54.41 1236 LEU A N 1
ATOM 10371 C CA . LEU A 1 1236 ? 37.005 -16.157 -44.331 1.00 54.41 1236 LEU A CA 1
ATOM 10372 C C . LEU A 1 1236 ? 35.625 -16.237 -43.674 1.00 54.41 1236 LEU A C 1
ATOM 10374 O O . LEU A 1 1236 ? 35.434 -17.058 -42.780 1.00 54.41 1236 LEU A O 1
ATOM 10378 N N . PHE A 1 1237 ? 34.670 -15.451 -44.179 1.00 60.34 1237 PHE A N 1
ATOM 10379 C CA . PHE A 1 1237 ? 33.256 -15.546 -43.828 1.00 60.34 1237 PHE A CA 1
ATOM 10380 C C . PHE A 1 1237 ? 32.714 -16.956 -44.100 1.00 60.34 1237 PHE A C 1
ATOM 10382 O O . PHE A 1 1237 ? 32.232 -17.601 -43.172 1.00 60.34 1237 PHE A O 1
ATOM 10389 N N . GLU A 1 1238 ? 32.911 -17.495 -45.311 1.00 60.84 1238 GLU A N 1
ATOM 10390 C CA . GLU A 1 1238 ? 32.516 -18.867 -45.663 1.00 60.84 1238 GLU A CA 1
ATOM 10391 C C . GLU A 1 1238 ? 33.140 -19.903 -44.726 1.00 60.84 1238 GLU A C 1
ATOM 10393 O O . GLU A 1 1238 ? 32.415 -20.732 -44.195 1.00 60.84 1238 GLU A O 1
ATOM 10398 N N . LYS A 1 1239 ? 34.442 -19.826 -44.417 1.00 57.81 1239 LYS A N 1
ATOM 10399 C CA . LYS A 1 1239 ? 35.093 -20.765 -43.480 1.00 57.81 1239 LYS A CA 1
ATOM 10400 C C . LYS A 1 1239 ? 34.589 -20.641 -42.040 1.00 57.81 1239 LYS A C 1
ATOM 10402 O O . LYS A 1 1239 ? 34.489 -21.647 -41.340 1.00 57.81 1239 LYS A O 1
ATOM 10407 N N . VAL A 1 1240 ? 34.297 -19.433 -41.557 1.00 57.03 1240 VAL A N 1
ATOM 10408 C CA . VAL A 1 1240 ? 33.731 -19.229 -40.212 1.00 57.03 1240 VAL A CA 1
ATOM 10409 C C . VAL A 1 1240 ? 32.302 -19.779 -40.167 1.00 57.03 1240 VAL A C 1
ATOM 10411 O O . VAL A 1 1240 ? 31.984 -20.561 -39.268 1.00 57.03 1240 VAL A O 1
ATOM 10414 N N . CYS A 1 1241 ? 31.482 -19.485 -41.178 1.00 58.00 1241 CYS A N 1
ATOM 10415 C CA . CYS A 1 1241 ? 30.127 -20.009 -41.343 1.00 58.00 1241 CYS A CA 1
ATOM 10416 C C . CYS A 1 1241 ? 30.108 -21.538 -41.508 1.00 58.00 1241 CYS A C 1
ATOM 10418 O O . CYS A 1 1241 ? 29.392 -22.205 -40.766 1.00 58.00 1241 CYS A O 1
ATOM 10420 N N . GLU A 1 1242 ? 30.949 -22.121 -42.370 1.00 58.00 1242 GLU A N 1
ATOM 10421 C CA . GLU A 1 1242 ? 31.128 -23.570 -42.590 1.00 58.00 1242 GLU A CA 1
ATOM 10422 C C . GLU A 1 1242 ? 31.465 -24.333 -41.307 1.00 58.00 1242 GLU A C 1
ATOM 10424 O O . GLU A 1 1242 ? 31.193 -25.527 -41.173 1.00 58.00 1242 GLU A O 1
ATOM 10429 N N . ILE A 1 1243 ? 32.033 -23.648 -40.326 1.00 52.19 1243 ILE A N 1
ATOM 10430 C CA . ILE A 1 1243 ? 32.448 -24.267 -39.086 1.00 52.19 1243 ILE A CA 1
ATOM 10431 C C . ILE A 1 1243 ? 31.372 -24.037 -37.997 1.00 52.19 1243 ILE A C 1
ATOM 10433 O O . ILE A 1 1243 ? 31.190 -24.923 -37.161 1.00 52.19 1243 ILE A O 1
ATOM 10437 N N . LEU A 1 1244 ? 30.609 -22.934 -37.985 1.00 52.03 1244 LEU A N 1
ATOM 10438 C CA . LEU A 1 1244 ? 29.494 -22.685 -37.042 1.00 52.03 1244 LEU A CA 1
ATOM 10439 C C . LEU A 1 1244 ? 28.379 -23.757 -37.130 1.00 52.03 1244 LEU A C 1
ATOM 10441 O O . LEU A 1 1244 ? 28.113 -24.299 -38.201 1.00 52.03 1244 LEU A O 1
ATOM 10445 N N . LYS A 1 1245 ? 27.751 -24.099 -35.987 1.00 56.56 1245 LYS A N 1
ATOM 10446 C CA . LYS A 1 1245 ? 26.634 -25.071 -35.931 1.00 56.56 1245 LYS A CA 1
ATOM 10447 C C . LYS A 1 1245 ? 25.436 -24.556 -36.742 1.00 56.56 1245 LYS A C 1
ATOM 10449 O O . LYS A 1 1245 ? 25.244 -23.348 -36.832 1.00 56.56 1245 LYS A O 1
ATOM 10454 N N . GLU A 1 1246 ? 24.617 -25.472 -37.253 1.00 52.72 1246 GLU A N 1
ATOM 10455 C CA . GLU A 1 1246 ? 23.443 -25.198 -38.100 1.00 52.72 1246 GLU A CA 1
ATOM 10456 C C . GLU A 1 1246 ? 22.499 -24.135 -37.498 1.00 52.72 1246 GLU A C 1
ATOM 10458 O O . GLU A 1 1246 ? 22.184 -23.155 -38.168 1.00 52.72 1246 GLU A O 1
ATOM 10463 N N . ASP A 1 1247 ? 22.194 -24.220 -36.197 1.00 49.41 1247 ASP A N 1
ATOM 10464 C CA . ASP A 1 1247 ? 21.363 -23.222 -35.496 1.00 49.41 1247 ASP A CA 1
ATOM 10465 C C . ASP A 1 1247 ? 21.954 -21.802 -35.533 1.00 49.41 1247 ASP A C 1
ATOM 10467 O O . ASP A 1 1247 ? 21.238 -20.825 -35.731 1.00 49.41 1247 ASP A O 1
ATOM 10471 N N . ALA A 1 1248 ? 23.275 -21.676 -35.357 1.00 50.12 1248 ALA A N 1
ATOM 10472 C CA . ALA A 1 1248 ? 23.952 -20.379 -35.366 1.00 50.12 1248 ALA A CA 1
ATOM 10473 C C . ALA A 1 1248 ? 24.013 -19.795 -36.785 1.00 50.12 1248 ALA A C 1
ATOM 10475 O O . ALA A 1 1248 ? 23.938 -18.580 -36.950 1.00 50.12 1248 ALA A O 1
ATOM 10476 N N . ARG A 1 1249 ? 24.100 -20.654 -37.813 1.00 50.91 1249 ARG A N 1
ATOM 10477 C CA . ARG A 1 1249 ? 24.004 -20.224 -39.214 1.00 50.91 1249 ARG A CA 1
ATOM 10478 C C . ARG A 1 1249 ? 22.626 -19.671 -39.539 1.00 50.91 1249 ARG A C 1
ATOM 10480 O O . ARG A 1 1249 ? 22.567 -18.655 -40.214 1.00 50.91 1249 ARG A O 1
ATOM 10487 N N . MET A 1 1250 ? 21.548 -20.289 -39.049 1.00 49.19 1250 MET A N 1
ATOM 10488 C CA . MET A 1 1250 ? 20.194 -19.767 -39.262 1.00 49.19 1250 MET A CA 1
ATOM 10489 C C . MET A 1 1250 ? 20.001 -18.403 -38.595 1.00 49.19 1250 MET A C 1
ATOM 10491 O O . MET A 1 1250 ? 19.466 -17.503 -39.229 1.00 49.19 1250 MET A O 1
ATOM 10495 N N . SER A 1 1251 ? 20.476 -18.214 -37.358 1.00 50.12 1251 SER A N 1
ATOM 10496 C CA . SER A 1 1251 ? 20.418 -16.904 -36.689 1.00 50.12 1251 SER A CA 1
ATOM 10497 C C . SER A 1 1251 ? 21.197 -15.816 -37.434 1.00 50.12 1251 SER A C 1
ATOM 10499 O O . SER A 1 1251 ? 20.753 -14.676 -37.465 1.00 50.12 1251 SER A O 1
ATOM 10501 N N . ILE A 1 1252 ? 22.341 -16.160 -38.038 1.00 49.94 1252 ILE A N 1
ATOM 10502 C CA . ILE A 1 1252 ? 23.170 -15.221 -38.811 1.00 49.94 1252 ILE A CA 1
ATOM 10503 C C . ILE A 1 1252 ? 22.566 -14.942 -40.190 1.00 49.94 1252 ILE A C 1
ATOM 10505 O O . ILE A 1 1252 ? 22.464 -13.786 -40.580 1.00 49.94 1252 ILE A O 1
ATOM 10509 N N . ALA A 1 1253 ? 22.120 -15.971 -40.914 1.00 49.50 1253 ALA A N 1
ATOM 10510 C CA . ALA A 1 1253 ? 21.478 -15.813 -42.220 1.00 49.50 1253 ALA A CA 1
ATOM 10511 C C . ALA A 1 1253 ? 20.218 -14.936 -42.129 1.00 49.50 1253 ALA A C 1
ATOM 10513 O O . ALA A 1 1253 ? 20.036 -14.043 -42.943 1.00 49.50 1253 ALA A O 1
ATOM 10514 N N . LYS A 1 1254 ? 19.417 -15.120 -41.074 1.00 48.28 1254 LYS A N 1
ATOM 10515 C CA . LYS A 1 1254 ? 18.170 -14.382 -40.813 1.00 48.28 1254 LYS A CA 1
ATOM 10516 C C . LYS A 1 1254 ? 18.367 -12.935 -40.322 1.00 48.28 1254 LYS A C 1
ATOM 10518 O O . LYS A 1 1254 ? 17.385 -12.222 -40.152 1.00 48.28 1254 LYS A O 1
ATOM 10523 N N . TYR A 1 1255 ? 19.602 -12.539 -40.004 1.00 46.84 1255 TYR A N 1
ATOM 10524 C CA . TYR A 1 1255 ? 19.973 -11.147 -39.714 1.00 46.84 1255 TYR A CA 1
ATOM 10525 C C . TYR A 1 1255 ? 20.362 -10.393 -40.995 1.00 46.84 1255 TYR A C 1
ATOM 10527 O O . TYR A 1 1255 ? 20.105 -9.200 -41.104 1.00 46.84 1255 TYR A O 1
ATOM 10535 N N . PHE A 1 1256 ? 20.983 -11.091 -41.953 1.00 45.22 1256 PHE A N 1
ATOM 10536 C CA . PHE A 1 1256 ? 21.372 -10.526 -43.249 1.00 45.22 1256 PHE A CA 1
ATOM 10537 C C . PHE A 1 1256 ? 20.234 -10.524 -44.289 1.00 45.22 1256 PHE A C 1
ATOM 10539 O O . PHE A 1 1256 ? 20.310 -9.755 -45.248 1.00 45.22 1256 PHE A O 1
ATOM 10546 N N . GLU A 1 1257 ? 19.210 -11.369 -44.113 1.00 40.72 1257 GLU A N 1
ATOM 10547 C CA . GLU A 1 1257 ? 17.892 -11.261 -44.772 1.00 40.72 1257 GLU A CA 1
ATOM 10548 C C . GLU A 1 1257 ? 17.026 -10.173 -44.125 1.00 40.72 1257 GLU A C 1
ATOM 10550 O O . GLU A 1 1257 ? 16.452 -9.358 -44.888 1.00 40.72 1257 GLU A O 1
#

Mean predicted aligned error: 18.97 Å

pLDDT: mean 76.68, std 13.03, range [33.66, 97.62]

InterPro domains:
  IPR056471 HD-CE [PF24391] (56-255)

Nearest PDB structures (foldseek):
  8cmk-assembly1_A  TM=2.261E-01  e=1.663E-03  Homo sapiens
  6f09-assembly3_S-4  TM=3.097E-01  e=4.342E+00  Homo sapiens

Secondary structure (DSSP, 8-state):
-PPPPPTT--HHHHHHHHHTSHHHHHHHHS-SSTTHHHHHHHHHHHHHHHHHH---TTTGGGSHHHHHHHHHHHHHHHHHSSGGGGS-HHHHHHHHHHHHHTTGGGG---GGGS-HHHHHHS---TT-HHHHHHHHTTTTHHHHHHHHTHHHHHH-TTHHHHHHHHHHHHHGGGS-TTSGGGSPPHHHHHHHT--HHHHHHHHHHHHHHHHHT-STTTS-HHHHHHTT-S-HHHHHHHHHHHHEEEEPPPBTTEEEEEE-B-TT--GGGHHHHHHHHHHHHGGGGGHHHHGGGT----EEEEESSSSPPPB-TT-GGGTHHHH-HHHHTTHHHHHHHTS-GGGGT----HHHHHHHGGGTPPP---GGGGTSSS-TT--SHHHHHHHHHHHHT-TTHHHHHHHHHHHHHHHHHHT-HHHHHHHHHHHHHHS----HHHHHHHHHHHHHT--SHHHHHHHHHH----SHHHHHHHHHHHHHTT-HHHHHHHHHHHHHS-GGGS--SHHHHHHHHHHHHHHHHHHTTTHHHHHHHHHHHHTT-HHHHHHHHHHHHHHHHHHHHHTT----GGGGGGTT--HHHHHHHHHHHHHHTT-HHHHHHHHHHHTTT--TTSTTHHHHHHHHHHHHHHHHHHH-S----HHHHHHHHHHHHHHHHH-HHHHHHHHHHHHHHHHHH-SS--HHHHHHHHHHHHHHHHHTT-HHHHHHHHHHHHHHHHHHHHHHHHTT---HHHHHHHHHHHHT-S----HHHHHHHHHHHHHH-THHHHHHHHHHHHSS-GGGHHHHHHHHHHHGGG--GGGHHHHHHHHHHHHHHHHHH-SS--GGGGTHHHHHHHH-PPPHHHHHHHHHHHHHHHTSHHHHHH-HHHHHHHHHHS-HHHHHHHHHHHHHHHHH-GGGHHHHHHHHHHHHHH-GGGHHHHHHHHHHHHHHH--THHHHHHHHTT-S-GGGSPPP-HHHHHHHHHHHHHHHHHHHHTT---HHHHHHHHHHHHTS-GGGS-HHHHHHHHHHHHHHHHHTTTT--HHHHHHHHHHHHHHHHT--HHHHHHHHHHHHHHHHHHHHHHHHHTTS-GGGTTHHHHHHHHHHHHHHHHHHHHGGG--HHHHHHHHHHHHHTGGG--GGGHHHHHHHHHHHHHHS-HHHHHHHHHHHHHHHHHHHHHTTT-THHHHHHHHHHHHHHHHHHTSSSS-HHHHHH-HHHHHHHHHHHHHHHT-SSHHHHHHHHHHHHHH--HHHHHHHHHHS-HHHHHHHHHHH-